Protein AF-0000000066039357 (afdb_homodimer)

InterPro domains:
  IPR003423 Outer membrane efflux protein [PF02321] (68-246)
  IPR003423 Outer membrane efflux protein [PF02321] (276-456)
  IPR010131 Multidrug resistance outer membrane protein MdtP/Nodulation protein T-like [PTHR30203] (10-462)
  IPR010131 Multidrug resistance outer membrane protein MdtP/Nodulation protein T-like [TIGR01845] (10-458)

Radius of gyration: 39.86 Å; Cα contacts (8 Å, |Δi|>4): 1570; chains: 2; bounding box: 63×134×86 Å

Secondary structure (DSSP, 8-state):
-GGGSTHHHHHHHHHSS---SPPP--------SS-TTS-SS-----TT--GGGGG--HHHHHHHHHHHHH-HHHHHHHHHHHHHHHHHHHHHHTTSPEEEEEEEEEEE---STT-S--S-EEEEEEEEEEEEEE-SSHHHHHHHHHHHHHHHHHHHHHHHHHHHHHHHHHHHHHHHHHHHHHHHHHHHHHHHHHHHHHHHHHHHTTSS-HHHHHHHHHHHHHHHHHHHHHHHHHHHHHHHHHHHTTS-GGGGHHHHHT--S-----PPP----HHHHHHH-HHHHHHHHHHHHHHHHHHHHHHTTS-EEEEEEEE--EEEE-TTS-EEEEEEEEEEEEEEEEEE-TTHHHHHHHHHHHHHHHHHHHHHHHHHHHHHHHHHHHHHHHHHHHHHHHHHHHHHHHHHHHHHHHHHHHTTSS-HHHHHHHHHHHHHHHHHHHHHHHHHHHHHHHHHHHTT-S--PPPP---/--TTSSSHHHHHHSSSS---SPPP--------SS-TTS-SS-----TT--GGGGG--HHHHHHHHHHHHH-HHHHHHHHHHHHHHHHHHHHHHTTS-EEEEEEEEEEEEEESTT-S--S-EEEEEEEEEEEEEE-SSHHHHHHHHHHHHHHHHHHHHHHHHHHHHHHHHHHHHHHHHHHHHHHHHHHHHHHHHHHHHHHHHHHHTTSS-HHHHHHHHHHHHHHHHHHHHHHHHHHHHHHHHHHHTTS-GGGGHHHHHT--S-----PPP----HHHHHHH-HHHHHHHHHHHHHHHHHHHHHHTTS-EEEEEEEE--EEEE-TTS-EEEE--EEEEEEEE-----TTHHHHHHHHHHHHHHHHHHHHHHHHHHHHHHHHHHHHHHHHHHHHHHHHHHHHHHHHHHHHHHHHHHHTTSS-HHHHHHHHHHHHHHHHHHHHHHHHHHHHHHHHHHHTT-S--PPPP---

Organism: Rhizobium leguminosarum bv. trifolii (NCBI:txid386)

pLDDT: mean 86.92, std 12.19, range [26.72, 98.12]

Solvent-accessible surface area (backbone atoms only — not comparable to full-atom values): 46374 Å² total; per-residue (Å²): 133,76,75,72,66,67,70,64,60,64,65,60,65,69,52,75,76,54,58,47,50,65,79,80,69,87,86,83,75,94,70,61,73,41,43,83,90,49,50,77,52,72,57,68,85,39,29,71,42,68,69,70,55,55,38,72,41,71,68,61,42,50,51,51,66,51,23,59,73,45,15,60,67,29,46,52,30,51,54,45,30,53,54,29,47,52,44,27,51,53,31,52,54,66,58,47,66,46,78,46,82,48,77,48,76,46,78,49,71,52,80,67,94,81,42,89,34,89,40,73,23,41,42,40,35,41,33,45,35,38,42,30,68,46,58,36,28,37,46,61,23,44,26,49,20,27,47,22,48,26,53,23,28,53,23,46,26,36,42,36,34,45,52,47,50,52,50,49,50,46,28,50,42,46,23,26,35,28,49,50,50,43,52,50,50,52,52,49,41,52,54,35,48,52,49,30,52,51,43,44,52,36,34,76,70,67,74,46,58,70,68,54,37,53,52,35,45,50,53,36,50,56,48,59,66,50,49,61,61,33,52,50,48,22,48,53,23,27,22,50,42,18,47,53,52,64,38,65,39,78,74,36,43,70,66,59,66,69,54,75,74,59,64,53,67,83,73,80,78,80,74,16,19,56,71,44,36,60,74,38,22,32,67,45,44,21,33,50,23,50,25,41,20,32,35,20,44,26,8,34,36,46,22,69,71,44,57,35,35,33,40,38,35,36,41,35,45,26,41,35,35,40,58,84,67,50,76,37,35,31,34,40,36,40,38,35,47,34,35,43,29,73,74,39,48,57,54,22,61,62,22,47,27,50,27,30,47,32,52,21,49,38,32,48,45,50,32,52,47,45,49,36,50,43,49,27,46,31,55,39,26,51,42,43,34,58,25,35,52,53,28,37,54,35,31,52,54,46,35,51,51,28,50,51,47,31,55,52,32,48,54,30,36,76,70,66,74,43,55,68,68,54,35,51,49,28,50,50,48,32,51,54,37,47,51,50,35,46,50,37,44,38,49,37,48,44,28,51,53,50,30,44,48,45,49,21,41,40,49,45,74,79,77,76,77,83,124,134,79,77,76,66,69,73,64,64,66,64,62,67,70,54,76,75,57,60,48,52,66,81,80,70,86,85,83,76,94,70,63,74,41,43,96,91,51,50,74,52,72,58,67,84,39,29,72,42,67,68,69,55,54,38,72,41,70,67,60,42,49,50,50,66,53,22,61,71,46,15,53,68,29,46,38,31,50,40,45,32,54,27,29,49,22,46,27,43,32,32,53,10,68,60,41,49,31,32,35,42,33,38,34,42,38,42,31,39,42,41,58,78,56,38,89,27,88,40,75,24,43,42,38,34,39,32,45,35,38,42,31,69,48,54,36,26,38,45,60,22,45,28,49,20,28,46,22,48,26,52,23,29,53,22,46,26,34,41,37,33,45,53,47,51,53,50,48,50,45,28,49,41,45,24,25,36,26,49,51,49,43,54,50,51,53,54,49,40,54,54,35,47,50,50,28,53,52,41,47,52,35,33,77,70,65,72,48,56,72,65,55,37,53,53,34,47,49,55,37,40,55,49,59,34,50,48,34,57,32,54,30,51,23,47,40,23,28,18,49,43,18,39,51,49,63,34,57,15,66,75,35,42,70,69,58,66,69,55,74,75,59,66,52,68,83,72,82,80,81,75,16,18,58,72,43,36,59,75,38,20,31,68,44,44,22,32,50,22,48,24,39,20,32,34,19,43,25,8,34,36,48,23,67,69,42,59,36,37,33,42,38,35,36,43,35,44,27,42,36,34,41,52,84,66,48,76,49,76,48,66,54,65,52,70,51,77,45,79,49,62,81,84,82,68,92,57,51,60,62,49,47,27,50,53,27,47,51,49,23,49,51,30,47,52,50,32,52,48,44,50,54,50,42,51,48,48,32,54,51,27,51,54,49,35,57,53,35,52,53,47,37,55,53,33,52,51,48,35,53,51,28,51,49,46,31,54,52,33,50,54,31,36,75,72,65,75,43,54,68,66,57,33,52,49,28,51,49,50,31,53,54,38,48,51,49,34,49,50,36,43,38,50,35,47,43,30,52,52,50,29,42,49,43,50,21,42,41,50,46,75,80,79,75,76,82,123

Structure (mmCIF, N/CA/C/O backbone):
data_AF-0000000066039357-model_v1
#
loop_
_entity.id
_entity.type
_entity.pdbx_description
1 polymer 'Nodulation protein T'
#
loop_
_atom_site.group_PDB
_atom_site.id
_atom_site.type_symbol
_atom_site.label_atom_id
_atom_site.label_alt_id
_atom_site.label_comp_id
_atom_site.label_asym_id
_atom_site.label_entity_id
_atom_site.label_seq_id
_atom_site.pdbx_PDB_ins_code
_atom_site.Cartn_x
_atom_site.Cartn_y
_atom_site.Cartn_z
_atom_site.occupancy
_atom_site.B_iso_or_equiv
_atom_site.auth_seq_id
_atom_site.auth_comp_id
_atom_site.auth_asym_id
_atom_site.auth_atom_id
_atom_site.pdbx_PDB_model_num
ATOM 1 N N . MET A 1 1 ? 23.219 61.375 29.438 1 26.72 1 MET A N 1
ATOM 2 C CA . MET A 1 1 ? 23.5 61.562 28.016 1 26.72 1 MET A CA 1
ATOM 3 C C . MET A 1 1 ? 23.766 60.219 27.312 1 26.72 1 MET A C 1
ATOM 5 O O . MET A 1 1 ? 23.188 59.938 26.266 1 26.72 1 MET A O 1
ATOM 9 N N . ARG A 1 2 ? 24.906 59.625 27.578 1 35.41 2 ARG A N 1
ATOM 10 C CA . ARG A 1 2 ? 25.766 58.656 26.891 1 35.41 2 ARG A CA 1
ATOM 11 C C . ARG A 1 2 ? 25.281 57.25 27.109 1 35.41 2 ARG A C 1
ATOM 13 O O . ARG A 1 2 ? 26.016 56.281 26.844 1 35.41 2 ARG A O 1
ATOM 20 N N . PHE A 1 3 ? 24.359 57.156 28.031 1 36.19 3 PHE A N 1
ATOM 21 C CA . PHE A 1 3 ? 24.031 55.781 28.312 1 36.19 3 PHE A CA 1
ATOM 22 C C . PHE A 1 3 ? 23.406 55.094 27.109 1 36.19 3 PHE A C 1
ATOM 24 O O . PHE A 1 3 ? 22.953 53.938 27.188 1 36.19 3 PHE A O 1
ATOM 31 N N . THR A 1 4 ? 23.016 55.906 26.125 1 38.94 4 THR A N 1
ATOM 32 C CA . THR A 1 4 ? 22.141 55.375 25.078 1 38.94 4 THR A CA 1
ATOM 33 C C . THR A 1 4 ? 22.891 54.375 24.203 1 38.94 4 THR A C 1
ATOM 35 O O . THR A 1 4 ? 22.344 53.844 23.25 1 38.94 4 THR A O 1
ATOM 38 N N . ARG A 1 5 ? 24.219 54.375 24.25 1 46.19 5 ARG A N 1
ATOM 39 C CA . ARG A 1 5 ? 24.969 53.781 23.156 1 46.19 5 ARG A CA 1
ATOM 40 C C . ARG A 1 5 ? 24.938 52.25 23.219 1 46.19 5 ARG A C 1
ATOM 42 O O . ARG A 1 5 ? 25.109 51.594 22.203 1 46.19 5 ARG A O 1
ATOM 49 N N . TYR A 1 6 ? 25.188 51.688 24.422 1 40.28 6 TYR A N 1
ATOM 50 C CA . TYR A 1 6 ? 25.75 50.344 24.438 1 40.28 6 TYR A CA 1
ATOM 51 C C . TYR A 1 6 ? 24.656 49.312 24.406 1 40.28 6 TYR A C 1
ATOM 53 O O . TYR A 1 6 ? 24.938 48.094 24.453 1 40.28 6 TYR A O 1
ATOM 61 N N . THR A 1 7 ? 23.422 49.719 24.672 1 41.75 7 THR A N 1
ATOM 62 C CA . THR A 1 7 ? 22.594 48.562 24.922 1 41.75 7 THR A CA 1
ATOM 63 C C . THR A 1 7 ? 22.266 47.844 23.625 1 41.75 7 THR A C 1
ATOM 65 O O . THR A 1 7 ? 21.547 46.844 23.625 1 41.75 7 THR A O 1
ATOM 68 N N . THR A 1 8 ? 22.75 48.406 22.516 1 43 8 THR A N 1
ATOM 69 C CA . THR A 1 8 ? 22.25 47.781 21.281 1 43 8 THR A CA 1
ATOM 70 C C . THR A 1 8 ? 22.875 46.406 21.078 1 43 8 THR A C 1
ATOM 72 O O . THR A 1 8 ? 22.297 45.562 20.422 1 43 8 THR A O 1
ATOM 75 N N . PRO A 1 9 ? 24.219 46.312 21.484 1 43.75 9 PRO A N 1
ATOM 76 C CA . PRO A 1 9 ? 24.844 45.125 20.906 1 43.75 9 PRO A CA 1
ATOM 77 C C . PRO A 1 9 ? 24.359 43.844 21.562 1 43.75 9 PRO A C 1
ATOM 79 O O . PRO A 1 9 ? 24.609 42.75 21.047 1 43.75 9 PRO A O 1
ATOM 82 N N . PHE A 1 10 ? 24 43.938 22.844 1 43.31 10 PHE A N 1
ATOM 83 C CA . PHE A 1 10 ? 23.859 42.656 23.531 1 43.31 10 PHE A CA 1
ATOM 84 C C . PHE A 1 10 ? 22.719 41.844 22.953 1 43.31 10 PHE A C 1
ATOM 86 O O . PHE A 1 10 ? 22.688 40.625 23.078 1 43.31 10 PHE A O 1
ATOM 93 N N . PHE A 1 11 ? 21.719 42.531 22.484 1 43.62 11 PHE A N 1
ATOM 94 C CA . PHE A 1 11 ? 20.578 41.719 22.078 1 43.62 11 PHE A CA 1
ATOM 95 C C . PHE A 1 11 ? 20.875 40.969 20.797 1 43.62 11 PHE A C 1
ATOM 97 O O . PHE A 1 11 ? 20.219 39.969 20.469 1 43.62 11 PHE A O 1
ATOM 104 N N . SER A 1 12 ? 21.797 41.5 20.016 1 43.66 12 SER A N 1
ATOM 105 C CA . SER A 1 12 ? 22.031 40.844 18.734 1 43.66 12 SER A CA 1
ATOM 106 C C . SER A 1 12 ? 22.688 39.469 18.938 1 43.66 12 SER A C 1
ATOM 108 O O . SER A 1 12 ? 22.672 38.625 18.047 1 43.66 12 SER A O 1
ATOM 110 N N . LEU A 1 13 ? 23.562 39.375 19.922 1 44.62 13 LEU A N 1
ATOM 111 C CA . LEU A 1 13 ? 24.391 38.188 20 1 44.62 13 LEU A CA 1
ATOM 112 C C . LEU A 1 13 ? 23.562 36.969 20.438 1 44.62 13 LEU A C 1
ATOM 114 O O . LEU A 1 13 ? 23.969 35.844 20.219 1 44.62 13 LEU A O 1
ATOM 118 N N . LEU A 1 14 ? 22.547 37.188 21.203 1 45.28 14 LEU A N 1
ATOM 119 C CA . LEU A 1 14 ? 21.859 36 21.734 1 45.28 14 LEU A CA 1
ATOM 120 C C . LEU A 1 14 ? 21.062 35.312 20.641 1 45.28 14 LEU A C 1
ATOM 122 O O . LEU A 1 14 ? 20.625 34.156 20.812 1 45.28 14 LEU A O 1
ATOM 126 N N . LEU A 1 15 ? 20.734 36 19.625 1 47.47 15 LEU A N 1
ATOM 127 C CA . LEU A 1 15 ? 19.781 35.406 18.672 1 47.47 15 LEU A CA 1
ATOM 128 C C . LEU A 1 15 ? 20.469 34.438 17.719 1 47.47 15 LEU A C 1
ATOM 130 O O . LEU A 1 15 ? 19.797 33.688 17.016 1 47.47 15 LEU A O 1
ATOM 134 N N . SER A 1 16 ? 21.656 34.719 17.312 1 49.59 16 SER A N 1
ATOM 135 C CA . SER A 1 16 ? 22.203 34.062 16.141 1 49.59 16 SER A CA 1
ATOM 136 C C . SER A 1 16 ? 22.25 32.531 16.344 1 49.59 16 SER A C 1
ATOM 138 O O . SER A 1 16 ? 22.234 31.781 15.383 1 49.59 16 SER A O 1
ATOM 140 N N . GLY A 1 17 ? 22.703 32.031 17.469 1 52.5 17 GLY A N 1
ATOM 141 C CA . GLY A 1 17 ? 23.234 30.688 17.5 1 52.5 17 GLY A CA 1
ATOM 142 C C . GLY A 1 17 ? 22.203 29.656 17.938 1 52.5 17 GLY A C 1
ATOM 143 O O . GLY A 1 17 ? 22.469 28.453 17.875 1 52.5 17 GLY A O 1
ATOM 144 N N . CYS A 1 18 ? 21 29.984 18.422 1 62.06 18 CYS A N 1
ATOM 145 C CA . CYS A 1 18 ? 20.281 28.906 19.094 1 62.06 18 CYS A CA 1
ATOM 146 C C . CYS A 1 18 ? 19.141 28.391 18.234 1 62.06 18 CYS A C 1
ATOM 148 O O . CYS A 1 18 ? 18.094 29.016 18.141 1 62.06 18 CYS A O 1
ATOM 150 N N . VAL A 1 19 ? 19.375 27.688 17.219 1 71.62 19 VAL A N 1
ATOM 151 C CA . VAL A 1 19 ? 18.359 26.984 16.438 1 71.62 19 VAL A CA 1
ATOM 152 C C . VAL A 1 19 ? 17.797 25.828 17.266 1 71.62 19 VAL A C 1
ATOM 154 O O . VAL A 1 19 ? 18.516 24.891 17.625 1 71.62 19 VAL A O 1
ATOM 157 N N . VAL A 1 20 ? 16.547 25.938 17.562 1 79.25 20 VAL A N 1
ATOM 158 C CA . VAL A 1 20 ? 15.906 24.922 18.375 1 79.25 20 VAL A CA 1
ATOM 159 C C . VAL A 1 20 ? 15.516 23.734 17.516 1 79.25 20 VAL A C 1
ATOM 161 O O . VAL A 1 20 ? 15.531 23.812 16.281 1 79.25 20 VAL A O 1
ATOM 164 N N . GLY A 1 21 ? 15.133 22.656 18.203 1 83.12 21 GLY A N 1
ATOM 165 C CA . GLY A 1 21 ? 14.742 21.422 17.531 1 83.12 21 GLY A CA 1
ATOM 166 C C . GLY A 1 21 ? 15.898 20.469 17.297 1 83.12 21 GLY A C 1
ATOM 167 O O . GLY A 1 21 ? 17.062 20.875 17.375 1 83.12 21 GLY A O 1
ATOM 168 N N . PRO A 1 22 ? 15.57 19.25 17.031 1 83.81 22 PRO A N 1
ATOM 169 C CA . PRO A 1 22 ? 16.625 18.25 16.844 1 83.81 22 PRO A CA 1
ATOM 170 C C . PRO A 1 22 ? 17.297 18.344 15.477 1 83.81 22 PRO A C 1
ATOM 172 O O . PRO A 1 22 ? 16.641 18.688 14.484 1 83.81 22 PRO A O 1
ATOM 175 N N . ASN A 1 23 ? 18.625 18.172 15.438 1 84.81 23 ASN A N 1
ATOM 176 C CA . ASN A 1 23 ? 19.328 17.969 14.172 1 84.81 23 ASN A CA 1
ATOM 177 C C . ASN A 1 23 ? 19.109 16.547 13.641 1 84.81 23 ASN A C 1
ATOM 179 O O . ASN A 1 23 ? 19.172 15.578 14.398 1 84.81 23 ASN A O 1
ATOM 183 N N . TYR A 1 24 ? 18.797 16.547 12.453 1 88.88 24 TYR A N 1
ATOM 184 C CA . TYR A 1 24 ? 18.516 15.242 11.844 1 88.88 24 TYR A CA 1
ATOM 185 C C . TYR A 1 24 ? 19.75 14.367 11.82 1 88.88 24 TYR A C 1
ATOM 187 O O . TYR A 1 24 ? 20.844 14.844 11.508 1 88.88 24 TYR A O 1
ATOM 195 N N . ALA A 1 25 ? 19.594 13.07 12.219 1 88.06 25 ALA A N 1
ATOM 196 C CA . ALA A 1 25 ? 20.578 12.008 12.055 1 88.06 25 ALA A CA 1
ATOM 197 C C . ALA A 1 25 ? 19.984 10.828 11.273 1 88.06 25 ALA A C 1
ATOM 199 O O . ALA A 1 25 ? 18.859 10.406 11.531 1 88.06 25 ALA A O 1
ATOM 200 N N . PRO A 1 26 ? 20.766 10.375 10.312 1 90.88 26 PRO A N 1
ATOM 201 C CA . PRO A 1 26 ? 20.266 9.219 9.57 1 90.88 26 PRO A CA 1
ATOM 202 C C . PRO A 1 26 ? 19.969 8.023 10.477 1 90.88 26 PRO A C 1
ATOM 204 O O . PRO A 1 26 ? 20.719 7.75 11.414 1 90.88 26 PRO A O 1
ATOM 207 N N . PRO A 1 27 ? 18.812 7.41 10.266 1 90.38 27 PRO A N 1
ATOM 208 C CA . PRO A 1 27 ? 18.453 6.266 11.109 1 90.38 27 PRO A CA 1
ATOM 209 C C . PRO A 1 27 ? 19.328 5.043 10.844 1 90.38 27 PRO A C 1
ATOM 211 O O . PRO A 1 27 ? 19.922 4.922 9.766 1 90.38 27 PRO A O 1
ATOM 214 N N . GLU A 1 28 ? 19.438 4.195 11.914 1 87.94 28 GLU A N 1
ATOM 215 C CA . GLU A 1 28 ? 20.188 2.945 11.812 1 87.94 28 GLU A CA 1
ATOM 216 C C . GLU A 1 28 ? 19.375 1.768 12.328 1 87.94 28 GLU A C 1
ATOM 218 O O . GLU A 1 28 ? 18.5 1.942 13.18 1 87.94 28 GLU A O 1
ATOM 223 N N . MET A 1 29 ? 19.531 0.692 11.75 1 87.69 29 MET A N 1
ATOM 224 C CA . MET A 1 29 ? 18.922 -0.534 12.258 1 87.69 29 MET A CA 1
ATOM 225 C C . MET A 1 29 ? 19.812 -1.737 11.992 1 87.69 29 MET A C 1
ATOM 227 O O . MET A 1 29 ? 20.594 -1.739 11.031 1 87.69 29 MET A O 1
ATOM 231 N N . PRO A 1 30 ? 19.75 -2.744 12.852 1 89.69 30 PRO A N 1
ATOM 232 C CA . PRO A 1 30 ? 20.531 -3.957 12.602 1 89.69 30 PRO A CA 1
ATOM 233 C C . PRO A 1 30 ? 20.062 -4.715 11.359 1 89.69 30 PRO A C 1
ATOM 235 O O . PRO A 1 30 ? 18.859 -4.801 11.102 1 89.69 30 PRO A O 1
ATOM 238 N N . LEU A 1 31 ? 21.016 -5.098 10.609 1 91.62 31 LEU A N 1
ATOM 239 C CA . LEU A 1 31 ? 20.75 -5.867 9.398 1 91.62 31 LEU A CA 1
ATOM 240 C C . LEU A 1 31 ? 21.562 -7.156 9.375 1 91.62 31 LEU A C 1
ATOM 242 O O . LEU A 1 31 ? 22.641 -7.219 9.969 1 91.62 31 LEU A O 1
ATOM 246 N N . PRO A 1 32 ? 21.016 -8.164 8.719 1 92.12 32 PRO A N 1
ATOM 247 C CA . PRO A 1 32 ? 21.828 -9.367 8.539 1 92.12 32 PRO A CA 1
ATOM 248 C C . PRO A 1 32 ? 23.062 -9.125 7.676 1 92.12 32 PRO A C 1
ATOM 250 O O . PRO A 1 32 ? 23.062 -8.211 6.848 1 92.12 32 PRO A O 1
ATOM 253 N N . ALA A 1 33 ? 24.062 -9.992 7.895 1 91.19 33 ALA A N 1
ATOM 254 C CA . ALA A 1 33 ? 25.328 -9.844 7.18 1 91.19 33 ALA A CA 1
ATOM 255 C C . ALA A 1 33 ? 25.172 -10.219 5.711 1 91.19 33 ALA A C 1
ATOM 257 O O . ALA A 1 33 ? 25.891 -9.688 4.852 1 91.19 33 ALA A O 1
ATOM 258 N N . LYS A 1 34 ? 24.328 -11.109 5.484 1 93.5 34 LYS A N 1
ATOM 259 C CA . LYS A 1 34 ? 24.094 -11.562 4.117 1 93.5 34 LYS A CA 1
ATOM 260 C C . LYS A 1 34 ? 22.656 -12.016 3.916 1 93.5 34 LYS A C 1
ATOM 262 O O . LYS A 1 34 ? 21.938 -12.266 4.887 1 93.5 34 LYS A O 1
ATOM 267 N N . PHE A 1 35 ? 22.281 -12.062 2.678 1 93.94 35 PHE A N 1
ATOM 268 C CA . PHE A 1 35 ? 21.016 -12.703 2.342 1 93.94 35 PHE A CA 1
ATOM 269 C C . PHE A 1 35 ? 21.109 -14.211 2.494 1 93.94 35 PHE A C 1
ATOM 271 O O . PHE A 1 35 ? 22.203 -14.789 2.344 1 93.94 35 PHE A O 1
ATOM 278 N N . SER A 1 36 ? 20.031 -14.883 2.768 1 92.06 36 SER A N 1
ATOM 279 C CA . SER A 1 36 ? 20.031 -16.312 3.094 1 92.06 36 SER A CA 1
ATOM 280 C C . SER A 1 36 ? 20.703 -17.125 2.006 1 92.06 36 SER A C 1
ATOM 282 O O . SER A 1 36 ? 21.453 -18.062 2.301 1 92.06 36 SER A O 1
ATOM 284 N N . GLU A 1 37 ? 20.469 -16.781 0.755 1 90.5 37 GLU A N 1
ATOM 285 C CA . GLU A 1 37 ? 21.047 -17.516 -0.357 1 90.5 37 GLU A CA 1
ATOM 286 C C . GLU A 1 37 ? 21.969 -16.625 -1.187 1 90.5 37 GLU A C 1
ATOM 288 O O . GLU A 1 37 ? 22.219 -16.906 -2.363 1 90.5 37 GLU A O 1
ATOM 293 N N . GLY A 1 38 ? 22.406 -15.547 -0.558 1 88.88 38 GLY A N 1
ATOM 294 C CA . GLY A 1 38 ? 23.328 -14.656 -1.236 1 88.88 38 GLY A CA 1
ATOM 295 C C . GLY A 1 38 ? 24.766 -14.766 -0.726 1 88.88 38 GLY A C 1
ATOM 296 O O . GLY A 1 38 ? 25.047 -15.594 0.141 1 88.88 38 GLY A O 1
ATOM 297 N N . GLY A 1 39 ? 25.609 -14.055 -1.321 1 88.12 39 GLY A N 1
ATOM 298 C CA . GLY A 1 39 ? 27 -14 -0.901 1 88.12 39 GLY A CA 1
ATOM 299 C C . GLY A 1 39 ? 27.266 -12.984 0.191 1 88.12 39 GLY A C 1
ATOM 300 O O . GLY A 1 39 ? 26.344 -12.312 0.65 1 88.12 39 GLY A O 1
ATOM 301 N N . VAL A 1 40 ? 28.469 -12.93 0.643 1 91.19 40 VAL A N 1
ATOM 302 C CA . VAL A 1 40 ? 28.844 -12.039 1.734 1 91.19 40 VAL A CA 1
ATOM 303 C C . VAL A 1 40 ? 29.5 -10.781 1.171 1 91.19 40 VAL A C 1
ATOM 305 O O . VAL A 1 40 ? 29.844 -9.859 1.919 1 91.19 40 VAL A O 1
ATOM 308 N N . THR A 1 41 ? 29.625 -10.766 -0.101 1 91.38 41 THR A N 1
ATOM 309 C CA . THR A 1 41 ? 30.328 -9.648 -0.715 1 91.38 41 THR A CA 1
ATOM 310 C C . THR A 1 41 ? 29.359 -8.547 -1.114 1 91.38 41 THR A C 1
ATOM 312 O O . THR A 1 41 ? 28.312 -8.828 -1.7 1 91.38 41 THR A O 1
ATOM 315 N N . SER A 1 42 ? 29.734 -7.359 -0.84 1 92.81 42 SER A N 1
ATOM 316 C CA . SER A 1 42 ? 28.953 -6.191 -1.228 1 92.81 42 SER A CA 1
ATOM 317 C C . SER A 1 42 ? 28.984 -5.984 -2.738 1 92.81 42 SER A C 1
ATOM 319 O O . SER A 1 42 ? 29.984 -6.258 -3.391 1 92.81 42 SER A O 1
ATOM 321 N N . ASN A 1 43 ? 27.922 -5.562 -3.316 1 89.75 43 ASN A N 1
ATOM 322 C CA . ASN A 1 43 ? 27.875 -5.266 -4.746 1 89.75 43 ASN A CA 1
ATOM 323 C C . ASN A 1 43 ? 28.062 -3.775 -5.016 1 89.75 43 ASN A C 1
ATOM 325 O O . ASN A 1 43 ? 28.062 -3.346 -6.168 1 89.75 43 ASN A O 1
ATOM 329 N N . GLY A 1 44 ? 28.234 -2.994 -3.986 1 90.06 44 GLY A N 1
ATOM 330 C CA . GLY A 1 44 ? 28.516 -1.573 -4.129 1 90.06 44 GLY A CA 1
ATOM 331 C C . GLY A 1 44 ? 27.359 -0.806 -4.766 1 90.06 44 GLY A C 1
ATOM 332 O O . GLY A 1 44 ? 26.203 -1.036 -4.438 1 90.06 44 GLY A O 1
ATOM 333 N N . ASP A 1 45 ? 27.75 0.116 -5.637 1 90 45 ASP A N 1
ATOM 334 C CA . ASP A 1 45 ? 26.75 0.937 -6.328 1 90 45 ASP A CA 1
ATOM 335 C C . ASP A 1 45 ? 26.312 0.281 -7.637 1 90 45 ASP A C 1
ATOM 337 O O . ASP A 1 45 ? 27.094 0.203 -8.586 1 90 45 ASP A O 1
ATOM 341 N N . VAL A 1 46 ? 25.109 -0.126 -7.648 1 92.88 46 VAL A N 1
ATOM 342 C CA . VAL A 1 46 ? 24.609 -0.837 -8.82 1 92.88 46 VAL A CA 1
ATOM 343 C C . VAL A 1 46 ? 23.609 0.04 -9.57 1 92.88 46 VAL A C 1
ATOM 345 O O . VAL A 1 46 ? 22.922 -0.424 -10.492 1 92.88 46 VAL A O 1
ATOM 348 N N . THR A 1 47 ? 23.438 1.262 -9.227 1 92.75 47 THR A N 1
ATOM 349 C CA . THR A 1 47 ? 22.375 2.119 -9.734 1 92.75 47 THR A CA 1
ATOM 350 C C . THR A 1 47 ? 22.578 2.418 -11.211 1 92.75 47 THR A C 1
ATOM 352 O O . THR A 1 47 ? 21.625 2.701 -11.93 1 92.75 47 THR A O 1
ATOM 355 N N . VAL A 1 48 ? 23.812 2.277 -11.742 1 91.62 48 VAL A N 1
ATOM 356 C CA . VAL A 1 48 ? 24.094 2.664 -13.125 1 91.62 48 VAL A CA 1
ATOM 357 C C . VAL A 1 48 ? 24.234 1.418 -13.992 1 91.62 48 VAL A C 1
ATOM 359 O O . VAL A 1 48 ? 24.484 1.518 -15.195 1 91.62 48 VAL A O 1
ATOM 362 N N . VAL A 1 49 ? 24.094 0.266 -13.43 1 91.75 49 VAL A N 1
ATOM 363 C CA . VAL A 1 49 ? 24.297 -0.98 -14.164 1 91.75 49 VAL A CA 1
ATOM 364 C C . VAL A 1 49 ? 23.109 -1.212 -15.102 1 91.75 49 VAL A C 1
ATOM 366 O O . VAL A 1 49 ? 21.953 -1.165 -14.68 1 91.75 49 VAL A O 1
ATOM 369 N N . ALA A 1 50 ? 23.359 -1.411 -16.312 1 93.19 50 ALA A N 1
ATOM 370 C CA . ALA A 1 50 ? 22.344 -1.748 -17.297 1 93.19 50 ALA A CA 1
ATOM 371 C C . ALA A 1 50 ? 22.172 -3.26 -17.422 1 93.19 50 ALA A C 1
ATOM 373 O O . ALA A 1 50 ? 22.391 -3.836 -18.484 1 93.19 50 ALA A O 1
ATOM 374 N N . TRP A 1 51 ? 21.703 -3.895 -16.406 1 94.19 51 TRP A N 1
ATOM 375 C CA . TRP A 1 51 ? 21.641 -5.348 -16.281 1 94.19 51 TRP A CA 1
ATOM 376 C C . TRP A 1 51 ? 20.734 -5.957 -17.328 1 94.19 51 TRP A C 1
ATOM 378 O O . TRP A 1 51 ? 20.828 -7.148 -17.625 1 94.19 51 TRP A O 1
ATOM 388 N N . TRP A 1 52 ? 19.75 -5.168 -17.953 1 94.75 52 TRP A N 1
ATOM 389 C CA . TRP A 1 52 ? 18.828 -5.688 -18.953 1 94.75 52 TRP A CA 1
ATOM 390 C C . TRP A 1 52 ? 19.578 -6.078 -20.219 1 94.75 52 TRP A C 1
ATOM 392 O O . TRP A 1 52 ? 19.031 -6.801 -21.062 1 94.75 52 TRP A O 1
ATOM 402 N N . THR A 1 53 ? 20.797 -5.629 -20.438 1 92.88 53 THR A N 1
ATOM 403 C CA . THR A 1 53 ? 21.594 -5.992 -21.609 1 92.88 53 THR A CA 1
ATOM 404 C C . THR A 1 53 ? 21.969 -7.469 -21.562 1 92.88 53 THR A C 1
ATOM 406 O O . THR A 1 53 ? 22.344 -8.047 -22.578 1 92.88 53 THR A O 1
ATOM 409 N N . ALA A 1 54 ? 21.891 -8.055 -20.406 1 92.75 54 ALA A N 1
ATOM 410 C CA . ALA A 1 54 ? 22.219 -9.469 -20.234 1 92.75 54 ALA A CA 1
ATOM 411 C C . ALA A 1 54 ? 21.25 -10.352 -21 1 92.75 54 ALA A C 1
ATOM 413 O O . ALA A 1 54 ? 21.547 -11.516 -21.297 1 92.75 54 ALA A O 1
ATOM 414 N N . PHE A 1 55 ? 20.047 -9.797 -21.328 1 93.19 55 PHE A N 1
ATOM 415 C CA . PHE A 1 55 ? 19.094 -10.547 -22.141 1 93.19 55 PHE A CA 1
ATOM 416 C C . PHE A 1 55 ? 19.578 -10.703 -23.562 1 93.19 55 PHE A C 1
ATOM 418 O O . PHE A 1 55 ? 19.047 -11.508 -24.328 1 93.19 55 PHE A O 1
ATOM 425 N N . ASN A 1 56 ? 20.562 -9.938 -23.953 1 90.12 56 ASN A N 1
ATOM 426 C CA . ASN A 1 56 ? 21.109 -9.961 -25.297 1 90.12 56 ASN A CA 1
ATOM 427 C C . ASN A 1 56 ? 20.031 -9.758 -26.359 1 90.12 56 ASN A C 1
ATOM 429 O O . ASN A 1 56 ? 19.953 -10.531 -27.312 1 90.12 56 ASN A O 1
ATOM 433 N N . ASP A 1 57 ? 19.203 -8.898 -26.094 1 93.56 57 ASP A N 1
ATOM 434 C CA . ASP A 1 57 ? 18.109 -8.508 -27 1 93.56 57 ASP A CA 1
ATOM 435 C C . ASP A 1 57 ? 18.172 -7.012 -27.297 1 93.56 57 ASP A C 1
ATOM 437 O O . ASP A 1 57 ? 17.703 -6.195 -26.5 1 93.56 57 ASP A O 1
ATOM 441 N N . PRO A 1 58 ? 18.641 -6.676 -28.484 1 92.75 58 PRO A N 1
ATOM 442 C CA . PRO A 1 58 ? 18.812 -5.258 -28.828 1 92.75 58 PRO A CA 1
ATOM 443 C C . PRO A 1 58 ? 17.5 -4.48 -28.828 1 92.75 58 PRO A C 1
ATOM 445 O O . PRO A 1 58 ? 17.484 -3.289 -28.5 1 92.75 58 PRO A O 1
ATOM 448 N N . MET A 1 59 ? 16.453 -5.105 -29.203 1 94.62 59 MET A N 1
ATOM 449 C CA . MET A 1 59 ? 15.156 -4.426 -29.203 1 94.62 59 MET A CA 1
ATOM 450 C C . MET A 1 59 ? 14.734 -4.07 -27.781 1 94.62 59 MET A C 1
ATOM 452 O O . MET A 1 59 ? 14.344 -2.934 -27.516 1 94.62 59 MET A O 1
ATOM 456 N N . LEU A 1 60 ? 14.844 -5.043 -26.906 1 95.12 60 LEU A N 1
ATOM 457 C CA . LEU A 1 60 ? 14.531 -4.789 -25.5 1 95.12 60 LEU A CA 1
ATOM 458 C C . LEU A 1 60 ? 15.406 -3.68 -24.938 1 95.12 60 LEU A C 1
ATOM 460 O O . LEU A 1 60 ? 14.914 -2.768 -24.266 1 95.12 60 LEU A O 1
ATOM 464 N N . THR A 1 61 ? 16.688 -3.76 -25.25 1 94.94 61 THR A N 1
ATOM 465 C CA . THR A 1 61 ? 17.625 -2.764 -24.75 1 94.94 61 THR A CA 1
ATOM 466 C C . THR A 1 61 ? 17.25 -1.37 -25.25 1 94.94 61 THR A C 1
ATOM 468 O O . THR A 1 61 ? 17.266 -0.406 -24.484 1 94.94 61 THR A O 1
ATOM 471 N N . SER A 1 62 ? 16.875 -1.288 -26.484 1 94.75 62 SER A N 1
ATOM 472 C CA . SER A 1 62 ? 16.484 -0.011 -27.062 1 94.75 62 SER A CA 1
ATOM 473 C C . SER A 1 62 ? 15.234 0.545 -26.406 1 94.75 62 SER A C 1
ATOM 475 O O . SER A 1 62 ? 15.148 1.743 -26.141 1 94.75 62 SER A O 1
ATOM 477 N N . TYR A 1 63 ? 14.234 -0.317 -26.125 1 96.25 63 TYR A N 1
ATOM 478 C CA . TYR A 1 63 ? 12.992 0.122 -25.516 1 96.25 63 TYR A CA 1
ATOM 479 C C . TYR A 1 63 ? 13.234 0.642 -24.109 1 96.25 63 TYR A C 1
ATOM 481 O O . TYR A 1 63 ? 12.656 1.654 -23.703 1 96.25 63 TYR A O 1
ATOM 489 N N . VAL A 1 64 ? 14.086 -0.023 -23.359 1 96.5 64 VAL A N 1
ATOM 490 C CA . VAL A 1 64 ? 14.383 0.407 -21.984 1 96.5 64 VAL A CA 1
ATOM 491 C C . VAL A 1 64 ? 15.102 1.755 -22.016 1 96.5 64 VAL A C 1
ATOM 493 O O . VAL A 1 64 ? 14.711 2.684 -21.297 1 96.5 64 VAL A O 1
ATOM 496 N N . GLU A 1 65 ? 16.078 1.913 -22.859 1 93.12 65 GLU A N 1
ATOM 497 C CA . GLU A 1 65 ? 16.906 3.119 -22.906 1 93.12 65 GLU A CA 1
ATOM 498 C C . GLU A 1 65 ? 16.094 4.312 -23.422 1 93.12 65 GLU A C 1
ATOM 500 O O . GLU A 1 65 ? 16.234 5.426 -22.922 1 93.12 65 GLU A O 1
ATOM 505 N N . GLN A 1 66 ? 15.242 4.051 -24.344 1 91.06 66 GLN A N 1
ATOM 506 C CA . GLN A 1 66 ? 14.375 5.105 -24.875 1 91.06 66 GLN A CA 1
ATOM 507 C C . GLN A 1 66 ? 13.305 5.488 -23.859 1 91.06 66 GLN A C 1
ATOM 509 O O . GLN A 1 66 ? 13.039 6.676 -23.641 1 91.06 66 GLN A O 1
ATOM 514 N N . GLY A 1 67 ? 12.734 4.559 -23.266 1 93.38 67 GLY A N 1
ATOM 515 C CA . GLY A 1 67 ? 11.562 4.77 -22.422 1 93.38 67 GLY A CA 1
ATOM 516 C C . GLY A 1 67 ? 11.891 5.402 -21.078 1 93.38 67 GLY A C 1
ATOM 517 O O . GLY A 1 67 ? 11.047 6.07 -20.484 1 93.38 67 GLY A O 1
ATOM 518 N N . ILE A 1 68 ? 13.102 5.246 -20.656 1 91.5 68 ILE A N 1
ATOM 519 C CA . ILE A 1 68 ? 13.469 5.754 -19.328 1 91.5 68 ILE A CA 1
ATOM 520 C C . ILE A 1 68 ? 13.328 7.273 -19.312 1 91.5 68 ILE A C 1
ATOM 522 O O . ILE A 1 68 ? 12.961 7.855 -18.281 1 91.5 68 ILE A O 1
ATOM 526 N N . SER A 1 69 ? 13.477 7.914 -20.469 1 85.75 69 SER A N 1
ATOM 527 C CA . SER A 1 69 ? 13.383 9.367 -20.547 1 85.75 69 SER A CA 1
ATOM 528 C C . SER A 1 69 ? 12.039 9.805 -21.109 1 85.75 69 SER A C 1
ATOM 530 O O . SER A 1 69 ? 11.594 10.93 -20.891 1 85.75 69 SER A O 1
ATOM 532 N N . GLN A 1 70 ? 11.352 8.867 -21.734 1 88.69 70 GLN A N 1
ATOM 533 C CA . GLN A 1 70 ? 10.164 9.266 -22.484 1 88.69 70 GLN A CA 1
ATOM 534 C C . GLN A 1 70 ? 8.891 8.891 -21.734 1 88.69 70 GLN A C 1
ATOM 536 O O . GLN A 1 70 ? 7.812 9.414 -22.031 1 88.69 70 GLN A O 1
ATOM 541 N N . ASN A 1 71 ? 8.938 7.98 -20.844 1 94.31 71 ASN A N 1
ATOM 542 C CA . ASN A 1 71 ? 7.746 7.559 -20.109 1 94.31 71 ASN A CA 1
ATOM 543 C C . ASN A 1 71 ? 7.094 8.727 -19.375 1 94.31 71 ASN A C 1
ATOM 545 O O . ASN A 1 71 ? 7.777 9.5 -18.703 1 94.31 71 ASN A O 1
ATOM 549 N N . LEU A 1 72 ? 5.812 8.766 -19.516 1 92.38 72 LEU A N 1
ATOM 550 C CA . LEU A 1 72 ? 5.094 9.938 -19.031 1 92.38 72 LEU A CA 1
ATOM 551 C C . LEU A 1 72 ? 5.074 9.969 -17.5 1 92.38 72 LEU A C 1
ATOM 553 O O . LEU A 1 72 ? 5.062 11.039 -16.891 1 92.38 72 LEU A O 1
ATOM 557 N N . ASP A 1 73 ? 5.062 8.867 -16.906 1 93.06 73 ASP A N 1
ATOM 558 C CA . ASP A 1 73 ? 5.133 8.836 -15.453 1 93.06 73 ASP A CA 1
ATOM 559 C C . ASP A 1 73 ? 6.48 9.352 -14.953 1 93.06 73 ASP A C 1
ATOM 561 O O . ASP A 1 73 ? 6.547 10.055 -13.945 1 93.06 73 ASP A O 1
ATOM 565 N N . VAL A 1 74 ? 7.551 8.984 -15.594 1 93.94 74 VAL A N 1
ATOM 566 C CA . VAL A 1 74 ? 8.883 9.461 -15.25 1 93.94 74 VAL A CA 1
ATOM 567 C C . VAL A 1 74 ? 8.961 10.969 -15.461 1 93.94 74 VAL A C 1
ATOM 569 O O . VAL A 1 74 ? 9.484 11.703 -14.617 1 93.94 74 VAL A O 1
ATOM 572 N N . GLN A 1 75 ? 8.398 11.453 -16.516 1 91.94 75 GLN A N 1
ATOM 573 C CA . GLN A 1 75 ? 8.398 12.883 -16.797 1 91.94 75 GLN A CA 1
ATOM 574 C C . GLN A 1 75 ? 7.637 13.664 -15.734 1 91.94 75 GLN A C 1
ATOM 576 O O . GLN A 1 75 ? 8.055 14.75 -15.328 1 91.94 75 GLN A O 1
ATOM 581 N N . GLN A 1 76 ? 6.52 13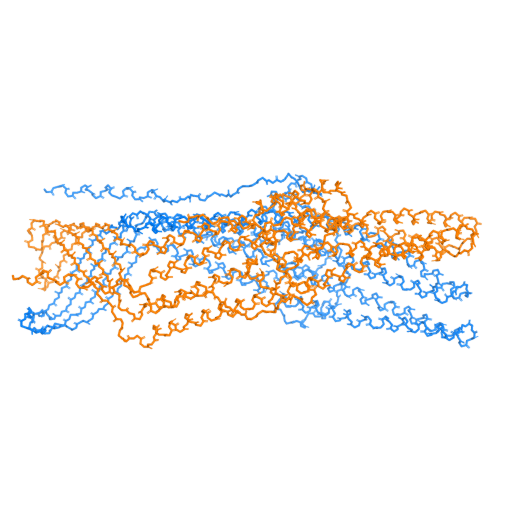.109 -15.336 1 91.69 76 GLN A N 1
ATOM 582 C CA . GLN A 1 76 ? 5.762 13.742 -14.258 1 91.69 76 GLN A CA 1
ATOM 583 C C . GLN A 1 76 ? 6.594 13.836 -12.977 1 91.69 76 GLN A C 1
ATOM 585 O O . GLN A 1 76 ? 6.582 14.867 -12.305 1 91.69 76 GLN A O 1
ATOM 590 N N . ALA A 1 77 ? 7.316 12.805 -12.664 1 92.25 77 ALA A N 1
ATOM 591 C CA . ALA A 1 77 ? 8.164 12.789 -11.469 1 92.25 77 ALA A CA 1
ATOM 592 C C . ALA A 1 77 ? 9.289 13.82 -11.586 1 92.25 77 ALA A C 1
ATOM 594 O O . ALA A 1 77 ? 9.641 14.477 -10.609 1 92.25 77 ALA A O 1
ATOM 595 N N . ILE A 1 78 ? 9.82 13.969 -12.734 1 91.31 78 ILE A N 1
ATOM 596 C CA . ILE A 1 78 ? 10.875 14.953 -12.977 1 91.31 78 ILE A CA 1
ATOM 597 C C . ILE A 1 78 ? 10.336 16.359 -12.75 1 91.31 78 ILE A C 1
ATOM 599 O O . ILE A 1 78 ? 10.992 17.188 -12.117 1 91.31 78 ILE A O 1
ATOM 603 N N . GLU A 1 79 ? 9.094 16.594 -13.242 1 89.5 79 GLU A N 1
ATOM 604 C CA . GLU A 1 79 ? 8.477 17.906 -13.062 1 89.5 79 GLU A CA 1
ATOM 605 C C . GLU A 1 79 ? 8.234 18.188 -11.578 1 89.5 79 GLU A C 1
ATOM 607 O O . GLU A 1 79 ? 8.305 19.344 -11.148 1 89.5 79 GLU A O 1
ATOM 612 N N . ARG A 1 80 ? 8.039 17.188 -10.844 1 89.75 80 ARG A N 1
ATOM 613 C CA . ARG A 1 80 ? 7.797 17.359 -9.414 1 89.75 80 ARG A CA 1
ATOM 614 C C . ARG A 1 80 ? 9.07 17.797 -8.688 1 89.75 80 ARG A C 1
ATOM 616 O O . ARG A 1 80 ? 9.008 18.391 -7.617 1 89.75 80 ARG A O 1
ATOM 623 N N . ILE A 1 81 ? 10.266 17.531 -9.227 1 88.88 81 ILE A N 1
ATOM 624 C CA . ILE A 1 81 ? 11.516 18.047 -8.688 1 88.88 81 ILE A CA 1
ATOM 625 C C . ILE A 1 81 ? 11.508 19.578 -8.758 1 88.88 81 ILE A C 1
ATOM 627 O O . ILE A 1 81 ? 11.844 20.25 -7.781 1 88.88 81 ILE A O 1
ATOM 631 N N . ASP A 1 82 ? 11.008 20.031 -9.883 1 86.62 82 ASP A N 1
ATOM 632 C CA . ASP A 1 82 ? 10.938 21.484 -10.055 1 86.62 82 ASP A CA 1
ATOM 633 C C . ASP A 1 82 ? 9.969 22.109 -9.055 1 86.62 82 ASP A C 1
ATOM 635 O O . ASP A 1 82 ? 10.258 23.156 -8.484 1 86.62 82 ASP A O 1
ATOM 639 N N . LEU A 1 83 ? 8.891 21.469 -8.875 1 88.88 83 LEU A N 1
ATOM 640 C CA . LEU A 1 83 ? 7.922 21.922 -7.883 1 88.88 83 LEU A CA 1
ATOM 641 C C . LEU A 1 83 ? 8.555 21.984 -6.496 1 88.88 83 LEU A C 1
ATOM 643 O O . LEU A 1 83 ? 8.422 22.984 -5.789 1 88.88 83 LEU A O 1
ATOM 647 N N . ALA A 1 84 ? 9.266 20.938 -6.145 1 89.38 84 ALA A N 1
ATOM 648 C CA . ALA A 1 84 ? 9.906 20.859 -4.832 1 89.38 84 ALA A CA 1
ATOM 649 C C . ALA A 1 84 ? 11.016 21.906 -4.711 1 89.38 84 ALA A C 1
ATOM 651 O O . ALA A 1 84 ? 11.203 22.5 -3.646 1 89.38 84 ALA A O 1
ATOM 652 N N . ALA A 1 85 ? 11.734 22.109 -5.777 1 87.44 85 ALA A N 1
ATOM 653 C CA . ALA A 1 85 ? 12.789 23.125 -5.789 1 87.44 85 ALA A CA 1
ATOM 654 C C . ALA A 1 85 ? 12.211 24.516 -5.57 1 87.44 85 ALA A C 1
ATOM 656 O O . ALA A 1 85 ? 12.781 25.328 -4.828 1 87.44 85 ALA A O 1
ATOM 657 N N . ALA A 1 86 ? 11.102 24.781 -6.258 1 87.5 86 ALA A N 1
ATOM 658 C CA . ALA A 1 86 ? 10.414 26.062 -6.047 1 87.5 86 ALA A CA 1
ATOM 659 C C . ALA A 1 86 ? 10.008 26.219 -4.586 1 87.5 86 ALA A C 1
ATOM 661 O O . ALA A 1 86 ? 10.094 27.328 -4.027 1 87.5 86 ALA A O 1
ATOM 662 N N . ASN A 1 87 ? 9.648 25.188 -3.932 1 86.44 87 ASN A N 1
ATOM 663 C CA . ASN A 1 87 ? 9.25 25.234 -2.529 1 86.44 87 ASN A CA 1
ATOM 664 C C . ASN A 1 87 ? 10.438 25.516 -1.616 1 86.44 87 ASN A C 1
ATOM 666 O O . ASN A 1 87 ? 10.289 26.156 -0.576 1 86.44 87 ASN A O 1
ATOM 670 N N . VAL A 1 88 ? 11.594 25.062 -1.959 1 87.44 88 VAL A N 1
ATOM 671 C CA . VAL A 1 88 ? 12.797 25.406 -1.215 1 87.44 88 VAL A CA 1
ATOM 672 C C . VAL A 1 88 ? 13.047 26.906 -1.307 1 87.44 88 VAL A C 1
ATOM 674 O O . VAL A 1 88 ? 13.32 27.562 -0.298 1 87.44 88 VAL A O 1
ATOM 677 N N . THR A 1 89 ? 12.859 27.438 -2.545 1 84.75 89 THR A N 1
ATOM 678 C CA . THR A 1 89 ? 13.023 28.875 -2.748 1 84.75 89 THR A CA 1
ATOM 679 C C . THR A 1 89 ? 12.008 29.641 -1.911 1 84.75 89 THR A C 1
ATOM 681 O O . THR A 1 89 ? 12.359 30.656 -1.294 1 84.75 89 THR A O 1
ATOM 684 N N . ILE A 1 90 ? 10.852 29.188 -1.83 1 82.44 90 ILE A N 1
ATOM 685 C CA . ILE A 1 90 ? 9.812 29.828 -1.031 1 82.44 90 ILE A CA 1
ATOM 686 C C . ILE A 1 90 ? 10.195 29.781 0.445 1 82.44 90 ILE A C 1
ATOM 688 O O . ILE A 1 90 ? 10.086 30.797 1.148 1 82.44 90 ILE A O 1
ATOM 692 N N . ALA A 1 91 ? 10.703 28.703 0.912 1 82.19 91 ALA A N 1
ATOM 693 C CA . ALA A 1 91 ? 11.125 28.562 2.305 1 82.19 91 ALA A CA 1
ATOM 694 C C . ALA A 1 91 ? 12.297 29.484 2.617 1 82.19 91 ALA A C 1
ATOM 696 O O . ALA A 1 91 ? 12.32 30.141 3.666 1 82.19 91 ALA A O 1
ATOM 697 N N . GLU A 1 92 ? 13.18 29.656 1.692 1 81.69 92 GLU A N 1
ATOM 698 C CA . GLU A 1 92 ? 14.336 30.516 1.868 1 81.69 92 GLU A CA 1
ATOM 699 C C . GLU A 1 92 ? 13.93 31.984 1.847 1 81.69 92 GLU A C 1
ATOM 701 O O . GLU A 1 92 ? 14.469 32.812 2.605 1 81.69 92 GLU A O 1
ATOM 706 N N . ALA A 1 93 ? 12.961 32.281 0.925 1 80.12 93 ALA A N 1
ATOM 707 C CA . ALA A 1 93 ? 12.508 33.656 0.791 1 80.12 93 ALA A CA 1
ATOM 708 C C . ALA A 1 93 ? 11.836 34.156 2.074 1 80.12 93 ALA A C 1
ATOM 710 O O . ALA A 1 93 ? 11.867 35.344 2.383 1 80.12 93 ALA A O 1
ATOM 711 N N . SER A 1 94 ? 11.336 33.25 2.857 1 79 94 SER A N 1
ATOM 712 C CA . SER A 1 94 ? 10.633 33.594 4.086 1 79 94 SER A CA 1
ATOM 713 C C . SER A 1 94 ? 11.602 34.094 5.152 1 79 94 SER A C 1
ATOM 715 O O . SER A 1 94 ? 11.195 34.75 6.117 1 79 94 SER A O 1
ATOM 717 N N . ALA A 1 95 ? 12.93 33.844 4.988 1 78.69 95 ALA A N 1
ATOM 718 C CA . ALA A 1 95 ? 13.953 34.281 5.938 1 78.69 95 ALA A CA 1
ATOM 719 C C . ALA A 1 95 ? 14.406 35.719 5.648 1 78.69 95 ALA A C 1
ATOM 721 O O . ALA A 1 95 ? 15.062 36.344 6.484 1 78.69 95 ALA A O 1
ATOM 722 N N . LEU A 1 96 ? 13.945 36.312 4.469 1 76 96 LEU A N 1
ATOM 723 C CA . LEU A 1 96 ? 14.375 37.625 4.043 1 76 96 LEU A CA 1
ATOM 724 C C . LEU A 1 96 ? 13.312 38.688 4.371 1 76 96 LEU A C 1
ATOM 726 O O . LEU A 1 96 ? 12.133 38.344 4.5 1 76 96 LEU A O 1
ATOM 730 N N . PRO A 1 97 ? 13.734 39.969 4.539 1 78.81 97 PRO A N 1
ATOM 731 C CA . PRO A 1 97 ? 12.75 41.031 4.781 1 78.81 97 PRO A CA 1
ATOM 732 C C . PRO A 1 97 ? 11.797 41.25 3.605 1 78.81 97 PRO A C 1
ATOM 734 O O . PRO A 1 97 ? 12.156 40.969 2.459 1 78.81 97 PRO A O 1
ATOM 737 N N . ASP A 1 98 ? 10.648 41.562 3.881 1 77.56 98 ASP A N 1
ATOM 738 C CA . ASP A 1 98 ? 9.664 41.938 2.873 1 77.56 98 ASP A CA 1
ATOM 739 C C . ASP A 1 98 ? 9.5 43.469 2.803 1 77.56 98 ASP A C 1
ATOM 741 O O . ASP A 1 98 ? 9.477 44.156 3.832 1 77.56 98 ASP A O 1
ATOM 745 N N . LEU A 1 99 ? 9.68 44.062 1.608 1 72.25 99 LEU A N 1
ATOM 746 C CA . LEU A 1 99 ? 9.438 45.469 1.333 1 72.25 99 LEU A CA 1
ATOM 747 C C . LEU A 1 99 ? 8.148 45.656 0.55 1 72.25 99 LEU A C 1
ATOM 749 O O . LEU A 1 99 ? 7.965 45.062 -0.514 1 72.25 99 LEU A O 1
ATOM 753 N N . THR A 1 100 ? 7.203 46.406 1.117 1 76.06 100 THR A N 1
ATOM 754 C CA . THR A 1 100 ? 5.91 46.625 0.474 1 76.06 100 THR A CA 1
ATOM 755 C C . THR A 1 100 ? 5.656 48.125 0.252 1 76.06 100 THR A C 1
ATOM 757 O O . THR A 1 100 ? 5.953 48.938 1.123 1 76.06 100 THR A O 1
ATOM 760 N N . LEU A 1 101 ? 5.234 48.469 -0.954 1 74.75 101 LEU A N 1
ATOM 761 C CA . LEU A 1 101 ? 4.723 49.812 -1.275 1 74.75 101 LEU A CA 1
ATOM 762 C C . LEU A 1 101 ? 3.197 49.812 -1.304 1 74.75 101 LEU A C 1
ATOM 764 O O . LEU A 1 101 ? 2.582 48.969 -1.944 1 74.75 101 LEU A O 1
ATOM 768 N N . SER A 1 102 ? 2.689 50.656 -0.443 1 78.69 102 SER A N 1
ATOM 769 C CA . SER A 1 102 ? 1.24 50.844 -0.445 1 78.69 102 SER A CA 1
ATOM 770 C C . SER A 1 102 ? 0.846 52.281 -0.661 1 78.69 102 SER A C 1
ATOM 772 O O . SER A 1 102 ? 1.652 53.188 -0.442 1 78.69 102 SER A O 1
ATOM 774 N N . GLY A 1 103 ? -0.378 52.562 -1.306 1 70.06 103 GLY A N 1
ATOM 775 C CA . GLY A 1 103 ? -1.013 53.875 -1.495 1 70.06 103 GLY A CA 1
ATOM 776 C C . GLY A 1 103 ? -2.48 53.875 -1.115 1 70.06 103 GLY A C 1
ATOM 777 O O . GLY A 1 103 ? -3.184 52.875 -1.316 1 70.06 103 GLY A O 1
ATOM 778 N N . SER A 1 104 ? -2.705 54.969 -0.401 1 73.62 104 SER A N 1
ATOM 779 C CA . SER A 1 104 ? -4.113 55.094 -0.047 1 73.62 104 SER A CA 1
ATOM 780 C C . SER A 1 104 ? -4.578 56.531 -0.18 1 73.62 104 SER A C 1
ATOM 782 O O . SER A 1 104 ? -3.764 57.469 -0.172 1 73.62 104 SER A O 1
ATOM 784 N N . HIS A 1 105 ? -5.875 56.781 -0.475 1 69.81 105 HIS A N 1
ATOM 785 C CA . HIS A 1 105 ? -6.613 58.031 -0.388 1 69.81 105 HIS A CA 1
ATOM 786 C C . HIS A 1 105 ? -7.855 57.906 0.487 1 69.81 105 HIS A C 1
ATOM 788 O O . HIS A 1 105 ? -8.672 57 0.261 1 69.81 105 HIS A O 1
ATOM 794 N N . THR A 1 106 ? -7.793 58.688 1.479 1 74.69 106 THR A N 1
ATOM 795 C CA . THR A 1 106 ? -8.906 58.594 2.418 1 74.69 106 THR A CA 1
ATOM 796 C C . THR A 1 106 ? -9.594 59.938 2.588 1 74.69 106 THR A C 1
ATOM 798 O O . THR A 1 106 ? -8.938 60.969 2.73 1 74.69 106 THR A O 1
ATOM 801 N N . VAL A 1 107 ? -10.953 60 2.586 1 73.5 107 VAL A N 1
ATOM 802 C CA . VAL A 1 107 ? -11.82 61.125 2.998 1 73.5 107 VAL A CA 1
ATOM 803 C C . VAL A 1 107 ? -12.508 60.75 4.312 1 73.5 107 VAL A C 1
ATOM 805 O O . VAL A 1 107 ? -13.086 59.688 4.449 1 73.5 107 VAL A O 1
ATOM 808 N N . SER A 1 108 ? -12.164 61.625 5.246 1 76 108 SER A N 1
ATOM 809 C CA . SER A 1 108 ? -12.75 61.312 6.547 1 76 108 SER A CA 1
ATOM 810 C C . SER A 1 108 ? -13.367 62.562 7.176 1 76 108 SER A C 1
ATOM 812 O O . SER A 1 108 ? -13.039 63.688 6.781 1 76 108 SER A O 1
ATOM 814 N N . GLY A 1 109 ? -14.438 62.469 8.062 1 69.25 109 GLY A N 1
ATOM 815 C CA . GLY A 1 109 ? -15.094 63.531 8.805 1 69.25 109 GLY A CA 1
ATOM 816 C C . GLY A 1 109 ? -15.797 63.031 10.055 1 69.25 109 GLY A C 1
ATOM 817 O O . GLY A 1 109 ? -15.82 61.844 10.328 1 69.25 109 GLY A O 1
ATOM 818 N N . GLN A 1 110 ? -15.914 63.906 11.008 1 67.12 110 GLN A N 1
ATOM 819 C CA . GLN A 1 110 ? -16.641 63.594 12.242 1 67.12 110 GLN A CA 1
ATOM 820 C C . GLN A 1 110 ? -17.938 64.375 12.32 1 67.12 110 GLN A C 1
ATOM 822 O O . GLN A 1 110 ? -18.016 65.5 11.852 1 67.12 110 GLN A O 1
ATOM 827 N N . LYS A 1 111 ? -18.938 63.594 12.734 1 76 111 LYS A N 1
ATOM 828 C CA . LYS A 1 111 ? -20.188 64.25 13.078 1 76 111 LYS A CA 1
ATOM 829 C C . LYS A 1 111 ? -20.516 64.062 14.562 1 76 111 LYS A C 1
ATOM 831 O O . LYS A 1 111 ? -20.016 63.156 15.211 1 76 111 LYS A O 1
ATOM 836 N N . GLY A 1 112 ? -21.203 65 15.133 1 70.06 112 GLY A N 1
ATOM 837 C CA . GLY A 1 112 ? -21.641 64.938 16.516 1 70.06 112 GLY A CA 1
ATOM 838 C C . GLY A 1 112 ? -21.125 66.125 17.344 1 70.06 112 GLY A C 1
ATOM 839 O O . GLY A 1 112 ? -20.281 66.875 16.859 1 70.06 112 GLY A O 1
ATOM 840 N N . LYS A 1 113 ? -21.656 66.312 18.625 1 70.38 113 LYS A N 1
ATOM 841 C CA . LYS A 1 113 ? -21.359 67.438 19.484 1 70.38 113 LYS A CA 1
ATOM 842 C C . LYS A 1 113 ? -19.922 67.375 20 1 70.38 113 LYS A C 1
ATOM 844 O O . LYS A 1 113 ? -19.312 68.375 20.312 1 70.38 113 LYS A O 1
ATOM 849 N N . LEU A 1 114 ? -19.469 66.188 20.016 1 69.31 114 LEU A N 1
ATOM 850 C CA . LEU A 1 114 ? -18.156 66 20.625 1 69.31 114 LEU A CA 1
ATOM 851 C C . LEU A 1 114 ? -17.078 65.875 19.547 1 69.31 114 LEU A C 1
ATOM 853 O O . LEU A 1 114 ? -15.953 65.438 19.828 1 69.31 114 LEU A O 1
ATOM 857 N N . ARG A 1 115 ? -17.5 66.375 18.359 1 62.31 115 ARG A N 1
ATOM 858 C CA . ARG A 1 115 ? -16.531 66.25 17.281 1 62.31 115 ARG A CA 1
ATOM 859 C C . ARG A 1 115 ? -15.336 67.188 17.531 1 62.31 115 ARG A C 1
ATOM 861 O O . ARG A 1 115 ? -15.492 68.25 18.062 1 62.31 115 ARG A O 1
ATOM 868 N N . LYS A 1 116 ? -14.164 66.625 17.422 1 66.94 116 LYS A N 1
ATOM 869 C CA . LYS A 1 116 ? -12.945 67.438 17.562 1 66.94 116 LYS A CA 1
ATOM 870 C C . LYS A 1 116 ? -12.555 68.062 16.234 1 66.94 116 LYS A C 1
ATOM 872 O O . LYS A 1 116 ? -11.766 69 16.219 1 66.94 116 LYS A O 1
ATOM 877 N N . GLN A 1 117 ? -13.102 67.438 15.211 1 67.06 117 GLN A N 1
ATOM 878 C CA . GLN A 1 117 ? -12.812 67.938 13.883 1 67.06 117 GLN A CA 1
ATOM 879 C C . GLN A 1 117 ? -14.094 68.375 13.164 1 67.06 117 GLN A C 1
ATOM 881 O O . GLN A 1 117 ? -15.055 67.625 13.094 1 67.06 117 GLN A O 1
ATOM 886 N N . THR A 1 118 ? -14.141 69.625 12.609 1 67.69 118 THR A N 1
ATOM 887 C CA . THR A 1 118 ? -15.352 70.188 11.992 1 67.69 118 THR A CA 1
ATOM 888 C C . THR A 1 118 ? -15.266 70.062 10.469 1 67.69 118 THR A C 1
ATOM 890 O O . THR A 1 118 ? -16.281 70.25 9.781 1 67.69 118 THR A O 1
ATOM 893 N N . TYR A 1 119 ? -13.984 69.812 9.953 1 71 119 TYR A N 1
ATOM 894 C CA . TYR A 1 119 ? -13.852 69.812 8.5 1 71 119 TYR A CA 1
ATOM 895 C C . TYR A 1 119 ? -13.586 68.375 8.016 1 71 119 TYR A C 1
ATOM 897 O O . TYR A 1 119 ? -13.117 67.5 8.773 1 71 119 TYR A O 1
ATOM 905 N N . THR A 1 120 ? -14.086 68.188 6.672 1 76.5 120 THR A N 1
ATOM 906 C CA . THR A 1 120 ? -13.758 66.938 5.977 1 76.5 120 THR A CA 1
ATOM 907 C C . THR A 1 120 ? -12.273 66.938 5.609 1 76.5 120 THR A C 1
ATOM 909 O O . THR A 1 120 ? -11.742 67.875 5.082 1 76.5 120 THR A O 1
ATOM 912 N N . SER A 1 121 ? -11.641 65.875 6.051 1 75.94 121 SER A N 1
ATOM 913 C CA . SER A 1 121 ? -10.219 65.688 5.762 1 75.94 121 SER A CA 1
ATOM 914 C C . SER A 1 121 ? -10 64.75 4.562 1 75.94 121 SER A C 1
ATOM 916 O O . SER A 1 121 ? -10.758 63.812 4.352 1 75.94 121 SER A O 1
ATOM 918 N N . ASN A 1 122 ? -9.125 65.25 3.529 1 76.88 122 ASN A N 1
ATOM 919 C CA . ASN A 1 122 ? -8.617 64.438 2.424 1 76.88 122 ASN A CA 1
ATOM 920 C C . ASN A 1 122 ? -7.121 64.188 2.58 1 76.88 122 ASN A C 1
ATOM 922 O O . ASN A 1 122 ? -6.316 65.062 2.646 1 76.88 122 ASN A O 1
ATOM 926 N N . THR A 1 123 ? -6.895 62.906 2.766 1 75.44 123 THR A N 1
ATOM 927 C CA . THR A 1 123 ? -5.496 62.562 2.984 1 75.44 123 THR A CA 1
ATOM 928 C C . THR A 1 123 ? -5.035 61.5 1.981 1 75.44 123 THR A C 1
ATOM 930 O O . THR A 1 123 ? -5.672 60.469 1.832 1 75.44 123 THR A O 1
ATOM 933 N N . SER A 1 124 ? -4.02 61.812 1.065 1 77.31 124 SER A N 1
ATOM 934 C CA . SER A 1 124 ? -3.312 60.844 0.238 1 77.31 124 SER A CA 1
ATOM 935 C C . SER A 1 124 ? -1.997 60.438 0.884 1 77.31 124 SER A C 1
ATOM 937 O O . SER A 1 124 ? -1.187 61.281 1.263 1 77.31 124 SER A O 1
ATOM 939 N N . THR A 1 125 ? -1.904 59.125 1.104 1 75.44 125 THR A N 1
ATOM 940 C CA . THR A 1 125 ? -0.729 58.625 1.795 1 75.44 125 THR A CA 1
ATOM 941 C C . THR A 1 125 ? -0.02 57.562 0.943 1 75.44 125 THR A C 1
ATOM 943 O O . THR A 1 125 ? -0.669 56.75 0.303 1 75.44 125 THR A O 1
ATOM 946 N N . GLY A 1 126 ? 1.3 57.719 0.672 1 77.38 126 GLY A N 1
ATOM 947 C CA . GLY A 1 126 ? 2.182 56.625 0.27 1 77.38 126 GLY A CA 1
ATOM 948 C C . GLY A 1 126 ? 2.938 56 1.432 1 77.38 126 GLY A C 1
ATOM 949 O O . GLY A 1 126 ? 3.344 56.719 2.357 1 77.38 126 GLY A O 1
ATOM 950 N N . GLU A 1 127 ? 3.039 54.688 1.43 1 78.12 127 GLU A N 1
ATOM 951 C CA . GLU A 1 127 ? 3.756 54.031 2.523 1 78.12 127 GLU A CA 1
ATOM 952 C C . GLU A 1 127 ? 4.727 52.969 1.997 1 78.12 127 GLU A C 1
ATOM 954 O O . GLU A 1 127 ? 4.352 52.125 1.175 1 78.12 127 GLU A O 1
ATOM 959 N N . LEU A 1 128 ? 5.992 53.156 2.367 1 78.12 128 LEU A N 1
ATOM 960 C CA . LEU A 1 128 ? 7.004 52.125 2.232 1 78.12 128 LEU A CA 1
ATOM 961 C C . LEU A 1 128 ? 7.238 51.406 3.562 1 78.12 128 LEU A C 1
ATOM 963 O O . LEU A 1 128 ? 7.605 52.062 4.551 1 78.12 128 LEU A O 1
ATOM 967 N N . SER A 1 129 ? 6.906 50.125 3.541 1 80.31 129 SER A N 1
ATOM 968 C CA . SER A 1 129 ? 7.02 49.406 4.793 1 80.31 129 SER A CA 1
ATOM 969 C C . SER A 1 129 ? 7.957 48.188 4.645 1 80.31 129 SER A C 1
ATOM 971 O O . SER A 1 129 ? 7.906 47.469 3.645 1 80.31 129 SER A O 1
ATOM 973 N N . LEU A 1 130 ? 8.953 48.031 5.535 1 76.94 130 LEU A N 1
ATOM 974 C CA . LEU A 1 130 ? 9.883 46.906 5.648 1 76.94 130 LEU A CA 1
ATOM 975 C C . LEU A 1 130 ? 9.547 46.031 6.855 1 76.94 130 LEU A C 1
ATOM 977 O O . LEU A 1 130 ? 9.227 46.562 7.93 1 76.94 130 LEU A O 1
ATOM 981 N N . SER A 1 131 ? 9.445 44.781 6.66 1 78.56 131 SER A N 1
ATOM 982 C CA . SER A 1 131 ? 9.227 43.844 7.758 1 78.56 131 SER A CA 1
ATOM 983 C C . SER A 1 131 ? 10.18 42.656 7.66 1 78.56 131 SER A C 1
ATOM 985 O O . SER A 1 131 ? 10.375 42.094 6.582 1 78.56 131 SER A O 1
ATOM 987 N N . TRP A 1 132 ? 10.852 42.312 8.75 1 75.31 132 TRP A N 1
ATOM 988 C CA . TRP A 1 132 ? 11.789 41.219 8.844 1 75.31 132 TRP A CA 1
ATOM 989 C C . TRP A 1 132 ? 11.578 40.438 10.141 1 75.31 132 TRP A C 1
ATOM 991 O O . TRP A 1 132 ? 11.664 41 11.234 1 75.31 132 TRP A O 1
ATOM 1001 N N . LEU A 1 133 ? 11.172 39.25 9.992 1 75 133 LEU A N 1
ATOM 1002 C CA . LEU A 1 133 ? 10.945 38.406 11.164 1 75 133 LEU A CA 1
ATOM 1003 C C . LEU A 1 133 ? 12.219 37.656 11.555 1 75 133 LEU A C 1
ATOM 1005 O O . LEU A 1 133 ? 12.844 37.031 10.711 1 75 133 LEU A O 1
ATOM 1009 N N . LEU A 1 134 ? 12.703 37.906 12.727 1 72.69 134 LEU A N 1
ATOM 1010 C CA . LEU A 1 134 ? 13.82 37.156 13.305 1 72.69 134 LEU A CA 1
ATOM 1011 C C . LEU A 1 134 ? 13.32 36.094 14.281 1 72.69 134 LEU A C 1
ATOM 1013 O O . LEU A 1 134 ? 12.477 36.375 15.133 1 72.69 134 LEU A O 1
ATOM 1017 N N . ASP A 1 135 ? 13.609 34.906 13.977 1 72.44 135 ASP A N 1
ATOM 1018 C CA . ASP A 1 135 ? 13.094 33.844 14.805 1 72.44 135 ASP A CA 1
ATOM 1019 C C . ASP A 1 135 ? 14.219 32.906 15.273 1 72.44 135 ASP A C 1
ATOM 1021 O O . ASP A 1 135 ? 15.398 33.219 15.102 1 72.44 135 ASP A O 1
ATOM 1025 N N . PHE A 1 136 ? 13.859 31.969 16.094 1 71.31 136 PHE A N 1
ATOM 1026 C CA . PHE A 1 136 ? 14.805 31.047 16.719 1 71.31 136 PHE A CA 1
ATOM 1027 C C . PHE A 1 136 ? 14.938 29.766 15.914 1 71.31 136 PHE A C 1
ATOM 1029 O O . PHE A 1 136 ? 14.969 28.672 16.469 1 71.31 136 PHE A O 1
ATOM 1036 N N . GLY A 1 137 ? 14.977 29.922 14.586 1 76.5 137 GLY A N 1
ATOM 1037 C CA . GLY A 1 137 ? 15.32 28.75 13.797 1 76.5 137 GLY A CA 1
ATOM 1038 C C . GLY A 1 137 ? 14.188 28.297 12.891 1 76.5 137 GLY A C 1
ATOM 1039 O O . GLY A 1 137 ? 14.328 27.297 12.172 1 76.5 137 GLY A O 1
ATOM 1040 N N . VAL A 1 138 ? 13.008 28.922 12.891 1 81.38 138 VAL A N 1
ATOM 1041 C CA . VAL A 1 138 ? 11.859 28.547 12.062 1 81.38 138 VAL A CA 1
ATOM 1042 C C . VAL A 1 138 ? 12.273 28.531 10.594 1 81.38 138 VAL A C 1
ATOM 1044 O O . VAL A 1 138 ? 12 27.562 9.875 1 81.38 138 VAL A O 1
ATOM 1047 N N . TYR A 1 139 ? 12.977 29.531 10.188 1 80 139 TYR A N 1
ATOM 1048 C CA . TYR A 1 139 ? 13.344 29.625 8.781 1 80 139 TYR A CA 1
ATOM 1049 C C . TYR A 1 139 ? 14.344 28.531 8.406 1 80 139 TYR A C 1
ATOM 1051 O O . TYR A 1 139 ? 14.219 27.891 7.363 1 80 139 TYR A O 1
ATOM 1059 N N . LYS A 1 140 ? 15.289 28.391 9.297 1 84.5 140 LYS A N 1
ATOM 1060 C CA . LYS A 1 140 ? 16.281 27.359 9.039 1 84.5 140 LYS A CA 1
ATOM 1061 C C . LYS A 1 140 ? 15.641 25.969 8.969 1 84.5 140 LYS A C 1
ATOM 1063 O O . LYS A 1 140 ? 15.891 25.203 8.039 1 84.5 140 LYS A O 1
ATOM 1068 N N . ARG A 1 141 ? 14.766 25.703 9.938 1 86.25 141 ARG A N 1
ATOM 1069 C CA . ARG A 1 141 ? 14.117 24.406 10 1 86.25 141 ARG A CA 1
ATOM 1070 C C . ARG A 1 141 ? 13.148 24.219 8.836 1 86.25 141 ARG A C 1
ATOM 1072 O O . ARG A 1 141 ? 13.039 23.125 8.281 1 86.25 141 ARG A O 1
ATOM 1079 N N . ASN A 1 142 ? 12.469 25.203 8.43 1 82.19 142 ASN A N 1
ATOM 1080 C CA . ASN A 1 142 ? 11.602 25.141 7.258 1 82.19 142 ASN A CA 1
ATOM 1081 C C . ASN A 1 142 ? 12.398 24.875 5.988 1 82.19 142 ASN A C 1
ATOM 1083 O O . ASN A 1 142 ? 11.961 24.109 5.125 1 82.19 142 ASN A O 1
ATOM 1087 N N . THR A 1 143 ? 13.477 25.547 5.852 1 84.19 143 THR A N 1
ATOM 1088 C CA . THR A 1 143 ? 14.336 25.297 4.695 1 84.19 143 THR A CA 1
ATOM 1089 C C . THR A 1 143 ? 14.852 23.875 4.691 1 84.19 143 THR A C 1
ATOM 1091 O O . THR A 1 143 ? 14.844 23.203 3.652 1 84.19 143 THR A O 1
ATOM 1094 N N . GLU A 1 144 ? 15.25 23.391 5.883 1 86.5 144 GLU A N 1
ATOM 1095 C CA . GLU A 1 144 ? 15.695 22.016 6 1 86.5 144 GLU A CA 1
ATOM 1096 C C . GLU A 1 144 ? 14.586 21.031 5.613 1 86.5 144 GLU A C 1
ATOM 1098 O O . GLU A 1 144 ? 14.844 20.031 4.938 1 86.5 144 GLU A O 1
ATOM 1103 N N . SER A 1 145 ? 13.367 21.281 6.039 1 89.31 145 SER A N 1
ATOM 1104 C CA . SER A 1 145 ? 12.211 20.484 5.66 1 89.31 145 SER A CA 1
ATOM 1105 C C . SER A 1 145 ? 12.008 20.469 4.148 1 89.31 145 SER A C 1
ATOM 1107 O O . SER A 1 145 ? 11.852 19.406 3.543 1 89.31 145 SER A O 1
ATOM 1109 N N . ALA A 1 146 ? 12.086 21.625 3.561 1 88.38 146 ALA A N 1
ATOM 1110 C CA . ALA A 1 146 ? 11.883 21.75 2.121 1 88.38 146 ALA A CA 1
ATOM 1111 C C . ALA A 1 146 ? 12.992 21.047 1.345 1 88.38 146 ALA A C 1
ATOM 1113 O O . ALA A 1 146 ? 12.734 20.422 0.31 1 88.38 146 ALA A O 1
ATOM 1114 N N . GLU A 1 147 ? 14.172 21.219 1.818 1 89.06 147 GLU A N 1
ATOM 1115 C CA . GLU A 1 147 ? 15.305 20.547 1.187 1 89.06 147 GLU A CA 1
ATOM 1116 C C . GLU A 1 147 ? 15.141 19.031 1.261 1 89.06 147 GLU A C 1
ATOM 1118 O O . GLU A 1 147 ? 15.445 18.312 0.301 1 89.06 147 GLU A O 1
ATOM 1123 N N . ALA A 1 148 ? 14.734 18.562 2.424 1 91.5 148 ALA A N 1
ATOM 1124 C CA . ALA A 1 148 ? 14.469 17.141 2.562 1 91.5 148 ALA A CA 1
ATOM 1125 C C . ALA A 1 148 ? 13.383 16.688 1.586 1 91.5 148 ALA A C 1
ATOM 1127 O O . ALA A 1 148 ? 13.5 15.617 0.973 1 91.5 148 ALA A O 1
ATOM 1128 N N . ALA A 1 149 ? 12.375 17.453 1.393 1 91.69 149 ALA A N 1
ATOM 1129 C CA . ALA A 1 149 ? 11.305 17.141 0.447 1 91.69 149 ALA A CA 1
ATOM 1130 C C . ALA A 1 149 ? 11.828 17.141 -0.988 1 91.69 149 ALA A C 1
ATOM 1132 O O . ALA A 1 149 ? 11.375 16.344 -1.815 1 91.69 149 ALA A O 1
ATOM 1133 N N . LEU A 1 150 ? 12.719 18.062 -1.285 1 90.5 150 LEU A N 1
ATOM 1134 C CA . LEU A 1 150 ? 13.352 18.078 -2.604 1 90.5 150 LEU A CA 1
ATOM 1135 C C . LEU A 1 150 ? 14.133 16.797 -2.852 1 90.5 150 LEU A C 1
ATOM 1137 O O . LEU A 1 150 ? 14.008 16.188 -3.914 1 90.5 150 LEU A O 1
ATOM 1141 N N . ASP A 1 151 ? 14.891 16.438 -1.858 1 92.62 151 ASP A N 1
ATOM 1142 C CA . ASP A 1 151 ? 15.641 15.188 -1.966 1 92.62 151 ASP A CA 1
ATOM 1143 C C . ASP A 1 151 ? 14.695 14 -2.156 1 92.62 151 ASP A C 1
ATOM 1145 O O . ASP A 1 151 ? 15 13.07 -2.908 1 92.62 151 ASP A O 1
ATOM 1149 N N . ALA A 1 152 ? 13.586 13.953 -1.448 1 92.56 152 ALA A N 1
ATOM 1150 C CA . ALA A 1 152 ? 12.57 12.914 -1.61 1 92.56 152 ALA A CA 1
ATOM 1151 C C . ALA A 1 152 ? 12.016 12.906 -3.031 1 92.56 152 ALA A C 1
ATOM 1153 O O . ALA A 1 152 ? 11.711 11.844 -3.58 1 92.56 152 ALA A O 1
ATOM 1154 N N . ALA A 1 153 ? 11.867 14.047 -3.613 1 90.94 153 ALA A N 1
ATOM 1155 C CA . ALA A 1 153 ? 11.383 14.141 -4.988 1 90.94 153 ALA A CA 1
ATOM 1156 C C . ALA A 1 153 ? 12.367 13.5 -5.961 1 90.94 153 ALA A C 1
ATOM 1158 O O . ALA A 1 153 ? 11.961 12.82 -6.902 1 90.94 153 ALA A O 1
ATOM 1159 N N . TYR A 1 154 ? 13.664 13.742 -5.738 1 93.25 154 TYR A N 1
ATOM 1160 C CA . TYR A 1 154 ? 14.672 13.078 -6.562 1 93.25 154 TYR A CA 1
ATOM 1161 C C . TYR A 1 154 ? 14.547 11.562 -6.453 1 93.25 154 TYR A C 1
ATOM 1163 O O . TYR A 1 154 ? 14.586 10.852 -7.461 1 93.25 154 TYR A O 1
ATOM 1171 N N . ALA A 1 155 ? 14.414 11.047 -5.246 1 93.94 155 ALA A N 1
ATOM 1172 C CA . ALA A 1 155 ? 14.25 9.617 -5.035 1 93.94 155 ALA A CA 1
ATOM 1173 C C . ALA A 1 155 ? 12.992 9.102 -5.727 1 93.94 155 ALA A C 1
ATOM 1175 O O . ALA A 1 155 ? 12.969 7.977 -6.23 1 93.94 155 ALA A O 1
ATOM 1176 N N . SER A 1 156 ? 11.969 9.875 -5.816 1 94.25 156 SER A N 1
ATOM 1177 C CA . SER A 1 156 ? 10.711 9.484 -6.449 1 94.25 156 SER A CA 1
ATOM 1178 C C . SER A 1 156 ? 10.883 9.305 -7.953 1 94.25 156 SER A C 1
ATOM 1180 O O . SER A 1 156 ? 10.234 8.453 -8.562 1 94.25 156 SER A O 1
ATOM 1182 N N . VAL A 1 157 ? 11.711 10.109 -8.562 1 94.06 157 VAL A N 1
ATOM 1183 C CA . VAL A 1 157 ? 12.023 9.922 -9.977 1 94.06 157 VAL A CA 1
ATOM 1184 C C . VAL A 1 157 ? 12.68 8.562 -10.195 1 94.06 157 VAL A C 1
ATOM 1186 O O . VAL A 1 157 ? 12.32 7.828 -11.117 1 94.06 157 VAL A O 1
ATOM 1189 N N . ASP A 1 158 ? 13.656 8.258 -9.375 1 95.44 158 ASP A N 1
ATOM 1190 C CA . ASP A 1 158 ? 14.344 6.973 -9.461 1 95.44 158 ASP A CA 1
ATOM 1191 C C . ASP A 1 158 ? 13.367 5.812 -9.297 1 95.44 158 ASP A C 1
ATOM 1193 O O . ASP A 1 158 ? 13.469 4.801 -9.992 1 95.44 158 ASP A O 1
ATOM 1197 N N . MET A 1 159 ? 12.398 5.926 -8.414 1 95.25 159 MET A N 1
ATOM 1198 C CA . MET A 1 159 ? 11.359 4.918 -8.227 1 95.25 159 MET A CA 1
ATOM 1199 C C . MET A 1 159 ? 10.523 4.762 -9.492 1 95.25 159 MET A C 1
ATOM 1201 O O . MET A 1 159 ? 10.188 3.641 -9.891 1 95.25 159 MET A O 1
ATOM 1205 N N . ALA A 1 160 ? 10.203 5.891 -10.078 1 94.25 160 ALA A N 1
ATOM 1206 C CA . ALA A 1 160 ? 9.414 5.863 -11.305 1 94.25 160 ALA A CA 1
ATOM 1207 C C . ALA A 1 160 ? 10.172 5.168 -12.43 1 94.25 160 ALA A C 1
ATOM 1209 O O . ALA A 1 160 ? 9.578 4.414 -13.211 1 94.25 160 ALA A O 1
ATOM 1210 N N . LYS A 1 161 ? 11.414 5.426 -12.516 1 96.12 161 LYS A N 1
ATOM 1211 C CA . LYS A 1 161 ? 12.242 4.773 -13.523 1 96.12 161 LYS A CA 1
ATOM 1212 C C . LYS A 1 161 ? 12.273 3.262 -13.32 1 96.12 161 LYS A C 1
ATOM 1214 O O . LYS A 1 161 ? 12.117 2.496 -14.273 1 96.12 161 LYS A O 1
ATOM 1219 N N . LEU A 1 162 ? 12.484 2.816 -12.086 1 96.19 162 LEU A N 1
ATOM 1220 C CA . LEU A 1 162 ? 12.5 1.387 -11.789 1 96.19 162 LEU A CA 1
ATOM 1221 C C . LEU A 1 162 ? 11.148 0.751 -12.133 1 96.19 162 LEU A C 1
ATOM 1223 O O . LEU A 1 162 ? 11.102 -0.359 -12.664 1 96.19 162 LEU A O 1
ATOM 1227 N N . ALA A 1 163 ? 10.047 1.465 -11.797 1 96.19 163 ALA A N 1
ATOM 1228 C CA . ALA A 1 163 ? 8.719 0.962 -12.117 1 96.19 163 ALA A CA 1
ATOM 1229 C C . ALA A 1 163 ? 8.539 0.81 -13.625 1 96.19 163 ALA A C 1
ATOM 1231 O O . ALA A 1 163 ? 7.996 -0.193 -14.102 1 96.19 163 ALA A O 1
ATOM 1232 N N . PHE A 1 164 ? 8.992 1.752 -14.391 1 96.88 164 PHE A N 1
ATOM 1233 C CA . PHE A 1 164 ? 8.93 1.684 -15.844 1 96.88 164 PHE A CA 1
ATOM 1234 C C . PHE A 1 164 ? 9.727 0.497 -16.359 1 96.88 164 PHE A C 1
ATOM 1236 O O . PHE A 1 164 ? 9.234 -0.275 -17.188 1 96.88 164 PHE A O 1
ATOM 1243 N N . ILE A 1 165 ? 10.977 0.379 -15.859 1 97.44 165 ILE A N 1
ATOM 1244 C CA . ILE A 1 165 ? 11.852 -0.701 -16.312 1 97.44 165 ILE A CA 1
ATOM 1245 C C . ILE A 1 165 ? 11.172 -2.047 -16.062 1 97.44 165 ILE A C 1
ATOM 1247 O O . ILE A 1 165 ? 11.172 -2.918 -16.938 1 97.44 165 ILE A O 1
ATOM 1251 N N . ASN A 1 166 ? 10.547 -2.189 -14.898 1 96.75 166 ASN A N 1
ATOM 1252 C CA . ASN A 1 166 ? 9.836 -3.424 -14.594 1 96.75 166 ASN A CA 1
ATOM 1253 C C . ASN A 1 166 ? 8.68 -3.664 -15.562 1 96.75 166 ASN A C 1
ATOM 1255 O O . ASN A 1 166 ? 8.516 -4.773 -16.078 1 96.75 166 ASN A O 1
ATOM 1259 N N . ASP A 1 167 ? 7.969 -2.635 -15.875 1 96.62 167 ASP A N 1
ATOM 1260 C CA . ASP A 1 167 ? 6.77 -2.764 -16.688 1 96.62 167 ASP A CA 1
ATOM 1261 C C . ASP A 1 167 ? 7.129 -3.076 -18.141 1 96.62 167 ASP A C 1
ATOM 1263 O O . ASP A 1 167 ? 6.52 -3.949 -18.766 1 96.62 167 ASP A O 1
ATOM 1267 N N . ILE A 1 168 ? 8.102 -2.369 -18.641 1 97.56 168 ILE A N 1
ATOM 1268 C CA . ILE A 1 168 ? 8.461 -2.537 -20.047 1 97.56 168 ILE A CA 1
ATOM 1269 C C . ILE A 1 168 ? 9.07 -3.92 -20.266 1 97.56 168 ILE A C 1
ATOM 1271 O O . ILE A 1 168 ? 8.758 -4.598 -21.25 1 97.56 168 ILE A O 1
ATOM 1275 N N . ILE A 1 169 ? 9.906 -4.395 -19.359 1 97.25 169 ILE A N 1
ATOM 1276 C CA . ILE A 1 169 ? 10.531 -5.707 -19.5 1 97.25 169 ILE A CA 1
ATOM 1277 C C . ILE A 1 169 ? 9.469 -6.801 -19.344 1 97.25 169 ILE A C 1
ATOM 1279 O O . ILE A 1 169 ? 9.438 -7.754 -20.125 1 97.25 169 ILE A O 1
ATOM 1283 N N . SER A 1 170 ? 8.586 -6.672 -18.344 1 97.69 170 SER A N 1
ATOM 1284 C CA . SER A 1 170 ? 7.527 -7.656 -18.141 1 97.69 170 SER A CA 1
ATOM 1285 C C . SER A 1 170 ? 6.629 -7.762 -19.375 1 97.69 170 SER A C 1
ATOM 1287 O O . SER A 1 170 ? 6.309 -8.867 -19.812 1 97.69 170 SER A O 1
ATOM 1289 N N . SER A 1 171 ? 6.289 -6.637 -19.906 1 97.56 171 SER A N 1
ATOM 1290 C CA . SER A 1 171 ? 5.43 -6.633 -21.078 1 97.56 171 SER A CA 1
ATOM 1291 C C . SER A 1 171 ? 6.148 -7.223 -22.297 1 97.56 171 SER A C 1
ATOM 1293 O O . SER A 1 171 ? 5.547 -7.953 -23.078 1 97.56 171 SER A O 1
ATOM 1295 N N . TYR A 1 172 ? 7.41 -6.883 -22.453 1 97.56 172 TYR A N 1
ATOM 1296 C CA . TYR A 1 172 ? 8.195 -7.418 -23.562 1 97.56 172 TYR A CA 1
ATOM 1297 C C . TYR A 1 172 ? 8.352 -8.93 -23.438 1 97.56 172 TYR A C 1
ATOM 1299 O O . TYR A 1 172 ? 8.188 -9.656 -24.422 1 97.56 172 TYR A O 1
ATOM 1307 N N . VAL A 1 173 ? 8.664 -9.375 -22.234 1 97.69 173 VAL A N 1
ATOM 1308 C CA . VAL A 1 173 ? 8.812 -10.805 -21.969 1 97.69 173 VAL A CA 1
ATOM 1309 C C . VAL A 1 173 ? 7.484 -11.516 -22.25 1 97.69 173 VAL A C 1
ATOM 1311 O O . VAL A 1 173 ? 7.465 -12.602 -22.828 1 97.69 173 VAL A O 1
ATOM 1314 N N . ASP A 1 174 ? 6.387 -10.883 -21.891 1 97.88 174 ASP A N 1
ATOM 1315 C CA . ASP A 1 174 ? 5.074 -11.445 -22.188 1 97.88 174 ASP A CA 1
ATOM 1316 C C . ASP A 1 174 ? 4.84 -11.539 -23.688 1 97.88 174 ASP A C 1
ATOM 1318 O O . ASP A 1 174 ? 4.352 -12.555 -24.188 1 97.88 174 ASP A O 1
ATOM 1322 N N . ALA A 1 175 ? 5.219 -10.5 -24.406 1 97.69 175 ALA A N 1
ATOM 1323 C CA . ALA A 1 175 ? 5.051 -10.516 -25.859 1 97.69 175 ALA A CA 1
ATOM 1324 C C . ALA A 1 175 ? 5.828 -11.672 -26.484 1 97.69 175 ALA A C 1
ATOM 1326 O O . ALA A 1 175 ? 5.293 -12.406 -27.312 1 97.69 175 ALA A O 1
ATOM 1327 N N . ARG A 1 176 ? 7.047 -11.82 -26.047 1 97.94 176 ARG A N 1
ATOM 1328 C CA . ARG A 1 176 ? 7.879 -12.891 -26.594 1 97.94 176 ARG A CA 1
ATOM 1329 C C . ARG A 1 176 ? 7.336 -14.258 -26.203 1 97.94 176 ARG A C 1
ATOM 1331 O O . ARG A 1 176 ? 7.395 -15.203 -27 1 97.94 176 ARG A O 1
ATOM 1338 N N . TYR A 1 177 ? 6.816 -14.375 -24.969 1 97.81 177 TYR A N 1
ATOM 1339 C CA . TYR A 1 177 ? 6.191 -15.617 -24.516 1 97.81 177 TYR A CA 1
ATOM 1340 C C . TYR A 1 177 ? 5.016 -15.992 -25.406 1 97.81 177 TYR A C 1
ATOM 1342 O O . TYR A 1 177 ? 4.938 -17.125 -25.891 1 97.81 177 TYR A O 1
ATOM 1350 N N . TYR A 1 178 ? 4.16 -15.047 -25.641 1 97.94 178 TYR A N 1
ATOM 1351 C CA . TYR A 1 178 ? 2.979 -15.352 -26.438 1 97.94 178 TYR A CA 1
ATOM 1352 C C . TYR A 1 178 ? 3.357 -15.617 -27.891 1 97.94 178 TYR A C 1
ATOM 1354 O O . TYR A 1 178 ? 2.73 -16.438 -28.562 1 97.94 178 TYR A O 1
ATOM 1362 N N . GLN A 1 179 ? 4.355 -14.977 -28.375 1 96.56 179 GLN A N 1
ATOM 1363 C CA . GLN A 1 179 ? 4.867 -15.258 -29.719 1 96.56 179 GLN A CA 1
ATOM 1364 C C . GLN A 1 179 ? 5.395 -16.688 -29.812 1 96.56 179 GLN A C 1
ATOM 1366 O O . GLN A 1 179 ? 5.133 -17.391 -30.781 1 96.56 179 GLN A O 1
ATOM 1371 N N . ARG A 1 180 ? 6.172 -17.031 -28.781 1 96.88 180 ARG A N 1
ATOM 1372 C CA . ARG A 1 180 ? 6.688 -18.406 -28.75 1 96.88 180 ARG A CA 1
ATOM 1373 C C . ARG A 1 180 ? 5.551 -19.422 -28.672 1 96.88 180 ARG A C 1
ATOM 1375 O O . ARG A 1 180 ? 5.562 -20.422 -29.375 1 96.88 180 ARG A O 1
ATOM 1382 N N . ARG A 1 181 ? 4.551 -19.156 -27.891 1 97.44 181 ARG A N 1
ATOM 1383 C CA . ARG A 1 181 ? 3.398 -20.047 -27.766 1 97.44 181 ARG A CA 1
ATOM 1384 C C . ARG A 1 181 ? 2.639 -20.156 -29.078 1 97.44 181 ARG A C 1
ATOM 1386 O O . ARG A 1 181 ? 2.156 -21.234 -29.438 1 97.44 181 ARG A O 1
ATOM 1393 N N . LEU A 1 182 ? 2.549 -19.047 -29.766 1 95.94 182 LEU A N 1
ATOM 1394 C CA . LEU A 1 182 ? 1.903 -19.047 -31.078 1 95.94 182 LEU A CA 1
ATOM 1395 C C . LEU A 1 182 ? 2.666 -19.922 -32.062 1 95.94 182 LEU A C 1
ATOM 1397 O O . LEU A 1 182 ? 2.064 -20.734 -32.781 1 95.94 182 LEU A O 1
ATOM 1401 N N . ALA A 1 183 ? 3.922 -19.797 -32.094 1 95.81 183 ALA A N 1
ATOM 1402 C CA . ALA A 1 183 ? 4.754 -20.594 -32.969 1 95.81 183 ALA A CA 1
ATOM 1403 C C . ALA A 1 183 ? 4.629 -22.078 -32.656 1 95.81 183 ALA A C 1
ATOM 1405 O O . ALA A 1 183 ? 4.504 -22.922 -33.562 1 95.81 183 ALA A O 1
ATOM 1406 N N . LEU A 1 184 ? 4.664 -22.359 -31.375 1 96.56 184 LEU A N 1
ATOM 1407 C CA . LEU A 1 184 ? 4.531 -23.75 -30.938 1 96.56 184 LEU A CA 1
ATOM 1408 C C . LEU A 1 184 ? 3.162 -24.297 -31.312 1 96.56 184 LEU A C 1
ATOM 1410 O O . LEU A 1 184 ? 3.057 -25.438 -31.781 1 96.56 184 LEU A O 1
ATOM 1414 N N . SER A 1 185 ? 2.127 -23.531 -31.094 1 96.5 185 SER A N 1
ATOM 1415 C CA . SER A 1 185 ? 0.773 -23.984 -31.406 1 96.5 185 SER A CA 1
ATOM 1416 C C . SER A 1 185 ? 0.592 -24.188 -32.906 1 96.5 185 SER A C 1
ATOM 1418 O O . SER A 1 185 ? -0.084 -25.125 -33.344 1 96.5 185 SER A O 1
ATOM 1420 N N . GLN A 1 186 ? 1.179 -23.375 -33.75 1 95.69 186 GLN A N 1
ATOM 1421 C CA . GLN A 1 186 ? 1.128 -23.547 -35.188 1 95.69 186 GLN A CA 1
ATOM 1422 C C . GLN A 1 186 ? 1.879 -24.797 -35.656 1 95.69 186 GLN A C 1
ATOM 1424 O O . GLN A 1 186 ? 1.421 -25.516 -36.531 1 95.69 186 GLN A O 1
ATOM 1429 N N . ALA A 1 187 ? 3.006 -24.984 -35.031 1 95.62 187 ALA A N 1
ATOM 1430 C CA . ALA A 1 187 ? 3.76 -26.203 -35.312 1 95.62 187 ALA A CA 1
ATOM 1431 C C . ALA A 1 187 ? 2.975 -27.453 -34.938 1 95.62 187 ALA A C 1
ATOM 1433 O O . ALA A 1 187 ? 2.945 -28.438 -35.656 1 95.62 187 ALA A O 1
ATOM 1434 N N . ASN A 1 188 ? 2.367 -27.422 -33.75 1 95.56 188 ASN A N 1
ATOM 1435 C CA . ASN A 1 188 ? 1.532 -28.531 -33.281 1 95.56 188 ASN A CA 1
ATOM 1436 C C . ASN A 1 188 ? 0.335 -28.75 -34.219 1 95.56 188 ASN A C 1
ATOM 1438 O O . ASN A 1 188 ? -0.037 -29.891 -34.5 1 95.56 188 ASN A O 1
ATOM 1442 N N . LEU A 1 189 ? -0.246 -27.641 -34.656 1 95.5 189 LEU A N 1
ATOM 1443 C CA . LEU A 1 189 ? -1.382 -27.719 -35.562 1 95.5 189 LEU A CA 1
ATOM 1444 C C . LEU A 1 189 ? -0.99 -28.422 -36.844 1 95.5 189 LEU A C 1
ATOM 1446 O O . LEU A 1 189 ? -1.735 -29.266 -37.375 1 95.5 189 LEU A O 1
ATOM 1450 N N . LYS A 1 190 ? 0.122 -28.109 -37.375 1 96.31 190 LYS A N 1
ATOM 1451 C CA . LYS A 1 190 ? 0.61 -28.734 -38.594 1 96.31 190 LYS A CA 1
ATOM 1452 C C . LYS A 1 190 ? 0.783 -30.25 -38.406 1 96.31 190 LYS A C 1
ATOM 1454 O O . LYS A 1 190 ? 0.335 -31.031 -39.219 1 96.31 190 LYS A O 1
ATOM 1459 N N . SER A 1 191 ? 1.411 -30.594 -37.281 1 94.88 191 SER A N 1
ATOM 1460 C CA . SER A 1 191 ? 1.626 -32 -36.969 1 94.88 191 SER A CA 1
ATOM 1461 C C . SER A 1 191 ? 0.302 -32.75 -36.812 1 94.88 191 SER A C 1
ATOM 1463 O O . SER A 1 191 ? 0.137 -33.844 -37.312 1 94.88 191 SER A O 1
ATOM 1465 N N . ARG A 1 192 ? -0.629 -32.156 -36.156 1 95.88 192 ARG A N 1
ATOM 1466 C CA . ARG A 1 192 ? -1.923 -32.781 -35.875 1 95.88 192 ARG A CA 1
ATOM 1467 C C . ARG A 1 192 ? -2.756 -32.906 -37.156 1 95.88 192 ARG A C 1
ATOM 1469 O O . ARG A 1 192 ? -3.502 -33.875 -37.344 1 95.88 192 ARG A O 1
ATOM 1476 N N . ARG A 1 193 ? -2.617 -31.984 -38.062 1 96.56 193 ARG A N 1
ATOM 1477 C CA . ARG A 1 193 ? -3.279 -32.062 -39.375 1 96.56 193 ARG A CA 1
ATOM 1478 C C . ARG A 1 193 ? -2.717 -33.219 -40.219 1 96.56 193 ARG A C 1
ATOM 1480 O O . ARG A 1 193 ? -3.463 -33.906 -40.906 1 96.56 193 ARG A O 1
ATOM 1487 N N . GLU A 1 194 ? -1.447 -33.375 -40.125 1 95.75 194 GLU A N 1
ATOM 1488 C CA . GLU A 1 194 ? -0.83 -34.5 -40.812 1 95.75 194 GLU A CA 1
ATOM 1489 C C . GLU A 1 194 ? -1.348 -35.812 -40.281 1 95.75 194 GLU A C 1
ATOM 1491 O O . GLU A 1 194 ? -1.621 -36.75 -41.031 1 95.75 194 GLU A O 1
ATOM 1496 N N . THR A 1 195 ? -1.458 -35.875 -39 1 95.31 195 THR A N 1
ATOM 1497 C CA . THR A 1 195 ? -1.979 -37.062 -38.375 1 95.31 195 THR A CA 1
ATOM 1498 C C . THR A 1 195 ? -3.436 -37.312 -38.75 1 95.31 195 THR A C 1
ATOM 1500 O O . THR A 1 195 ? -3.842 -38.438 -39 1 95.31 195 THR A O 1
ATOM 1503 N N . PHE A 1 196 ? -4.234 -36.281 -38.781 1 95.69 196 PHE A N 1
ATOM 1504 C CA . PHE A 1 196 ? -5.629 -36.344 -39.188 1 95.69 196 PHE A CA 1
ATOM 1505 C C . PHE A 1 196 ? -5.746 -36.875 -40.625 1 95.69 196 PHE A C 1
ATOM 1507 O O . PHE A 1 196 ? -6.523 -37.812 -40.875 1 95.69 196 PHE A O 1
ATOM 1514 N N . GLU A 1 197 ? -4.934 -36.438 -41.562 1 96.38 197 GLU A N 1
ATOM 1515 C CA . GLU A 1 197 ? -4.957 -36.844 -42.938 1 96.38 197 GLU A CA 1
ATOM 1516 C C . GLU A 1 197 ? -4.516 -38.312 -43.094 1 96.38 197 GLU A C 1
ATOM 1518 O O . GLU A 1 197 ? -5.094 -39.062 -43.875 1 96.38 197 GLU A O 1
ATOM 1523 N N . LEU A 1 198 ? -3.496 -38.625 -42.312 1 94 198 LEU A N 1
ATOM 1524 C CA . LEU A 1 198 ? -3.031 -40 -42.312 1 94 198 LEU A CA 1
ATOM 1525 C C . LEU A 1 198 ? -4.117 -40.938 -41.812 1 94 198 LEU A C 1
ATOM 1527 O O . LEU A 1 198 ? -4.344 -42 -42.406 1 94 198 LEU A O 1
ATOM 1531 N N . THR A 1 199 ? -4.77 -40.594 -40.75 1 94.38 199 THR A N 1
ATOM 1532 C CA . THR A 1 199 ? -5.82 -41.406 -40.188 1 94.38 199 THR A CA 1
ATOM 1533 C C . THR A 1 199 ? -7.004 -41.531 -41.125 1 94.38 199 THR A C 1
ATOM 1535 O O . THR A 1 199 ? -7.621 -42.594 -41.25 1 94.38 199 THR A O 1
ATOM 1538 N N . LYS A 1 200 ? -7.316 -40.5 -41.812 1 95.06 200 LYS A N 1
ATOM 1539 C CA . LYS A 1 200 ? -8.375 -40.5 -42.812 1 95.06 200 LYS A CA 1
ATOM 1540 C C . LYS A 1 200 ? -8.047 -41.469 -43.938 1 95.06 200 LYS A C 1
ATOM 1542 O O . LYS A 1 200 ? -8.922 -42.219 -44.406 1 95.06 200 LYS A O 1
ATOM 1547 N N . SER A 1 201 ? -6.824 -41.469 -44.344 1 94.81 201 SER A N 1
ATOM 1548 C CA . SER A 1 201 ? -6.383 -42.375 -45.406 1 94.81 201 SER A CA 1
ATOM 1549 C C . SER A 1 201 ? -6.469 -43.812 -44.938 1 94.81 201 SER A C 1
ATOM 1551 O O . SER A 1 201 ? -6.883 -44.688 -45.688 1 94.81 201 SER A O 1
ATOM 1553 N N . LYS A 1 202 ? -6.094 -44.094 -43.75 1 93.75 202 LYS A N 1
ATOM 1554 C CA . LYS A 1 202 ? -6.16 -45.438 -43.219 1 93.75 202 LYS A CA 1
ATOM 1555 C C . LYS A 1 202 ? -7.605 -45.906 -43.062 1 93.75 202 LYS A C 1
ATOM 1557 O O . LYS A 1 202 ? -7.914 -47.094 -43.25 1 93.75 202 LYS A O 1
ATOM 1562 N N . PHE A 1 203 ? -8.484 -44.969 -42.719 1 93.56 203 PHE A N 1
ATOM 1563 C CA . PHE A 1 203 ? -9.906 -45.312 -42.625 1 93.56 203 PHE A CA 1
ATOM 1564 C C . PHE A 1 203 ? -10.477 -45.656 -43.969 1 93.56 203 PHE A C 1
ATOM 1566 O O . PHE A 1 203 ? -11.219 -46.625 -44.125 1 93.56 203 PHE A O 1
ATOM 1573 N N . ALA A 1 204 ? -10.086 -44.906 -44.938 1 95.12 204 ALA A N 1
ATOM 1574 C CA . ALA A 1 204 ? -10.539 -45.188 -46.312 1 95.12 204 ALA A CA 1
ATOM 1575 C C . ALA A 1 204 ? -10.062 -46.531 -46.781 1 95.12 204 ALA A C 1
ATOM 1577 O O . ALA A 1 204 ? -10.75 -47.188 -47.562 1 95.12 204 ALA A O 1
ATOM 1578 N N . ALA A 1 205 ? -8.969 -47 -46.219 1 94.25 205 ALA A N 1
ATOM 1579 C CA . ALA A 1 205 ? -8.406 -48.312 -46.562 1 94.25 205 ALA A CA 1
ATOM 1580 C C . ALA A 1 205 ? -8.961 -49.406 -45.656 1 94.25 205 ALA A C 1
ATOM 1582 O O . ALA A 1 205 ? -8.602 -50.562 -45.812 1 94.25 205 ALA A O 1
ATOM 1583 N N . GLY A 1 206 ? -9.867 -49 -44.688 1 92.25 206 GLY A N 1
ATOM 1584 C CA . GLY A 1 206 ? -10.508 -49.938 -43.781 1 92.25 206 GLY A CA 1
ATOM 1585 C C . GLY A 1 206 ? -9.617 -50.406 -42.656 1 92.25 206 GLY A C 1
ATOM 1586 O O . GLY A 1 206 ? -9.922 -51.375 -41.969 1 92.25 206 GLY A O 1
ATOM 1587 N N . ALA A 1 207 ? -8.57 -49.688 -42.469 1 91.25 207 ALA A N 1
ATOM 1588 C CA . ALA A 1 207 ? -7.551 -50.125 -41.531 1 91.25 207 ALA A CA 1
ATOM 1589 C C . ALA A 1 207 ? -7.848 -49.594 -40.125 1 91.25 207 ALA A C 1
ATOM 1591 O O . ALA A 1 207 ? -7.344 -50.125 -39.125 1 91.25 207 ALA A O 1
ATOM 1592 N N . VAL A 1 208 ? -8.609 -48.469 -40.031 1 91.38 208 VAL A N 1
ATOM 1593 C CA . VAL A 1 208 ? -8.922 -47.906 -38.719 1 91.38 208 VAL A CA 1
ATOM 1594 C C . VAL A 1 208 ? -10.406 -47.562 -38.656 1 91.38 208 VAL A C 1
ATOM 1596 O O . VAL A 1 208 ? -11.094 -47.562 -39.656 1 91.38 208 VAL A O 1
ATOM 1599 N N . ALA A 1 209 ? -10.914 -47.375 -37.406 1 92.25 209 ALA A N 1
ATOM 1600 C CA . ALA A 1 209 ? -12.32 -47.062 -37.188 1 92.25 209 ALA A CA 1
ATOM 1601 C C . ALA A 1 209 ? -12.594 -45.562 -37.344 1 92.25 209 ALA A C 1
ATOM 1603 O O . ALA A 1 209 ? -11.672 -44.75 -37.281 1 92.25 209 ALA A O 1
ATOM 1604 N N . ARG A 1 210 ? -13.867 -45.281 -37.594 1 91.88 210 ARG A N 1
ATOM 1605 C CA . ARG A 1 210 ? -14.297 -43.875 -37.75 1 91.88 210 ARG A CA 1
ATOM 1606 C C . ARG A 1 210 ? -14 -43.094 -36.469 1 91.88 210 ARG A C 1
ATOM 1608 O O . ARG A 1 210 ? -13.711 -41.906 -36.531 1 91.88 210 ARG A O 1
ATOM 1615 N N . MET A 1 211 ? -14.062 -43.719 -35.312 1 91.31 211 MET A N 1
ATOM 1616 C CA . MET A 1 211 ? -13.758 -43.125 -34.031 1 91.31 211 MET A CA 1
ATOM 1617 C C . MET A 1 211 ? -12.367 -42.5 -34.031 1 91.31 211 MET A C 1
ATOM 1619 O O . MET A 1 211 ? -12.164 -41.438 -33.438 1 91.31 211 MET A O 1
ATOM 1623 N N . ASP A 1 212 ? -11.438 -43.094 -34.781 1 92.88 212 ASP A N 1
ATOM 1624 C CA . ASP A 1 212 ? -10.07 -42.594 -34.844 1 92.88 212 ASP A CA 1
ATOM 1625 C C . ASP A 1 212 ? -10.008 -41.281 -35.625 1 92.88 212 ASP A C 1
ATOM 1627 O O . ASP A 1 212 ? -9.289 -40.375 -35.25 1 92.88 212 ASP A O 1
ATOM 1631 N N . VAL A 1 213 ? -10.734 -41.25 -36.656 1 93.62 213 VAL A N 1
ATOM 1632 C CA . VAL A 1 213 ? -10.758 -40.062 -37.469 1 93.62 213 VAL A CA 1
ATOM 1633 C C . VAL A 1 213 ? -11.328 -38.875 -36.688 1 93.62 213 VAL A C 1
ATOM 1635 O O . VAL A 1 213 ? -10.766 -37.781 -36.688 1 93.62 213 VAL A O 1
ATOM 1638 N N . VAL A 1 214 ? -12.383 -39.125 -35.906 1 93.88 214 VAL A N 1
ATOM 1639 C CA . VAL A 1 214 ? -13.047 -38.094 -35.125 1 93.88 214 VAL A CA 1
ATOM 1640 C C . VAL A 1 214 ? -12.125 -37.625 -34 1 93.88 214 VAL A C 1
ATOM 1642 O O . VAL A 1 214 ? -12.062 -36.438 -33.688 1 93.88 214 VAL A O 1
ATOM 1645 N N . ARG A 1 215 ? -11.422 -38.5 -33.406 1 91.62 215 ARG A N 1
ATOM 1646 C CA . ARG A 1 215 ? -10.477 -38.188 -32.344 1 91.62 215 ARG A CA 1
ATOM 1647 C C . ARG A 1 215 ? -9.352 -37.281 -32.875 1 91.62 215 ARG A C 1
ATOM 1649 O O . ARG A 1 215 ? -8.984 -36.312 -32.219 1 91.62 215 ARG A O 1
ATOM 1656 N N . ALA A 1 216 ? -8.836 -37.656 -34 1 94.19 216 ALA A N 1
ATOM 1657 C CA . ALA A 1 216 ? -7.766 -36.844 -34.594 1 94.19 216 ALA A CA 1
ATOM 1658 C C . ALA A 1 216 ? -8.266 -35.469 -34.969 1 94.19 216 ALA A C 1
ATOM 1660 O O . ALA A 1 216 ? -7.562 -34.469 -34.75 1 94.19 216 ALA A O 1
ATOM 1661 N N . GLU A 1 217 ? -9.461 -35.406 -35.469 1 94.12 217 GLU A N 1
ATOM 1662 C CA . GLU A 1 217 ? -10.055 -34.125 -35.812 1 94.12 217 GLU A CA 1
ATOM 1663 C C . GLU A 1 217 ? -10.281 -33.25 -34.562 1 94.12 217 GLU A C 1
ATOM 1665 O O . GLU A 1 217 ? -10.094 -32.031 -34.625 1 94.12 217 GLU A O 1
ATOM 1670 N N . GLY A 1 218 ? -10.781 -33.875 -33.5 1 93.94 218 GLY A N 1
ATOM 1671 C CA . GLY A 1 218 ? -10.977 -33.188 -32.25 1 93.94 218 GLY A CA 1
ATOM 1672 C C . GLY A 1 218 ? -9.727 -32.469 -31.766 1 93.94 218 GLY A C 1
ATOM 1673 O O . GLY A 1 218 ? -9.789 -31.344 -31.312 1 93.94 218 GLY A O 1
ATOM 1674 N N . LEU A 1 219 ? -8.586 -33.125 -31.875 1 92.9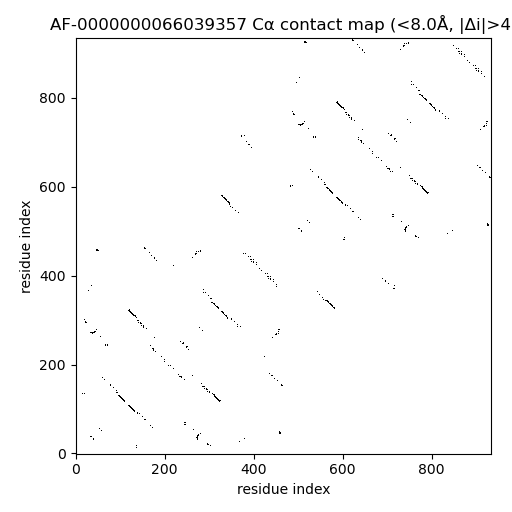4 219 LEU A N 1
ATOM 1675 C CA . LEU A 1 219 ? -7.332 -32.531 -31.422 1 92.94 219 LEU A CA 1
ATOM 1676 C C . LEU A 1 219 ? -6.93 -31.359 -32.281 1 92.94 219 LEU A C 1
ATOM 1678 O O . LEU A 1 219 ? -6.359 -30.375 -31.812 1 92.94 219 LEU A O 1
ATOM 1682 N N . VAL A 1 220 ? -7.156 -31.484 -33.625 1 94.88 220 VAL A N 1
ATOM 1683 C CA . VAL A 1 220 ? -6.918 -30.359 -34.531 1 94.88 220 VAL A CA 1
ATOM 1684 C C . VAL A 1 220 ? -7.75 -29.156 -34.094 1 94.88 220 VAL A C 1
ATOM 1686 O O . VAL A 1 220 ? -7.227 -28.047 -33.969 1 94.88 220 VAL A O 1
ATOM 1689 N N . GLN A 1 221 ? -9.055 -29.406 -33.781 1 94.38 221 GLN A N 1
ATOM 1690 C CA . GLN A 1 221 ? -9.961 -28.328 -33.406 1 94.38 221 GLN A CA 1
ATOM 1691 C C . GLN A 1 221 ? -9.578 -27.719 -32.062 1 94.38 221 GLN A C 1
ATOM 1693 O O . GLN A 1 221 ? -9.672 -26.5 -31.875 1 94.38 221 GLN A O 1
ATOM 1698 N N . SER A 1 222 ? -9.211 -28.531 -31.125 1 93.62 222 SER A N 1
ATOM 1699 C CA . SER A 1 222 ? -8.766 -28.062 -29.828 1 93.62 222 SER A CA 1
ATOM 1700 C C . SER A 1 222 ? -7.566 -27.125 -29.953 1 93.62 222 SER A C 1
ATOM 1702 O O . SER A 1 222 ? -7.484 -26.109 -29.266 1 93.62 222 SER A O 1
ATOM 1704 N N . THR A 1 223 ? -6.625 -27.453 -30.828 1 94.31 223 THR A N 1
ATOM 1705 C CA . THR A 1 223 ? -5.441 -26.625 -31.047 1 94.31 223 THR A CA 1
ATOM 1706 C C . THR A 1 223 ? -5.82 -25.312 -31.734 1 94.31 223 THR A C 1
ATOM 1708 O O . THR A 1 223 ? -5.297 -24.25 -31.375 1 94.31 223 THR A O 1
ATOM 1711 N N . LEU A 1 224 ? -6.746 -25.391 -32.719 1 95 224 LEU A N 1
ATOM 1712 C CA . LEU A 1 224 ? -7.215 -24.203 -33.406 1 95 224 LEU A CA 1
ATOM 1713 C C . LEU A 1 224 ? -7.871 -23.234 -32.438 1 95 224 LEU A C 1
ATOM 1715 O O . LEU A 1 224 ? -7.734 -22.016 -32.594 1 95 224 LEU A O 1
ATOM 1719 N N . ALA A 1 225 ? -8.508 -23.688 -31.422 1 94.38 225 ALA A N 1
ATOM 1720 C CA . ALA A 1 225 ? -9.258 -22.891 -30.453 1 94.38 225 ALA A CA 1
ATOM 1721 C C . ALA A 1 225 ? -8.312 -22.109 -29.547 1 94.38 225 ALA A C 1
ATOM 1723 O O . ALA A 1 225 ? -8.703 -21.109 -28.938 1 94.38 225 ALA A O 1
ATOM 1724 N N . GLU A 1 226 ? -7.082 -22.5 -29.391 1 94.69 226 GLU A N 1
ATOM 1725 C CA . GLU A 1 226 ? -6.137 -21.859 -28.484 1 94.69 226 GLU A CA 1
ATOM 1726 C C . GLU A 1 226 ? -5.441 -20.672 -29.141 1 94.69 226 GLU A C 1
ATOM 1728 O O . GLU A 1 226 ? -4.949 -19.781 -28.469 1 94.69 226 GLU A O 1
ATOM 1733 N N . ILE A 1 227 ? -5.355 -20.703 -30.469 1 95.88 227 ILE A N 1
ATOM 1734 C CA . ILE A 1 227 ? -4.504 -19.812 -31.234 1 95.88 227 ILE A CA 1
ATOM 1735 C C . ILE A 1 227 ? -5.008 -18.375 -31.109 1 95.88 227 ILE A C 1
ATOM 1737 O O . ILE A 1 227 ? -4.227 -17.453 -30.859 1 95.88 227 ILE A O 1
ATOM 1741 N N . PRO A 1 228 ? -6.367 -18.062 -31.109 1 95.81 228 PRO A N 1
ATOM 1742 C CA . PRO A 1 228 ? -6.832 -16.688 -31.047 1 95.81 228 PRO A CA 1
ATOM 1743 C C . PRO A 1 228 ? -6.465 -16 -29.719 1 95.81 228 PRO A C 1
ATOM 1745 O O . PRO A 1 228 ? -6.082 -14.836 -29.719 1 95.81 228 PRO A O 1
ATOM 1748 N N . SER A 1 229 ? -6.566 -16.688 -28.609 1 96.62 229 SER A N 1
ATOM 1749 C CA . SER A 1 229 ? -6.219 -16.094 -27.312 1 96.62 229 SER A CA 1
ATOM 1750 C C . SER A 1 229 ? -4.734 -15.766 -27.25 1 96.62 229 SER A C 1
ATOM 1752 O O . SER A 1 229 ? -4.348 -14.758 -26.641 1 96.62 229 SER A O 1
ATOM 1754 N N . LEU A 1 230 ? -3.887 -16.594 -27.797 1 96.88 230 LEU A N 1
ATOM 1755 C CA . LEU A 1 230 ? -2.449 -16.344 -27.812 1 96.88 230 LEU A CA 1
ATOM 1756 C C . LEU A 1 230 ? -2.125 -15.102 -28.656 1 96.88 230 LEU A C 1
ATOM 1758 O O . LEU A 1 230 ? -1.322 -14.266 -28.234 1 96.88 230 LEU A O 1
ATOM 1762 N N . ASP A 1 231 ? -2.785 -14.992 -29.75 1 95.81 231 ASP A N 1
ATOM 1763 C CA . ASP A 1 231 ? -2.6 -13.828 -30.609 1 95.81 231 ASP A CA 1
ATOM 1764 C C . ASP A 1 231 ? -3.066 -12.547 -29.922 1 95.81 231 ASP A C 1
ATOM 1766 O O . ASP A 1 231 ? -2.379 -11.531 -29.969 1 95.81 231 ASP A O 1
ATOM 1770 N N . ALA A 1 232 ? -4.215 -12.602 -29.344 1 96.88 232 ALA A N 1
ATOM 1771 C CA . ALA A 1 232 ? -4.746 -11.453 -28.609 1 96.88 232 ALA A CA 1
ATOM 1772 C C . ALA A 1 232 ? -3.773 -10.992 -27.531 1 96.88 232 ALA A C 1
ATOM 1774 O O . ALA A 1 232 ? -3.496 -9.797 -27.391 1 96.88 232 ALA A O 1
ATOM 1775 N N . ASN A 1 233 ? -3.258 -11.953 -26.797 1 97.56 233 ASN A N 1
ATOM 1776 C CA . ASN A 1 233 ? -2.387 -11.609 -25.688 1 97.56 233 ASN A CA 1
ATOM 1777 C C . ASN A 1 233 ? -1.05 -11.047 -26.172 1 97.56 233 ASN A C 1
ATOM 1779 O O . ASN A 1 233 ? -0.46 -10.188 -25.516 1 97.56 233 ASN A O 1
ATOM 1783 N N . PHE A 1 234 ? -0.562 -11.508 -27.328 1 97.06 234 PHE A N 1
ATOM 1784 C CA . PHE A 1 234 ? 0.607 -10.883 -27.938 1 97.06 234 PHE A CA 1
ATOM 1785 C C . PHE A 1 234 ? 0.345 -9.414 -28.234 1 97.06 234 PHE A C 1
ATOM 1787 O O . PHE A 1 234 ? 1.133 -8.547 -27.844 1 97.06 234 PHE A O 1
ATOM 1794 N N . ARG A 1 235 ? -0.733 -9.195 -28.766 1 97 235 ARG A N 1
ATOM 1795 C CA . ARG A 1 235 ? -1.074 -7.832 -29.156 1 97 235 ARG A CA 1
ATOM 1796 C C . ARG A 1 235 ? -1.302 -6.961 -27.922 1 97 235 ARG A C 1
ATOM 1798 O O . ARG A 1 235 ? -0.905 -5.793 -27.906 1 97 235 ARG A O 1
ATOM 1805 N N . ILE A 1 236 ? -1.979 -7.488 -26.922 1 97.12 236 ILE A N 1
ATOM 1806 C CA . ILE A 1 236 ? -2.193 -6.777 -25.656 1 97.12 236 ILE A CA 1
ATOM 1807 C C . ILE A 1 236 ? -0.848 -6.375 -25.062 1 97.12 236 ILE A C 1
ATOM 1809 O O . ILE A 1 236 ? -0.68 -5.242 -24.594 1 97.12 236 ILE A O 1
ATOM 1813 N N . SER A 1 237 ? 0.105 -7.27 -25.094 1 97.81 237 SER A N 1
ATOM 1814 C CA . SER A 1 237 ? 1.44 -6.973 -24.594 1 97.81 237 SER A CA 1
ATOM 1815 C C . SER A 1 237 ? 2.125 -5.898 -25.422 1 97.81 237 SER A C 1
ATOM 1817 O O . SER A 1 237 ? 2.773 -5 -24.891 1 97.81 237 SER A O 1
ATOM 1819 N N . ALA A 1 238 ? 1.945 -5.977 -26.703 1 97 238 ALA A N 1
ATOM 1820 C CA . ALA A 1 238 ? 2.523 -4.988 -27.609 1 97 238 ALA A CA 1
ATOM 1821 C C . ALA A 1 238 ? 1.902 -3.611 -27.391 1 97 238 ALA A C 1
ATOM 1823 O O . ALA A 1 238 ? 2.6 -2.596 -27.422 1 97 238 ALA A O 1
ATOM 1824 N N . HIS A 1 239 ? 0.562 -3.555 -27.219 1 97.19 239 HIS A N 1
ATOM 1825 C CA . HIS A 1 239 ? -0.121 -2.303 -26.906 1 97.19 239 HIS A CA 1
ATOM 1826 C C . HIS A 1 239 ? 0.457 -1.655 -25.656 1 97.19 239 HIS A C 1
ATOM 1828 O O . HIS A 1 239 ? 0.68 -0.442 -25.625 1 97.19 239 HIS A O 1
ATOM 1834 N N . ARG A 1 240 ? 0.673 -2.488 -24.656 1 97.56 240 ARG A N 1
ATOM 1835 C CA . ARG A 1 240 ? 1.21 -1.979 -23.406 1 97.56 240 ARG A CA 1
ATOM 1836 C C . ARG A 1 240 ? 2.6 -1.385 -23.594 1 97.56 240 ARG A C 1
ATOM 1838 O O . ARG A 1 240 ? 2.918 -0.335 -23.031 1 97.56 240 ARG A O 1
ATOM 1845 N N . ILE A 1 241 ? 3.424 -2.055 -24.375 1 97.25 241 ILE A N 1
ATOM 1846 C CA . ILE A 1 241 ? 4.77 -1.571 -24.656 1 97.25 241 ILE A CA 1
ATOM 1847 C C . ILE A 1 241 ? 4.695 -0.197 -25.312 1 97.25 241 ILE A C 1
ATOM 1849 O O . ILE A 1 241 ? 5.41 0.728 -24.922 1 97.25 241 ILE A O 1
ATOM 1853 N N . ALA A 1 242 ? 3.842 -0.058 -26.281 1 96.81 242 ALA A N 1
ATOM 1854 C CA . ALA A 1 242 ? 3.672 1.22 -26.969 1 96.81 242 ALA A CA 1
ATOM 1855 C C . ALA A 1 242 ? 3.275 2.322 -25.984 1 96.81 242 ALA A C 1
ATOM 1857 O O . ALA A 1 242 ? 3.883 3.395 -25.969 1 96.81 242 ALA A O 1
ATOM 1858 N N . THR A 1 243 ? 2.285 2.039 -25.156 1 96.25 243 THR A N 1
ATOM 1859 C CA . THR A 1 243 ? 1.8 3.02 -24.203 1 96.25 243 THR A CA 1
ATOM 1860 C C . THR A 1 243 ? 2.912 3.43 -23.234 1 96.25 243 THR A C 1
ATOM 1862 O O . THR A 1 243 ? 3.049 4.609 -22.906 1 96.25 243 THR A O 1
ATOM 1865 N N . LEU A 1 244 ? 3.719 2.461 -22.766 1 96.88 244 LEU A N 1
ATOM 1866 C CA . LEU A 1 244 ? 4.82 2.742 -21.859 1 96.88 244 LEU A CA 1
ATOM 1867 C C . LEU A 1 244 ? 5.852 3.654 -22.516 1 96.88 244 LEU A C 1
ATOM 1869 O O . LEU A 1 244 ? 6.543 4.41 -21.828 1 96.88 244 LEU A O 1
ATOM 1873 N N . LEU A 1 245 ? 5.961 3.598 -23.828 1 96.19 245 LEU A N 1
ATOM 1874 C CA . LEU A 1 245 ? 6.93 4.402 -24.562 1 96.19 245 LEU A CA 1
ATOM 1875 C C . LEU A 1 245 ? 6.309 5.723 -25.016 1 96.19 245 LEU A C 1
ATOM 1877 O O . LEU A 1 245 ? 6.918 6.465 -25.797 1 96.19 245 LEU A O 1
ATOM 1881 N N . GLY A 1 246 ? 5.07 6.027 -24.594 1 93.69 246 GLY A N 1
ATOM 1882 C CA . GLY A 1 246 ? 4.414 7.289 -24.906 1 93.69 246 GLY A CA 1
ATOM 1883 C C . GLY A 1 246 ? 3.85 7.336 -26.312 1 93.69 246 GLY A C 1
ATOM 1884 O O . GLY A 1 246 ? 3.721 8.414 -26.891 1 93.69 246 GLY A O 1
ATOM 1885 N N . LYS A 1 247 ? 3.625 6.133 -26.812 1 94.44 247 LYS A N 1
ATOM 1886 C CA . LYS A 1 247 ? 3.078 6.02 -28.172 1 94.44 247 LYS A CA 1
ATOM 1887 C C . LYS A 1 247 ? 1.674 5.422 -28.141 1 94.44 247 LYS A C 1
ATOM 1889 O O . LYS A 1 247 ? 1.305 4.727 -27.188 1 94.44 247 LYS A O 1
ATOM 1894 N N . PRO A 1 248 ? 0.882 5.66 -29.203 1 95.12 248 PRO A N 1
ATOM 1895 C CA . PRO A 1 248 ? -0.43 5.012 -29.266 1 95.12 248 PRO A CA 1
ATOM 1896 C C . PRO A 1 248 ? -0.334 3.49 -29.328 1 95.12 248 PRO A C 1
ATOM 1898 O O . PRO A 1 248 ? 0.566 2.951 -29.969 1 95.12 248 PRO A O 1
ATOM 1901 N N . ALA A 1 249 ? -1.165 2.717 -28.672 1 93.25 249 ALA A N 1
ATOM 1902 C CA . ALA A 1 249 ? -1.123 1.285 -28.391 1 93.25 249 ALA A CA 1
ATOM 1903 C C . ALA A 1 249 ? -0.93 0.474 -29.672 1 93.25 249 ALA A C 1
ATOM 1905 O O . ALA A 1 249 ? -0.196 -0.517 -29.672 1 93.25 249 ALA A O 1
ATOM 1906 N N . GLY A 1 250 ? -1.407 0.804 -30.828 1 93 250 GLY A N 1
ATOM 1907 C CA . GLY A 1 250 ? -1.355 -0.005 -32.031 1 93 250 GLY A CA 1
ATOM 1908 C C . GLY A 1 250 ? -0.126 0.264 -32.875 1 93 250 GLY A C 1
ATOM 1909 O O . GLY A 1 250 ? 0.151 -0.468 -33.844 1 93 250 GLY A O 1
ATOM 1910 N N . SER A 1 251 ? 0.75 1.064 -32.469 1 94.44 251 SER A N 1
ATOM 1911 C CA . SER A 1 251 ? 1.785 1.608 -33.344 1 94.44 251 SER A CA 1
ATOM 1912 C C . SER A 1 251 ? 2.992 0.679 -33.406 1 94.44 251 SER A C 1
ATOM 1914 O O . SER A 1 251 ? 3.801 0.772 -34.344 1 94.44 251 SER A O 1
ATOM 1916 N N . MET A 1 252 ? 3.107 -0.248 -32.406 1 94.69 252 MET A N 1
ATOM 1917 C CA . MET A 1 252 ? 4.375 -0.969 -32.344 1 94.69 252 MET A CA 1
ATOM 1918 C C . MET A 1 252 ? 4.172 -2.455 -32.625 1 94.69 252 MET A C 1
ATOM 1920 O O . MET A 1 252 ? 5.121 -3.238 -32.562 1 94.69 252 MET A O 1
ATOM 1924 N N . VAL A 1 253 ? 2.982 -2.949 -32.906 1 96.06 253 VAL A N 1
ATOM 1925 C CA . VAL A 1 253 ? 2.648 -4.363 -33.031 1 96.06 253 VAL A CA 1
ATOM 1926 C C . VAL A 1 253 ? 3.506 -4.996 -34.125 1 96.06 253 VAL A C 1
ATOM 1928 O O . VAL A 1 253 ? 4.109 -6.051 -33.938 1 96.06 253 VAL A O 1
ATOM 1931 N N . GLU A 1 254 ? 3.68 -4.352 -35.312 1 95.12 254 GLU A N 1
ATOM 1932 C CA . GLU A 1 254 ? 4.418 -4.895 -36.438 1 95.12 254 GLU A CA 1
ATOM 1933 C C . GLU A 1 254 ? 5.91 -4.98 -36.125 1 95.12 254 GLU A C 1
ATOM 1935 O O . GLU A 1 254 ? 6.562 -5.969 -36.469 1 95.12 254 GLU A O 1
ATOM 1940 N N . GLU A 1 255 ? 6.391 -3.984 -35.562 1 94.88 255 GLU A N 1
ATOM 1941 C CA . GLU A 1 255 ? 7.809 -3.961 -35.188 1 94.88 255 GLU A CA 1
ATOM 1942 C C . GLU A 1 255 ? 8.148 -5.074 -34.219 1 94.88 255 GLU A C 1
ATOM 1944 O O . GLU A 1 255 ? 9.141 -5.785 -34.375 1 94.88 255 GLU A O 1
ATOM 1949 N N . ILE A 1 256 ? 7.312 -5.238 -33.219 1 95.38 256 ILE A N 1
ATOM 1950 C CA . ILE A 1 256 ? 7.578 -6.215 -32.156 1 95.38 256 ILE A CA 1
ATOM 1951 C C . ILE A 1 256 ? 7.398 -7.629 -32.719 1 95.38 256 ILE A C 1
ATOM 1953 O O . ILE A 1 256 ? 8.102 -8.555 -32.312 1 95.38 256 ILE A O 1
ATOM 1957 N N . ALA A 1 257 ? 6.539 -7.754 -33.656 1 94.88 257 ALA A N 1
ATOM 1958 C CA . ALA A 1 257 ? 6.25 -9.062 -34.25 1 94.88 257 ALA A CA 1
ATOM 1959 C C . ALA A 1 257 ? 7.477 -9.617 -34.938 1 94.88 257 ALA A C 1
ATOM 1961 O O . ALA A 1 257 ? 7.578 -10.828 -35.156 1 94.88 257 ALA A O 1
ATOM 1962 N N . LYS A 1 258 ? 8.391 -8.727 -35.312 1 90.81 258 LYS A N 1
ATOM 1963 C CA . LYS A 1 258 ? 9.586 -9.148 -36.062 1 90.81 258 LYS A CA 1
ATOM 1964 C C . LYS A 1 258 ? 10.602 -9.789 -35.125 1 90.81 258 LYS A C 1
ATOM 1966 O O . LYS A 1 258 ? 11.617 -10.328 -35.562 1 90.81 258 LYS A O 1
ATOM 1971 N N . GLY A 1 259 ? 10.328 -9.734 -33.938 1 78.88 259 GLY A N 1
ATOM 1972 C CA . GLY A 1 259 ? 11.305 -10.203 -32.969 1 78.88 259 GLY A CA 1
ATOM 1973 C C . GLY A 1 259 ? 11.414 -11.711 -32.906 1 78.88 259 GLY A C 1
ATOM 1974 O O . GLY A 1 259 ? 10.773 -12.414 -33.688 1 78.88 259 GLY A O 1
ATOM 1975 N N . SER A 1 260 ? 12.391 -12.07 -32.062 1 76.62 260 SER A N 1
ATOM 1976 C CA . SER A 1 260 ? 12.969 -13.414 -32.062 1 76.62 260 SER A CA 1
ATOM 1977 C C . SER A 1 260 ? 12.461 -14.227 -30.875 1 76.62 260 SER A C 1
ATOM 1979 O O . SER A 1 260 ? 11.383 -13.953 -30.344 1 76.62 260 SER A O 1
ATOM 1981 N N . ASN A 1 261 ? 13.336 -15.023 -30.219 1 88.12 261 ASN A N 1
ATOM 1982 C CA . ASN A 1 261 ? 13.18 -16.031 -29.188 1 88.12 261 ASN A CA 1
ATOM 1983 C C . ASN A 1 261 ? 12.938 -15.406 -27.812 1 88.12 261 ASN A C 1
ATOM 1985 O O . ASN A 1 261 ? 13.172 -14.211 -27.625 1 88.12 261 ASN A O 1
ATOM 1989 N N . GLN A 1 262 ? 12.203 -16.094 -26.938 1 94.69 262 GLN A N 1
ATOM 1990 C CA . GLN A 1 262 ? 12.094 -15.656 -25.547 1 94.69 262 GLN A CA 1
ATOM 1991 C C . GLN A 1 262 ? 13.445 -15.227 -24.984 1 94.69 262 GLN A C 1
ATOM 1993 O O . GLN A 1 262 ? 14.469 -15.844 -25.297 1 94.69 262 GLN A O 1
ATOM 1998 N N . PRO A 1 263 ? 13.375 -14.148 -24.281 1 89.12 263 PRO A N 1
ATOM 1999 C CA . PRO A 1 263 ? 14.641 -13.688 -23.703 1 89.12 263 PRO A CA 1
ATOM 2000 C C . PRO A 1 263 ? 15.266 -14.711 -22.75 1 89.12 263 PRO A C 1
ATOM 2002 O O . PRO A 1 263 ? 14.547 -15.367 -22 1 89.12 263 PRO A O 1
ATOM 2005 N N . ALA A 1 264 ? 16.562 -14.969 -22.969 1 83.44 264 ALA A N 1
ATOM 2006 C CA . ALA A 1 264 ? 17.375 -15.797 -22.094 1 83.44 264 ALA A CA 1
ATOM 2007 C C . ALA A 1 264 ? 18.531 -14.992 -21.5 1 83.44 264 ALA A C 1
ATOM 2009 O O . ALA A 1 264 ? 18.969 -13.992 -22.078 1 83.44 264 ALA A O 1
ATOM 2010 N N . PHE A 1 265 ? 18.797 -15.32 -20.281 1 83.69 265 PHE A N 1
ATOM 2011 C CA . PHE A 1 265 ? 19.891 -14.625 -19.641 1 83.69 265 PHE A CA 1
ATOM 2012 C C . PHE A 1 265 ? 20.906 -15.625 -19.078 1 83.69 265 PHE A C 1
ATOM 2014 O O . PHE A 1 265 ? 20.547 -16.766 -18.781 1 83.69 265 PHE A O 1
ATOM 2021 N N . ARG A 1 266 ? 22.141 -15.344 -19.172 1 74.25 266 ARG A N 1
ATOM 2022 C CA . ARG A 1 266 ? 23.203 -16.234 -18.688 1 74.25 266 ARG A CA 1
ATOM 2023 C C . ARG A 1 266 ? 23.844 -15.695 -17.422 1 74.25 266 ARG A C 1
ATOM 2025 O O . ARG A 1 266 ? 24.625 -16.391 -16.766 1 74.25 266 ARG A O 1
ATOM 2032 N N . ALA A 1 267 ? 23.453 -14.648 -16.953 1 67.69 267 ALA A N 1
ATOM 2033 C CA . ALA A 1 267 ? 24.25 -13.984 -15.93 1 67.69 267 ALA A CA 1
ATOM 2034 C C . ALA A 1 267 ? 23.703 -14.273 -14.531 1 67.69 267 ALA A C 1
ATOM 2036 O O . ALA A 1 267 ? 22.5 -14.359 -14.336 1 67.69 267 ALA A O 1
ATOM 2037 N N . ASP A 1 268 ? 24.672 -14.609 -13.68 1 78.5 268 ASP A N 1
ATOM 2038 C CA . ASP A 1 268 ? 24.328 -14.641 -12.258 1 78.5 268 ASP A CA 1
ATOM 2039 C C . ASP A 1 268 ? 24.094 -13.227 -11.719 1 78.5 268 ASP A C 1
ATOM 2041 O O . ASP A 1 268 ? 24.688 -12.266 -12.219 1 78.5 268 ASP A O 1
ATOM 2045 N N . VAL A 1 269 ? 23.141 -13.172 -10.914 1 85 269 VAL A N 1
ATOM 2046 C CA . VAL A 1 269 ? 22.875 -11.875 -10.305 1 85 269 VAL A CA 1
ATOM 2047 C C . VAL A 1 269 ? 23.609 -11.758 -8.977 1 85 269 VAL A C 1
ATOM 2049 O O . VAL A 1 269 ? 23.422 -12.602 -8.086 1 85 269 VAL A O 1
ATOM 2052 N N . ASN A 1 270 ? 24.5 -10.797 -8.938 1 87.81 270 ASN A N 1
ATOM 2053 C CA . ASN A 1 270 ? 25.094 -10.469 -7.641 1 87.81 270 ASN A CA 1
ATOM 2054 C C . ASN A 1 270 ? 24.156 -9.602 -6.805 1 87.81 270 ASN A C 1
ATOM 2056 O O . ASN A 1 270 ? 24 -8.406 -7.086 1 87.81 270 ASN A O 1
ATOM 2060 N N . VAL A 1 271 ? 23.625 -10.18 -5.797 1 92.94 271 VAL A N 1
ATOM 2061 C CA . VAL A 1 271 ? 22.594 -9.484 -5.031 1 92.94 271 VAL A CA 1
ATOM 2062 C C . VAL A 1 271 ? 23.25 -8.633 -3.941 1 92.94 271 VAL A C 1
ATOM 2064 O O . VAL A 1 271 ? 22.594 -7.797 -3.318 1 92.94 271 VAL A O 1
ATOM 2067 N N . GLY A 1 272 ? 24.562 -8.773 -3.691 1 94 272 GLY A N 1
ATOM 2068 C CA . GLY A 1 272 ? 25.219 -8.039 -2.625 1 94 272 GLY A CA 1
ATOM 2069 C C . GLY A 1 272 ? 24.75 -8.438 -1.241 1 94 272 GLY A C 1
ATOM 2070 O O . GLY A 1 272 ? 24.453 -9.602 -0.992 1 94 272 GLY A O 1
ATOM 2071 N N . ILE A 1 273 ? 24.844 -7.438 -0.287 1 94.31 273 ILE A N 1
ATOM 2072 C CA . ILE A 1 273 ? 24.438 -7.66 1.098 1 94.31 273 ILE A CA 1
ATOM 2073 C C . ILE A 1 273 ? 23.312 -6.711 1.468 1 94.31 273 ILE A C 1
ATOM 2075 O O . ILE A 1 273 ? 23.109 -5.691 0.803 1 94.31 273 ILE A O 1
ATOM 2079 N N . PRO A 1 274 ? 22.578 -7.016 2.539 1 94.25 274 PRO A N 1
ATOM 2080 C CA . PRO A 1 274 ? 21.422 -6.191 2.92 1 94.25 274 PRO A CA 1
ATOM 2081 C C . PRO A 1 274 ? 21.797 -4.727 3.143 1 94.25 274 PRO A C 1
ATOM 2083 O O . PRO A 1 274 ? 21.016 -3.832 2.82 1 94.25 274 PRO A O 1
ATOM 2086 N N . ALA A 1 275 ? 22.938 -4.43 3.551 1 91.94 275 ALA A N 1
ATOM 2087 C CA . ALA A 1 275 ? 23.344 -3.055 3.807 1 91.94 275 ALA A CA 1
ATOM 2088 C C . ALA A 1 275 ? 23.391 -2.244 2.514 1 91.94 275 ALA A C 1
ATOM 2090 O O . ALA A 1 275 ? 23.156 -1.03 2.527 1 91.94 275 ALA A O 1
ATOM 2091 N N . ASP A 1 276 ? 23.594 -2.873 1.376 1 92.75 276 ASP A N 1
ATOM 2092 C CA . ASP A 1 276 ? 23.672 -2.203 0.081 1 92.75 276 ASP A CA 1
ATOM 2093 C C . ASP A 1 276 ? 22.328 -1.605 -0.313 1 92.75 276 ASP A C 1
ATOM 2095 O O . ASP A 1 276 ? 22.281 -0.594 -1.015 1 92.75 276 ASP A O 1
ATOM 2099 N N . ILE A 1 277 ? 21.266 -2.232 0.141 1 91.88 277 ILE A N 1
ATOM 2100 C CA . ILE A 1 277 ? 19.953 -1.831 -0.353 1 91.88 277 ILE A CA 1
ATOM 2101 C C . ILE A 1 277 ? 19.562 -0.486 0.254 1 91.88 277 ILE A C 1
ATOM 2103 O O . ILE A 1 277 ? 18.812 0.276 -0.346 1 91.88 277 ILE A O 1
ATOM 2107 N N . ILE A 1 278 ? 20.109 -0.201 1.413 1 89.38 278 ILE A N 1
ATOM 2108 C CA . ILE A 1 278 ? 19.812 1.074 2.059 1 89.38 278 ILE A CA 1
ATOM 2109 C C . ILE A 1 278 ? 20.297 2.223 1.179 1 89.38 278 ILE A C 1
ATOM 2111 O O . ILE A 1 278 ? 19.641 3.254 1.065 1 89.38 278 ILE A O 1
ATOM 2115 N N . ARG A 1 279 ? 21.344 1.978 0.475 1 86.06 279 ARG A N 1
ATOM 2116 C CA . ARG A 1 279 ? 21.938 3.01 -0.364 1 86.06 279 ARG A CA 1
ATOM 2117 C C . ARG A 1 279 ? 21.344 2.988 -1.769 1 86.06 279 ARG A C 1
ATOM 2119 O O . ARG A 1 279 ? 21.109 4.043 -2.363 1 86.06 279 ARG A O 1
ATOM 2126 N N . ASN A 1 280 ? 21.016 1.833 -2.236 1 92.88 280 ASN A N 1
ATOM 2127 C CA . ASN A 1 280 ? 20.703 1.675 -3.652 1 92.88 280 ASN A CA 1
ATOM 2128 C C . ASN A 1 280 ? 19.203 1.864 -3.914 1 92.88 280 ASN A C 1
ATOM 2130 O O . ASN A 1 280 ? 18.812 2.307 -4.996 1 92.88 280 ASN A O 1
ATOM 2134 N N . ARG A 1 281 ? 18.312 1.541 -2.965 1 95.56 281 ARG A N 1
ATOM 2135 C CA . ARG A 1 281 ? 16.875 1.569 -3.211 1 95.56 281 ARG A CA 1
AT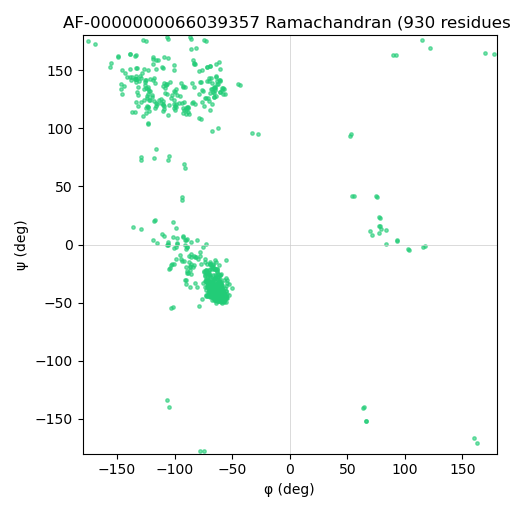OM 2136 C C . ARG A 1 281 ? 16.312 2.973 -3.014 1 95.56 281 ARG A C 1
ATOM 2138 O O . ARG A 1 281 ? 16.375 3.518 -1.908 1 95.56 281 ARG A O 1
ATOM 2145 N N . PRO A 1 282 ? 15.711 3.469 -4.062 1 96.06 282 PRO A N 1
ATOM 2146 C CA . PRO A 1 282 ? 15.203 4.84 -3.963 1 96.06 282 PRO A CA 1
ATOM 2147 C C . PRO A 1 282 ? 14.016 4.965 -3.018 1 96.06 282 PRO A C 1
ATOM 2149 O O . PRO A 1 282 ? 13.797 6.027 -2.43 1 96.06 282 PRO A O 1
ATOM 2152 N N . ASP A 1 283 ? 13.203 3.914 -2.83 1 95.94 283 ASP A N 1
ATOM 2153 C CA . ASP A 1 283 ? 12.062 3.992 -1.924 1 95.94 283 ASP A CA 1
ATOM 2154 C C . ASP A 1 283 ? 12.523 4.113 -0.472 1 95.94 283 ASP A C 1
ATOM 2156 O O . ASP A 1 283 ? 11.875 4.777 0.338 1 95.94 283 ASP A O 1
ATOM 2160 N N . ILE A 1 284 ? 13.641 3.479 -0.137 1 95.5 284 ILE A N 1
ATOM 2161 C CA . ILE A 1 284 ? 14.219 3.607 1.197 1 95.5 284 ILE A CA 1
ATOM 2162 C C . ILE A 1 284 ? 14.797 5.012 1.378 1 95.5 284 ILE A C 1
ATOM 2164 O O . ILE A 1 284 ? 14.602 5.637 2.422 1 95.5 284 ILE A O 1
ATOM 2168 N N . ARG A 1 285 ? 15.461 5.512 0.349 1 94.12 285 ARG A N 1
ATOM 2169 C CA . ARG A 1 285 ? 16 6.867 0.397 1 94.12 285 ARG A CA 1
ATOM 2170 C C . ARG A 1 285 ? 14.891 7.895 0.567 1 94.12 285 ARG A C 1
ATOM 2172 O O . ARG A 1 285 ? 15.023 8.836 1.354 1 94.12 285 ARG A O 1
ATOM 2179 N N . LYS A 1 286 ? 13.812 7.711 -0.182 1 95.25 286 LYS A N 1
ATOM 2180 C CA . LYS A 1 286 ? 12.68 8.617 -0.044 1 95.25 286 LYS A CA 1
ATOM 2181 C C . LYS A 1 286 ? 12.141 8.609 1.382 1 95.25 286 LYS A C 1
ATOM 2183 O O . LYS A 1 286 ? 11.875 9.664 1.959 1 95.25 286 LYS A O 1
ATOM 2188 N N . ALA A 1 287 ? 11.922 7.41 1.926 1 95.06 287 ALA A N 1
ATOM 2189 C CA . ALA A 1 287 ? 11.406 7.289 3.287 1 95.06 287 ALA A CA 1
ATOM 2190 C C . ALA A 1 287 ? 12.336 7.973 4.289 1 95.06 287 ALA A C 1
ATOM 2192 O O . ALA A 1 287 ? 11.875 8.586 5.254 1 95.06 287 ALA A O 1
ATOM 2193 N N . GLU A 1 288 ? 13.648 7.836 4.102 1 94.94 288 GLU A N 1
ATOM 2194 C CA . GLU A 1 288 ? 14.633 8.492 4.965 1 94.94 288 GLU A CA 1
ATOM 2195 C C . GLU A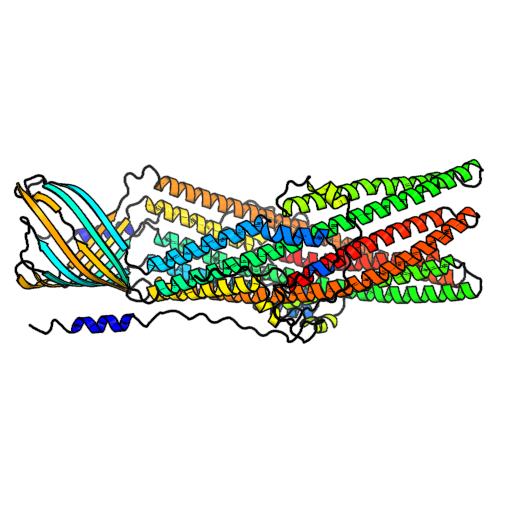 1 288 ? 14.508 10.008 4.883 1 94.94 288 GLU A C 1
ATOM 2197 O O . GLU A 1 288 ? 14.578 10.695 5.906 1 94.94 288 GLU A O 1
ATOM 2202 N N . ARG A 1 289 ? 14.305 10.523 3.684 1 94.12 289 ARG A N 1
ATOM 2203 C CA . ARG A 1 289 ? 14.172 11.969 3.518 1 94.12 289 ARG A CA 1
ATOM 2204 C C . ARG A 1 289 ? 12.852 12.469 4.09 1 94.12 289 ARG A C 1
ATOM 2206 O O . ARG A 1 289 ? 12.773 13.586 4.609 1 94.12 289 ARG A O 1
ATOM 2213 N N . ASP A 1 290 ? 11.844 11.664 3.957 1 92.44 290 ASP A N 1
ATOM 2214 C CA . ASP A 1 290 ? 10.578 11.992 4.602 1 92.44 290 ASP A CA 1
ATOM 2215 C C . ASP A 1 290 ? 10.742 12.086 6.117 1 92.44 290 ASP A C 1
ATOM 2217 O O . ASP A 1 290 ? 10.125 12.938 6.762 1 92.44 290 ASP A O 1
ATOM 2221 N N . LEU A 1 291 ? 11.578 11.148 6.73 1 92.62 291 LEU A N 1
ATOM 2222 C CA . LEU A 1 291 ? 11.898 11.211 8.156 1 92.62 291 LEU A CA 1
ATOM 2223 C C . LEU A 1 291 ? 12.664 12.484 8.484 1 92.62 291 LEU A C 1
ATOM 2225 O O . LEU A 1 291 ? 12.391 13.133 9.5 1 92.62 291 LEU A O 1
ATOM 2229 N N . ALA A 1 292 ? 13.562 12.906 7.621 1 91.75 292 ALA A N 1
ATOM 2230 C CA . ALA A 1 292 ? 14.297 14.156 7.809 1 91.75 292 ALA A CA 1
ATOM 2231 C C . ALA A 1 292 ? 13.352 15.352 7.789 1 91.75 292 ALA A C 1
ATOM 2233 O O . ALA A 1 292 ? 13.469 16.25 8.617 1 91.75 292 ALA A O 1
ATOM 2234 N N . ASP A 1 293 ? 12.438 15.352 6.828 1 91.44 293 ASP A N 1
ATOM 2235 C CA . ASP A 1 293 ? 11.43 16.406 6.727 1 91.44 293 ASP A CA 1
ATOM 2236 C C . ASP A 1 293 ? 10.617 16.516 8.016 1 91.44 293 ASP A C 1
ATOM 2238 O O . ASP A 1 293 ? 10.484 17.594 8.578 1 91.44 293 ASP A O 1
ATOM 2242 N N . SER A 1 294 ? 10.148 15.344 8.477 1 92.88 294 SER A N 1
ATOM 2243 C CA . SER A 1 294 ? 9.328 15.336 9.688 1 92.88 294 SER A CA 1
ATOM 2244 C C . SER A 1 294 ? 10.148 15.75 10.906 1 92.88 294 SER A C 1
ATOM 2246 O O . SER A 1 294 ? 9.625 16.375 11.828 1 92.88 294 SER A O 1
ATOM 2248 N N . THR A 1 295 ? 11.438 15.398 10.977 1 90.94 295 THR A N 1
ATOM 2249 C CA . THR A 1 295 ? 12.32 15.797 12.062 1 90.94 295 THR A CA 1
ATOM 2250 C C . THR A 1 295 ? 12.508 17.312 12.078 1 90.94 295 THR A C 1
ATOM 2252 O O . THR A 1 295 ? 12.469 17.938 13.141 1 90.94 295 THR A O 1
ATOM 2255 N N . ALA A 1 296 ? 12.695 17.875 10.883 1 89.31 296 ALA A N 1
ATOM 2256 C CA . ALA A 1 296 ? 12.82 19.312 10.781 1 89.31 296 ALA A CA 1
ATOM 2257 C C . ALA A 1 296 ? 11.555 20.016 11.266 1 89.31 296 ALA A C 1
ATOM 2259 O O . ALA A 1 296 ? 11.625 21.078 11.891 1 89.31 296 ALA A O 1
ATOM 2260 N N . GLN A 1 297 ? 10.453 19.438 11.102 1 89.88 297 GLN A N 1
ATOM 2261 C CA . GLN A 1 297 ? 9.172 20.016 11.484 1 89.88 297 GLN A CA 1
ATOM 2262 C C . GLN A 1 297 ? 9.016 20.078 13 1 89.88 297 GLN A C 1
ATOM 2264 O O . GLN A 1 297 ? 8.289 20.922 13.531 1 89.88 297 GLN A O 1
ATOM 2269 N N . ILE A 1 298 ? 9.703 19.172 13.75 1 89.25 298 ILE A N 1
ATOM 2270 C CA . ILE A 1 298 ? 9.742 19.281 15.203 1 89.25 298 ILE A CA 1
ATOM 2271 C C . ILE A 1 298 ? 10.375 20.609 15.609 1 89.25 298 ILE A C 1
ATOM 2273 O O . ILE A 1 298 ? 9.867 21.297 16.5 1 89.25 298 ILE A O 1
ATOM 2277 N N . GLY A 1 299 ? 11.453 20.969 14.906 1 87.56 299 GLY A N 1
ATOM 2278 C CA . GLY A 1 299 ? 12.109 22.234 15.188 1 87.56 299 GLY A CA 1
ATOM 2279 C C . GLY A 1 299 ? 11.234 23.438 14.883 1 87.56 299 GLY A C 1
ATOM 2280 O O . GLY A 1 299 ? 11.25 24.422 15.625 1 87.56 299 GLY A O 1
ATOM 2281 N N . VAL A 1 300 ? 10.508 23.359 13.836 1 85.81 300 VAL A N 1
ATOM 2282 C CA . VAL A 1 300 ? 9.578 24.438 13.492 1 85.81 300 VAL A CA 1
ATOM 2283 C C . VAL A 1 300 ? 8.547 24.609 14.602 1 85.81 300 VAL A C 1
ATOM 2285 O O . VAL A 1 300 ? 8.266 25.734 15.031 1 85.81 300 VAL A O 1
ATOM 2288 N N . ALA A 1 301 ? 8 23.516 15.117 1 87.06 301 ALA A N 1
ATOM 2289 C CA . ALA A 1 301 ? 7.02 23.562 16.188 1 87.06 301 ALA A CA 1
ATOM 2290 C C . ALA A 1 301 ? 7.648 24.062 17.484 1 87.06 301 ALA A C 1
ATOM 2292 O O . ALA A 1 301 ? 7.039 24.859 18.203 1 87.06 301 ALA A O 1
ATOM 2293 N N . GLU A 1 302 ? 8.836 23.672 17.828 1 87.69 302 GLU A N 1
ATOM 2294 C CA . GLU A 1 302 ? 9.523 24.094 19.047 1 87.69 302 GLU A CA 1
ATOM 2295 C C . GLU A 1 302 ? 9.852 25.594 19 1 87.69 302 GLU A C 1
ATOM 2297 O O . GLU A 1 302 ? 9.797 26.266 20.031 1 87.69 302 GLU A O 1
ATOM 2302 N N . ALA A 1 303 ? 10.188 26.047 17.812 1 83.88 303 ALA A N 1
ATOM 2303 C CA . ALA A 1 303 ? 10.539 27.453 17.656 1 83.88 303 ALA A CA 1
ATOM 2304 C C . ALA A 1 303 ? 9.367 28.359 18.047 1 83.88 303 ALA A C 1
ATOM 2306 O O . ALA A 1 303 ? 9.578 29.484 18.531 1 83.88 303 ALA A O 1
ATOM 2307 N N . LYS A 1 304 ? 8.211 27.875 17.938 1 83.25 304 LYS A N 1
ATOM 2308 C CA . LYS A 1 304 ? 7.023 28.656 18.25 1 83.25 304 LYS A CA 1
ATOM 2309 C C . LYS A 1 304 ? 6.871 28.844 19.766 1 83.25 304 LYS A C 1
ATOM 2311 O O . LYS A 1 304 ? 6.094 29.688 20.219 1 83.25 304 LYS A O 1
ATOM 2316 N N . LEU A 1 305 ? 7.648 28.078 20.609 1 82.38 305 LEU A N 1
ATOM 2317 C CA . LEU A 1 305 ? 7.625 28.203 22.062 1 82.38 305 LEU A CA 1
ATOM 2318 C C . LEU A 1 305 ? 8.492 29.375 22.516 1 82.38 305 LEU A C 1
ATOM 2320 O O . LEU A 1 305 ? 8.391 29.812 23.672 1 82.38 305 LE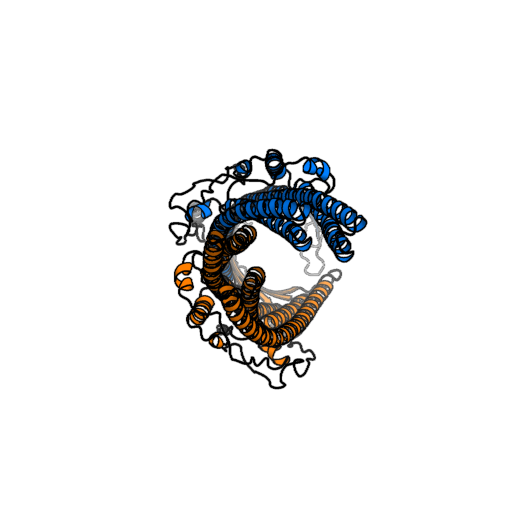U A O 1
ATOM 2324 N N . PHE A 1 306 ? 9.289 29.953 21.594 1 80.38 306 PHE A N 1
ATOM 2325 C CA . PHE A 1 306 ? 10.242 31 21.922 1 80.38 306 PHE A CA 1
ATOM 2326 C C . PHE A 1 306 ? 9.781 32.344 21.359 1 80.38 306 PHE A C 1
ATOM 2328 O O . PHE A 1 306 ? 8.906 32.375 20.484 1 80.38 306 PHE A O 1
ATOM 2335 N N . PRO A 1 307 ? 10.344 33.5 21.891 1 78.19 307 PRO A N 1
ATOM 2336 C CA . PRO A 1 307 ? 9.945 34.812 21.391 1 78.19 307 PRO A CA 1
ATOM 2337 C C . PRO A 1 307 ? 10.305 35.031 19.922 1 78.19 307 PRO A C 1
ATOM 2339 O O . PRO A 1 307 ? 11.305 34.469 19.453 1 78.19 307 PRO A O 1
ATOM 2342 N N . SER A 1 308 ? 9.484 35.688 19.297 1 78.38 308 SER A N 1
ATOM 2343 C CA . SER A 1 308 ? 9.781 36.156 17.938 1 78.38 308 SER A CA 1
ATOM 2344 C C . SER A 1 308 ? 10 37.656 17.891 1 78.38 308 SER A C 1
ATOM 2346 O O . SER A 1 308 ? 9.352 38.406 18.625 1 78.38 308 SER A O 1
ATOM 2348 N N . ILE A 1 309 ? 10.992 38.031 17.109 1 74.56 309 ILE A N 1
ATOM 2349 C CA . ILE A 1 309 ? 11.312 39.438 16.969 1 74.56 309 ILE A CA 1
ATOM 2350 C C . ILE A 1 309 ? 11.023 39.875 15.539 1 74.56 309 ILE A C 1
ATOM 2352 O O . ILE A 1 309 ? 11.43 39.219 14.578 1 74.56 309 ILE A O 1
ATOM 2356 N N . THR A 1 310 ? 10.234 40.844 15.445 1 76.19 310 THR A N 1
ATOM 2357 C CA . THR A 1 310 ? 9.961 41.438 14.141 1 76.19 310 THR A CA 1
ATOM 2358 C C . THR A 1 310 ? 10.578 42.844 14.047 1 76.19 310 THR A C 1
ATOM 2360 O O . THR A 1 310 ? 10.352 43.656 14.922 1 76.19 310 THR A O 1
ATOM 2363 N N . LEU A 1 311 ? 11.461 43.031 13.102 1 71.19 311 LEU A N 1
ATOM 2364 C CA . LEU A 1 311 ? 11.969 44.375 12.773 1 71.19 311 LEU A CA 1
ATOM 2365 C C . LEU A 1 311 ? 11.109 45.031 11.703 1 71.19 311 LEU A C 1
ATOM 2367 O O . LEU A 1 311 ? 10.922 44.469 10.617 1 71.19 311 LEU A O 1
ATOM 2371 N N . SER A 1 312 ? 10.484 46.125 12.117 1 78.88 312 SER A N 1
ATOM 2372 C CA . SER A 1 312 ? 9.602 46.781 11.172 1 78.88 312 SER A CA 1
ATOM 2373 C C . SER A 1 312 ? 10 48.25 11.008 1 78.88 312 SER A C 1
ATOM 2375 O O . SER A 1 312 ? 10.508 48.875 11.938 1 78.88 312 SER A O 1
ATOM 2377 N N . GLY A 1 313 ? 9.945 48.812 9.805 1 67.62 313 GLY A N 1
ATOM 2378 C CA . GLY A 1 313 ? 10.117 50.219 9.445 1 67.62 313 GLY A CA 1
ATOM 2379 C C . GLY A 1 313 ? 9.117 50.688 8.414 1 67.62 313 GLY A C 1
ATOM 2380 O O . GLY A 1 313 ? 8.625 49.906 7.602 1 67.62 313 GLY A O 1
ATOM 2381 N N . SER A 1 314 ? 8.656 51.938 8.602 1 75.81 314 SER A N 1
ATOM 2382 C CA . SER A 1 314 ? 7.738 52.469 7.605 1 75.81 314 SER A CA 1
ATOM 2383 C C . SER A 1 314 ? 7.988 53.969 7.391 1 75.81 314 SER A C 1
ATOM 2385 O O . SER A 1 314 ? 8.453 54.656 8.297 1 75.81 314 SER A O 1
ATOM 2387 N N . ILE A 1 315 ? 8.008 54.438 6.215 1 68.19 315 ILE A N 1
ATOM 2388 C CA . ILE A 1 315 ? 7.957 55.844 5.797 1 68.19 315 ILE A CA 1
ATOM 2389 C C . ILE A 1 315 ? 6.664 56.094 5.023 1 68.19 315 ILE A C 1
ATOM 2391 O O . ILE A 1 315 ? 6.359 55.406 4.062 1 68.19 315 ILE A O 1
ATOM 2395 N N . SER A 1 316 ? 5.84 57.031 5.516 1 77.75 316 SER A N 1
ATOM 2396 C CA . SER A 1 316 ? 4.512 57.219 4.938 1 77.75 316 SER A CA 1
ATOM 2397 C C . SER A 1 316 ? 4.27 58.688 4.609 1 77.75 316 SER A C 1
ATOM 2399 O O . SER A 1 316 ? 3.465 59.344 5.266 1 77.75 316 SER A O 1
ATOM 2401 N N . PRO A 1 317 ? 4.875 59.219 3.525 1 69.19 317 PRO A N 1
ATOM 2402 C CA . PRO A 1 317 ? 4.555 60.594 3.109 1 69.19 317 PRO A CA 1
ATOM 2403 C C . PRO A 1 317 ? 3.07 60.781 2.812 1 69.19 317 PRO A C 1
ATOM 2405 O O . PRO A 1 317 ? 2.426 59.875 2.26 1 69.19 317 PRO A O 1
ATOM 2408 N N . SER A 1 318 ? 2.551 61.719 3.359 1 74.06 318 SER A N 1
ATOM 2409 C CA . SER A 1 318 ? 1.153 62.062 3.109 1 74.06 318 SER A CA 1
ATOM 2410 C C . SER A 1 318 ? 0.986 63.562 2.85 1 74.06 318 SER A C 1
ATOM 2412 O O . SER A 1 318 ? 1.867 64.375 3.182 1 74.06 318 SER A O 1
ATOM 2414 N N . GLY A 1 319 ? 0.035 63.906 1.945 1 69.69 319 GLY A N 1
ATOM 2415 C CA . GLY A 1 319 ? -0.333 65.312 1.662 1 69.69 319 GLY A CA 1
ATOM 2416 C C . GLY A 1 319 ? -1.832 65.5 1.555 1 69.69 319 GLY A C 1
ATOM 2417 O O . GLY A 1 319 ? -2.576 64.562 1.272 1 69.69 319 GLY A O 1
ATOM 2418 N N . GLY A 1 320 ? -2.248 66.625 2.027 1 71.69 320 GLY A N 1
ATOM 2419 C CA . GLY A 1 320 ? -3.648 67 1.883 1 71.69 320 GLY A CA 1
ATOM 2420 C C . GLY A 1 320 ? -4.082 68.062 2.848 1 71.69 320 GLY A C 1
ATOM 2421 O O . GLY A 1 320 ? -3.279 68.938 3.238 1 71.69 320 GLY A O 1
ATOM 2422 N N . ILE A 1 321 ? -5.406 68.25 2.965 1 69.31 321 ILE A N 1
ATOM 2423 C CA . ILE A 1 321 ? -6 69.188 3.881 1 69.31 321 ILE A CA 1
ATOM 2424 C C . ILE A 1 321 ? -6.281 68.562 5.223 1 69.31 321 ILE A C 1
ATOM 2426 O O . ILE A 1 321 ? -6.957 67.5 5.281 1 69.31 321 ILE A O 1
ATOM 2430 N N . ASN A 1 322 ? -5.602 69.125 6.227 1 63.28 322 ASN A N 1
ATOM 2431 C CA . ASN A 1 322 ? -5.777 68.562 7.555 1 63.28 322 ASN A CA 1
ATOM 2432 C C . ASN A 1 322 ? -7.078 69 8.203 1 63.28 322 ASN A C 1
ATOM 2434 O O . ASN A 1 322 ? -7.895 69.688 7.555 1 63.28 322 ASN A O 1
ATOM 2438 N N . GLU A 1 323 ? -7.262 68.562 9.422 1 64.94 323 GLU A N 1
ATOM 2439 C CA . GLU A 1 323 ? -8.508 68.812 10.141 1 64.94 323 GLU A CA 1
ATOM 2440 C C . GLU A 1 323 ? -8.734 70.312 10.398 1 64.94 323 GLU A C 1
ATOM 2442 O O . GLU A 1 323 ? -9.859 70.75 10.695 1 64.94 323 GLU A O 1
ATOM 2447 N N . ARG A 1 324 ? -7.793 71.188 10.273 1 73.38 324 ARG A N 1
ATOM 2448 C CA . ARG A 1 324 ? -7.887 72.625 10.508 1 73.38 324 ARG A CA 1
ATOM 2449 C C . ARG A 1 324 ? -8.008 73.375 9.195 1 73.38 324 ARG A C 1
ATOM 2451 O O . ARG A 1 324 ? -7.949 74.625 9.18 1 73.38 324 ARG A O 1
ATOM 2458 N N . GLY A 1 325 ? -8.148 72.562 8.102 1 68.56 325 GLY A N 1
ATOM 2459 C CA . GLY A 1 325 ? -8.273 73.25 6.805 1 68.56 325 GLY A CA 1
ATOM 2460 C C . GLY A 1 325 ? -6.938 73.625 6.215 1 68.56 325 GLY A C 1
ATOM 2461 O O . GLY A 1 325 ? -6.891 74.375 5.234 1 68.56 325 GLY A O 1
ATOM 2462 N N . VAL A 1 326 ? -5.879 73.312 6.863 1 73.88 326 VAL A N 1
ATOM 2463 C CA . VAL A 1 326 ? -4.559 73.688 6.395 1 73.88 326 VAL A CA 1
ATOM 2464 C C . VAL A 1 326 ? -4.039 72.688 5.375 1 73.88 326 VAL A C 1
ATOM 2466 O O . VAL A 1 326 ? -4.055 71.5 5.633 1 73.88 326 VAL A O 1
ATOM 2469 N N . TYR A 1 327 ? -3.674 73.188 4.055 1 75.31 327 TYR A N 1
ATOM 2470 C CA . TYR A 1 327 ? -3.059 72.312 3.029 1 75.31 327 TYR A CA 1
ATOM 2471 C C . TYR A 1 327 ? -1.575 72.125 3.311 1 75.31 327 TYR A C 1
ATOM 2473 O O . TYR A 1 327 ? -0.877 73.062 3.707 1 75.31 327 TYR A O 1
ATOM 2481 N N . GLY A 1 328 ? -1.08 70.875 3.342 1 74.88 328 GLY A N 1
ATOM 2482 C CA . GLY A 1 328 ? 0.335 70.625 3.553 1 74.88 328 GLY A CA 1
ATOM 2483 C C . GLY A 1 328 ? 0.696 69.125 3.426 1 74.88 328 GLY A C 1
ATOM 2484 O O . GLY A 1 328 ? -0.122 68.312 2.982 1 74.88 328 GLY A O 1
ATOM 2485 N N . ASN A 1 329 ? 2.088 68.875 3.514 1 76.75 329 ASN A N 1
ATOM 2486 C CA . ASN A 1 329 ? 2.627 67.562 3.461 1 76.75 329 ASN A CA 1
ATOM 2487 C C . ASN A 1 329 ? 3.053 67.062 4.844 1 76.75 329 ASN A C 1
ATOM 2489 O O . ASN A 1 329 ? 3.346 67.875 5.727 1 76.75 329 ASN A O 1
ATOM 2493 N N . LEU A 1 330 ? 2.809 65.75 5.18 1 73.25 330 LEU A N 1
ATOM 2494 C CA . LEU A 1 330 ? 3.285 65.062 6.371 1 73.25 330 LEU A CA 1
ATOM 2495 C C . LEU A 1 330 ? 3.984 63.719 6 1 73.25 330 LEU A C 1
ATOM 2497 O O . LEU A 1 330 ? 3.467 62.938 5.199 1 73.25 330 LEU A O 1
ATOM 2501 N N . THR A 1 331 ? 5.367 63.562 6.441 1 76 331 THR A N 1
ATOM 2502 C CA . THR A 1 331 ? 6.086 62.312 6.238 1 76 331 THR A CA 1
ATOM 2503 C C . THR A 1 331 ? 6.461 61.656 7.574 1 76 331 THR A C 1
ATOM 2505 O O . THR A 1 331 ? 7.578 61.844 8.062 1 76 331 THR A O 1
ATOM 2508 N N . PRO A 1 332 ? 5.523 61 8.055 1 73.31 332 PRO A N 1
ATOM 2509 C CA . PRO A 1 332 ? 5.902 60.219 9.242 1 73.31 332 PRO A CA 1
ATOM 2510 C C . PRO A 1 332 ? 6.781 59.031 8.914 1 73.31 332 PRO A C 1
ATOM 2512 O O . PRO A 1 332 ? 6.668 58.438 7.824 1 73.31 332 PRO A O 1
ATOM 2515 N N . TRP A 1 333 ? 7.816 58.688 9.742 1 72.12 333 TRP A N 1
ATOM 2516 C CA . TRP A 1 333 ? 8.625 57.5 9.641 1 72.12 333 TRP A CA 1
ATOM 2517 C C . TRP A 1 333 ? 8.773 56.812 11 1 72.12 333 TRP A C 1
ATOM 2519 O O . TRP A 1 333 ? 8.648 57.469 12.039 1 72.12 333 TRP A O 1
ATOM 2529 N N . SER A 1 334 ? 8.781 55.625 11.07 1 78.06 334 SER A N 1
ATOM 2530 C CA . SER A 1 334 ? 9.031 54.875 12.289 1 78.06 334 SER A CA 1
ATOM 2531 C C . SER A 1 334 ? 9.891 53.625 12.008 1 78.06 334 SER A C 1
ATOM 2533 O O . SER A 1 334 ? 9.906 53.125 10.883 1 78.06 334 SER A O 1
ATOM 2535 N N . PHE A 1 335 ? 10.805 53.188 12.891 1 74 335 PHE A N 1
ATOM 2536 C CA . PHE A 1 335 ? 11.641 51.969 12.82 1 74 335 PHE A CA 1
ATOM 2537 C C . PHE A 1 335 ? 11.875 51.406 14.203 1 74 335 PHE A C 1
ATOM 2539 O O . PHE A 1 335 ? 12.062 52.125 15.172 1 74 335 PHE A O 1
ATOM 2546 N N . GLY A 1 336 ? 11.781 50.062 14.289 1 76.62 336 GLY A N 1
ATOM 2547 C CA . GLY A 1 336 ? 12.133 49.438 15.555 1 76.62 336 GLY A CA 1
ATOM 2548 C C . GLY A 1 336 ? 11.758 47.969 15.617 1 76.62 336 GLY A C 1
ATOM 2549 O O . GLY A 1 336 ? 11.062 47.469 14.734 1 76.62 336 GLY A O 1
ATOM 2550 N N . PRO A 1 337 ? 12.305 47.219 16.609 1 73.81 337 PRO A N 1
ATOM 2551 C CA . PRO A 1 337 ? 12 45.812 16.844 1 73.81 337 PRO A CA 1
ATOM 2552 C C . PRO A 1 337 ? 10.75 45.594 17.703 1 73.81 337 PRO A C 1
ATOM 2554 O O . PRO A 1 337 ? 10.414 46.469 18.516 1 73.81 337 PRO A O 1
ATOM 2557 N N . LYS A 1 338 ? 9.938 44.656 17.391 1 79.06 338 LYS A N 1
ATOM 2558 C CA . LYS A 1 338 ? 8.836 44.156 18.219 1 79.06 338 LYS A CA 1
ATOM 2559 C C . LYS A 1 338 ? 9.062 42.719 18.609 1 79.06 338 LYS A C 1
ATOM 2561 O O . LYS A 1 338 ? 9.422 41.875 17.781 1 79.06 338 LYS A O 1
ATOM 2566 N N . LEU A 1 339 ? 9.102 42.438 19.906 1 77.75 339 LEU A N 1
ATOM 2567 C CA . LEU A 1 339 ? 9.258 41.094 20.453 1 77.75 339 LEU A CA 1
ATOM 2568 C C . LEU A 1 339 ? 7.91 40.531 20.891 1 77.75 339 LEU A C 1
ATOM 2570 O O . LEU A 1 339 ? 7.105 41.25 21.5 1 77.75 339 LEU A O 1
ATOM 2574 N N . LYS A 1 340 ? 7.609 39.375 20.516 1 77.5 340 LYS A N 1
ATOM 2575 C CA . LYS A 1 340 ? 6.406 38.656 20.922 1 77.5 340 LYS A CA 1
ATOM 2576 C C . LYS A 1 340 ? 6.758 37.312 21.578 1 77.5 340 LYS A C 1
ATOM 2578 O O . LYS A 1 340 ? 7.488 36.531 21 1 77.5 340 LYS A O 1
ATOM 2583 N N . LEU A 1 341 ? 6.402 37.156 22.797 1 77.75 341 LEU A N 1
ATOM 2584 C CA . LEU A 1 341 ? 6.641 35.906 23.562 1 77.75 341 LEU A CA 1
ATOM 2585 C C . LEU A 1 341 ? 5.332 35.375 24.125 1 77.75 341 LEU A C 1
ATOM 2587 O O . LEU A 1 341 ? 4.715 36 24.984 1 77.75 341 LEU A O 1
ATOM 2591 N N . PRO A 1 342 ? 4.895 34.25 23.641 1 79.81 342 PRO A N 1
ATOM 2592 C CA . PRO A 1 342 ? 3.719 33.656 24.266 1 79.81 342 PRO A CA 1
ATOM 2593 C C . PRO A 1 342 ? 3.98 33.219 25.703 1 79.81 342 PRO A C 1
ATOM 2595 O O . PRO A 1 342 ? 4.945 32.469 25.969 1 79.81 342 PRO A O 1
ATOM 2598 N N . ILE A 1 343 ? 3.156 33.656 26.641 1 80.44 343 ILE A N 1
ATOM 2599 C CA . ILE A 1 343 ? 3.311 33.312 28.062 1 80.44 343 ILE A CA 1
ATOM 2600 C C . ILE A 1 343 ? 2.324 32.219 28.438 1 80.44 343 ILE A C 1
ATOM 2602 O O . ILE A 1 343 ? 2.705 31.219 29.062 1 80.44 343 ILE A O 1
ATOM 2606 N N . LEU A 1 344 ? 1.098 32.406 28.188 1 82.38 344 LEU A N 1
ATOM 2607 C CA . LEU A 1 344 ? 0.046 31.406 28.422 1 82.38 344 LEU A CA 1
ATOM 2608 C C . LEU A 1 344 ? -0.696 31.094 27.125 1 82.38 344 LEU A C 1
ATOM 2610 O O . LEU A 1 344 ? -1.1 32 26.391 1 82.38 344 LEU A O 1
ATOM 2614 N N . ASP A 1 345 ? -0.78 29.844 26.703 1 83.5 345 ASP A N 1
ATOM 2615 C CA . ASP A 1 345 ? -1.473 29.422 25.484 1 83.5 345 ASP A CA 1
ATOM 2616 C C . ASP A 1 345 ? -2.311 28.172 25.734 1 83.5 345 ASP A C 1
ATOM 2618 O O . ASP A 1 345 ? -2.617 27.438 24.797 1 83.5 345 ASP A O 1
ATOM 2622 N N . GLY A 1 346 ? -2.535 27.859 27.047 1 79.69 346 GLY A N 1
ATOM 2623 C CA . GLY A 1 346 ? -3.361 26.719 27.391 1 79.69 346 GLY A CA 1
ATOM 2624 C C . GLY A 1 346 ? -2.701 25.391 27.094 1 79.69 346 GLY A C 1
ATOM 2625 O O . GLY A 1 346 ? -3.359 24.344 27.094 1 79.69 346 GLY A O 1
ATOM 2626 N N . GLY A 1 347 ? -1.459 25.375 26.734 1 85.19 347 GLY A N 1
ATOM 2627 C CA . GLY A 1 347 ? -0.723 24.156 26.438 1 85.19 347 GLY A CA 1
ATOM 2628 C C . GLY A 1 347 ? -0.748 23.797 24.969 1 85.19 347 GLY A C 1
ATOM 2629 O O . GLY A 1 347 ? -0.271 22.734 24.594 1 85.19 347 GLY A O 1
ATOM 2630 N N . GLY A 1 348 ? -1.347 24.625 24.094 1 84.81 348 GLY A N 1
ATOM 2631 C CA . GLY A 1 348 ? -1.49 24.359 22.688 1 84.81 348 GLY A CA 1
ATOM 2632 C C . GLY A 1 348 ? -0.161 24.219 21.969 1 84.81 348 GLY A C 1
ATOM 2633 O O . GLY A 1 348 ? 0.032 23.281 21.188 1 84.81 348 GLY A O 1
ATOM 2634 N N . LEU A 1 349 ? 0.749 25.094 22.219 1 87 349 LEU A N 1
ATOM 2635 C CA . LEU A 1 349 ? 2.041 25.078 21.547 1 87 349 LEU A CA 1
ATOM 2636 C C . LEU A 1 349 ? 2.836 23.828 21.922 1 87 349 LEU A C 1
ATOM 2638 O O . LEU A 1 349 ? 3.492 23.234 21.062 1 87 349 LEU A O 1
ATOM 2642 N N . ARG A 1 350 ? 2.797 23.453 23.219 1 88.25 350 ARG A N 1
ATOM 2643 C CA . ARG A 1 350 ? 3.492 22.234 23.641 1 88.25 350 ARG A CA 1
ATOM 2644 C C . ARG A 1 350 ? 2.863 21 23 1 88.25 350 ARG A C 1
ATOM 2646 O O . ARG A 1 350 ? 3.57 20.062 22.625 1 88.25 350 ARG A O 1
ATOM 2653 N N . ALA A 1 351 ? 1.567 21 22.922 1 89.19 351 ALA A N 1
ATOM 2654 C CA . ALA A 1 351 ? 0.867 19.891 22.281 1 89.19 351 ALA A CA 1
ATOM 2655 C C . ALA A 1 351 ? 1.22 19.812 20.797 1 89.19 351 ALA A C 1
ATOM 2657 O O . ALA A 1 351 ? 1.288 18.719 20.219 1 89.19 351 ALA A O 1
ATOM 2658 N N . ASP A 1 352 ? 1.412 20.938 20.156 1 87.69 352 ASP A N 1
ATOM 2659 C CA . ASP A 1 352 ? 1.854 20.969 18.766 1 87.69 352 ASP A CA 1
ATOM 2660 C C . ASP A 1 352 ? 3.225 20.312 18.594 1 87.69 352 ASP A C 1
ATOM 2662 O O . ASP A 1 352 ? 3.469 19.609 17.625 1 87.69 352 ASP A O 1
ATOM 2666 N N . VAL A 1 353 ? 4.121 20.562 19.5 1 89.25 353 VAL A N 1
ATOM 2667 C CA . VAL A 1 353 ? 5.434 19.922 19.5 1 89.25 353 VAL A CA 1
ATOM 2668 C C . VAL A 1 353 ? 5.27 18.406 19.641 1 89.25 353 VAL A C 1
ATOM 2670 O O . VAL A 1 353 ? 5.91 17.641 18.922 1 89.25 353 VAL A O 1
ATOM 2673 N N . ASP A 1 354 ? 4.402 18.031 20.562 1 90.25 354 ASP A N 1
ATOM 2674 C CA . ASP A 1 354 ? 4.16 16.594 20.75 1 90.25 354 ASP A CA 1
ATOM 2675 C C . ASP A 1 354 ? 3.596 15.961 19.484 1 90.25 354 ASP A C 1
ATOM 2677 O O . ASP A 1 354 ? 3.969 14.836 19.141 1 90.25 354 ASP A O 1
ATOM 2681 N N . SER A 1 355 ? 2.684 16.609 18.797 1 91.81 355 SER A N 1
ATOM 2682 C CA . SER A 1 355 ? 2.156 16.141 17.531 1 91.81 355 SER A CA 1
ATOM 2683 C C . SER A 1 355 ? 3.271 15.961 16.5 1 91.81 355 SER A C 1
ATOM 2685 O O . SER A 1 355 ? 3.322 14.945 15.805 1 91.81 355 SER A O 1
ATOM 2687 N N . ALA A 1 356 ? 4.156 16.922 16.391 1 90.75 356 ALA A N 1
ATOM 2688 C CA . ALA A 1 356 ? 5.27 16.844 15.445 1 90.75 356 ALA A CA 1
ATOM 2689 C C . ALA A 1 356 ? 6.191 15.68 15.773 1 90.75 356 ALA A C 1
ATOM 2691 O O . ALA A 1 356 ? 6.664 14.984 14.875 1 90.75 356 ALA A O 1
ATOM 2692 N N . LYS A 1 357 ? 6.438 15.492 17.078 1 92.38 357 LYS A N 1
ATOM 2693 C CA . LYS A 1 357 ? 7.266 14.367 17.5 1 92.38 357 LYS A CA 1
ATOM 2694 C C . LYS A 1 357 ? 6.633 13.039 17.109 1 92.38 357 LYS A C 1
ATOM 2696 O O . LYS A 1 357 ? 7.32 12.125 16.641 1 92.38 357 LYS A O 1
ATOM 2701 N N . SER A 1 358 ? 5.387 12.914 17.328 1 92.69 358 SER A N 1
ATOM 2702 C CA . SER A 1 358 ? 4.68 11.695 16.969 1 92.69 358 SER A CA 1
ATOM 2703 C C . SER A 1 358 ? 4.738 11.453 15.461 1 92.69 358 SER A C 1
ATOM 2705 O O . SER A 1 358 ? 4.945 10.32 15.016 1 92.69 358 SER A O 1
ATOM 2707 N N . LYS A 1 359 ? 4.574 12.484 14.648 1 92.25 359 LYS A N 1
ATOM 2708 C CA . LYS A 1 359 ? 4.676 12.359 13.195 1 92.25 359 LYS A CA 1
ATOM 2709 C C . LYS A 1 359 ? 6.062 11.875 12.781 1 92.25 359 LYS A C 1
ATOM 2711 O O . LYS A 1 359 ? 6.191 11.047 11.867 1 92.25 359 LYS A O 1
ATOM 2716 N N . ALA A 1 360 ? 7.082 12.383 13.43 1 92.62 360 ALA A N 1
ATOM 2717 C CA . ALA A 1 360 ? 8.445 11.93 13.148 1 92.62 360 ALA A CA 1
ATOM 2718 C C . ALA A 1 360 ? 8.625 10.461 13.516 1 92.62 360 ALA A C 1
ATOM 2720 O O . ALA A 1 360 ? 9.273 9.711 12.789 1 92.62 360 ALA A O 1
ATOM 2721 N N . THR A 1 361 ? 8.031 10.07 14.648 1 94.12 361 THR A N 1
ATOM 2722 C CA . THR A 1 361 ? 8.109 8.672 15.07 1 94.12 361 THR A CA 1
ATOM 2723 C C . THR A 1 361 ? 7.41 7.766 14.062 1 94.12 361 THR A C 1
ATOM 2725 O O . THR A 1 361 ? 7.922 6.695 13.719 1 94.12 361 THR A O 1
ATOM 2728 N N . VAL A 1 362 ? 6.293 8.125 13.547 1 93.75 362 VAL A N 1
ATOM 2729 C CA . VAL A 1 362 ? 5.59 7.375 12.508 1 93.75 362 VAL A CA 1
ATOM 2730 C C . VAL A 1 362 ? 6.477 7.25 11.273 1 93.75 362 VAL A C 1
ATOM 2732 O O . VAL A 1 362 ? 6.578 6.168 10.688 1 93.75 362 VAL A O 1
ATOM 2735 N N . SER A 1 363 ? 7.129 8.383 10.898 1 94.06 363 SER A N 1
ATOM 2736 C CA . SER A 1 363 ? 8.023 8.359 9.742 1 94.06 363 SER A CA 1
ATOM 2737 C C . SER A 1 363 ? 9.18 7.395 9.953 1 94.06 363 SER A C 1
ATOM 2739 O O . SER A 1 363 ? 9.602 6.707 9.023 1 94.06 363 SER A O 1
ATOM 2741 N N . TYR A 1 364 ? 9.727 7.344 11.195 1 94.81 364 TYR A N 1
ATOM 2742 C CA . TYR A 1 364 ? 10.797 6.414 11.523 1 94.81 364 TYR A CA 1
ATOM 2743 C C . TYR A 1 364 ? 10.328 4.969 11.375 1 94.81 364 TYR A C 1
ATOM 2745 O O . TYR A 1 364 ? 11.023 4.148 10.773 1 94.81 364 TYR A O 1
ATOM 2753 N N . LEU A 1 365 ? 9.172 4.676 11.859 1 94.19 365 LEU A N 1
ATOM 2754 C CA . LEU A 1 365 ? 8.617 3.33 11.773 1 94.19 365 LEU A CA 1
ATOM 2755 C C . LEU A 1 365 ? 8.32 2.955 10.328 1 94.19 365 LEU A C 1
ATOM 2757 O O . LEU A 1 365 ? 8.5 1.802 9.93 1 94.19 365 LEU A O 1
ATOM 2761 N N . LYS A 1 366 ? 7.871 3.877 9.492 1 94 366 LYS A N 1
ATOM 2762 C CA . LYS A 1 366 ? 7.66 3.65 8.062 1 94 366 LYS A CA 1
ATOM 2763 C C . LYS A 1 366 ? 8.977 3.314 7.359 1 94 366 LYS A C 1
ATOM 2765 O O . LYS A 1 366 ? 9.016 2.449 6.48 1 94 366 LYS A O 1
ATOM 2770 N N . TRP A 1 367 ? 10.008 4.066 7.73 1 94.81 367 TRP A N 1
ATOM 2771 C CA . TRP A 1 367 ? 11.32 3.787 7.164 1 94.81 367 TRP A CA 1
ATOM 2772 C C . TRP A 1 367 ? 11.766 2.371 7.504 1 94.81 367 TRP A C 1
ATOM 2774 O O . TRP A 1 367 ? 12.211 1.625 6.629 1 94.81 367 TRP A O 1
ATOM 2784 N N . LYS A 1 368 ? 11.633 1.996 8.797 1 94.94 368 LYS A N 1
ATOM 2785 C CA . LYS A 1 368 ? 11.992 0.647 9.227 1 94.94 368 LYS A CA 1
ATOM 2786 C C . LYS A 1 368 ? 11.219 -0.405 8.438 1 94.94 368 LYS A C 1
ATOM 2788 O O . LYS A 1 368 ? 11.789 -1.394 7.977 1 94.94 368 LYS A O 1
ATOM 2793 N N . SER A 1 369 ? 9.945 -0.218 8.281 1 95.62 369 SER A N 1
ATOM 2794 C CA . SER A 1 369 ? 9.086 -1.124 7.527 1 95.62 369 SER A CA 1
ATOM 2795 C C . SER A 1 369 ? 9.547 -1.24 6.078 1 95.62 369 SER A C 1
ATOM 2797 O O . SER A 1 369 ? 9.57 -2.336 5.512 1 95.62 369 SER A O 1
ATOM 2799 N N . ARG A 1 370 ? 9.914 -0.122 5.496 1 95.5 370 ARG A N 1
ATOM 2800 C CA . ARG A 1 370 ? 10.375 -0.123 4.113 1 95.5 370 ARG A CA 1
ATOM 2801 C C . ARG A 1 370 ? 11.656 -0.944 3.961 1 95.5 370 ARG A C 1
ATOM 2803 O O . ARG A 1 370 ? 11.812 -1.686 2.988 1 95.5 370 ARG A O 1
ATOM 2810 N N . VAL A 1 371 ? 12.523 -0.795 4.906 1 95.62 371 VAL A N 1
ATOM 2811 C CA . VAL A 1 371 ? 13.773 -1.534 4.867 1 95.62 371 VAL A CA 1
ATOM 2812 C C . VAL A 1 371 ? 13.5 -3.033 4.961 1 95.62 371 VAL A C 1
ATOM 2814 O O . VAL A 1 371 ? 14 -3.814 4.148 1 95.62 371 VAL A O 1
ATOM 2817 N N . LEU A 1 372 ? 12.727 -3.479 5.902 1 95.44 372 LEU A N 1
ATOM 2818 C CA . LEU A 1 372 ? 12.438 -4.895 6.09 1 95.44 372 LEU A CA 1
ATOM 2819 C C . LEU A 1 372 ? 11.703 -5.465 4.883 1 95.44 372 LEU A C 1
ATOM 2821 O O . LEU A 1 372 ? 11.984 -6.59 4.457 1 95.44 372 LEU A O 1
ATOM 2825 N N . ASN A 1 373 ? 10.781 -4.715 4.32 1 95.94 373 ASN A N 1
ATOM 2826 C CA . ASN A 1 373 ? 10.078 -5.152 3.121 1 95.94 373 ASN A CA 1
ATOM 2827 C C . ASN A 1 373 ? 11.031 -5.289 1.934 1 95.94 373 ASN A C 1
ATOM 2829 O O . ASN A 1 373 ? 10.883 -6.199 1.115 1 95.94 373 ASN A O 1
ATOM 2833 N N . ALA A 1 374 ? 11.945 -4.348 1.84 1 96.44 374 ALA A N 1
ATOM 2834 C CA . ALA A 1 374 ? 12.93 -4.426 0.767 1 96.44 374 ALA A CA 1
ATOM 2835 C C . ALA A 1 374 ? 13.773 -5.691 0.884 1 96.44 374 ALA A C 1
ATOM 2837 O O . ALA A 1 374 ? 14.031 -6.367 -0.115 1 96.44 374 ALA A O 1
ATOM 2838 N N . ILE A 1 375 ? 14.18 -6.012 2.074 1 95.44 375 ILE A N 1
ATOM 2839 C CA . ILE A 1 375 ? 14.945 -7.23 2.307 1 95.44 375 ILE A CA 1
ATOM 2840 C C . ILE A 1 375 ? 14.109 -8.445 1.924 1 95.44 375 ILE A C 1
ATOM 2842 O O . ILE A 1 375 ? 14.602 -9.367 1.261 1 95.44 375 ILE A O 1
ATOM 2846 N N . GLU A 1 376 ? 12.898 -8.508 2.293 1 96.19 376 GLU A N 1
ATOM 2847 C CA . GLU A 1 376 ? 11.992 -9.602 1.942 1 96.19 376 GLU A CA 1
ATOM 2848 C C . GLU A 1 376 ? 11.875 -9.75 0.428 1 96.19 376 GLU A C 1
ATOM 2850 O O . GLU A 1 376 ? 11.898 -10.867 -0.092 1 96.19 376 GLU A O 1
ATOM 2855 N N . GLN A 1 377 ? 11.727 -8.625 -0.223 1 96.94 377 GLN A N 1
ATOM 2856 C CA . GLN A 1 377 ? 11.578 -8.656 -1.674 1 96.94 377 GLN A CA 1
ATOM 2857 C C . GLN A 1 377 ? 12.805 -9.273 -2.336 1 96.94 377 GLN A C 1
ATOM 2859 O O . GLN A 1 377 ? 12.68 -10.078 -3.264 1 96.94 377 GLN A O 1
ATOM 2864 N N . VAL A 1 378 ? 13.961 -8.93 -1.854 1 96.25 378 VAL A N 1
ATOM 2865 C CA . VAL A 1 378 ? 15.188 -9.492 -2.414 1 96.25 378 VAL A CA 1
ATOM 2866 C C . VAL A 1 378 ? 15.266 -10.984 -2.094 1 96.25 378 VAL A C 1
ATOM 2868 O O . VAL A 1 378 ? 15.547 -11.797 -2.977 1 96.25 378 VAL A O 1
ATOM 2871 N N . GLU A 1 379 ? 15.016 -11.344 -0.834 1 96.25 379 GLU A N 1
ATOM 2872 C CA . GLU A 1 379 ? 15.023 -12.75 -0.437 1 96.25 379 GLU A CA 1
ATOM 2873 C C . GLU A 1 379 ? 14.07 -13.57 -1.294 1 96.25 379 GLU A C 1
ATOM 2875 O O . GLU A 1 379 ? 14.43 -14.641 -1.787 1 96.25 379 GLU A O 1
ATOM 2880 N N . ASN A 1 380 ? 12.875 -13.047 -1.483 1 96.88 380 ASN A N 1
ATOM 2881 C CA . ASN A 1 380 ? 11.859 -13.734 -2.275 1 96.88 380 ASN A CA 1
ATOM 2882 C C . ASN A 1 380 ? 12.289 -13.883 -3.73 1 96.88 380 ASN A C 1
ATOM 2884 O O . ASN A 1 380 ? 12.18 -14.969 -4.309 1 96.88 380 ASN A O 1
ATOM 2888 N N . ALA A 1 381 ? 12.742 -12.789 -4.266 1 96.44 381 ALA A N 1
ATOM 2889 C CA . ALA A 1 381 ? 13.156 -12.812 -5.668 1 96.44 381 ALA A CA 1
ATOM 2890 C C . ALA A 1 381 ? 14.336 -13.758 -5.875 1 96.44 381 ALA A C 1
ATOM 2892 O O . ALA A 1 381 ? 14.398 -14.469 -6.883 1 96.44 381 ALA A O 1
ATOM 2893 N N . LEU A 1 382 ? 15.273 -13.781 -4.965 1 94.44 382 LEU A N 1
ATOM 2894 C CA . LEU A 1 382 ? 16.453 -14.641 -5.043 1 94.44 382 LEU A CA 1
ATOM 2895 C C . LEU A 1 382 ? 16.047 -16.109 -5.023 1 94.44 382 LEU A C 1
ATOM 2897 O O . LEU A 1 382 ? 16.469 -16.875 -5.891 1 94.44 382 LEU A O 1
ATOM 2901 N N . VAL A 1 383 ? 15.227 -16.469 -4.113 1 95.56 383 VAL A N 1
ATOM 2902 C CA . VAL A 1 383 ? 14.781 -17.859 -3.982 1 95.56 383 VAL A CA 1
ATOM 2903 C C . VAL A 1 383 ? 13.969 -18.25 -5.211 1 95.56 383 VAL A C 1
ATOM 2905 O O . VAL A 1 383 ? 14.18 -19.328 -5.789 1 95.56 383 VAL A O 1
ATOM 2908 N N . ALA A 1 384 ? 13.062 -17.375 -5.621 1 95.62 384 ALA A N 1
ATOM 2909 C CA . ALA A 1 384 ? 12.203 -17.656 -6.773 1 95.62 384 ALA A CA 1
ATOM 2910 C C . ALA A 1 384 ? 13.031 -17.812 -8.047 1 95.62 384 ALA A C 1
ATOM 2912 O O . ALA A 1 384 ? 12.805 -18.734 -8.836 1 95.62 384 ALA A O 1
ATOM 2913 N N . MET A 1 385 ? 14.016 -17 -8.203 1 93.94 385 MET A N 1
ATOM 2914 C CA . MET A 1 385 ? 14.859 -17.031 -9.391 1 93.94 385 MET A CA 1
ATOM 2915 C C . MET A 1 385 ? 15.664 -18.328 -9.445 1 93.94 385 MET A C 1
ATOM 2917 O O . MET A 1 385 ? 15.711 -19 -10.477 1 93.94 385 MET A O 1
ATOM 2921 N N . GLN A 1 386 ? 16.234 -18.719 -8.391 1 93.38 386 GLN A N 1
ATOM 2922 C CA . GLN A 1 386 ? 17.062 -19.922 -8.336 1 93.38 386 GLN A CA 1
ATOM 2923 C C . GLN A 1 386 ? 16.219 -21.172 -8.562 1 93.38 386 GLN A C 1
ATOM 2925 O O . GLN A 1 386 ? 16.609 -22.062 -9.32 1 93.38 386 GLN A O 1
ATOM 2930 N N . ARG A 1 387 ? 15.07 -21.188 -7.918 1 95.81 387 ARG A N 1
ATOM 2931 C CA . ARG A 1 387 ? 14.203 -22.344 -8.047 1 95.81 387 ARG A CA 1
ATOM 2932 C C . ARG A 1 387 ? 13.586 -22.422 -9.438 1 95.81 387 ARG A C 1
ATOM 2934 O O . ARG A 1 387 ? 13.438 -23.516 -10 1 95.81 387 ARG A O 1
ATOM 2941 N N . GLU A 1 388 ? 13.273 -21.281 -10.008 1 94.25 388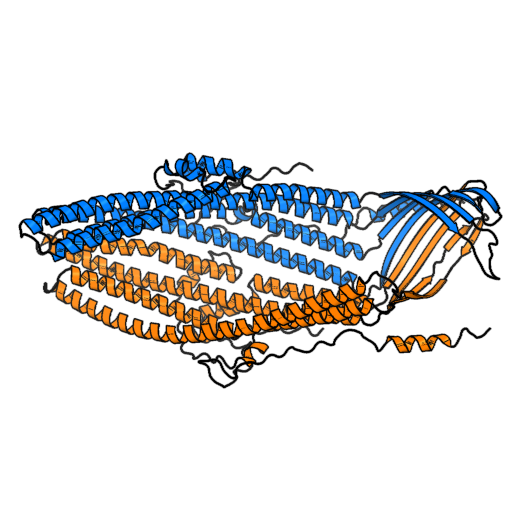 GLU A N 1
ATOM 2942 C CA . GLU A 1 388 ? 12.719 -21.297 -11.359 1 94.25 388 GLU A CA 1
ATOM 2943 C C . GLU A 1 388 ? 13.742 -21.766 -12.375 1 94.25 388 GLU A C 1
ATOM 2945 O O . GLU A 1 388 ? 13.391 -22.422 -13.359 1 94.25 388 GLU A O 1
ATOM 2950 N N . GLY A 1 389 ? 15.023 -21.484 -12.156 1 93.38 389 GLY A N 1
ATOM 2951 C CA . GLY A 1 389 ? 16.062 -22.047 -13 1 93.38 389 GLY A CA 1
ATOM 2952 C C . GLY A 1 389 ? 16.094 -23.562 -13.008 1 93.38 389 GLY A C 1
ATOM 2953 O O . GLY A 1 389 ? 16.266 -24.188 -14.055 1 93.38 389 GLY A O 1
ATOM 2954 N N . ARG A 1 390 ? 15.859 -24.125 -11.906 1 92.69 390 ARG A N 1
ATOM 2955 C CA . ARG A 1 390 ? 15.781 -25.578 -11.797 1 92.69 390 ARG A CA 1
ATOM 2956 C C . ARG A 1 390 ? 14.562 -26.125 -12.539 1 92.69 390 ARG A C 1
ATOM 2958 O O . ARG A 1 390 ? 14.641 -27.172 -13.188 1 92.69 390 ARG A O 1
ATOM 2965 N N . THR A 1 391 ? 13.508 -25.359 -12.445 1 93.69 391 THR A N 1
ATOM 2966 C CA . THR A 1 391 ? 12.297 -25.75 -13.156 1 93.69 391 THR A CA 1
ATOM 2967 C C . THR A 1 391 ? 12.523 -25.75 -14.664 1 93.69 391 THR A C 1
ATOM 2969 O O . THR A 1 391 ? 12.141 -26.688 -15.359 1 93.69 391 THR A O 1
ATOM 2972 N N . VAL A 1 392 ? 13.172 -24.766 -15.141 1 94.25 392 VAL A N 1
ATOM 2973 C CA . VAL A 1 392 ? 13.445 -24.641 -16.562 1 94.25 392 VAL A CA 1
ATOM 2974 C C . VAL A 1 392 ? 14.305 -25.812 -17.031 1 94.25 392 VAL A C 1
ATOM 2976 O O . VAL A 1 392 ? 14.031 -26.422 -18.062 1 94.25 392 VAL A O 1
ATOM 2979 N N . ARG A 1 393 ? 15.273 -26.219 -16.297 1 92.75 393 ARG A N 1
ATOM 2980 C CA . ARG A 1 393 ? 16.156 -27.312 -16.656 1 92.75 393 ARG A CA 1
ATOM 2981 C C . ARG A 1 393 ? 15.398 -28.641 -16.703 1 92.75 393 ARG A C 1
ATOM 2983 O O . ARG A 1 393 ? 15.562 -29.422 -17.625 1 92.75 393 ARG A O 1
ATOM 2990 N N . ALA A 1 394 ? 14.57 -28.797 -15.719 1 91.94 394 ALA A N 1
ATOM 2991 C CA . ALA A 1 394 ? 13.781 -30.031 -15.672 1 91.94 394 ALA A CA 1
ATOM 2992 C C . ALA A 1 394 ? 12.812 -30.109 -16.844 1 91.94 394 ALA A C 1
ATOM 2994 O O . ALA A 1 394 ? 12.656 -31.172 -17.453 1 91.94 394 ALA A O 1
ATOM 2995 N N . LEU A 1 395 ? 12.203 -28.984 -17.188 1 94.56 395 LEU A N 1
ATOM 2996 C CA . LEU A 1 395 ? 11.219 -28.953 -18.266 1 94.56 395 LEU A CA 1
ATOM 2997 C C . LEU A 1 395 ? 11.898 -29.109 -19.625 1 94.56 395 LEU A C 1
ATOM 2999 O O . LEU A 1 395 ? 11.328 -29.703 -20.547 1 94.56 395 LEU A O 1
ATOM 3003 N N . LYS A 1 396 ? 13.125 -28.609 -19.766 1 94.56 396 LYS A N 1
ATOM 3004 C CA . LYS A 1 396 ? 13.867 -28.812 -21 1 94.56 396 LYS A CA 1
ATOM 3005 C C . LYS A 1 396 ? 14.094 -30.297 -21.266 1 94.56 396 LYS A C 1
ATOM 3007 O O . LYS A 1 396 ? 13.898 -30.781 -22.375 1 94.56 396 LYS A O 1
ATOM 3012 N N . ARG A 1 397 ? 14.461 -30.984 -20.25 1 92.25 397 ARG A N 1
ATOM 3013 C CA . ARG A 1 397 ? 14.648 -32.438 -20.359 1 92.25 397 ARG A CA 1
ATOM 3014 C C . ARG A 1 397 ? 13.328 -33.125 -20.672 1 92.25 397 ARG A C 1
ATOM 3016 O O . ARG A 1 397 ? 13.289 -34.062 -21.469 1 92.25 397 ARG A O 1
ATOM 3023 N N . GLU A 1 398 ? 12.289 -32.656 -20.062 1 91.88 398 GLU A N 1
ATOM 3024 C CA . GLU A 1 398 ? 10.969 -33.219 -20.312 1 91.88 398 GLU A CA 1
ATOM 3025 C C . GLU A 1 398 ? 10.547 -33.062 -21.766 1 91.88 398 GLU A C 1
ATOM 3027 O O . GLU A 1 398 ? 9.93 -33.938 -22.359 1 91.88 398 GLU A O 1
ATOM 3032 N N . VAL A 1 399 ? 10.852 -31.891 -22.312 1 95.12 399 VAL A N 1
ATOM 3033 C CA . VAL A 1 399 ? 10.523 -31.641 -23.703 1 95.12 399 VAL A CA 1
ATOM 3034 C C . VAL A 1 399 ? 11.305 -32.594 -24.609 1 95.12 399 VAL A C 1
ATOM 3036 O O . VAL A 1 399 ? 10.758 -33.156 -25.562 1 95.12 399 VAL A O 1
ATOM 3039 N N . GLU A 1 400 ? 12.531 -32.875 -24.312 1 94.19 400 GLU A N 1
ATOM 3040 C CA . GLU A 1 400 ? 13.344 -33.812 -25.078 1 94.19 400 GLU A CA 1
ATOM 3041 C C . GLU A 1 400 ? 12.734 -35.219 -25.047 1 94.19 400 GLU A C 1
ATOM 3043 O O . GLU A 1 400 ? 12.648 -35.906 -26.078 1 94.19 400 GLU A O 1
ATOM 3048 N N . ILE A 1 401 ? 12.344 -35.594 -23.891 1 90.06 401 ILE A N 1
ATOM 3049 C CA . ILE A 1 401 ? 11.75 -36.906 -23.719 1 90.06 401 ILE A CA 1
ATOM 3050 C C . ILE A 1 401 ? 10.43 -36.969 -24.484 1 90.06 401 ILE A C 1
ATOM 3052 O O . ILE A 1 401 ? 10.141 -37.969 -25.156 1 90.06 401 ILE A O 1
ATOM 3056 N N . ALA A 1 402 ? 9.617 -35.906 -24.406 1 93.56 402 ALA A N 1
ATOM 3057 C CA . ALA A 1 402 ? 8.336 -35.875 -25.109 1 93.56 402 ALA A CA 1
ATOM 3058 C C . ALA A 1 402 ? 8.531 -35.906 -26.609 1 93.56 402 ALA A C 1
ATOM 3060 O O . ALA A 1 402 ? 7.75 -36.531 -27.344 1 93.56 402 ALA A O 1
ATOM 3061 N N . GLN A 1 403 ? 9.562 -35.281 -27.094 1 94.56 403 GLN A N 1
ATOM 3062 C CA . GLN A 1 403 ? 9.883 -35.312 -28.516 1 94.56 403 GLN A CA 1
ATOM 3063 C C . GLN A 1 403 ? 10.273 -36.688 -28.984 1 94.56 403 GLN A C 1
ATOM 3065 O O . GLN A 1 403 ? 9.844 -37.156 -30.047 1 94.56 403 GLN A O 1
ATOM 3070 N N . GLU A 1 404 ? 11.031 -37.344 -28.203 1 90.88 404 GLU A N 1
ATOM 3071 C CA . GLU A 1 404 ? 11.414 -38.719 -28.516 1 90.88 404 GLU A CA 1
ATOM 3072 C C . GLU A 1 404 ? 10.203 -39.656 -28.5 1 90.88 404 GLU A C 1
ATOM 3074 O O . GLU A 1 404 ? 10.055 -40.5 -29.375 1 90.88 404 GLU A O 1
ATOM 3079 N N . THR A 1 405 ? 9.391 -39.438 -27.531 1 89.56 405 THR A N 1
ATOM 3080 C CA . THR A 1 405 ? 8.172 -40.25 -27.422 1 89.56 405 THR A CA 1
ATOM 3081 C C . THR A 1 405 ? 7.293 -40.031 -28.656 1 89.56 405 THR A C 1
ATOM 3083 O O . THR A 1 405 ? 6.727 -41 -29.172 1 89.56 405 THR A O 1
ATOM 3086 N N . LEU A 1 406 ? 7.164 -38.812 -29.094 1 92.44 406 LEU A N 1
ATOM 3087 C CA . LEU A 1 406 ? 6.363 -38.531 -30.281 1 92.44 406 LEU A CA 1
ATOM 3088 C C . LEU A 1 406 ? 6.973 -39.188 -31.516 1 92.44 406 LEU A C 1
ATOM 3090 O O . LEU A 1 406 ? 6.254 -39.781 -32.344 1 92.44 406 LEU A O 1
ATOM 3094 N N . ARG A 1 407 ? 8.258 -39.156 -31.672 1 92.31 407 ARG A N 1
ATOM 3095 C CA . ARG A 1 407 ? 8.938 -39.75 -32.812 1 92.31 407 ARG A CA 1
ATOM 3096 C C . ARG A 1 407 ? 8.68 -41.281 -32.844 1 92.31 407 ARG A C 1
ATOM 3098 O O . ARG A 1 407 ? 8.32 -41.812 -33.875 1 92.31 407 ARG A O 1
ATOM 3105 N N . LEU A 1 408 ? 8.781 -41.906 -31.719 1 87.38 408 LEU A N 1
ATOM 3106 C CA . LEU A 1 408 ? 8.586 -43.344 -31.625 1 87.38 408 LEU A CA 1
ATOM 3107 C C . LEU A 1 408 ? 7.125 -43.719 -31.875 1 87.38 408 LEU A C 1
ATOM 3109 O O . LEU A 1 408 ? 6.84 -44.688 -32.562 1 87.38 408 LEU A O 1
ATOM 3113 N N . SER A 1 409 ? 6.223 -42.938 -31.297 1 90.75 409 SER A N 1
ATOM 3114 C CA . SER A 1 409 ? 4.797 -43.219 -31.453 1 90.75 409 SER A CA 1
ATOM 3115 C C . SER A 1 409 ? 4.359 -43 -32.906 1 90.75 409 SER A C 1
ATOM 3117 O O . SER A 1 409 ? 3.504 -43.75 -33.406 1 90.75 409 SER A O 1
ATOM 3119 N N . THR A 1 410 ? 4.883 -42.031 -33.562 1 91.38 410 THR A N 1
ATOM 3120 C CA . THR A 1 410 ? 4.566 -41.75 -34.969 1 91.38 410 THR A CA 1
ATOM 3121 C C . THR A 1 410 ? 5.016 -42.938 -35.844 1 91.38 410 THR A C 1
ATOM 3123 O O . THR A 1 410 ? 4.254 -43.406 -36.688 1 91.38 410 THR A O 1
ATOM 3126 N N . SER A 1 411 ? 6.191 -43.438 -35.625 1 90.5 411 SER A N 1
ATOM 3127 C CA . SER A 1 411 ? 6.715 -44.562 -36.406 1 90.5 411 SER A CA 1
ATOM 3128 C C . SER A 1 411 ? 5.898 -45.844 -36.156 1 90.5 411 SER A C 1
ATOM 3130 O O . SER A 1 411 ? 5.578 -46.562 -37.094 1 90.5 411 SER A O 1
ATOM 3132 N N . SER A 1 412 ? 5.57 -46.062 -34.969 1 89.19 412 SER A N 1
ATOM 3133 C CA . SER A 1 412 ? 4.809 -47.25 -34.594 1 89.19 412 SER A CA 1
ATOM 3134 C C . SER A 1 412 ? 3.406 -47.219 -35.188 1 89.19 412 SER A C 1
ATOM 3136 O O . SER A 1 412 ? 2.867 -48.25 -35.594 1 89.19 412 SER A O 1
ATOM 3138 N N . TYR A 1 413 ? 2.809 -46.062 -35.219 1 90 413 TYR A N 1
ATOM 3139 C CA . TYR A 1 413 ? 1.471 -45.938 -35.781 1 90 413 TYR A CA 1
ATOM 3140 C C . TYR A 1 413 ? 1.497 -46.125 -37.281 1 90 413 TYR A C 1
ATOM 3142 O O . TYR A 1 413 ? 0.618 -46.781 -37.844 1 90 413 TYR A O 1
ATOM 3150 N N . LYS A 1 414 ? 2.477 -45.594 -37.906 1 89.5 414 LYS A N 1
ATOM 3151 C CA . LYS A 1 414 ? 2.627 -45.75 -39.344 1 89.5 414 LYS A CA 1
ATOM 3152 C C . LYS A 1 414 ? 2.805 -47.219 -39.719 1 89.5 414 LYS A C 1
ATOM 3154 O O . LYS A 1 414 ? 2.26 -47.688 -40.719 1 89.5 414 LYS A O 1
ATOM 3159 N N . ASP A 1 415 ? 3.441 -47.969 -38.812 1 87.94 415 ASP A N 1
ATOM 3160 C CA . ASP A 1 415 ? 3.736 -49.375 -39.062 1 87.94 415 ASP A CA 1
ATOM 3161 C C . ASP A 1 415 ? 2.602 -50.281 -38.594 1 87.94 415 ASP A C 1
ATOM 3163 O O . ASP A 1 415 ? 2.641 -51.5 -38.781 1 87.94 415 ASP A O 1
ATOM 3167 N N . GLY A 1 416 ? 1.564 -49.656 -38 1 84.69 416 GLY A N 1
ATOM 3168 C CA . GLY A 1 416 ? 0.425 -50.406 -37.531 1 84.69 416 GLY A CA 1
ATOM 3169 C C . GLY A 1 416 ? 0.693 -51.094 -36.188 1 84.69 416 GLY A C 1
ATOM 3170 O O . GLY A 1 416 ? -0.097 -51.938 -35.75 1 84.69 416 GLY A O 1
ATOM 3171 N N . ALA A 1 417 ? 1.742 -50.719 -35.531 1 81.56 417 ALA A N 1
ATOM 3172 C CA . ALA A 1 417 ? 2.191 -51.375 -34.312 1 81.56 417 ALA A CA 1
ATOM 3173 C C . ALA A 1 417 ? 1.596 -50.719 -33.062 1 81.56 417 ALA A C 1
ATOM 3175 O O . ALA A 1 417 ? 1.676 -51.25 -31.969 1 81.56 417 ALA A O 1
ATOM 3176 N N . SER A 1 418 ? 1.03 -49.531 -33.25 1 82.38 418 SER A N 1
ATOM 3177 C CA . SER A 1 418 ? 0.437 -48.844 -32.094 1 82.38 418 SER A CA 1
ATOM 3178 C C . SER A 1 418 ? -0.898 -48.188 -32.469 1 82.38 418 SER A C 1
ATOM 3180 O O . SER A 1 418 ? -1.21 -48.031 -33.656 1 82.38 418 SER A O 1
ATOM 3182 N N . SER A 1 419 ? -1.663 -47.844 -31.375 1 85.94 419 SER A N 1
ATOM 3183 C CA . SER A 1 419 ? -2.977 -47.25 -31.594 1 85.94 419 SER A CA 1
ATOM 3184 C C . SER A 1 419 ? -2.863 -45.75 -31.844 1 85.94 419 SER A C 1
ATOM 3186 O O . SER A 1 419 ? -1.852 -45.125 -31.5 1 85.94 419 SER A O 1
ATOM 3188 N N . LEU A 1 420 ? -3.854 -45.219 -32.5 1 88.44 420 LEU A N 1
ATOM 3189 C CA . LEU A 1 420 ? -3.93 -43.781 -32.688 1 88.44 420 LEU A CA 1
ATOM 3190 C C . LEU A 1 420 ? -3.895 -43.062 -31.359 1 88.44 420 LEU A C 1
ATOM 3192 O O . LEU A 1 420 ? -3.334 -41.969 -31.25 1 88.44 420 LEU A O 1
ATOM 3196 N N . LEU A 1 421 ? -4.551 -43.688 -30.375 1 85.38 421 LEU A N 1
ATOM 3197 C CA . LEU A 1 421 ? -4.625 -43.062 -29.062 1 85.38 421 LEU A CA 1
ATOM 3198 C C . LEU A 1 421 ? -3.227 -42.844 -28.5 1 85.38 421 LEU A C 1
ATOM 3200 O O . LEU A 1 421 ? -2.988 -41.812 -27.844 1 85.38 421 LEU A O 1
ATOM 3204 N N . ASP A 1 422 ? -2.307 -43.688 -28.75 1 86 422 ASP A N 1
ATOM 3205 C CA . ASP A 1 422 ? -0.927 -43.531 -28.312 1 86 422 ASP A CA 1
ATOM 3206 C C . ASP A 1 422 ? -0.264 -42.344 -28.984 1 86 422 ASP A C 1
ATOM 3208 O O . ASP A 1 422 ? 0.461 -41.594 -28.344 1 86 422 ASP A O 1
ATOM 3212 N N . LEU A 1 423 ? -0.488 -42.219 -30.234 1 89.75 423 LEU A N 1
ATOM 3213 C CA . LEU A 1 423 ? 0.084 -41.094 -30.984 1 89.75 423 LEU A CA 1
ATOM 3214 C C . LEU A 1 423 ? -0.516 -39.781 -30.531 1 89.75 423 LEU A C 1
ATOM 3216 O O . LEU A 1 423 ? 0.212 -38.812 -30.312 1 89.75 423 LEU A O 1
ATOM 3220 N N . LEU A 1 424 ? -1.824 -39.75 -30.312 1 90.69 424 LEU A N 1
ATOM 3221 C CA . LEU A 1 424 ? -2.486 -38.531 -29.891 1 90.69 424 LEU A CA 1
ATOM 3222 C C . LEU A 1 424 ? -2.023 -38.125 -28.5 1 90.69 424 LEU A C 1
ATOM 3224 O O . LEU A 1 424 ? -1.852 -36.938 -28.234 1 90.69 424 LEU A O 1
ATOM 3228 N N . GLU A 1 425 ? -1.836 -39.031 -27.672 1 87.25 425 GLU A N 1
ATOM 3229 C CA . GLU A 1 425 ? -1.341 -38.75 -26.328 1 87.25 425 GLU A CA 1
ATOM 3230 C C . GLU A 1 425 ? 0.08 -38.188 -26.359 1 87.25 425 GLU A C 1
ATOM 3232 O O . GLU A 1 425 ? 0.422 -37.312 -25.594 1 87.25 425 GLU A O 1
ATOM 3237 N N . ALA A 1 426 ? 0.908 -38.781 -27.188 1 90.06 426 ALA A N 1
ATOM 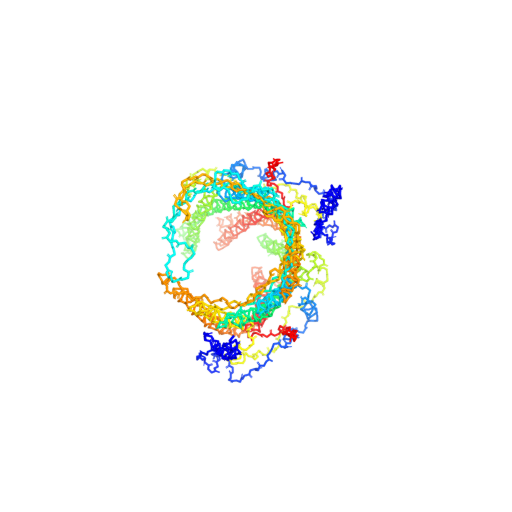3238 C CA . ALA A 1 426 ? 2.268 -38.281 -27.359 1 90.06 426 ALA A CA 1
ATOM 3239 C C . ALA A 1 426 ? 2.254 -36.844 -27.859 1 90.06 426 ALA A C 1
ATOM 3241 O O . ALA A 1 426 ? 3.037 -36 -27.406 1 90.06 426 ALA A O 1
ATOM 3242 N N . GLN A 1 427 ? 1.39 -36.562 -28.797 1 92.88 427 GLN A N 1
ATOM 3243 C CA . GLN A 1 427 ? 1.255 -35.219 -29.328 1 92.88 427 GLN A CA 1
ATOM 3244 C C . GLN A 1 427 ? 0.785 -34.25 -28.25 1 92.88 427 GLN A C 1
ATOM 3246 O O . GLN A 1 427 ? 1.309 -33.125 -28.141 1 92.88 427 GLN A O 1
ATOM 3251 N N . ARG A 1 428 ? -0.174 -34.656 -27.484 1 91.31 428 ARG A N 1
ATOM 3252 C CA . ARG A 1 428 ? -0.677 -33.812 -26.406 1 91.31 428 ARG A CA 1
ATOM 3253 C C . ARG A 1 428 ? 0.413 -33.562 -25.359 1 91.31 428 ARG A C 1
ATOM 3255 O O . ARG A 1 428 ? 0.594 -32.406 -24.922 1 91.31 428 ARG A O 1
ATOM 3262 N N . SER A 1 429 ? 1.059 -34.562 -25 1 90.56 429 SER A N 1
ATOM 3263 C CA . SER A 1 429 ? 2.113 -34.469 -24 1 90.56 429 SER A CA 1
ATOM 3264 C C . SER A 1 429 ? 3.199 -33.5 -24.438 1 90.56 429 SER A C 1
ATOM 3266 O O . SER A 1 429 ? 3.65 -32.656 -23.656 1 90.56 429 SER A O 1
ATOM 3268 N N . LEU A 1 430 ? 3.637 -33.562 -25.672 1 93.12 430 LEU A N 1
ATOM 3269 C CA . LEU A 1 430 ? 4.648 -32.656 -26.188 1 93.12 430 LEU A CA 1
ATOM 3270 C C . LEU A 1 430 ? 4.141 -31.203 -26.141 1 93.12 430 LEU A C 1
ATOM 3272 O O . LEU A 1 430 ? 4.848 -30.297 -25.703 1 93.12 430 LEU A O 1
ATOM 3276 N N . SER A 1 431 ? 2.92 -31.047 -26.562 1 95.12 431 SER A N 1
ATOM 3277 C CA . SER A 1 431 ? 2.33 -29.703 -26.578 1 95.12 431 SER A CA 1
ATOM 3278 C C . SER A 1 431 ? 2.283 -29.094 -25.188 1 95.12 431 SER A C 1
ATOM 3280 O O . SER A 1 431 ? 2.672 -27.938 -24.984 1 95.12 431 SER A O 1
ATOM 3282 N N . VAL A 1 432 ? 1.848 -29.859 -24.219 1 93.31 432 VAL A N 1
ATOM 3283 C CA . VAL A 1 432 ? 1.7 -29.391 -22.844 1 93.31 432 VAL A CA 1
ATOM 3284 C C . VAL A 1 432 ? 3.074 -29.078 -22.25 1 93.31 432 VAL A C 1
ATOM 3286 O O . VAL A 1 432 ? 3.258 -28.062 -21.594 1 93.31 432 VAL A O 1
ATOM 3289 N N . THR A 1 433 ? 3.998 -29.938 -22.516 1 94.25 433 THR A N 1
ATOM 3290 C CA . THR A 1 433 ? 5.332 -29.766 -21.953 1 94.25 433 THR A CA 1
ATOM 3291 C C . THR A 1 433 ? 6.035 -28.562 -22.578 1 94.25 433 THR A C 1
ATOM 3293 O O . THR A 1 433 ? 6.742 -27.812 -21.906 1 94.25 433 THR A O 1
ATOM 3296 N N . GLN A 1 434 ? 5.867 -28.406 -23.875 1 95.88 434 GLN A N 1
ATOM 3297 C CA . GLN A 1 434 ? 6.434 -27.25 -24.547 1 95.88 434 GLN A CA 1
ATOM 3298 C C . GLN A 1 434 ? 5.836 -25.953 -24.016 1 95.88 434 GLN A C 1
ATOM 3300 O O . GLN A 1 434 ? 6.555 -24.969 -23.812 1 95.88 434 GLN A O 1
ATOM 3305 N N . ALA A 1 435 ? 4.562 -25.922 -23.781 1 96.25 435 ALA A N 1
ATOM 3306 C CA . ALA A 1 435 ? 3.887 -24.766 -23.219 1 96.25 435 ALA A CA 1
ATOM 3307 C C . ALA A 1 435 ? 4.395 -24.469 -21.812 1 96.25 435 ALA A C 1
ATOM 3309 O O . ALA A 1 435 ? 4.605 -23.297 -21.453 1 96.25 435 ALA A O 1
ATOM 3310 N N . SER A 1 436 ? 4.609 -25.484 -21.078 1 96.12 436 SER A N 1
ATOM 3311 C CA . SER A 1 436 ? 5.109 -25.344 -19.719 1 96.12 436 SER A CA 1
ATOM 3312 C C . SER A 1 436 ? 6.523 -24.766 -19.703 1 96.12 436 SER A C 1
ATOM 3314 O O . SER A 1 436 ? 6.852 -23.922 -18.875 1 96.12 436 SER A O 1
ATOM 3316 N N . LEU A 1 437 ? 7.359 -25.25 -20.625 1 95.75 437 LEU A N 1
ATOM 3317 C CA . LEU A 1 437 ? 8.719 -24.719 -20.719 1 95.75 437 LEU A CA 1
ATOM 3318 C C . LEU A 1 437 ? 8.703 -23.25 -21.094 1 95.75 437 LEU A C 1
ATOM 3320 O O . LEU A 1 437 ? 9.406 -22.438 -20.484 1 95.75 437 LEU A O 1
ATOM 3324 N N . ALA A 1 438 ? 7.863 -22.906 -22.062 1 97.12 438 ALA A N 1
ATOM 3325 C CA . ALA A 1 438 ? 7.762 -21.516 -22.484 1 97.12 438 ALA A CA 1
ATOM 3326 C C . ALA A 1 438 ? 7.332 -20.625 -21.312 1 97.12 438 ALA A C 1
ATOM 3328 O O . ALA A 1 438 ? 7.859 -19.516 -21.141 1 97.12 438 ALA A O 1
ATOM 3329 N N . ARG A 1 439 ? 6.395 -21.078 -20.531 1 97 439 ARG A N 1
ATOM 3330 C CA . ARG A 1 439 ? 5.914 -20.344 -19.375 1 97 439 ARG A CA 1
ATOM 3331 C C . ARG A 1 439 ? 7.012 -20.203 -18.312 1 97 439 ARG A C 1
ATOM 3333 O O . ARG A 1 439 ? 7.18 -19.141 -17.719 1 97 439 ARG A O 1
ATOM 3340 N N . ALA A 1 440 ? 7.734 -21.25 -18.094 1 96.12 440 ALA A N 1
ATOM 3341 C CA . ALA A 1 440 ? 8.812 -21.219 -17.109 1 96.12 440 ALA A CA 1
ATOM 3342 C C . ALA A 1 440 ? 9.906 -20.25 -17.531 1 96.12 440 ALA A C 1
ATOM 3344 O O . ALA A 1 440 ? 10.461 -19.531 -16.703 1 96.12 440 ALA A O 1
ATOM 3345 N N . VAL A 1 441 ? 10.188 -20.25 -18.797 1 96.12 441 VAL A N 1
ATOM 3346 C CA . VAL A 1 441 ? 11.195 -19.344 -19.328 1 96.12 441 VAL A CA 1
ATOM 3347 C C . VAL A 1 441 ? 10.719 -17.906 -19.156 1 96.12 441 VAL A C 1
ATOM 3349 O O . VAL A 1 441 ? 11.5 -17.016 -18.781 1 96.12 441 VAL A O 1
ATOM 3352 N N . GLN A 1 442 ? 9.445 -17.609 -19.406 1 96.94 442 GLN A N 1
ATOM 3353 C CA . GLN A 1 442 ? 8.844 -16.312 -19.188 1 96.94 442 GLN A CA 1
ATOM 3354 C C . GLN A 1 442 ? 9 -15.867 -17.734 1 96.94 442 GLN A C 1
ATOM 3356 O O . GLN A 1 442 ? 9.461 -14.75 -17.453 1 96.94 442 GLN A O 1
ATOM 3361 N N . GLU A 1 443 ? 8.641 -16.797 -16.859 1 96.69 443 GLU A N 1
ATOM 3362 C CA . GLU A 1 443 ? 8.688 -16.484 -15.43 1 96.69 443 GLU A CA 1
ATOM 3363 C C . GLU A 1 443 ? 10.125 -16.234 -14.969 1 96.69 443 GLU A C 1
ATOM 3365 O O . GLU A 1 443 ? 10.375 -15.328 -14.172 1 96.69 443 GLU A O 1
ATOM 3370 N N . TRP A 1 444 ? 11.008 -17.047 -15.477 1 95.62 444 TRP A N 1
ATOM 3371 C CA . TRP A 1 444 ? 12.414 -16.906 -15.109 1 95.62 444 TRP A CA 1
ATOM 3372 C C . TRP A 1 444 ? 12.961 -15.555 -15.562 1 95.62 444 TRP A C 1
ATOM 3374 O O . TRP A 1 444 ? 13.656 -14.875 -14.797 1 95.62 444 TRP A O 1
ATOM 3384 N N . ALA A 1 445 ? 12.625 -15.125 -16.734 1 96.25 445 ALA A N 1
ATOM 3385 C CA . ALA A 1 445 ? 13.055 -13.828 -17.25 1 96.25 445 ALA A CA 1
ATOM 3386 C C . ALA A 1 445 ? 12.477 -12.688 -16.406 1 96.25 445 ALA A C 1
ATOM 3388 O O . ALA A 1 445 ? 13.18 -11.719 -16.094 1 96.25 445 ALA A O 1
ATOM 3389 N N . LYS A 1 446 ? 11.242 -12.797 -16.062 1 96.75 446 LYS A N 1
ATOM 3390 C CA . LYS A 1 446 ? 10.609 -11.766 -15.25 1 96.75 446 LYS A CA 1
ATOM 3391 C C . LYS A 1 446 ? 11.234 -11.703 -13.859 1 96.75 446 LYS A C 1
ATOM 3393 O O . LYS A 1 446 ? 11.406 -10.625 -13.297 1 96.75 446 LYS A O 1
ATOM 3398 N N . LEU A 1 447 ? 11.562 -12.898 -13.352 1 96.44 447 LEU A N 1
ATOM 3399 C CA . LEU A 1 447 ? 12.172 -12.961 -12.023 1 96.44 447 LEU A CA 1
ATOM 3400 C C . LEU A 1 447 ? 13.555 -12.328 -12.039 1 96.44 447 LEU A C 1
ATOM 3402 O O . LEU A 1 447 ? 13.977 -11.727 -11.047 1 96.44 447 LEU A O 1
ATOM 3406 N N . TYR A 1 448 ? 14.227 -12.5 -13.141 1 95.88 448 TYR A N 1
ATOM 3407 C CA . TYR A 1 448 ? 15.516 -11.828 -13.289 1 95.88 448 TYR A CA 1
ATOM 3408 C C . TYR A 1 448 ? 15.367 -10.32 -13.148 1 95.88 448 TYR A C 1
ATOM 3410 O O . TYR A 1 448 ? 16.141 -9.68 -12.43 1 95.88 448 TYR A O 1
ATOM 3418 N N . ALA A 1 449 ? 14.398 -9.75 -13.82 1 95.94 449 ALA A N 1
ATOM 3419 C CA . ALA A 1 449 ? 14.125 -8.32 -13.727 1 95.94 449 ALA A CA 1
ATOM 3420 C C . ALA A 1 449 ? 13.703 -7.934 -12.312 1 95.94 449 ALA A C 1
ATOM 3422 O O . ALA A 1 449 ? 14.211 -6.957 -11.758 1 95.94 449 ALA A O 1
ATOM 3423 N N . VAL A 1 450 ? 12.836 -8.711 -11.703 1 96.81 450 VAL A N 1
ATOM 3424 C CA . VAL A 1 450 ? 12.305 -8.438 -10.367 1 96.81 450 VAL A CA 1
ATOM 3425 C C . VAL A 1 450 ? 13.445 -8.406 -9.352 1 96.81 450 VAL A C 1
ATOM 3427 O O . VAL A 1 450 ? 13.477 -7.555 -8.469 1 96.81 450 VAL A O 1
ATOM 3430 N N . LEU A 1 451 ? 14.375 -9.344 -9.484 1 95.88 451 LEU A N 1
ATOM 3431 C CA . LEU A 1 451 ? 15.5 -9.406 -8.562 1 95.88 451 LEU A CA 1
ATOM 3432 C C . LEU A 1 451 ? 16.391 -8.172 -8.695 1 95.88 451 LEU A C 1
ATOM 3434 O O . LEU A 1 451 ? 16.766 -7.562 -7.688 1 95.88 451 LEU A O 1
ATOM 3438 N N . ASN A 1 452 ? 16.703 -7.812 -9.898 1 95.69 452 ASN A N 1
ATOM 3439 C CA . ASN A 1 452 ? 17.547 -6.645 -10.117 1 95.69 452 ASN A CA 1
ATOM 3440 C C . ASN A 1 452 ? 16.875 -5.367 -9.617 1 95.69 452 ASN A C 1
ATOM 3442 O O . ASN A 1 452 ? 17.531 -4.5 -9.047 1 95.69 452 ASN A O 1
ATOM 3446 N N . ILE A 1 453 ? 15.609 -5.27 -9.82 1 96 453 ILE A N 1
ATOM 3447 C CA . ILE A 1 453 ? 14.859 -4.113 -9.352 1 96 453 ILE A CA 1
ATOM 3448 C C . ILE A 1 453 ? 14.805 -4.125 -7.824 1 96 453 ILE A C 1
ATOM 3450 O O . ILE A 1 453 ? 14.914 -3.074 -7.188 1 96 453 ILE A O 1
ATOM 3454 N N . ALA A 1 454 ? 14.648 -5.293 -7.281 1 96.31 454 ALA A N 1
ATOM 3455 C CA . ALA A 1 454 ? 14.578 -5.438 -5.828 1 96.31 454 ALA A CA 1
ATOM 3456 C C . ALA A 1 454 ? 15.867 -4.961 -5.168 1 96.31 454 ALA A C 1
ATOM 3458 O O . ALA A 1 454 ? 15.844 -4.434 -4.055 1 96.31 454 ALA A O 1
ATOM 3459 N N . ILE A 1 455 ? 17 -5.102 -5.848 1 95.25 455 ILE A N 1
ATOM 3460 C CA . ILE A 1 455 ? 18.266 -4.684 -5.238 1 95.25 455 ILE A CA 1
ATOM 3461 C C . ILE A 1 455 ? 18.547 -3.225 -5.586 1 95.25 455 ILE A C 1
ATOM 3463 O O . ILE A 1 455 ? 19.594 -2.686 -5.219 1 95.25 455 ILE A O 1
ATOM 3467 N N . GLY A 1 456 ? 17.609 -2.578 -6.281 1 95.38 456 GLY A N 1
ATOM 3468 C CA . GLY A 1 456 ? 17.734 -1.163 -6.594 1 95.38 456 GLY A CA 1
ATOM 3469 C C . GLY A 1 456 ? 18.719 -0.881 -7.715 1 95.38 456 GLY A C 1
ATOM 3470 O O . GLY A 1 456 ? 19.453 0.104 -7.668 1 95.38 456 GLY A O 1
ATOM 3471 N N . SER A 1 457 ? 18.75 -1.662 -8.75 1 93.94 457 SER A N 1
ATOM 3472 C CA . SER A 1 457 ? 19.75 -1.541 -9.797 1 93.94 457 SER A CA 1
ATOM 3473 C C . SER A 1 457 ? 19.172 -0.941 -11.07 1 93.94 457 SER A C 1
ATOM 3475 O O . SER A 1 457 ? 18.016 -1.23 -11.43 1 93.94 457 SER A O 1
ATOM 3477 N N . GLY A 1 458 ? 20.016 -0.001 -11.688 1 92.25 458 GLY A N 1
ATOM 3478 C CA . GLY A 1 458 ? 19.828 0.262 -13.102 1 92.25 458 GLY A CA 1
ATOM 3479 C C . GLY A 1 458 ? 19.094 1.567 -13.375 1 92.25 458 GLY A C 1
ATOM 3480 O O . GLY A 1 458 ? 18.938 1.97 -14.531 1 92.25 458 GLY A O 1
ATOM 3481 N N . TYR A 1 459 ? 18.609 2.33 -12.414 1 89.62 459 TYR A N 1
ATOM 3482 C CA . TYR A 1 459 ? 17.781 3.5 -12.688 1 89.62 459 TYR A CA 1
ATOM 3483 C C . TYR A 1 459 ? 18.641 4.715 -13.008 1 89.62 459 TYR A C 1
ATOM 3485 O O . TYR A 1 459 ? 18.156 5.703 -13.555 1 89.62 459 TYR A O 1
ATOM 3493 N N . ASN A 1 460 ? 19.953 4.684 -12.648 1 88.94 460 ASN A N 1
ATOM 3494 C CA . ASN A 1 460 ? 20.828 5.82 -12.898 1 88.94 460 ASN A CA 1
ATOM 3495 C C . ASN A 1 460 ? 20.25 7.113 -12.344 1 88.94 460 ASN A C 1
ATOM 3497 O O . ASN A 1 460 ? 19.547 7.836 -13.055 1 88.94 460 ASN A O 1
ATOM 3501 N N . PRO A 1 461 ? 20.609 7.449 -11.172 1 89.25 461 PRO A N 1
ATOM 3502 C CA . PRO A 1 461 ? 19.984 8.594 -10.492 1 89.25 461 PRO A CA 1
ATOM 3503 C C . PRO A 1 461 ? 20.188 9.906 -11.266 1 89.25 461 PRO A C 1
ATOM 3505 O O . PRO A 1 461 ? 21.219 10.094 -11.914 1 89.25 461 PRO A O 1
ATOM 3508 N N . VAL A 1 462 ? 19.125 10.68 -11.227 1 83.44 462 VAL A N 1
ATOM 3509 C CA . VAL A 1 462 ? 19.234 12.016 -11.805 1 83.44 462 VAL A CA 1
ATOM 3510 C C . VAL A 1 462 ? 20.172 12.875 -10.969 1 83.44 462 VAL A C 1
ATOM 3512 O O . VAL A 1 462 ? 20.125 12.836 -9.734 1 83.44 462 VAL A O 1
ATOM 3515 N N . ALA A 1 463 ? 21.062 13.555 -11.648 1 79.88 463 ALA A N 1
ATOM 3516 C CA . ALA A 1 463 ? 22 14.43 -10.961 1 79.88 463 ALA A CA 1
ATOM 3517 C C . ALA A 1 463 ? 21.281 15.609 -10.297 1 79.88 463 ALA A C 1
ATOM 3519 O O . ALA A 1 463 ? 20.359 16.172 -10.875 1 79.88 463 ALA A O 1
ATOM 3520 N N . LYS A 1 464 ? 21.578 15.828 -9.062 1 81.81 464 LYS A N 1
ATOM 3521 C CA . LYS A 1 464 ? 21.031 16.984 -8.359 1 81.81 464 LYS A CA 1
ATOM 3522 C C . LYS A 1 464 ? 21.562 18.281 -8.938 1 81.81 464 LYS A C 1
ATOM 3524 O O . LYS A 1 464 ? 22.766 18.406 -9.203 1 81.81 464 LYS A O 1
ATOM 3529 N N . ALA A 1 465 ? 20.609 19.203 -9.312 1 64.06 465 ALA A N 1
ATOM 3530 C CA . ALA A 1 465 ? 21.062 20.516 -9.758 1 64.06 465 ALA A CA 1
ATOM 3531 C C . ALA A 1 465 ? 21.688 21.297 -8.602 1 64.06 465 ALA A C 1
ATOM 3533 O O . ALA A 1 465 ? 21.234 21.203 -7.461 1 64.06 465 ALA A O 1
ATOM 3534 N N . GLY A 1 466 ? 23.094 21.328 -8.414 1 49.44 466 GLY A N 1
ATOM 3535 C CA . GLY A 1 466 ? 23.672 22.172 -7.371 1 49.44 466 GLY A CA 1
ATOM 3536 C C . GLY A 1 466 ? 22.828 23.375 -7.035 1 49.44 466 GLY A C 1
ATOM 3537 O O . GLY A 1 466 ? 22.406 24.125 -7.93 1 49.44 466 GLY A O 1
ATOM 3538 N N . LEU A 1 467 ? 22.016 23.297 -6.043 1 44.28 467 LEU A N 1
ATOM 3539 C CA . LEU A 1 467 ? 21.375 24.547 -5.621 1 44.28 467 LEU A CA 1
ATOM 3540 C C . LEU A 1 467 ? 22.422 25.531 -5.137 1 44.28 467 LEU A C 1
ATOM 3542 O O . LEU A 1 467 ? 23.469 25.141 -4.594 1 44.28 467 LEU A O 1
ATOM 3546 N N . MET B 1 1 ? -19.656 59.781 37.875 1 32.66 1 MET B N 1
ATOM 3547 C CA . MET B 1 1 ? -21.047 59.312 37.875 1 32.66 1 MET B CA 1
ATOM 3548 C C . MET B 1 1 ? -21.109 57.812 37.625 1 32.66 1 MET B C 1
ATOM 3550 O O . MET B 1 1 ? -20.234 57.25 36.969 1 32.66 1 MET B O 1
ATOM 3554 N N . ARG B 1 2 ? -21.984 56.938 38.469 1 41.88 2 ARG B N 1
ATOM 3555 C CA . ARG B 1 2 ? -21.969 55.594 39.031 1 41.88 2 ARG B CA 1
ATOM 3556 C C . ARG B 1 2 ? -22.375 54.562 37.969 1 41.88 2 ARG B C 1
ATOM 3558 O O . ARG B 1 2 ? -22.828 53.469 38.312 1 41.88 2 ARG B O 1
ATOM 3565 N N . PHE B 1 3 ? -22.562 55.094 36.781 1 41.44 3 PHE B N 1
ATOM 3566 C CA . PHE B 1 3 ? -23.031 54.156 35.75 1 41.44 3 PHE B CA 1
ATOM 3567 C C . PHE B 1 3 ? -22.062 52.969 35.656 1 41.44 3 PHE B C 1
ATOM 3569 O O . PHE B 1 3 ? -22.203 52.125 34.781 1 41.44 3 PHE B O 1
ATOM 3576 N N . THR B 1 4 ? -20.906 53.094 36.25 1 43.09 4 THR B N 1
ATOM 3577 C CA . THR B 1 4 ? -19.891 52.094 35.969 1 43.09 4 THR B CA 1
ATOM 3578 C C . THR B 1 4 ? -20.297 50.719 36.469 1 43.09 4 THR B C 1
ATOM 3580 O O . THR B 1 4 ? -19.562 49.75 36.281 1 43.09 4 THR B O 1
ATOM 3583 N N . ARG B 1 5 ? -21.234 50.688 37.438 1 50.38 5 ARG B N 1
ATOM 3584 C CA . ARG B 1 5 ? -21.188 49.5 38.312 1 50.38 5 ARG B CA 1
ATOM 3585 C C . ARG B 1 5 ? -21.812 48.281 37.656 1 50.38 5 ARG B C 1
ATOM 3587 O O . ARG B 1 5 ? -21.438 47.156 37.938 1 50.38 5 ARG B O 1
ATOM 3594 N N . TYR B 1 6 ? -23.125 48.438 37.156 1 44.81 6 TYR B N 1
ATOM 3595 C CA . TYR B 1 6 ? -24.016 47.312 37.125 1 44.81 6 TYR B CA 1
ATOM 3596 C C . TYR B 1 6 ? -23.844 46.5 35.844 1 44.81 6 TYR B C 1
ATOM 3598 O O . TYR B 1 6 ? -24.516 45.5 35.625 1 44.81 6 TYR B O 1
ATOM 3606 N N . THR B 1 7 ? -23.312 47.125 34.812 1 45.09 7 THR B N 1
ATOM 3607 C CA . THR B 1 7 ? -23.578 46.438 33.562 1 45.09 7 THR B CA 1
ATOM 3608 C C . THR B 1 7 ? -22.75 45.156 33.438 1 45.09 7 THR B C 1
ATOM 3610 O O . THR B 1 7 ? -22.812 44.438 32.438 1 45.09 7 THR B O 1
ATOM 3613 N N . THR B 1 8 ? -21.969 44.906 34.469 1 46.38 8 THR B N 1
ATOM 3614 C CA . THR B 1 8 ? -21.016 43.812 34.188 1 46.38 8 THR B CA 1
ATOM 3615 C C . THR B 1 8 ? -21.719 42.469 34.188 1 46.38 8 THR B C 1
ATOM 3617 O O . THR B 1 8 ? -21.281 41.531 33.531 1 46.38 8 THR B O 1
ATOM 3620 N N . PRO B 1 9 ? -22.766 42.344 35.156 1 46.59 9 PRO B N 1
ATOM 3621 C CA . PRO B 1 9 ? -23.094 40.938 35.375 1 46.59 9 PRO B CA 1
ATOM 3622 C C . PRO B 1 9 ? -23.906 40.344 34.219 1 46.59 9 PRO B C 1
ATOM 3624 O O . PRO B 1 9 ? -24.016 39.125 34.094 1 46.59 9 PRO B O 1
ATOM 3627 N N . PHE B 1 10 ? -24.734 41.156 33.594 1 45.38 10 PHE B N 1
ATOM 3628 C CA . PHE B 1 10 ? -25.734 40.531 32.719 1 45.38 10 PHE B CA 1
ATOM 3629 C C . PHE B 1 10 ? -25.062 39.844 31.531 1 45.38 10 PHE B C 1
ATOM 3631 O O . PHE B 1 10 ? -25.656 38.938 30.953 1 45.38 10 PHE B O 1
ATOM 3638 N N . PHE B 1 11 ? -24 40.344 31.078 1 45.78 11 PHE B N 1
ATOM 3639 C CA . PHE B 1 11 ? -23.453 39.781 29.844 1 45.78 11 PHE B CA 1
ATOM 3640 C C . PHE B 1 11 ? -22.875 38.406 30.094 1 45.78 11 PHE B C 1
ATOM 3642 O O . PHE B 1 11 ? -22.719 37.625 29.156 1 45.78 11 PHE B O 1
ATOM 3649 N N . SER B 1 12 ? -22.5 38.156 31.297 1 45.41 12 SER B N 1
ATOM 3650 C CA . SER B 1 12 ? -21.844 36.875 31.531 1 45.41 12 SER B CA 1
ATOM 3651 C C . SER B 1 12 ? -22.828 35.719 31.406 1 45.41 12 SER B C 1
ATOM 3653 O O . SER B 1 12 ? -22.422 34.562 31.234 1 45.41 12 SER B O 1
ATOM 3655 N N . LEU B 1 13 ? -24.078 35.938 31.844 1 45.41 13 LEU B N 1
ATOM 3656 C CA . LEU B 1 13 ? -25 34.812 31.969 1 45.41 13 LEU B CA 1
ATOM 3657 C C . LEU B 1 13 ? -25.438 34.281 30.609 1 45.41 13 LEU B C 1
ATOM 3659 O O . LEU B 1 13 ? -25.859 33.125 30.484 1 45.41 13 LEU B O 1
ATOM 3663 N N . LEU B 1 14 ? -25.547 35.125 29.609 1 45.78 14 LEU B N 1
ATOM 3664 C CA . LEU B 1 14 ? -26.125 34.656 28.344 1 45.78 14 LEU B CA 1
ATOM 3665 C C . LEU B 1 14 ? -25.172 33.75 27.609 1 45.78 14 LEU B C 1
ATOM 3667 O O . LEU B 1 14 ? -25.562 33.031 26.672 1 45.78 14 LEU B O 1
ATOM 3671 N N . LEU B 1 15 ? -23.938 33.812 27.844 1 48.19 15 LEU B N 1
ATOM 3672 C CA . LEU B 1 15 ? -22.969 33.125 26.984 1 48.19 15 LEU B CA 1
ATOM 3673 C C . LEU B 1 15 ? -22.844 31.656 27.359 1 48.19 15 LEU B C 1
ATOM 3675 O O . LEU B 1 15 ? -22.25 30.875 26.625 1 48.19 15 LEU B O 1
ATOM 3679 N N . SER B 1 16 ? -22.984 31.359 28.609 1 50.25 16 SER B N 1
ATOM 3680 C CA . SER B 1 16 ? -22.547 30.047 29.062 1 50.25 16 SER B CA 1
ATOM 3681 C C . SER B 1 16 ? -23.328 28.922 28.391 1 50.25 16 SER B C 1
ATOM 3683 O O . SER B 1 16 ? -22.859 27.797 28.281 1 50.25 16 SER B O 1
ATOM 3685 N N . GLY B 1 17 ? -24.625 29.031 28.172 1 53.25 17 GLY B N 1
ATOM 3686 C CA . GLY B 1 17 ? -25.453 27.844 27.984 1 53.25 17 GLY B CA 1
ATOM 3687 C C . GLY B 1 17 ? -25.734 27.516 26.531 1 53.25 17 GLY B C 1
ATOM 3688 O O . GLY B 1 17 ? -26.234 26.438 26.219 1 53.25 17 GLY B O 1
ATOM 3689 N N . CYS B 1 18 ? -25.484 28.344 25.547 1 61.69 18 CYS B N 1
ATOM 3690 C CA . CYS B 1 18 ? -26.094 28.047 24.25 1 61.69 18 CYS B CA 1
ATOM 3691 C C . CYS B 1 18 ? -25.062 27.484 23.281 1 61.69 18 CYS B C 1
ATOM 3693 O O . CYS B 1 18 ? -24.266 28.25 22.719 1 61.69 18 CYS B O 1
ATOM 3695 N N . VAL B 1 19 ? -24.641 26.281 23.359 1 73 19 VAL B N 1
ATOM 3696 C CA . VAL B 1 19 ? -23.812 25.594 22.375 1 73 19 VAL B CA 1
ATOM 3697 C C . VAL B 1 19 ? -24.656 25.219 21.156 1 73 19 VAL B C 1
ATOM 3699 O O . VAL B 1 19 ? -25.609 24.453 21.266 1 73 19 VAL B O 1
ATOM 3702 N N . VAL B 1 20 ? -24.281 25.75 20.031 1 79.5 20 VAL B N 1
ATOM 3703 C CA . VAL B 1 20 ? -25.047 25.5 18.812 1 79.5 20 VAL B CA 1
ATOM 3704 C C . VAL B 1 20 ? -24.562 24.203 18.172 1 79.5 20 VAL B C 1
ATOM 3706 O O . VAL B 1 20 ? -23.531 23.672 18.531 1 79.5 20 VAL B O 1
ATOM 3709 N N . GLY B 1 21 ? -25.391 23.766 17.188 1 82.94 21 GLY B N 1
ATOM 3710 C CA . GLY B 1 21 ? -25.078 22.531 16.469 1 82.94 21 GLY B CA 1
ATOM 3711 C C . GLY B 1 21 ? -25.719 21.312 17.094 1 82.94 21 GLY B C 1
ATOM 3712 O O . GLY B 1 21 ? -26.141 21.328 18.25 1 82.94 21 GLY B O 1
ATOM 3713 N N . PRO B 1 22 ? -25.75 20.266 16.312 1 83.81 22 PRO B N 1
ATOM 3714 C CA . PRO B 1 22 ? -26.406 19.047 16.812 1 83.81 22 PRO B CA 1
ATOM 3715 C C . PRO B 1 22 ? -25.531 18.266 17.781 1 83.81 22 PRO B C 1
ATOM 3717 O O . PRO B 1 22 ? -24.312 18.234 17.625 1 83.81 22 PRO B O 1
ATOM 3720 N N . ASN B 1 23 ? -26.156 17.719 18.859 1 84.88 23 ASN B N 1
ATOM 3721 C CA . ASN B 1 23 ? -25.484 16.719 19.688 1 84.88 23 ASN B CA 1
ATOM 3722 C C . ASN B 1 23 ? -25.453 15.352 19 1 84.88 23 ASN B C 1
ATOM 3724 O O . ASN B 1 23 ? -26.438 14.922 18.406 1 84.88 23 ASN B O 1
ATOM 3728 N N . TYR B 1 24 ? -24.328 14.789 19.031 1 89 24 TYR B N 1
ATOM 3729 C CA . TYR B 1 24 ? -24.156 13.516 18.344 1 89 24 TYR B CA 1
ATOM 3730 C C . TYR B 1 24 ? -24.984 12.422 19 1 89 24 TYR B C 1
ATOM 3732 O O . TYR B 1 24 ? -25.047 12.336 20.234 1 89 24 TYR B O 1
ATOM 3740 N N . ALA B 1 25 ? -25.672 11.594 18.188 1 88.38 25 ALA B N 1
ATOM 3741 C CA . ALA B 1 25 ? -26.344 10.359 18.578 1 88.38 25 ALA B CA 1
ATOM 3742 C C . ALA B 1 25 ? -25.859 9.18 17.734 1 88.38 25 ALA B C 1
ATOM 3744 O O . ALA B 1 25 ? -25.719 9.305 16.516 1 88.38 25 ALA B O 1
ATOM 3745 N N . PRO B 1 26 ? -25.594 8.094 18.438 1 90.81 26 PRO B N 1
ATOM 3746 C CA . PRO B 1 26 ? -25.172 6.934 17.656 1 90.81 26 PRO B CA 1
ATOM 3747 C C . PRO B 1 26 ? -26.203 6.512 16.625 1 90.81 26 PRO B C 1
ATOM 3749 O O . PRO B 1 26 ? -27.406 6.543 16.891 1 90.81 26 PRO B O 1
ATOM 3752 N N . PRO B 1 27 ? -25.703 6.25 15.422 1 89.75 27 PRO B N 1
ATOM 3753 C CA . PRO B 1 27 ? -26.641 5.863 14.367 1 89.75 27 PRO B CA 1
ATOM 3754 C C . PRO B 1 27 ? -27.25 4.484 14.602 1 89.75 27 PRO B C 1
ATOM 3756 O O . PRO B 1 27 ? -26.688 3.668 15.336 1 89.75 27 PRO B O 1
ATOM 3759 N N . GLU B 1 28 ? -28.469 4.312 14.031 1 87.31 28 GLU B N 1
ATOM 3760 C CA . GLU B 1 28 ? -29.172 3.031 14.094 1 87.31 28 GLU B CA 1
ATOM 3761 C C . GLU B 1 28 ? -29.641 2.594 12.711 1 87.31 28 GLU B C 1
ATOM 3763 O O . GLU B 1 28 ? -29.859 3.43 11.828 1 87.31 28 GLU B O 1
ATOM 3768 N N . MET B 1 29 ? -29.578 1.36 12.477 1 87.69 29 MET B N 1
ATOM 3769 C CA . MET B 1 29 ? -30.141 0.803 11.25 1 87.69 29 MET B CA 1
ATOM 3770 C C . MET B 1 29 ? -30.766 -0.567 11.516 1 87.69 29 MET B C 1
ATOM 3772 O O . MET B 1 29 ? -30.312 -1.291 12.406 1 87.69 29 MET B O 1
ATOM 3776 N N . PRO B 1 30 ? -31.828 -0.92 10.789 1 90.19 30 PRO B N 1
ATOM 3777 C CA . PRO B 1 30 ? -32.406 -2.26 10.945 1 90.19 30 PRO B CA 1
ATOM 3778 C C . PRO B 1 30 ? -31.438 -3.363 10.5 1 90.19 30 PRO B C 1
ATOM 3780 O O . PRO B 1 30 ? -30.734 -3.207 9.5 1 90.19 30 PRO B O 1
ATOM 3783 N N . LEU B 1 31 ? -31.375 -4.363 11.32 1 92 31 LEU B N 1
ATOM 3784 C CA . LEU B 1 31 ? -30.516 -5.512 11.023 1 92 31 LEU B CA 1
ATOM 3785 C C . LEU B 1 31 ? -31.312 -6.812 11.125 1 92 31 LEU B C 1
ATOM 3787 O O . LEU B 1 31 ? -32.281 -6.898 11.898 1 92 31 LEU B O 1
ATOM 3791 N N . PRO B 1 32 ? -30.922 -7.812 10.281 1 91.06 32 PRO B N 1
ATOM 3792 C CA . PRO B 1 32 ? -31.562 -9.125 10.445 1 91.06 32 PRO B CA 1
ATOM 3793 C C . PRO B 1 32 ? -31.297 -9.734 11.82 1 91.06 32 PRO B C 1
ATOM 3795 O O . PRO B 1 32 ? -30.281 -9.422 12.453 1 91.06 32 PRO B O 1
ATOM 3798 N N . ALA B 1 33 ? -32.188 -10.648 12.242 1 91.25 33 ALA B N 1
ATOM 3799 C CA . ALA B 1 33 ? -32.094 -11.258 13.57 1 91.25 33 ALA B CA 1
ATOM 3800 C C . ALA B 1 33 ? -30.953 -12.25 13.633 1 91.25 33 ALA B C 1
ATOM 3802 O O . ALA B 1 33 ? -30.375 -12.469 14.703 1 91.25 33 ALA B O 1
ATOM 3803 N N . LYS B 1 34 ? -30.703 -12.844 12.555 1 93.06 34 LYS B N 1
ATOM 3804 C CA . LYS B 1 34 ? -29.625 -13.828 12.508 1 93.06 34 LYS B CA 1
ATOM 3805 C C . LYS B 1 34 ? -28.984 -13.867 11.125 1 93.06 34 LYS B C 1
ATOM 3807 O O . LYS B 1 34 ? -29.562 -13.375 10.156 1 93.06 34 LYS B O 1
ATOM 3812 N N . PHE B 1 35 ? -27.797 -14.422 11.031 1 93.75 35 PHE B N 1
ATOM 3813 C CA . PHE B 1 35 ? -27.188 -14.742 9.742 1 93.75 35 PHE B CA 1
ATOM 3814 C C . PHE B 1 35 ? -27.875 -15.93 9.086 1 93.75 35 PHE B C 1
ATOM 3816 O O . PHE B 1 35 ? -28.422 -16.797 9.781 1 93.75 35 PHE B O 1
ATOM 3823 N N . SER B 1 36 ? -27.828 -15.992 7.746 1 92.62 36 SER B N 1
ATOM 3824 C CA . SER B 1 36 ? -28.609 -16.984 7 1 92.62 36 SER B CA 1
ATOM 3825 C C . SER B 1 36 ? -28.297 -18.391 7.473 1 92.62 36 SER B C 1
ATOM 3827 O O . SER B 1 36 ? -29.188 -19.234 7.598 1 92.62 36 SER B O 1
ATOM 3829 N N . GLU B 1 37 ? -27.062 -18.703 7.75 1 91.38 37 GLU B N 1
ATOM 3830 C CA . GLU B 1 37 ? -26.656 -20.047 8.172 1 91.38 37 GLU B CA 1
ATOM 3831 C C . GLU B 1 37 ? -26.078 -20.016 9.586 1 91.38 37 GLU B C 1
ATOM 3833 O O . GLU B 1 37 ? -25.328 -20.922 9.969 1 91.38 37 GLU B O 1
ATOM 3838 N N . GLY B 1 38 ? -26.406 -18.969 10.359 1 89.38 38 GLY B N 1
ATOM 3839 C CA . GLY B 1 38 ? -25.938 -18.859 11.734 1 89.38 38 GLY B CA 1
ATOM 3840 C C . GLY B 1 38 ? -27.031 -19.125 12.75 1 89.38 38 GLY B C 1
ATOM 3841 O O . GLY B 1 38 ? -28.156 -19.469 12.391 1 89.38 38 GLY B O 1
ATOM 3842 N N . GLY B 1 39 ? -26.625 -19.062 13.984 1 87.5 39 GLY B N 1
ATOM 3843 C CA . GLY B 1 39 ? -27.578 -19.219 15.078 1 87.5 39 GLY B CA 1
ATOM 3844 C C . GLY B 1 39 ? -28.25 -17.922 15.469 1 87.5 39 GLY B C 1
ATOM 3845 O O . GLY B 1 39 ? -28 -16.875 14.867 1 87.5 39 GLY B O 1
ATOM 3846 N N . VAL B 1 40 ? -29.141 -18.047 16.438 1 90.5 40 VAL B N 1
ATOM 3847 C CA . VAL B 1 40 ? -29.906 -16.891 16.875 1 90.5 40 VAL B CA 1
ATOM 3848 C C . VAL B 1 40 ? -29.312 -16.328 18.172 1 90.5 40 VAL B C 1
ATOM 3850 O O . VAL B 1 40 ? -29.766 -15.305 18.672 1 90.5 40 VAL B O 1
ATOM 3853 N N . THR B 1 41 ? -28.344 -17 18.609 1 90.81 41 THR B N 1
ATOM 3854 C CA . THR B 1 41 ? -27.766 -16.594 19.891 1 90.81 41 THR B CA 1
ATOM 3855 C C . THR B 1 41 ? -26.625 -15.609 19.672 1 90.81 41 THR B C 1
ATOM 3857 O O . THR B 1 41 ? -25.766 -15.812 18.812 1 90.81 41 THR B O 1
ATOM 3860 N N . SER B 1 42 ? -26.625 -14.555 20.484 1 92.75 42 SER B N 1
ATOM 3861 C CA . SER B 1 42 ? -25.547 -13.57 20.469 1 92.75 42 SER B CA 1
ATOM 3862 C C . SER B 1 42 ? -24.25 -14.164 21 1 92.75 42 SER B C 1
ATOM 3864 O O . SER B 1 42 ? -24.266 -14.992 21.922 1 92.75 42 SER B O 1
ATOM 3866 N N . ASN B 1 43 ? -23.156 -13.789 20.453 1 89.5 43 ASN B N 1
ATOM 3867 C CA . ASN B 1 43 ? -21.859 -14.25 20.938 1 89.5 43 ASN B CA 1
ATOM 3868 C C . ASN B 1 43 ? -21.203 -13.227 21.859 1 89.5 43 ASN B C 1
ATOM 3870 O O . ASN B 1 43 ? -20.109 -13.461 22.391 1 89.5 43 ASN B O 1
ATOM 3874 N N . GLY B 1 44 ? -21.859 -12.148 22.109 1 90.12 44 GLY B N 1
ATOM 3875 C CA . GLY B 1 44 ? -21.375 -11.141 23.031 1 90.12 44 GLY B CA 1
ATOM 3876 C C . GLY B 1 44 ? -20.078 -10.5 22.578 1 90.12 44 GLY B C 1
ATOM 3877 O O . GLY B 1 44 ? -19.906 -10.18 21.406 1 90.12 44 GLY B O 1
ATOM 3878 N N . ASP B 1 45 ? -19.219 -10.266 23.578 1 90.25 45 ASP B N 1
ATOM 3879 C CA . ASP B 1 45 ? -17.922 -9.656 23.312 1 90.25 45 ASP B CA 1
ATOM 3880 C C . ASP B 1 45 ? -16.875 -10.711 22.969 1 90.25 45 ASP B C 1
ATOM 3882 O O . ASP B 1 45 ? -16.469 -11.484 23.844 1 90.25 45 ASP B O 1
ATOM 3886 N N . VAL B 1 46 ? -16.438 -10.695 21.766 1 92.94 46 VAL B N 1
ATOM 3887 C CA . VAL B 1 46 ? -15.5 -11.711 21.312 1 92.94 46 VAL B CA 1
ATOM 3888 C C . VAL B 1 46 ? -14.125 -11.078 21.062 1 92.94 46 VAL B C 1
ATOM 3890 O O . VAL B 1 46 ? -13.227 -11.719 20.516 1 92.94 46 VAL B O 1
ATOM 3893 N N . THR B 1 47 ? -13.914 -9.859 21.422 1 92.94 47 THR B N 1
ATOM 3894 C CA . THR B 1 47 ? -12.727 -9.094 21.047 1 92.94 47 THR B CA 1
ATOM 3895 C C . THR B 1 47 ? -11.492 -9.648 21.75 1 92.94 47 THR B C 1
ATOM 3897 O O . THR B 1 47 ? -10.367 -9.5 21.266 1 92.94 47 THR B O 1
ATOM 3900 N N . VAL B 1 48 ? -11.664 -10.383 22.875 1 91.69 48 VAL B N 1
ATOM 3901 C CA . VAL B 1 48 ? -10.516 -10.836 23.656 1 91.69 48 VAL B CA 1
ATOM 3902 C C . VAL B 1 48 ? -10.289 -12.328 23.438 1 91.69 48 VAL B C 1
ATOM 3904 O O . VAL B 1 48 ? -9.375 -12.922 24.016 1 91.69 48 VAL B O 1
ATOM 3907 N N . VAL B 1 49 ? -11.109 -12.969 22.625 1 92.06 49 VAL B N 1
ATOM 3908 C CA . VAL B 1 49 ? -11.008 -14.406 22.406 1 92.06 49 VAL B CA 1
ATOM 3909 C C . VAL B 1 49 ? -9.781 -14.719 21.547 1 92.06 49 VAL B C 1
ATOM 3911 O O . VAL B 1 49 ? -9.586 -14.117 20.484 1 92.06 49 VAL B O 1
ATOM 3914 N N . ALA B 1 50 ? -8.953 -15.578 22.016 1 93.19 50 ALA B N 1
ATOM 3915 C CA . ALA B 1 50 ? -7.793 -16.031 21.25 1 93.19 50 ALA B CA 1
ATOM 3916 C C . ALA B 1 50 ? -8.133 -17.281 20.438 1 93.19 50 ALA B C 1
ATOM 3918 O O . ALA B 1 50 ? -7.555 -18.344 20.641 1 93.19 50 ALA B O 1
ATOM 3919 N N . TRP B 1 51 ? -8.953 -17.141 19.438 1 94.19 51 TRP B N 1
ATOM 3920 C CA . TRP B 1 51 ? -9.531 -18.234 18.672 1 94.19 51 TRP B CA 1
ATOM 3921 C C . TRP B 1 51 ? -8.461 -19 17.891 1 94.19 51 TRP B C 1
ATOM 3923 O O . TRP B 1 51 ? -8.664 -20.141 17.5 1 94.19 51 TRP B O 1
ATOM 3933 N N . TRP B 1 52 ? -7.277 -18.375 17.625 1 94.69 52 TRP B N 1
ATOM 3934 C CA . TRP B 1 52 ? -6.207 -19.031 16.875 1 94.69 52 TRP B CA 1
ATOM 3935 C C . TRP B 1 52 ? -5.629 -20.203 17.656 1 94.69 52 TRP B C 1
ATOM 3937 O O . TRP B 1 52 ? -4.941 -21.062 17.094 1 94.69 52 TRP B O 1
ATOM 3947 N N . THR B 1 53 ? -5.867 -20.281 18.969 1 92.81 53 THR B N 1
ATOM 3948 C CA . THR B 1 53 ? -5.391 -21.391 19.781 1 92.81 53 THR B CA 1
ATOM 3949 C C . THR B 1 53 ? -6.102 -22.688 19.391 1 92.81 53 THR B C 1
ATOM 3951 O O . THR B 1 53 ? -5.617 -23.781 19.703 1 92.81 53 THR B O 1
ATOM 3954 N N . ALA B 1 54 ? -7.234 -22.594 18.719 1 92.88 54 ALA B N 1
ATOM 3955 C CA . ALA B 1 54 ? -8 -23.75 18.297 1 92.88 54 ALA B CA 1
ATOM 3956 C C . ALA B 1 54 ? -7.223 -24.562 17.25 1 92.88 54 ALA B C 1
ATOM 3958 O O . ALA B 1 54 ? -7.52 -25.75 17.031 1 92.88 54 ALA B O 1
ATOM 3959 N N . PHE B 1 55 ? -6.234 -23.938 16.594 1 93.12 55 PHE B N 1
ATOM 3960 C CA . PHE B 1 55 ? -5.395 -24.656 15.641 1 93.12 55 PHE B CA 1
ATOM 3961 C C . PHE B 1 55 ? -4.492 -25.656 16.359 1 93.12 55 PHE B C 1
ATOM 3963 O O . PHE B 1 55 ? -3.893 -26.531 15.734 1 93.12 55 PHE B O 1
ATOM 3970 N N . ASN B 1 56 ? -4.34 -25.5 17.656 1 90.38 56 ASN B N 1
ATOM 3971 C CA . ASN B 1 56 ? -3.494 -26.359 18.469 1 90.38 56 ASN B CA 1
ATOM 3972 C C . ASN B 1 56 ? -2.062 -26.406 17.953 1 90.38 56 ASN B C 1
ATOM 3974 O O . ASN B 1 56 ? -1.496 -27.484 17.766 1 90.38 56 ASN B O 1
ATOM 3978 N N . ASP B 1 57 ? -1.576 -25.344 17.578 1 93.62 57 ASP B N 1
ATOM 3979 C CA . ASP B 1 57 ? -0.21 -25.156 17.094 1 93.62 57 ASP B CA 1
ATOM 3980 C C . ASP B 1 57 ? 0.519 -24.094 17.922 1 93.62 57 ASP B C 1
ATOM 3982 O O . ASP B 1 57 ? 0.32 -22.906 17.703 1 93.62 57 ASP B O 1
ATOM 3986 N N . PRO B 1 58 ? 1.418 -24.531 18.797 1 92.94 58 PRO B N 1
ATOM 3987 C CA . PRO B 1 58 ? 2.082 -23.578 19.703 1 92.94 58 PRO B CA 1
ATOM 3988 C C . PRO B 1 58 ? 2.943 -22.562 18.969 1 92.94 58 PRO B C 1
ATOM 3990 O O . PRO B 1 58 ? 3.09 -21.422 19.422 1 92.94 58 PRO B O 1
ATOM 3993 N N . MET B 1 59 ? 3.539 -23 17.891 1 94.88 59 MET B N 1
ATOM 3994 C CA . MET B 1 59 ? 4.348 -22.062 17.109 1 94.88 59 MET B CA 1
ATOM 3995 C C . MET B 1 59 ? 3.486 -20.938 16.562 1 94.88 59 MET B C 1
ATOM 3997 O O . MET B 1 59 ? 3.832 -19.75 16.688 1 94.88 59 MET B O 1
ATOM 4001 N N . LEU B 1 60 ? 2.359 -21.297 15.961 1 95.19 60 LEU B N 1
ATOM 4002 C CA . LEU B 1 60 ? 1.431 -20.297 15.438 1 95.19 60 LEU B CA 1
ATOM 4003 C C . LEU B 1 60 ? 0.947 -19.375 16.547 1 95.19 60 LEU B C 1
ATOM 4005 O O . LEU B 1 60 ? 0.936 -18.156 16.375 1 95.19 60 LEU B O 1
ATOM 4009 N N . THR B 1 61 ? 0.606 -19.969 17.672 1 95.06 61 THR B N 1
ATOM 4010 C CA . THR B 1 61 ? 0.117 -19.188 18.797 1 95.06 61 THR B CA 1
ATOM 4011 C C . THR B 1 61 ? 1.175 -18.188 19.266 1 95.06 61 THR B C 1
ATOM 4013 O O . THR B 1 61 ? 0.869 -17.016 19.516 1 95.06 61 THR B O 1
ATOM 4016 N N . SER B 1 62 ? 2.373 -18.609 19.328 1 95.19 62 SER B N 1
ATOM 4017 C CA . SER B 1 62 ? 3.471 -17.75 19.75 1 95.19 62 SER B CA 1
ATOM 4018 C C . SER B 1 62 ? 3.688 -16.594 18.781 1 95.19 62 SER B C 1
ATOM 4020 O O . SER B 1 62 ? 3.91 -15.461 19.188 1 95.19 62 SER B O 1
ATOM 4022 N N . TYR B 1 63 ? 3.605 -16.875 17.453 1 96.5 63 TYR B N 1
ATOM 4023 C CA . TYR B 1 63 ? 3.812 -15.844 16.438 1 96.5 63 TYR B CA 1
ATOM 4024 C C . TYR B 1 63 ? 2.721 -14.789 16.5 1 96.5 63 TYR B C 1
ATOM 4026 O O . TYR B 1 63 ? 2.998 -13.594 16.391 1 96.5 63 TYR B O 1
ATOM 4034 N N . VAL B 1 64 ? 1.497 -15.211 16.734 1 96.56 64 VAL B N 1
ATOM 4035 C CA . VAL B 1 64 ? 0.392 -14.266 16.828 1 96.56 64 VAL B CA 1
ATOM 4036 C C . VAL B 1 64 ? 0.563 -13.391 18.062 1 96.56 64 VAL B C 1
ATOM 4038 O O . VAL B 1 64 ? 0.466 -12.164 17.984 1 96.56 64 VAL B O 1
ATOM 4041 N N . GLU B 1 65 ? 0.884 -13.961 19.172 1 93.81 65 GLU B N 1
ATOM 4042 C CA . GLU B 1 65 ? 0.976 -13.242 20.438 1 93.81 65 GLU B CA 1
ATOM 4043 C C . GLU B 1 65 ? 2.172 -12.289 20.453 1 93.81 65 GLU B C 1
ATOM 4045 O O . GLU B 1 65 ? 2.076 -11.172 20.969 1 93.81 65 GLU B O 1
ATOM 4050 N N . GLN B 1 66 ? 3.248 -12.703 19.859 1 91.88 66 GLN B N 1
ATOM 4051 C CA . GLN B 1 66 ? 4.43 -11.852 19.766 1 91.88 66 GLN B CA 1
ATOM 4052 C C . GLN B 1 66 ? 4.211 -10.719 18.781 1 91.88 66 GLN B C 1
ATOM 4054 O O . GLN B 1 66 ? 4.551 -9.562 19.062 1 91.88 66 GLN B O 1
ATOM 4059 N N . GLY B 1 67 ? 3.645 -11.039 17.703 1 94.19 67 GLY B N 1
ATOM 4060 C CA . GLY B 1 67 ? 3.562 -10.109 16.594 1 94.19 67 GLY B CA 1
ATOM 4061 C C . GLY B 1 67 ? 2.541 -9.008 16.812 1 94.19 67 GLY B C 1
ATOM 4062 O O . GLY B 1 67 ? 2.666 -7.914 16.25 1 94.19 67 GLY B O 1
ATOM 4063 N N . ILE B 1 68 ? 1.581 -9.234 17.656 1 91.94 68 ILE B N 1
ATOM 4064 C CA . ILE B 1 68 ? 0.511 -8.266 17.844 1 91.94 68 ILE B CA 1
ATOM 4065 C C . ILE B 1 68 ? 1.084 -6.977 18.438 1 91.94 68 ILE B C 1
ATOM 4067 O O . ILE B 1 68 ? 0.604 -5.883 18.125 1 91.94 68 ILE B O 1
ATOM 4071 N N . SER B 1 69 ? 2.172 -7.086 19.141 1 87.12 69 SER B N 1
ATOM 4072 C CA . SER B 1 69 ? 2.793 -5.914 19.75 1 87.12 69 SER B CA 1
ATOM 4073 C C . SER B 1 69 ? 4.016 -5.461 18.969 1 87.12 69 SER B C 1
ATOM 4075 O O . SER B 1 69 ? 4.422 -4.301 19.047 1 87.12 69 SER B O 1
ATOM 4077 N N . GLN B 1 70 ? 4.547 -6.309 18.141 1 89.94 70 GLN B N 1
ATOM 4078 C CA . GLN B 1 70 ? 5.836 -6.02 17.516 1 89.94 70 GLN B CA 1
ATOM 4079 C C . GLN B 1 70 ? 5.66 -5.582 16.062 1 89.94 70 GLN B C 1
ATOM 4081 O O . GLN B 1 70 ? 6.57 -5.004 15.469 1 89.94 70 GLN B O 1
ATOM 4086 N N . ASN B 1 71 ? 4.523 -5.91 15.477 1 94.88 71 ASN B N 1
ATOM 4087 C CA . ASN B 1 71 ? 4.293 -5.551 14.086 1 94.88 71 ASN B CA 1
ATOM 4088 C C . ASN B 1 71 ? 4.383 -4.043 13.875 1 94.88 71 ASN B C 1
ATOM 4090 O O . ASN B 1 71 ? 3.803 -3.268 14.633 1 94.88 71 ASN B O 1
ATOM 4094 N N . LEU B 1 72 ? 5.098 -3.672 12.875 1 94.38 72 LEU B N 1
ATOM 4095 C CA . LEU B 1 72 ? 5.43 -2.266 12.672 1 94.38 72 LEU B CA 1
ATOM 4096 C C . LEU B 1 72 ? 4.195 -1.472 12.258 1 94.38 72 LEU B C 1
ATOM 4098 O O . LEU B 1 72 ? 4.074 -0.287 12.578 1 94.38 72 LEU B O 1
ATOM 4102 N N . ASP B 1 73 ? 3.283 -2.076 11.5 1 94.56 73 ASP B N 1
ATOM 4103 C CA . ASP B 1 73 ? 2.037 -1.396 11.156 1 94.56 73 ASP B CA 1
ATOM 4104 C C . ASP B 1 73 ? 1.201 -1.115 12.406 1 94.56 73 ASP B C 1
ATOM 4106 O O . ASP B 1 73 ? 0.586 -0.053 12.523 1 94.56 73 ASP B O 1
ATOM 4110 N N . VAL B 1 74 ? 1.178 -2.084 13.328 1 94.88 74 VAL B N 1
ATOM 4111 C CA . VAL B 1 74 ? 0.464 -1.897 14.586 1 94.88 74 VAL B CA 1
ATOM 4112 C C . VAL B 1 74 ? 1.137 -0.797 15.406 1 94.88 74 VAL B C 1
ATOM 4114 O O . VAL B 1 74 ? 0.461 0.069 15.969 1 94.88 74 VAL B O 1
ATOM 4117 N N . GLN B 1 75 ? 2.428 -0.767 15.438 1 94.38 75 GLN B N 1
ATOM 4118 C CA . GLN B 1 75 ? 3.164 0.256 16.172 1 94.38 75 GLN B CA 1
ATOM 4119 C C . GLN B 1 75 ? 2.891 1.646 15.602 1 94.38 75 GLN B C 1
ATOM 4121 O O . GLN B 1 75 ? 2.754 2.613 16.359 1 94.38 75 GLN B O 1
ATOM 4126 N N . GLN B 1 76 ? 2.848 1.735 14.266 1 94.12 76 GLN B N 1
ATOM 4127 C CA . GLN B 1 76 ? 2.508 3.004 13.633 1 94.12 76 GLN B CA 1
ATOM 4128 C C . GLN B 1 76 ? 1.116 3.473 14.055 1 94.12 76 GLN B C 1
ATOM 4130 O O . GLN B 1 76 ? 0.917 4.652 14.359 1 94.12 76 GLN B O 1
ATOM 4135 N N . ALA B 1 77 ? 0.174 2.533 14.07 1 94.25 77 ALA B N 1
ATOM 4136 C CA . ALA B 1 77 ? -1.193 2.865 14.469 1 94.25 77 ALA B CA 1
ATOM 4137 C C . ALA B 1 77 ? -1.249 3.318 15.922 1 94.25 77 ALA B C 1
ATOM 4139 O O . ALA B 1 77 ? -1.989 4.246 16.266 1 94.25 77 ALA B O 1
ATOM 4140 N N . ILE B 1 78 ? -0.492 2.717 16.797 1 93.19 78 ILE B N 1
ATOM 4141 C CA . ILE B 1 78 ? -0.434 3.094 18.203 1 93.19 78 ILE B CA 1
ATOM 4142 C C . ILE B 1 78 ? 0.116 4.512 18.344 1 93.19 78 ILE B C 1
ATOM 4144 O O . ILE B 1 78 ? -0.415 5.32 19.109 1 93.19 78 ILE B O 1
ATOM 4148 N N . GLU B 1 79 ? 1.144 4.812 17.531 1 92.56 79 GLU B N 1
ATOM 4149 C CA . GLU B 1 79 ? 1.716 6.156 17.578 1 92.56 79 GLU B CA 1
ATOM 4150 C C . GLU B 1 79 ? 0.712 7.199 17.094 1 92.56 79 GLU B C 1
ATOM 4152 O O . GLU B 1 79 ? 0.707 8.336 17.578 1 92.56 79 GLU B O 1
ATOM 4157 N N . ARG B 1 80 ? -0.149 6.848 16.234 1 92.81 80 ARG B N 1
ATOM 4158 C CA . ARG B 1 80 ? -1.155 7.77 15.711 1 92.81 80 ARG B CA 1
ATOM 4159 C C . ARG B 1 80 ? -2.191 8.102 16.781 1 92.81 80 ARG B C 1
ATOM 4161 O O . ARG B 1 80 ? -2.859 9.133 16.703 1 92.81 80 ARG B O 1
ATOM 4168 N N . ILE B 1 81 ? -2.348 7.234 17.844 1 90.56 81 ILE B N 1
ATOM 4169 C CA . ILE B 1 81 ? -3.162 7.582 19 1 90.56 81 ILE B CA 1
ATOM 4170 C C . ILE B 1 81 ? -2.553 8.789 19.703 1 90.56 81 ILE B C 1
ATOM 4172 O O . ILE B 1 81 ? -3.262 9.734 20.062 1 90.56 81 ILE B O 1
ATOM 4176 N N . ASP B 1 82 ? -1.245 8.727 19.859 1 89.19 82 ASP B N 1
ATOM 4177 C CA . ASP B 1 82 ? -0.552 9.836 20.5 1 89.19 82 ASP B CA 1
ATOM 4178 C C . ASP B 1 82 ? -0.725 11.125 19.703 1 89.19 82 ASP B C 1
ATOM 4180 O O . ASP B 1 82 ? -0.943 12.195 20.266 1 89.19 82 ASP B O 1
ATOM 4184 N N . LEU B 1 83 ? -0.659 11.023 18.406 1 90.12 83 LEU B N 1
ATOM 4185 C CA . LEU B 1 83 ? -0.884 12.172 17.531 1 90.12 83 LEU B CA 1
ATOM 4186 C C . LEU B 1 83 ? -2.287 12.734 17.719 1 90.12 83 LEU B C 1
ATOM 4188 O O . LEU B 1 83 ? -2.457 13.945 17.906 1 90.12 83 LEU B O 1
ATOM 4192 N N . ALA B 1 84 ? -3.244 11.828 17.719 1 90.25 84 ALA B N 1
ATOM 4193 C CA . ALA B 1 84 ? -4.633 12.25 17.875 1 90.25 84 ALA B CA 1
ATOM 4194 C C . ALA B 1 84 ? -4.863 12.844 19.266 1 90.25 84 ALA B C 1
ATOM 4196 O O . ALA B 1 84 ? -5.621 13.812 19.422 1 90.25 84 ALA B O 1
ATOM 4197 N N . ALA B 1 85 ? -4.246 12.281 20.297 1 89.38 85 ALA B N 1
ATOM 4198 C CA . ALA B 1 85 ? -4.348 12.797 21.656 1 89.38 85 ALA B CA 1
ATOM 4199 C C . ALA B 1 85 ? -3.777 14.211 21.75 1 89.38 85 ALA B C 1
ATOM 4201 O O . ALA B 1 85 ? -4.355 15.078 22.406 1 89.38 85 ALA B O 1
ATOM 4202 N N . ALA B 1 86 ? -2.658 14.383 21.094 1 88.31 86 ALA B N 1
ATOM 4203 C CA . ALA B 1 86 ? -2.084 15.727 21.047 1 88.31 86 ALA B CA 1
ATOM 4204 C C . ALA B 1 86 ? -3.047 16.719 20.391 1 88.31 86 ALA B C 1
ATOM 4206 O O . ALA B 1 86 ? -3.17 17.859 20.828 1 88.31 86 ALA B O 1
ATOM 4207 N N . ASN B 1 87 ? -3.758 16.344 19.422 1 88.06 87 ASN B N 1
ATOM 4208 C CA . ASN B 1 87 ? -4.719 17.203 18.734 1 88.06 87 ASN B CA 1
ATOM 4209 C C . ASN B 1 87 ? -5.906 17.547 19.625 1 88.06 87 ASN B C 1
ATOM 4211 O O . ASN B 1 87 ? -6.473 18.641 19.531 1 88.06 87 ASN B O 1
ATOM 4215 N N . VAL B 1 88 ? -6.316 16.656 20.516 1 87.75 88 VAL B N 1
ATOM 4216 C CA . VAL B 1 88 ? -7.344 16.953 21.5 1 87.75 88 VAL B CA 1
ATOM 4217 C C . VAL B 1 88 ? -6.848 18.062 22.438 1 87.75 88 VAL B C 1
ATOM 4219 O O . VAL B 1 88 ? -7.574 19.031 22.703 1 87.75 88 VAL B O 1
ATOM 4222 N N . THR B 1 89 ? -5.602 17.953 22.828 1 85.5 89 THR B N 1
ATOM 4223 C CA . THR B 1 89 ? -5.012 18.969 23.703 1 85.5 89 THR B CA 1
ATOM 4224 C C . THR B 1 89 ? -4.973 20.312 22.984 1 85.5 89 THR B C 1
ATOM 4226 O O . THR B 1 89 ? -5.266 21.359 23.594 1 85.5 89 THR B O 1
ATOM 4229 N N . ILE B 1 90 ? -4.684 20.328 21.734 1 85.06 90 ILE B N 1
ATOM 4230 C CA . ILE B 1 90 ? -4.652 21.547 20.953 1 85.06 90 ILE B CA 1
ATOM 4231 C C . ILE B 1 90 ? -6.055 22.156 20.875 1 85.06 90 ILE B C 1
ATOM 4233 O O . ILE B 1 90 ? -6.223 23.359 21.062 1 85.06 90 ILE B O 1
ATOM 4237 N N . ALA B 1 91 ? -7.035 21.328 20.641 1 83.06 91 ALA B N 1
ATOM 4238 C CA . ALA B 1 91 ? -8.414 21.797 20.578 1 83.06 91 ALA B CA 1
ATOM 4239 C C . ALA B 1 91 ? -8.867 22.375 21.922 1 83.06 91 ALA B C 1
ATOM 4241 O O . ALA B 1 91 ? -9.5 23.422 21.984 1 83.06 91 ALA B O 1
ATOM 4242 N N . GLU B 1 92 ? -8.484 21.781 23.016 1 83.44 92 GLU B N 1
ATOM 4243 C CA . GLU B 1 92 ? -8.836 22.234 24.359 1 83.44 92 GLU B CA 1
ATOM 4244 C C . GLU B 1 92 ? -8.117 23.547 24.703 1 83.44 92 GLU B C 1
ATOM 4246 O O . GLU B 1 92 ? -8.695 24.422 25.344 1 83.44 92 GLU B O 1
ATOM 4251 N N . ALA B 1 93 ? -6.91 23.609 24.25 1 83.62 93 ALA B N 1
ATOM 4252 C CA . ALA B 1 93 ? -6.113 24.812 24.531 1 83.62 93 ALA B CA 1
ATOM 4253 C C . ALA B 1 93 ? -6.723 26.047 23.859 1 83.62 93 ALA B C 1
ATOM 4255 O O . ALA B 1 93 ? -6.594 27.156 24.375 1 83.62 93 ALA B O 1
ATOM 4256 N N . SER B 1 94 ? -7.379 25.875 22.812 1 80.44 94 SER B N 1
ATOM 4257 C CA . SER B 1 94 ? -7.949 26.984 22.062 1 80.44 94 SER B CA 1
ATOM 4258 C C . SER B 1 94 ? -9.094 27.641 22.828 1 80.44 94 SER B C 1
ATOM 4260 O O . SER B 1 94 ? -9.484 28.766 22.531 1 80.44 94 SER B O 1
ATOM 4262 N N . ALA B 1 95 ? -9.68 26.953 23.891 1 78.38 95 ALA B N 1
ATOM 4263 C CA . ALA B 1 95 ? -10.766 27.484 24.703 1 78.38 95 ALA B CA 1
ATOM 4264 C C . ALA B 1 95 ? -10.234 28.391 25.812 1 78.38 95 ALA B C 1
ATOM 4266 O O . ALA B 1 95 ? -11 29.125 26.453 1 78.38 95 ALA B O 1
ATOM 4267 N N . LEU B 1 96 ? -8.914 28.422 26.016 1 77.12 96 LEU B N 1
ATOM 4268 C CA . LEU B 1 96 ? -8.305 29.156 27.109 1 77.12 96 LEU B CA 1
ATOM 4269 C C . LEU B 1 96 ? -7.734 30.484 26.625 1 77.12 96 LEU B C 1
ATOM 4271 O O . LEU B 1 96 ? -7.414 30.641 25.438 1 77.12 96 LEU B O 1
ATOM 4275 N N . PRO B 1 97 ? -7.707 31.484 27.5 1 79.5 97 PRO B N 1
ATOM 4276 C CA . PRO B 1 97 ? -7.117 32.781 27.109 1 79.5 97 PRO B CA 1
ATOM 4277 C C . PRO B 1 97 ? -5.641 32.656 26.719 1 79.5 97 PRO B C 1
ATOM 4279 O O . PRO B 1 97 ? -4.945 31.75 27.219 1 79.5 97 PRO B O 1
ATOM 4282 N N . ASP B 1 98 ? -5.25 33.469 25.906 1 81.81 98 ASP B N 1
ATOM 4283 C CA . ASP B 1 98 ? -3.836 33.562 25.562 1 81.81 98 ASP B CA 1
ATOM 4284 C C . ASP B 1 98 ? -3.223 34.844 26.141 1 81.81 98 ASP B C 1
ATOM 4286 O O . ASP B 1 98 ? -3.869 35.875 26.172 1 81.81 98 ASP B O 1
ATOM 4290 N N . LEU B 1 99 ? -2.145 34.656 26.781 1 76.38 99 LEU B N 1
ATOM 4291 C CA . LEU B 1 99 ? -1.364 35.781 27.328 1 76.38 99 LEU B CA 1
ATOM 4292 C C . LEU B 1 99 ? -0.054 35.938 26.562 1 76.38 99 LEU B C 1
ATOM 4294 O O . LEU B 1 99 ? 0.719 35 26.438 1 76.38 99 LEU B O 1
ATOM 4298 N N . THR B 1 100 ? 0.101 37.094 26 1 77.75 100 THR B N 1
ATOM 4299 C CA . THR B 1 100 ? 1.309 37.375 25.234 1 77.75 100 THR B CA 1
ATOM 4300 C C . THR B 1 100 ? 2.041 38.594 25.781 1 77.75 100 THR B C 1
ATOM 4302 O O . THR B 1 100 ? 1.412 39.594 26.156 1 77.75 100 THR B O 1
ATOM 4305 N N . LEU B 1 101 ? 3.332 38.5 25.984 1 72.06 101 LEU B N 1
ATOM 4306 C CA . LEU B 1 101 ? 4.207 39.625 26.312 1 72.06 101 LEU B CA 1
ATOM 4307 C C . LEU B 1 101 ? 4.922 40.125 25.078 1 72.06 101 LEU B C 1
ATOM 4309 O O . LEU B 1 101 ? 5.48 39.375 24.297 1 72.06 101 LEU B O 1
ATOM 4313 N N . SER B 1 102 ? 4.68 41.344 24.812 1 80.75 102 SER B N 1
ATOM 4314 C CA . SER B 1 102 ? 5.379 41.969 23.672 1 80.75 102 SER B CA 1
ATOM 4315 C C . SER B 1 102 ? 6.195 43.188 24.125 1 80.75 102 SER B C 1
ATOM 4317 O O . SER B 1 102 ? 5.906 43.781 25.156 1 80.75 102 SER B O 1
ATOM 4319 N N . GLY B 1 103 ? 7.363 43.438 23.578 1 70.75 103 GLY B N 1
ATOM 4320 C CA . GLY B 1 103 ? 8.219 44.594 23.734 1 70.75 103 GLY B CA 1
ATOM 4321 C C . GLY B 1 103 ? 8.617 45.219 22.406 1 70.75 103 GLY B C 1
ATOM 4322 O O . GLY B 1 103 ? 8.797 44.531 21.406 1 70.75 103 GLY B O 1
ATOM 4323 N N . SER B 1 104 ? 8.484 46.5 22.422 1 77.12 104 SER B N 1
ATOM 4324 C CA . SER B 1 104 ? 8.922 47.188 21.203 1 77.12 104 SER B CA 1
ATOM 4325 C C . SER B 1 104 ? 9.68 48.469 21.516 1 77.12 104 SER B C 1
ATOM 4327 O O . SER B 1 104 ? 9.531 49.031 22.609 1 77.12 104 SER B O 1
ATOM 4329 N N . HIS B 1 105 ? 10.664 48.812 20.766 1 69.88 105 HIS B N 1
ATOM 4330 C CA . HIS B 1 105 ? 11.32 50.125 20.719 1 69.88 105 HIS B CA 1
ATOM 4331 C C . HIS B 1 105 ? 11.172 50.781 19.359 1 69.88 105 HIS B C 1
ATOM 4333 O O . HIS B 1 105 ? 11.477 50.156 18.328 1 69.88 105 HIS B O 1
ATOM 4339 N N . THR B 1 106 ? 10.484 51.938 19.359 1 75.75 106 THR B N 1
ATOM 4340 C CA . THR B 1 106 ? 10.234 52.625 18.094 1 75.75 106 THR B CA 1
ATOM 4341 C C . THR B 1 106 ? 10.852 54 18.109 1 75.75 106 THR B C 1
ATOM 4343 O O . THR B 1 106 ? 10.648 54.781 19.047 1 75.75 106 THR B O 1
ATOM 4346 N N . VAL B 1 107 ? 11.672 54.312 17.078 1 71.75 107 VAL B N 1
ATOM 4347 C CA . VAL B 1 107 ? 12.109 55.688 16.766 1 71.75 107 VAL B CA 1
ATOM 4348 C C . VAL B 1 107 ? 11.25 56.25 15.633 1 71.75 107 VAL B C 1
ATOM 4350 O O . VAL B 1 107 ? 11.07 55.625 14.602 1 71.75 107 VAL B O 1
ATOM 4353 N N . SER B 1 108 ? 10.617 57.25 16 1 78.25 108 SER B N 1
ATOM 4354 C CA . SER B 1 108 ? 9.734 57.844 14.984 1 78.25 108 SER B CA 1
ATOM 4355 C C . SER B 1 108 ? 9.883 59.344 14.906 1 78.25 108 SER B C 1
ATOM 4357 O O . SER B 1 108 ? 10.406 59.969 15.828 1 78.25 108 SER B O 1
ATOM 4359 N N . GLY B 1 109 ? 9.617 59.969 13.719 1 73.12 109 GLY B N 1
ATOM 4360 C CA . GLY B 1 109 ? 9.648 61.406 13.477 1 73.12 109 GLY B CA 1
ATOM 4361 C C . GLY B 1 109 ? 8.766 61.844 12.32 1 73.12 109 GLY B C 1
ATOM 4362 O O . GLY B 1 109 ? 8.109 61 11.688 1 73.12 109 GLY B O 1
ATOM 4363 N N . GLN B 1 110 ? 8.398 63.031 12.359 1 72.38 110 GLN B N 1
ATOM 4364 C CA . GLN B 1 110 ? 7.613 63.625 11.281 1 72.38 110 GLN B CA 1
ATOM 4365 C C . GLN B 1 110 ? 8.367 64.75 10.609 1 72.38 110 GLN B C 1
ATOM 4367 O O . GLN B 1 110 ? 9.109 65.5 11.273 1 72.38 110 GLN B O 1
ATOM 4372 N N . LYS B 1 111 ? 8.281 64.812 9.289 1 70.94 111 LYS B N 1
ATOM 4373 C CA . LYS B 1 111 ? 8.75 65.938 8.516 1 70.94 111 LYS B CA 1
ATOM 4374 C C . LYS B 1 111 ? 7.602 66.625 7.727 1 70.94 111 LYS B C 1
ATOM 4376 O O . LYS B 1 111 ? 6.574 65.938 7.488 1 70.94 111 LYS B O 1
ATOM 4381 N N . GLY B 1 112 ? 7.723 67.812 7.402 1 71.88 112 GLY B N 1
ATOM 4382 C CA . GLY B 1 112 ? 6.75 68.5 6.586 1 71.88 112 GLY B CA 1
ATOM 4383 C C . GLY B 1 112 ? 6.035 69.625 7.332 1 71.88 112 GLY B C 1
ATOM 4384 O O . GLY B 1 112 ? 6.207 69.75 8.547 1 71.88 112 GLY B O 1
ATOM 4385 N N . LYS B 1 113 ? 5.152 70.375 6.543 1 71.19 113 LYS B N 1
ATOM 4386 C CA . LYS B 1 113 ? 4.461 71.5 7.062 1 71.19 113 LYS B CA 1
ATOM 4387 C C . LYS B 1 113 ? 3.398 71.125 8.086 1 71.19 113 LYS B C 1
ATOM 4389 O O . LYS B 1 113 ? 3.096 71.875 9 1 71.19 113 LYS B O 1
ATOM 4394 N N . LEU B 1 114 ? 2.959 69.938 7.902 1 68.5 114 LEU B N 1
ATOM 4395 C CA . LEU B 1 114 ? 1.828 69.562 8.734 1 68.5 114 LEU B CA 1
ATOM 4396 C C . LEU B 1 114 ? 2.297 68.75 9.938 1 68.5 114 LEU B C 1
ATOM 4398 O O . LEU B 1 114 ? 1.487 68.125 10.617 1 68.5 114 LEU B O 1
ATOM 4402 N N . ARG B 1 115 ? 3.621 68.875 10.062 1 69.5 115 ARG B N 1
ATOM 4403 C CA . ARG B 1 115 ? 4.129 68.062 11.18 1 69.5 115 ARG B CA 1
ATOM 4404 C C . ARG B 1 115 ? 3.594 68.562 12.508 1 69.5 115 ARG B C 1
ATOM 4406 O O . ARG B 1 115 ? 3.424 69.75 12.688 1 69.5 115 ARG B O 1
ATOM 4413 N N . LYS B 1 116 ? 3.137 67.75 13.312 1 67 116 LYS B N 1
ATOM 4414 C CA . LYS B 1 116 ? 2.682 68.062 14.656 1 67 116 LYS B CA 1
ATOM 4415 C C . LYS B 1 116 ? 3.799 67.938 15.68 1 67 116 LYS B C 1
ATOM 4417 O O . LYS B 1 116 ? 3.709 68.438 16.797 1 67 116 LYS B O 1
ATOM 4422 N N . GLN B 1 117 ? 4.828 67.188 15.234 1 67 117 GLN B N 1
ATOM 4423 C CA . GLN B 1 117 ? 5.961 66.938 16.109 1 67 117 GLN B CA 1
ATOM 4424 C C . GLN B 1 117 ? 7.277 67.312 15.453 1 67 117 GLN B C 1
ATOM 4426 O O . GLN B 1 117 ? 7.527 67 14.289 1 67 117 GLN B O 1
ATOM 4431 N N . THR B 1 118 ? 8.078 68.188 16.094 1 66.38 118 THR B N 1
ATOM 4432 C CA . THR B 1 118 ? 9.32 68.688 15.508 1 66.38 118 THR B CA 1
ATOM 4433 C C . THR B 1 118 ? 10.508 67.812 15.969 1 66.38 118 THR B C 1
ATOM 4435 O O . THR B 1 118 ? 11.617 68 15.453 1 66.38 118 THR B O 1
ATOM 4438 N N . TYR B 1 119 ? 10.312 66.938 17.031 1 68.56 119 TYR B N 1
ATOM 4439 C CA . TYR B 1 119 ? 11.438 66.188 17.531 1 68.56 119 TYR B CA 1
ATOM 4440 C C . TYR B 1 119 ? 11.273 64.688 17.188 1 68.56 119 TYR B C 1
ATOM 4442 O O . TYR B 1 119 ? 10.172 64.25 16.875 1 68.56 119 TYR B O 1
ATOM 4450 N N . THR B 1 120 ? 12.516 64.062 17.078 1 75.06 120 THR B N 1
ATOM 4451 C CA . THR B 1 120 ? 12.523 62.594 16.969 1 75.06 120 THR B CA 1
ATOM 4452 C C . THR B 1 120 ? 12.102 61.969 18.297 1 75.06 120 THR B C 1
ATOM 4454 O O . THR B 1 120 ? 12.578 62.344 19.359 1 75.06 120 THR B O 1
ATOM 4457 N N . SER B 1 121 ? 11.055 61.156 18.188 1 75.44 121 SER B N 1
ATOM 4458 C CA . SER B 1 121 ? 10.539 60.469 19.359 1 75.44 121 SER B CA 1
ATOM 4459 C C . SER B 1 121 ? 11.117 59.062 19.5 1 75.44 121 SER B C 1
ATOM 4461 O O . SER B 1 121 ? 11.383 58.406 18.484 1 75.44 121 SER B O 1
ATOM 4463 N N . ASN B 1 122 ? 11.695 58.688 20.703 1 76.06 122 ASN B N 1
ATOM 4464 C CA . ASN B 1 122 ? 12.078 57.344 21.109 1 76.06 122 ASN B CA 1
ATOM 4465 C C . ASN B 1 122 ? 11.117 56.781 22.141 1 76.06 122 ASN B C 1
ATOM 4467 O O . ASN B 1 122 ? 10.992 57.344 23.25 1 76.06 122 ASN B O 1
ATOM 4471 N N . THR B 1 123 ? 10.391 55.812 21.734 1 71.5 123 THR B N 1
ATOM 4472 C CA . THR B 1 123 ? 9.406 55.25 22.641 1 71.5 123 THR B CA 1
ATOM 4473 C C . THR B 1 123 ? 9.672 53.75 22.844 1 71.5 123 THR B C 1
ATOM 4475 O O . THR B 1 123 ? 9.812 53 21.891 1 71.5 123 THR B O 1
ATOM 4478 N N . SER B 1 124 ? 10.039 53.312 24.062 1 75.31 124 SER B N 1
ATOM 4479 C CA . SER B 1 124 ? 10.078 51.906 24.453 1 75.31 124 SER B CA 1
ATOM 4480 C C . SER B 1 124 ? 8.773 51.5 25.125 1 75.31 124 SER B C 1
ATOM 4482 O O . SER B 1 124 ? 8.305 52.156 26.047 1 75.31 124 SER B O 1
ATOM 4484 N N . THR B 1 125 ? 8.117 50.5 24.547 1 72.31 125 THR B N 1
ATOM 4485 C CA . THR B 1 125 ? 6.832 50.031 25.062 1 72.31 125 THR B CA 1
ATOM 4486 C C . THR B 1 125 ? 6.891 48.562 25.438 1 72.31 125 THR B C 1
ATOM 4488 O O . THR B 1 125 ? 7.48 47.75 24.703 1 72.31 125 THR B O 1
ATOM 4491 N N . GLY B 1 126 ? 6.578 48.125 26.625 1 75.06 126 GLY B N 1
ATOM 4492 C CA . GLY B 1 126 ? 6.18 46.781 27 1 75.06 126 GLY B CA 1
ATOM 4493 C C . GLY B 1 126 ? 4.676 46.594 26.984 1 75.06 126 GLY B C 1
ATOM 4494 O O . GLY B 1 126 ? 3.918 47.5 27.344 1 75.06 126 GLY B O 1
ATOM 4495 N N . GLU B 1 127 ? 4.258 45.438 26.391 1 75.94 127 GLU B N 1
ATOM 4496 C CA . GLU B 1 127 ? 2.82 45.188 26.375 1 75.94 127 GLU B CA 1
ATOM 4497 C C . GLU B 1 127 ? 2.504 43.781 26.828 1 75.94 127 GLU B C 1
ATOM 4499 O O . GLU B 1 127 ? 3.123 42.812 26.375 1 75.94 127 GLU B O 1
ATOM 4504 N N . LEU B 1 128 ? 1.79 43.656 27.859 1 76.69 128 LEU B N 1
ATOM 4505 C CA . LEU B 1 128 ? 1.119 42.438 28.234 1 76.69 128 LEU B CA 1
ATOM 4506 C C . LEU B 1 128 ? -0.309 42.406 27.688 1 76.69 128 LEU B C 1
ATOM 4508 O O . LEU B 1 128 ? -1.115 43.281 28.016 1 76.69 128 LEU B O 1
ATOM 4512 N N . SER B 1 129 ? -0.532 41.5 26.766 1 79.69 129 SER B N 1
ATOM 4513 C CA . SER B 1 129 ? -1.842 41.438 26.125 1 79.69 129 SER B CA 1
ATOM 4514 C C . SER B 1 129 ? -2.529 40.094 26.391 1 79.69 129 SER B C 1
ATOM 4516 O O . SER B 1 129 ? -1.912 39.031 26.25 1 79.69 129 SER B O 1
ATOM 4518 N N . LEU B 1 130 ? -3.668 40.125 26.922 1 76.25 130 LEU B N 1
ATOM 4519 C CA . LEU B 1 130 ? -4.551 39 27.156 1 76.25 130 LEU B CA 1
ATOM 4520 C C . LEU B 1 130 ? -5.668 38.969 26.109 1 76.25 130 LEU B C 1
ATOM 4522 O O . LEU B 1 130 ? -6.242 40 25.781 1 76.25 130 LEU B O 1
ATOM 4526 N N . SER B 1 131 ? -5.863 37.844 25.469 1 79.44 131 SER B N 1
ATOM 4527 C CA . SER B 1 131 ? -6.973 37.656 24.547 1 79.44 131 SER B CA 1
ATOM 4528 C C . SER B 1 131 ? -7.723 36.344 24.828 1 79.44 131 SER B C 1
ATOM 4530 O O . SER B 1 131 ? -7.105 35.312 25.047 1 79.44 131 SER B O 1
ATOM 4532 N N . TRP B 1 132 ? -9 36.406 24.969 1 74.69 132 TRP B N 1
ATOM 4533 C CA . TRP B 1 132 ? -9.875 35.281 25.203 1 74.69 132 TRP B CA 1
ATOM 4534 C C . TRP B 1 132 ? -11.109 35.344 24.312 1 74.69 132 TRP B C 1
ATOM 4536 O O . TRP B 1 132 ? -11.875 36.312 24.375 1 74.69 132 TRP B O 1
ATOM 4546 N N . LEU B 1 133 ? -11.203 34.406 23.438 1 74.69 133 LEU B N 1
ATOM 4547 C CA . LEU B 1 133 ? -12.359 34.375 22.547 1 74.69 133 LEU B CA 1
ATOM 4548 C C . LEU B 1 133 ? -13.508 33.594 23.172 1 74.69 133 LEU B C 1
ATOM 4550 O O . LEU B 1 133 ? -13.328 32.469 23.625 1 74.69 133 LEU B O 1
ATOM 4554 N N . LEU B 1 134 ? -14.586 34.219 23.391 1 73.31 134 LEU B N 1
ATOM 4555 C CA . LEU B 1 134 ? -15.82 33.594 23.859 1 73.31 134 LEU B CA 1
ATOM 4556 C C . LEU B 1 134 ? -16.781 33.375 22.688 1 73.31 134 LEU B C 1
ATOM 4558 O O . LEU B 1 134 ? -17 34.25 21.859 1 73.31 134 LEU B O 1
ATOM 4562 N N . ASP B 1 135 ? -17.016 32.156 22.5 1 71.56 135 ASP B N 1
ATOM 4563 C CA . ASP B 1 135 ? -17.859 31.812 21.344 1 71.56 135 ASP B CA 1
ATOM 4564 C C . ASP B 1 135 ? -19.062 30.984 21.766 1 71.56 135 ASP B C 1
ATOM 4566 O O . ASP B 1 135 ? -19.344 30.844 22.969 1 71.56 135 ASP B O 1
ATOM 4570 N N . PHE B 1 136 ? -19.906 30.734 20.781 1 71.44 136 PHE B N 1
ATOM 4571 C CA . PHE B 1 136 ? -21.172 30.031 21.016 1 71.44 136 PHE B CA 1
ATOM 4572 C C . PHE B 1 136 ? -20.984 28.531 20.781 1 71.44 136 PHE B C 1
ATOM 4574 O O . PHE B 1 136 ? -21.859 27.875 20.203 1 71.44 136 PHE B O 1
ATOM 4581 N N . GLY B 1 137 ? -19.812 28 21.203 1 77.38 137 GLY B N 1
ATOM 4582 C CA . GLY B 1 137 ? -19.688 26.547 21.188 1 77.38 137 GLY B CA 1
ATOM 4583 C C . GLY B 1 137 ? -18.609 26.047 20.266 1 77.38 137 GLY B C 1
ATOM 4584 O O . GLY B 1 137 ? -18.406 24.828 20.125 1 77.38 137 GLY B O 1
ATOM 4585 N N . VAL B 1 138 ? -17.859 26.891 19.516 1 82 138 VAL B N 1
ATOM 4586 C CA . VAL B 1 138 ? -16.812 26.5 18.594 1 82 138 VAL B CA 1
ATOM 4587 C C . VAL B 1 138 ? -15.781 25.625 19.312 1 82 138 VAL B C 1
ATOM 4589 O O . VAL B 1 138 ? -15.422 24.562 18.828 1 82 138 VAL B O 1
ATOM 4592 N N . TYR B 1 139 ? -15.406 26 20.531 1 82.56 139 TYR B N 1
ATOM 4593 C CA . TYR B 1 139 ? -14.375 25.266 21.25 1 82.56 139 TYR B CA 1
ATOM 4594 C C . TYR B 1 139 ? -14.883 23.906 21.703 1 82.56 139 TYR B C 1
ATOM 4596 O O . TYR B 1 139 ? -14.18 22.891 21.578 1 82.56 139 TYR B O 1
ATOM 4604 N N . LYS B 1 140 ? -16.094 23.953 22.219 1 84.31 140 LYS B N 1
ATOM 4605 C CA . LYS B 1 140 ? -16.688 22.688 22.656 1 84.31 140 LYS B CA 1
ATOM 4606 C C . LYS B 1 140 ? -16.812 21.719 21.484 1 84.31 140 LYS B C 1
ATOM 4608 O O . LYS B 1 140 ? -16.422 20.547 21.594 1 84.31 140 LYS B O 1
ATOM 4613 N N . ARG B 1 141 ? -17.297 22.234 20.359 1 87.19 141 ARG B N 1
ATOM 4614 C CA . ARG B 1 141 ? -17.516 21.375 19.203 1 87.19 141 ARG B CA 1
ATOM 4615 C C . ARG B 1 141 ? -16.188 20.922 18.594 1 87.19 141 ARG B C 1
ATOM 4617 O O . ARG B 1 141 ? -16.062 19.781 18.141 1 87.19 141 ARG B O 1
ATOM 4624 N N . ASN B 1 142 ? -15.211 21.766 18.562 1 85.25 142 ASN B N 1
ATOM 4625 C CA . ASN B 1 142 ? -13.883 21.375 18.094 1 85.25 142 ASN B CA 1
ATOM 4626 C C . ASN B 1 142 ? -13.281 20.281 18.969 1 85.25 142 ASN B C 1
ATOM 4628 O O . ASN B 1 142 ? -12.641 19.344 18.469 1 85.25 142 ASN B O 1
ATOM 4632 N N . THR B 1 143 ? -13.438 20.375 20.281 1 86.19 143 THR B N 1
ATOM 4633 C CA . THR B 1 143 ? -12.945 19.359 21.203 1 86.19 143 THR B CA 1
ATOM 4634 C C . THR B 1 143 ? -13.68 18.047 20.984 1 86.19 143 THR B C 1
ATOM 4636 O O . THR B 1 143 ? -13.055 16.984 20.953 1 86.19 143 THR B O 1
ATOM 4639 N N . GLU B 1 144 ? -14.977 18.156 20.781 1 86.88 144 GLU B N 1
ATOM 4640 C CA . GLU B 1 144 ? -15.758 16.953 20.5 1 86.88 144 GLU B CA 1
ATOM 4641 C C . GLU B 1 144 ? -15.289 16.281 19.219 1 86.88 144 GLU B C 1
ATOM 4643 O O . GLU B 1 144 ? -15.188 15.062 19.141 1 86.88 144 GLU B O 1
ATOM 4648 N N . SER B 1 145 ? -15.039 17.062 18.188 1 89.75 145 SER B N 1
ATOM 4649 C CA . SER B 1 145 ? -14.492 16.562 16.922 1 89.75 145 SER B CA 1
ATOM 4650 C C . SER B 1 145 ? -13.156 15.852 17.141 1 89.75 145 SER B C 1
ATOM 4652 O O . SER B 1 145 ? -12.953 14.727 16.688 1 89.75 145 SER B O 1
ATOM 4654 N N . ALA B 1 146 ? -12.25 16.469 17.875 1 89.38 146 ALA B N 1
ATOM 4655 C CA . ALA B 1 146 ? -10.93 15.906 18.141 1 89.38 146 ALA B CA 1
ATOM 4656 C C . ALA B 1 146 ? -11.031 14.625 18.953 1 89.38 146 ALA B C 1
ATOM 4658 O O . ALA B 1 146 ? -10.281 13.672 18.734 1 89.38 146 ALA B O 1
ATOM 4659 N N . GLU B 1 147 ? -11.914 14.648 19.953 1 89.62 147 GLU B N 1
ATOM 4660 C CA . GLU B 1 147 ? -12.125 13.453 20.766 1 89.62 147 GLU B CA 1
ATOM 4661 C C . GLU B 1 147 ? -12.641 12.297 19.922 1 89.62 147 GLU B C 1
ATOM 4663 O O . GLU B 1 147 ? -12.227 11.148 20.094 1 89.62 147 GLU B O 1
ATOM 4668 N N . ALA B 1 148 ? -13.562 12.617 19.031 1 91.19 148 ALA B N 1
ATOM 4669 C CA . ALA B 1 148 ? -14.055 11.602 18.109 1 91.19 148 ALA B CA 1
ATOM 4670 C C . ALA B 1 148 ? -12.93 11.055 17.234 1 91.19 148 ALA B C 1
ATOM 4672 O O . ALA B 1 148 ? -12.852 9.844 17 1 91.19 148 ALA B O 1
ATOM 4673 N N . ALA B 1 149 ? -12.094 11.898 16.766 1 91.75 149 ALA B N 1
ATOM 4674 C CA . ALA B 1 149 ? -10.945 11.484 15.969 1 91.75 149 ALA B CA 1
ATOM 4675 C C . ALA B 1 149 ? -9.992 10.617 16.781 1 91.75 149 ALA B C 1
ATOM 4677 O O . ALA B 1 149 ? -9.383 9.688 16.25 1 91.75 149 ALA B O 1
ATOM 4678 N N . LEU B 1 150 ? -9.797 10.938 18.078 1 90.94 150 LEU B N 1
ATOM 4679 C CA . LEU B 1 150 ? -8.977 10.109 18.953 1 90.94 150 LEU B CA 1
ATOM 4680 C C . LEU B 1 150 ? -9.57 8.711 19.109 1 90.94 150 LEU B C 1
ATOM 4682 O O . LEU B 1 150 ? -8.852 7.715 19 1 90.94 150 LEU B O 1
ATOM 4686 N N . ASP B 1 151 ? -10.859 8.719 19.312 1 92.56 151 ASP B N 1
ATOM 4687 C CA . ASP B 1 151 ? -11.531 7.426 19.391 1 92.56 151 ASP B CA 1
ATOM 4688 C C . ASP B 1 151 ? -11.375 6.633 18.094 1 92.56 151 ASP B C 1
ATOM 4690 O O . ASP B 1 151 ? -11.195 5.414 18.125 1 92.56 151 ASP B O 1
ATOM 4694 N N . ALA B 1 152 ? -11.5 7.293 16.969 1 94 152 ALA B N 1
ATOM 4695 C CA . ALA B 1 152 ? -11.281 6.656 15.664 1 94 152 ALA B CA 1
ATOM 4696 C C . ALA B 1 152 ? -9.867 6.098 15.562 1 94 152 ALA B C 1
ATOM 4698 O O . ALA B 1 152 ? -9.648 5.043 14.961 1 94 152 ALA B O 1
ATOM 4699 N N . ALA B 1 153 ? -8.891 6.777 16.109 1 93.12 153 ALA B N 1
ATOM 4700 C CA . ALA B 1 153 ? -7.512 6.309 16.109 1 93.12 153 ALA B CA 1
ATOM 4701 C C . ALA B 1 153 ? -7.375 5.012 16.891 1 93.12 153 ALA B C 1
ATOM 4703 O O . ALA B 1 153 ? -6.656 4.098 16.484 1 93.12 153 ALA B O 1
ATOM 4704 N N . TYR B 1 154 ? -8.062 4.949 18.047 1 93.25 154 TYR B N 1
ATOM 4705 C CA . TYR B 1 154 ? -8.055 3.707 18.812 1 93.25 154 TYR B CA 1
ATOM 4706 C C . TYR B 1 154 ? -8.617 2.559 17.984 1 93.25 154 TYR B C 1
ATOM 4708 O O . TYR B 1 154 ? -8.047 1.465 17.953 1 93.25 154 TYR B O 1
ATOM 4716 N N . ALA B 1 155 ? -9.727 2.771 17.297 1 94.25 155 ALA B N 1
ATOM 4717 C CA . ALA B 1 155 ? -10.32 1.75 16.438 1 94.25 155 ALA B CA 1
ATOM 4718 C C . ALA B 1 155 ? -9.367 1.354 15.312 1 94.25 155 ALA B C 1
ATOM 4720 O O . ALA B 1 155 ? -9.32 0.19 14.906 1 94.25 155 ALA B O 1
ATOM 4721 N N . SER B 1 156 ? -8.617 2.268 14.828 1 95.25 156 SER B N 1
ATOM 4722 C CA . SER B 1 156 ? -7.66 2.004 13.758 1 95.25 156 SER B CA 1
ATOM 4723 C C . SER B 1 156 ? -6.562 1.056 14.227 1 95.25 156 SER B C 1
ATOM 4725 O O . SER B 1 156 ? -6.059 0.246 13.438 1 95.25 156 SER B O 1
ATOM 4727 N N . VAL B 1 157 ? -6.148 1.142 15.5 1 94.88 157 VAL B N 1
ATOM 4728 C CA . VAL B 1 157 ? -5.18 0.2 16.047 1 94.88 157 VAL B CA 1
ATOM 4729 C C . VAL B 1 157 ? -5.766 -1.21 16.047 1 94.88 157 VAL B C 1
ATOM 4731 O O . VAL B 1 157 ? -5.094 -2.168 15.656 1 94.88 157 VAL B O 1
ATOM 4734 N N . ASP B 1 158 ? -6.992 -1.324 16.469 1 95.5 158 ASP B N 1
ATOM 4735 C CA . ASP B 1 158 ? -7.664 -2.621 16.469 1 95.5 158 ASP B CA 1
ATOM 4736 C C . ASP B 1 158 ? -7.758 -3.201 15.062 1 95.5 158 ASP B C 1
ATOM 4738 O O . ASP B 1 158 ? -7.57 -4.402 14.867 1 95.5 158 ASP B O 1
ATOM 4742 N N . MET B 1 159 ? -8.016 -2.391 14.055 1 95.38 159 MET B N 1
ATOM 4743 C CA . MET B 1 159 ? -8.039 -2.816 12.664 1 95.38 159 MET B CA 1
ATOM 4744 C C . MET B 1 159 ? -6.672 -3.326 12.227 1 95.38 159 MET B C 1
ATOM 4746 O O . MET B 1 159 ? -6.574 -4.332 11.523 1 95.38 159 MET B O 1
ATOM 4750 N N . ALA B 1 160 ? -5.656 -2.586 12.633 1 95.69 160 ALA B N 1
ATOM 4751 C CA . ALA B 1 160 ? -4.297 -2.992 12.289 1 95.69 160 ALA B CA 1
ATOM 4752 C C . ALA B 1 160 ? -3.953 -4.344 12.906 1 95.69 160 ALA B C 1
ATOM 4754 O O . ALA B 1 160 ? -3.295 -5.172 12.273 1 95.69 160 ALA B O 1
ATOM 4755 N N . LYS B 1 161 ? -4.387 -4.543 14.109 1 96 161 LYS B N 1
ATOM 4756 C CA . LYS B 1 161 ? -4.156 -5.82 14.781 1 96 161 LYS B CA 1
ATOM 4757 C C . LYS B 1 161 ? -4.852 -6.961 14.047 1 96 161 LYS B C 1
ATOM 4759 O O . LYS B 1 161 ? -4.258 -8.016 13.82 1 96 161 LYS B O 1
ATOM 4764 N N . LEU B 1 162 ? -6.113 -6.777 13.656 1 96.31 162 LEU B N 1
ATOM 4765 C CA . LEU B 1 162 ? -6.848 -7.805 12.922 1 96.31 162 LEU B CA 1
ATOM 4766 C C . LEU B 1 162 ? -6.176 -8.102 11.586 1 96.31 162 LEU B C 1
ATOM 4768 O O . LEU B 1 162 ? -6.086 -9.258 11.172 1 96.31 162 LEU B O 1
ATOM 4772 N N . ALA B 1 163 ? -5.766 -7 10.906 1 96.25 163 ALA B N 1
ATOM 4773 C CA . ALA B 1 163 ? -5.066 -7.18 9.633 1 96.25 163 ALA B CA 1
ATOM 4774 C C . ALA B 1 163 ? -3.793 -8 9.82 1 96.25 163 ALA B C 1
ATOM 4776 O O . ALA B 1 163 ? -3.508 -8.906 9.031 1 96.25 163 ALA B O 1
ATOM 4777 N N . PHE B 1 164 ? -3.045 -7.75 10.93 1 97.44 164 PHE B N 1
ATOM 4778 C CA . PHE B 1 164 ? -1.839 -8.508 11.234 1 97.44 164 PHE B CA 1
ATOM 4779 C C . PHE B 1 164 ? -2.174 -9.977 11.492 1 97.44 164 PHE B C 1
ATOM 4781 O O . PHE B 1 164 ? -1.526 -10.867 10.945 1 97.44 164 PHE B O 1
ATOM 4788 N N . ILE B 1 165 ? -3.176 -10.203 12.281 1 97.06 165 ILE B N 1
ATOM 4789 C CA . ILE B 1 165 ? -3.562 -11.562 12.633 1 97.06 165 ILE B CA 1
ATOM 4790 C C . ILE B 1 165 ? -3.916 -12.344 11.359 1 97.06 165 ILE B C 1
ATOM 4792 O O . ILE B 1 165 ? -3.484 -13.484 11.188 1 97.06 165 ILE B O 1
ATOM 4796 N N . ASN B 1 166 ? -4.648 -11.703 10.484 1 96.69 166 ASN B N 1
ATOM 4797 C CA . ASN B 1 166 ? -4.992 -12.344 9.219 1 96.69 166 ASN B CA 1
ATOM 4798 C C . ASN B 1 166 ? -3.75 -12.68 8.398 1 96.69 166 ASN B C 1
ATOM 4800 O O . ASN B 1 166 ? -3.629 -13.789 7.875 1 96.69 166 ASN B O 1
ATOM 4804 N N . ASP B 1 167 ? -2.844 -11.75 8.336 1 97 167 ASP B N 1
ATOM 4805 C CA . ASP B 1 167 ? -1.664 -11.906 7.488 1 97 167 ASP B CA 1
ATOM 4806 C C . ASP B 1 167 ? -0.736 -12.984 8.039 1 97 167 ASP B C 1
ATOM 4808 O O . ASP B 1 167 ? -0.236 -13.828 7.289 1 97 167 ASP B O 1
ATOM 4812 N N . ILE B 1 168 ? -0.528 -12.969 9.367 1 97.56 168 ILE B N 1
ATOM 4813 C CA . ILE B 1 168 ? 0.409 -13.914 9.969 1 97.56 168 ILE B CA 1
ATOM 4814 C C . ILE B 1 168 ? -0.159 -15.328 9.891 1 97.56 168 ILE B C 1
ATOM 4816 O O . ILE B 1 168 ? 0.561 -16.266 9.57 1 97.56 168 ILE B O 1
ATOM 4820 N N . ILE B 1 169 ? -1.451 -15.531 10.102 1 97.12 169 ILE B N 1
ATOM 4821 C CA . ILE B 1 169 ? -2.059 -16.859 10.039 1 97.12 169 ILE B CA 1
ATOM 4822 C C . ILE B 1 169 ? -2.074 -17.359 8.594 1 97.12 169 ILE B C 1
ATOM 4824 O O . ILE B 1 169 ? -1.732 -18.516 8.328 1 97.12 169 ILE B O 1
ATOM 4828 N N . SER B 1 170 ? -2.449 -16.484 7.66 1 97.62 170 SER B N 1
ATOM 4829 C CA . SER B 1 170 ? -2.465 -16.875 6.25 1 97.62 170 SER B CA 1
ATOM 4830 C C . SER B 1 170 ? -1.08 -17.297 5.781 1 97.62 170 SER B C 1
ATOM 4832 O O . SER B 1 170 ? -0.938 -18.328 5.109 1 97.62 170 SER B O 1
ATOM 4834 N N . SER B 1 171 ? -0.103 -16.531 6.16 1 97.88 171 SER B N 1
ATOM 4835 C CA . SER B 1 171 ? 1.262 -16.859 5.762 1 97.88 171 SER B CA 1
ATOM 4836 C C . SER B 1 171 ? 1.728 -18.156 6.406 1 97.88 171 SER B C 1
ATOM 4838 O O . SER B 1 171 ? 2.408 -18.969 5.77 1 97.88 171 SER B O 1
ATOM 4840 N N . TYR B 1 172 ? 1.384 -18.328 7.656 1 97.44 172 TYR B N 1
ATOM 4841 C CA . TYR B 1 172 ? 1.757 -19.547 8.359 1 97.44 172 TYR B CA 1
ATOM 4842 C C . TYR B 1 172 ? 1.076 -20.766 7.746 1 97.44 172 TYR B C 1
ATOM 4844 O O . TYR B 1 172 ? 1.717 -21.797 7.516 1 97.44 172 TYR B O 1
ATOM 4852 N N . VAL B 1 173 ? -0.21 -20.641 7.461 1 97.56 173 VAL B N 1
ATOM 4853 C CA . VAL B 1 173 ? -0.966 -21.719 6.832 1 97.56 173 VAL B CA 1
ATOM 4854 C C . VAL B 1 173 ? -0.376 -22.031 5.457 1 97.56 173 VAL B C 1
ATOM 4856 O O . VAL B 1 173 ? -0.26 -23.188 5.07 1 97.56 173 VAL B O 1
ATOM 4859 N N . ASP B 1 174 ? 0.014 -21.016 4.742 1 97.94 174 ASP B N 1
ATOM 4860 C CA . ASP B 1 174 ? 0.662 -21.219 3.451 1 97.94 174 ASP B CA 1
ATOM 4861 C C . ASP B 1 174 ? 1.979 -21.984 3.609 1 97.94 174 ASP B C 1
ATOM 4863 O O . ASP B 1 174 ? 2.27 -22.906 2.838 1 97.94 174 ASP B O 1
ATOM 4867 N N . ALA B 1 175 ? 2.783 -21.594 4.633 1 97.81 175 ALA B N 1
ATOM 4868 C CA . ALA B 1 175 ? 4.051 -22.281 4.867 1 97.81 175 ALA B CA 1
ATOM 4869 C C . ALA B 1 175 ? 3.826 -23.781 5.129 1 97.81 175 ALA B C 1
ATOM 4871 O O . ALA B 1 175 ? 4.508 -24.625 4.547 1 97.81 175 ALA B O 1
ATOM 4872 N N . ARG B 1 176 ? 2.832 -24.062 5.922 1 97.88 176 ARG B N 1
ATOM 4873 C CA . ARG B 1 176 ? 2.537 -25.453 6.25 1 97.88 176 ARG B CA 1
ATOM 4874 C C . ARG B 1 176 ? 1.994 -26.188 5.035 1 97.88 176 ARG B C 1
ATOM 4876 O O . ARG B 1 176 ? 2.314 -27.359 4.82 1 97.88 176 ARG B O 1
ATOM 4883 N N . TYR B 1 177 ? 1.147 -25.516 4.219 1 97.56 177 TYR B N 1
ATOM 4884 C CA . TYR B 1 177 ? 0.624 -26.094 2.988 1 97.56 177 TYR B CA 1
ATOM 4885 C C . TYR B 1 177 ? 1.756 -26.484 2.049 1 97.56 177 TYR B C 1
ATOM 4887 O O . TYR B 1 177 ? 1.799 -27.625 1.564 1 97.56 177 TYR B O 1
ATOM 4895 N N . TYR B 1 178 ? 2.707 -25.609 1.846 1 98.12 178 TYR B N 1
ATOM 4896 C CA . TYR B 1 178 ? 3.793 -25.891 0.917 1 98.12 178 TYR B CA 1
ATOM 4897 C C . TYR B 1 178 ? 4.73 -26.953 1.488 1 98.12 178 TYR B C 1
ATOM 4899 O O . TYR B 1 178 ? 5.289 -27.766 0.744 1 98.12 178 TYR B O 1
ATOM 4907 N N . GLN B 1 179 ? 4.91 -26.953 2.764 1 96.5 179 GLN B N 1
ATOM 4908 C CA . GLN B 1 179 ? 5.684 -28.016 3.398 1 96.5 179 GLN B CA 1
ATOM 4909 C C . GLN B 1 179 ? 5.035 -29.375 3.172 1 96.5 179 GLN B C 1
ATOM 4911 O O . GLN B 1 179 ? 5.715 -30.344 2.848 1 96.5 179 GLN B O 1
ATOM 4916 N N . ARG B 1 180 ? 3.699 -29.406 3.348 1 96.75 180 ARG B N 1
ATOM 4917 C CA . ARG B 1 180 ? 2.969 -30.656 3.111 1 96.75 180 ARG B CA 1
ATOM 4918 C C . ARG B 1 180 ? 3.064 -31.078 1.648 1 96.75 180 ARG B C 1
ATOM 4920 O O . ARG B 1 180 ? 3.295 -32.25 1.349 1 96.75 180 ARG B O 1
ATOM 4927 N N . ARG B 1 181 ? 2.947 -30.172 0.753 1 97.44 181 ARG B N 1
ATOM 4928 C CA . ARG B 1 181 ? 3.053 -30.469 -0.673 1 97.44 181 ARG B CA 1
ATOM 4929 C C . ARG B 1 181 ? 4.445 -30.984 -1.026 1 97.44 181 ARG B C 1
ATOM 4931 O O . ARG B 1 181 ? 4.586 -31.891 -1.852 1 97.44 181 ARG B O 1
ATOM 4938 N N . LEU B 1 182 ? 5.461 -30.375 -0.375 1 96.12 182 LEU B N 1
ATOM 4939 C CA . LEU B 1 182 ? 6.828 -30.844 -0.587 1 96.12 182 LEU B CA 1
ATOM 4940 C C . LEU B 1 182 ? 6.992 -32.281 -0.124 1 96.12 182 LEU B C 1
ATOM 4942 O O . LEU B 1 182 ? 7.551 -33.125 -0.847 1 96.12 182 LEU B O 1
ATOM 4946 N N . ALA B 1 183 ? 6.496 -32.594 1 1 95.81 183 ALA B N 1
ATOM 4947 C CA . ALA B 1 183 ? 6.578 -33.969 1.536 1 95.81 183 ALA B CA 1
ATOM 4948 C C . ALA B 1 183 ? 5.859 -34.969 0.628 1 95.81 183 ALA B C 1
ATOM 4950 O O . ALA B 1 183 ? 6.383 -36.031 0.341 1 95.81 183 ALA B O 1
ATOM 4951 N N . LEU B 1 184 ? 4.676 -34.531 0.141 1 96.5 184 LEU B N 1
ATOM 4952 C CA . LEU B 1 184 ? 3.9 -35.375 -0.753 1 96.5 184 LEU B CA 1
ATOM 4953 C C . LEU B 1 184 ? 4.633 -35.594 -2.076 1 96.5 184 LEU B C 1
ATOM 4955 O O . LEU B 1 184 ? 4.688 -36.719 -2.592 1 96.5 184 LEU B O 1
ATOM 4959 N N . SER B 1 185 ? 5.156 -34.562 -2.627 1 96.56 185 SER B N 1
ATOM 4960 C CA . SER B 1 185 ? 5.867 -34.656 -3.898 1 96.56 185 SER B CA 1
ATOM 4961 C C . SER B 1 185 ? 7.117 -35.531 -3.771 1 96.56 185 SER B C 1
ATOM 4963 O O . SER B 1 185 ? 7.445 -36.281 -4.688 1 96.56 185 SER B O 1
ATOM 4965 N N . GLN B 1 186 ? 7.836 -35.438 -2.672 1 95.75 186 GLN B N 1
ATOM 4966 C CA . GLN B 1 186 ? 9.008 -36.281 -2.432 1 95.75 186 GLN B CA 1
ATOM 4967 C C . GLN B 1 186 ? 8.617 -37.75 -2.299 1 95.75 186 GLN B C 1
ATOM 4969 O O . GLN B 1 186 ? 9.305 -38.625 -2.828 1 95.75 186 GLN B O 1
ATOM 4974 N N . ALA B 1 187 ? 7.539 -38 -1.607 1 95.56 187 ALA B N 1
ATOM 4975 C CA . ALA B 1 187 ? 7.039 -39.375 -1.497 1 95.56 187 ALA B CA 1
ATOM 4976 C C . ALA B 1 187 ? 6.637 -39.938 -2.863 1 95.56 187 ALA B C 1
ATOM 4978 O O . ALA B 1 187 ? 6.945 -41.062 -3.195 1 95.56 187 ALA B O 1
ATOM 4979 N N . ASN B 1 188 ? 5.938 -39.094 -3.656 1 95.19 188 ASN B N 1
ATOM 4980 C CA . ASN B 1 188 ? 5.551 -39.5 -5.008 1 95.19 188 ASN B CA 1
ATOM 4981 C C . ASN B 1 188 ? 6.773 -39.75 -5.887 1 95.19 188 ASN B C 1
ATOM 4983 O O . ASN B 1 188 ? 6.785 -40.688 -6.676 1 95.19 188 ASN B O 1
ATOM 4987 N N . LEU B 1 189 ? 7.75 -38.906 -5.727 1 95.19 189 LEU B N 1
ATOM 4988 C CA . LEU B 1 189 ? 8.984 -39.062 -6.496 1 95.19 189 LEU B CA 1
ATOM 4989 C C . LEU B 1 189 ? 9.641 -40.406 -6.184 1 95.19 189 LEU B C 1
ATOM 4991 O O . LEU B 1 189 ? 10.086 -41.094 -7.098 1 95.19 189 LEU B O 1
ATOM 4995 N N . LYS B 1 190 ? 9.688 -40.75 -4.961 1 95.94 190 LYS B N 1
ATOM 4996 C CA . LYS B 1 190 ? 10.266 -42.031 -4.562 1 95.94 190 LYS B CA 1
ATOM 4997 C C . LYS B 1 190 ? 9.508 -43.219 -5.203 1 95.94 190 LYS B C 1
ATOM 4999 O O . LYS B 1 190 ? 10.125 -44.125 -5.766 1 95.94 190 LYS B O 1
ATOM 5004 N N . SER B 1 191 ? 8.164 -43.156 -5.152 1 94.62 191 SER B N 1
ATOM 5005 C CA . SER B 1 191 ? 7.316 -44.188 -5.738 1 94.62 191 SER B CA 1
ATOM 5006 C C . SER B 1 191 ? 7.516 -44.281 -7.25 1 94.62 191 SER B C 1
ATOM 5008 O O . SER B 1 191 ? 7.629 -45.375 -7.801 1 94.62 191 SER B O 1
ATOM 5010 N N . ARG B 1 192 ? 7.621 -43.188 -7.887 1 95.31 192 ARG B N 1
ATOM 5011 C CA . ARG B 1 192 ? 7.754 -43.156 -9.336 1 95.31 192 ARG B CA 1
ATOM 5012 C C . ARG B 1 192 ? 9.141 -43.594 -9.781 1 95.31 192 ARG B C 1
ATOM 5014 O O . ARG B 1 192 ? 9.281 -44.25 -10.828 1 95.31 192 ARG B O 1
ATOM 5021 N N . ARG B 1 193 ? 10.125 -43.344 -8.992 1 96.06 193 ARG B N 1
ATOM 5022 C CA . ARG B 1 193 ? 11.461 -43.844 -9.273 1 96.06 193 ARG B CA 1
ATOM 5023 C C . ARG B 1 193 ? 11.516 -45.375 -9.156 1 96.06 193 ARG B C 1
ATOM 5025 O O . ARG B 1 193 ? 12.172 -46.031 -9.953 1 96.06 193 ARG B O 1
ATOM 5032 N N . GLU B 1 194 ? 10.828 -45.906 -8.195 1 95.31 194 GLU B N 1
ATOM 5033 C CA . GLU B 1 194 ? 10.727 -47.344 -8.062 1 95.31 194 GLU B CA 1
ATOM 5034 C C . GLU B 1 194 ? 10.047 -47.969 -9.273 1 95.31 194 GLU B C 1
ATOM 5036 O O . GLU B 1 194 ? 10.484 -49.031 -9.773 1 95.31 194 GLU B O 1
ATOM 5041 N N . THR B 1 195 ? 8.984 -47.344 -9.688 1 94.5 195 THR B N 1
ATOM 5042 C CA . THR B 1 195 ? 8.273 -47.812 -10.867 1 94.5 195 THR B CA 1
ATOM 5043 C C . THR B 1 195 ? 9.164 -47.75 -12.109 1 94.5 195 THR B C 1
ATOM 5045 O O . THR B 1 195 ? 9.172 -48.656 -12.93 1 94.5 195 THR B O 1
ATOM 5048 N N . PHE B 1 196 ? 9.914 -46.688 -12.266 1 94.94 196 PHE B N 1
ATOM 5049 C CA . PHE B 1 196 ? 10.836 -46.531 -13.383 1 94.94 196 PHE B CA 1
ATOM 5050 C C . PHE B 1 196 ? 11.883 -47.625 -13.383 1 94.94 196 PHE B C 1
ATOM 5052 O O . PHE B 1 196 ? 12.133 -48.25 -14.422 1 94.94 196 PHE B O 1
ATOM 5059 N N . GLU B 1 197 ? 12.469 -48 -12.242 1 96.06 197 GLU B N 1
ATOM 5060 C CA . GLU B 1 197 ? 13.484 -49.031 -12.125 1 96.06 197 GLU B CA 1
ATOM 5061 C C . GLU B 1 197 ? 12.906 -50.406 -12.43 1 96.06 197 GLU B C 1
ATOM 5063 O O . GLU B 1 197 ? 13.539 -51.219 -13.102 1 96.06 197 GLU B O 1
ATOM 5068 N N . LEU B 1 198 ? 11.68 -50.594 -11.938 1 93.38 198 LEU B N 1
ATOM 5069 C CA . LEU B 1 198 ? 11 -51.875 -12.211 1 93.38 198 LEU B CA 1
ATOM 5070 C C . LEU B 1 198 ? 10.734 -52.031 -13.711 1 93.38 198 LEU B C 1
ATOM 5072 O O . LEU B 1 198 ? 10.953 -53.094 -14.273 1 93.38 198 LEU B O 1
ATOM 5076 N N . THR B 1 199 ? 10.258 -50.969 -14.32 1 93.44 199 THR B N 1
ATOM 5077 C CA . THR B 1 199 ? 9.945 -51 -15.742 1 93.44 199 THR B CA 1
ATOM 5078 C C . THR B 1 199 ? 11.219 -51.219 -16.562 1 93.44 199 THR B C 1
ATOM 5080 O O . THR B 1 199 ? 11.203 -51.906 -17.578 1 93.44 199 THR B O 1
ATOM 5083 N N . LYS B 1 200 ? 12.297 -50.625 -16.156 1 94.62 200 LYS B N 1
ATOM 5084 C CA . LYS B 1 200 ? 13.594 -50.781 -16.797 1 94.62 200 LYS B CA 1
ATOM 5085 C C . LYS B 1 200 ? 14.047 -52.25 -16.734 1 94.62 200 LYS B C 1
ATOM 5087 O O . LYS B 1 200 ? 14.547 -52.781 -17.719 1 94.62 200 LYS B O 1
ATOM 5092 N N . SER B 1 201 ? 13.852 -52.875 -15.594 1 94.38 201 SER B N 1
ATOM 5093 C CA . SER B 1 201 ? 14.211 -54.25 -15.414 1 94.38 201 SER B CA 1
ATOM 5094 C C . SER B 1 201 ? 13.359 -55.156 -16.297 1 94.38 201 SER B C 1
ATOM 5096 O O . SER B 1 201 ? 13.867 -56.125 -16.906 1 94.38 201 SER B O 1
ATOM 5098 N N . LYS B 1 202 ? 12.086 -54.906 -16.406 1 92.88 202 LYS B N 1
ATOM 5099 C CA . LYS B 1 202 ? 11.188 -55.719 -17.25 1 92.88 202 LYS B CA 1
ATOM 5100 C C . LYS B 1 202 ? 11.539 -55.531 -18.719 1 92.88 202 LYS B C 1
ATOM 5102 O O . LYS B 1 202 ? 11.414 -56.5 -19.5 1 92.88 202 LYS B O 1
ATOM 5107 N N . PHE B 1 203 ? 11.953 -54.375 -19.078 1 92.56 203 PHE B N 1
ATOM 5108 C CA . PHE B 1 203 ? 12.383 -54.125 -20.453 1 92.56 203 PHE B CA 1
ATOM 5109 C C . PHE B 1 203 ? 13.633 -54.938 -20.781 1 92.56 203 PHE B C 1
ATOM 5111 O O . PHE B 1 203 ? 13.734 -55.562 -21.844 1 92.56 203 PHE B O 1
ATOM 5118 N N . ALA B 1 204 ? 14.562 -54.938 -19.875 1 94.81 204 ALA B N 1
ATOM 5119 C CA . ALA B 1 204 ? 15.797 -55.719 -20.062 1 94.81 204 ALA B CA 1
ATOM 5120 C C . ALA B 1 204 ? 15.508 -57.188 -20.203 1 94.81 204 ALA B C 1
ATOM 5122 O O . ALA B 1 204 ? 16.219 -57.906 -20.922 1 94.81 204 ALA B O 1
ATOM 5123 N N . ALA B 1 205 ? 14.391 -57.625 -19.625 1 93.56 205 ALA B N 1
ATOM 5124 C CA . ALA B 1 205 ? 13.977 -59.031 -19.688 1 93.56 205 ALA B CA 1
ATOM 5125 C C . ALA B 1 205 ? 13.086 -59.281 -20.906 1 93.56 205 ALA B C 1
ATOM 5127 O O . ALA B 1 205 ? 12.625 -60.406 -21.125 1 93.56 205 ALA B O 1
ATOM 5128 N N . GLY B 1 206 ? 12.766 -58.219 -21.656 1 91.19 206 GLY B N 1
ATOM 5129 C CA . GLY B 1 206 ? 11.977 -58.344 -22.859 1 91.19 206 GLY B CA 1
ATOM 5130 C C . GLY B 1 206 ? 10.484 -58.375 -22.594 1 91.19 206 GLY B C 1
ATOM 5131 O O . GLY B 1 206 ? 9.703 -58.719 -23.484 1 91.19 206 GLY B O 1
ATOM 5132 N N . ALA B 1 207 ? 10.133 -58.031 -21.406 1 89.44 207 ALA B N 1
ATOM 5133 C CA . ALA B 1 207 ? 8.742 -58.219 -20.984 1 89.44 207 ALA B CA 1
ATOM 5134 C C . ALA B 1 207 ? 7.902 -57 -21.328 1 89.44 207 ALA B C 1
ATOM 5136 O O . ALA B 1 207 ? 6.672 -57.062 -21.406 1 89.44 207 ALA B O 1
ATOM 5137 N N . VAL B 1 208 ? 8.492 -55.781 -21.469 1 87.44 208 VAL B N 1
ATOM 5138 C CA . VAL B 1 208 ? 7.75 -54.562 -21.781 1 87.44 208 VAL B CA 1
ATOM 5139 C C . VAL B 1 208 ? 8.469 -53.781 -22.891 1 87.44 208 VAL B C 1
ATOM 5141 O O . VAL B 1 208 ? 9.625 -54.094 -23.219 1 87.44 208 VAL B O 1
ATOM 5144 N N . ALA B 1 209 ? 7.758 -52.875 -23.531 1 84.88 209 ALA B N 1
ATOM 5145 C CA . ALA B 1 209 ? 8.289 -52.094 -24.625 1 84.88 209 ALA B CA 1
ATOM 5146 C C . ALA B 1 209 ? 9.094 -50.906 -24.109 1 84.88 209 ALA B C 1
ATOM 5148 O O . ALA B 1 209 ? 8.922 -50.5 -22.953 1 84.88 209 ALA B O 1
ATOM 5149 N N . ARG B 1 210 ? 10.031 -50.438 -24.984 1 85.88 210 ARG B N 1
ATOM 5150 C CA . ARG B 1 210 ? 10.836 -49.25 -24.656 1 85.88 210 ARG B CA 1
ATOM 5151 C C . ARG B 1 210 ? 9.953 -48.062 -24.328 1 85.88 210 ARG B C 1
ATOM 5153 O O . ARG B 1 210 ? 10.305 -47.219 -23.484 1 85.88 210 ARG B O 1
ATOM 5160 N N . MET B 1 211 ? 8.758 -48 -24.891 1 83.12 211 MET B N 1
ATOM 5161 C CA . MET B 1 211 ? 7.789 -46.938 -24.656 1 83.12 211 MET B CA 1
ATOM 5162 C C . MET B 1 211 ? 7.395 -46.844 -23.188 1 83.12 211 MET B C 1
ATOM 5164 O O . MET B 1 211 ? 7.188 -45.75 -22.656 1 83.12 211 MET B O 1
ATOM 5168 N N . ASP B 1 212 ? 7.344 -48 -22.562 1 87.25 212 ASP B N 1
ATOM 5169 C CA . ASP B 1 212 ? 6.965 -48.031 -21.141 1 87.25 212 ASP B CA 1
ATOM 5170 C C . ASP B 1 212 ? 8.047 -47.406 -20.281 1 87.25 212 ASP B C 1
ATOM 5172 O O . ASP B 1 212 ? 7.746 -46.688 -19.312 1 87.25 212 ASP B O 1
ATOM 5176 N N . VAL B 1 213 ? 9.289 -47.625 -20.625 1 90.81 213 VAL B N 1
ATOM 5177 C CA . VAL B 1 213 ? 10.414 -47.062 -19.875 1 90.81 213 VAL B CA 1
ATOM 5178 C C . VAL B 1 213 ? 10.406 -45.531 -20 1 90.81 213 VAL B C 1
ATOM 5180 O O . VAL B 1 213 ? 10.539 -44.812 -19.016 1 90.81 213 VAL B O 1
ATOM 5183 N N . VAL B 1 214 ? 10.172 -45.062 -21.172 1 87.62 214 VAL B N 1
ATOM 5184 C CA . VAL B 1 214 ? 10.18 -43.625 -21.438 1 87.62 214 VAL B CA 1
ATOM 5185 C C . VAL B 1 214 ? 9.008 -42.969 -20.703 1 87.62 214 VAL B C 1
ATOM 5187 O O . VAL B 1 214 ? 9.148 -41.875 -20.156 1 87.62 214 VAL B O 1
ATOM 5190 N N . ARG B 1 215 ? 7.895 -43.531 -20.672 1 85.88 215 ARG B N 1
ATOM 5191 C CA . ARG B 1 215 ? 6.719 -43.031 -19.984 1 85.88 215 ARG B CA 1
ATOM 5192 C C . ARG B 1 215 ? 6.969 -42.906 -18.484 1 85.88 215 ARG B C 1
ATOM 5194 O O . ARG B 1 215 ? 6.629 -41.906 -17.859 1 85.88 215 ARG B O 1
ATOM 5201 N N . ALA B 1 216 ? 7.527 -43.938 -17.953 1 91.5 216 ALA B N 1
ATOM 5202 C CA . ALA B 1 216 ? 7.84 -43.938 -16.516 1 91.5 216 ALA B CA 1
ATOM 5203 C C . ALA B 1 216 ? 8.859 -42.844 -16.188 1 91.5 216 ALA B C 1
ATOM 5205 O O . ALA B 1 216 ? 8.727 -42.156 -15.172 1 91.5 216 ALA B O 1
ATOM 5206 N N . GLU B 1 217 ? 9.844 -42.656 -17.031 1 91.06 217 GLU B N 1
ATOM 5207 C CA . GLU B 1 217 ? 10.844 -41.625 -16.828 1 91.06 217 GLU B CA 1
ATOM 5208 C C . GLU B 1 217 ? 10.211 -40.219 -16.906 1 91.06 217 GLU B C 1
ATOM 5210 O O . GLU B 1 217 ? 10.586 -39.344 -16.156 1 91.06 217 GLU B O 1
ATOM 5215 N N . GLY B 1 218 ? 9.305 -40.094 -17.844 1 87.62 218 GLY B N 1
ATOM 5216 C CA . GLY B 1 218 ? 8.594 -38.844 -17.984 1 87.62 218 GLY B CA 1
ATOM 5217 C C . GLY B 1 218 ? 7.887 -38.406 -16.703 1 87.62 218 GLY B C 1
ATOM 5218 O O . GLY B 1 218 ? 7.934 -37.219 -16.328 1 87.62 218 GLY B O 1
ATOM 5219 N N . LEU B 1 219 ? 7.266 -39.312 -16.078 1 88.88 219 LEU B N 1
ATOM 5220 C CA . LEU B 1 219 ? 6.539 -39 -14.844 1 88.88 219 LEU B CA 1
ATOM 5221 C C . LEU B 1 219 ? 7.5 -38.594 -13.727 1 88.88 219 LEU B C 1
ATOM 5223 O O . LEU B 1 219 ? 7.188 -37.75 -12.906 1 88.88 219 LEU B O 1
ATOM 5227 N N . VAL B 1 220 ? 8.695 -39.25 -13.664 1 92.62 220 VAL B N 1
ATOM 5228 C CA . VAL B 1 220 ? 9.734 -38.875 -12.703 1 92.62 220 VAL B CA 1
ATOM 5229 C C . VAL B 1 220 ? 10.156 -37.438 -12.938 1 92.62 220 VAL B C 1
ATOM 5231 O O . VAL B 1 220 ? 10.188 -36.625 -12 1 92.62 220 VAL B O 1
ATOM 5234 N N . GLN B 1 221 ? 10.383 -37.094 -14.18 1 89.56 221 GLN B N 1
ATOM 5235 C CA . GLN B 1 221 ? 10.859 -35.75 -14.5 1 89.56 221 GLN B CA 1
ATOM 5236 C C . GLN B 1 221 ? 9.789 -34.688 -14.227 1 89.56 221 GLN B C 1
ATOM 5238 O O . GLN B 1 221 ? 10.094 -33.594 -13.758 1 89.56 221 GLN B O 1
ATOM 5243 N N . SER B 1 222 ? 8.539 -35.031 -14.508 1 89.56 222 SER B N 1
ATOM 5244 C CA . SER B 1 222 ? 7.43 -34.125 -14.227 1 89.56 222 SER B CA 1
ATOM 5245 C C . SER B 1 222 ? 7.332 -33.812 -12.734 1 89.56 222 SER B C 1
ATOM 5247 O O . SER B 1 222 ? 7.09 -32.656 -12.352 1 89.56 222 SER B O 1
ATOM 5249 N N . THR B 1 223 ? 7.516 -34.812 -11.938 1 92.19 223 THR B N 1
ATOM 5250 C CA . THR B 1 223 ? 7.469 -34.625 -10.492 1 92.19 223 THR B CA 1
ATOM 5251 C C . THR B 1 223 ? 8.664 -33.781 -10.016 1 92.19 223 THR B C 1
ATOM 5253 O O . THR B 1 223 ? 8.523 -32.938 -9.156 1 92.19 223 THR B O 1
ATOM 5256 N N . LEU B 1 224 ? 9.836 -34.031 -10.586 1 91.44 224 LEU B N 1
ATOM 5257 C CA . LEU B 1 224 ? 11.039 -33.281 -10.25 1 91.44 224 LEU B CA 1
ATOM 5258 C C . LEU B 1 224 ? 10.867 -31.812 -10.57 1 91.44 224 LEU B C 1
ATOM 5260 O O . LEU B 1 224 ? 11.359 -30.953 -9.844 1 91.44 224 LEU B O 1
ATOM 5264 N N . ALA B 1 225 ? 10.086 -31.484 -11.539 1 90.31 225 ALA B N 1
ATOM 5265 C CA . ALA B 1 225 ? 9.898 -30.109 -12.008 1 90.31 225 ALA B CA 1
ATOM 5266 C C . ALA B 1 225 ? 8.984 -29.328 -11.07 1 90.31 225 ALA B C 1
ATOM 5268 O O . ALA B 1 225 ? 8.961 -28.094 -11.102 1 90.31 225 ALA B O 1
ATOM 5269 N N . GLU B 1 226 ? 8.242 -30 -10.234 1 92.69 226 GLU B N 1
ATOM 5270 C CA . GLU B 1 226 ? 7.289 -29.328 -9.352 1 92.69 226 GLU B CA 1
ATOM 5271 C C . GLU B 1 226 ? 7.941 -28.938 -8.031 1 92.69 226 GLU B C 1
ATOM 5273 O O . GLU B 1 226 ? 7.473 -28.016 -7.352 1 92.69 226 GLU B O 1
ATOM 5278 N N . ILE B 1 227 ? 9 -29.594 -7.652 1 94.62 227 ILE B N 1
ATOM 5279 C CA . ILE B 1 227 ? 9.562 -29.531 -6.309 1 94.62 227 ILE B CA 1
ATOM 5280 C C . ILE B 1 227 ? 10.172 -28.156 -6.066 1 94.62 227 ILE B C 1
ATOM 5282 O O . ILE B 1 227 ? 9.945 -27.531 -5.02 1 94.62 227 ILE B O 1
ATOM 5286 N N . PRO B 1 228 ? 10.852 -27.531 -7.031 1 94.44 228 PRO B N 1
ATOM 5287 C CA . PRO B 1 228 ? 11.492 -26.25 -6.754 1 94.44 228 PRO B CA 1
ATOM 5288 C C . PRO B 1 228 ? 10.484 -25.141 -6.43 1 94.44 228 PRO B C 1
ATOM 5290 O O . PRO B 1 228 ? 10.719 -24.344 -5.527 1 94.44 228 PRO B O 1
ATOM 5293 N N . SER B 1 229 ? 9.391 -25.094 -7.133 1 95.56 229 SER B N 1
ATOM 5294 C CA . SER B 1 229 ? 8.383 -24.062 -6.883 1 95.56 229 SER B CA 1
ATOM 5295 C C . SER B 1 229 ? 7.766 -24.219 -5.496 1 95.56 229 SER B C 1
ATOM 5297 O O . SER B 1 229 ? 7.469 -23.234 -4.824 1 95.56 229 SER B O 1
ATOM 5299 N N . LEU B 1 230 ? 7.574 -25.406 -5.066 1 96.69 230 LEU B N 1
ATOM 5300 C CA . LEU B 1 230 ? 7.035 -25.656 -3.734 1 96.69 230 LEU B CA 1
ATOM 5301 C C . LEU B 1 230 ? 8.008 -25.188 -2.658 1 96.69 230 LEU B C 1
ATOM 5303 O O . LEU B 1 230 ? 7.602 -24.562 -1.678 1 96.69 230 LEU B O 1
ATOM 5307 N N . ASP B 1 231 ? 9.25 -25.5 -2.883 1 95.62 231 ASP B N 1
ATOM 5308 C CA . ASP B 1 231 ? 10.281 -25.062 -1.95 1 95.62 231 ASP B CA 1
ATOM 5309 C C . ASP B 1 231 ? 10.359 -23.531 -1.895 1 95.62 231 ASP B C 1
ATOM 5311 O O . ASP B 1 231 ? 10.438 -22.953 -0.812 1 95.62 231 ASP B O 1
ATOM 5315 N N . ALA B 1 232 ? 10.344 -22.906 -3.01 1 96.31 232 ALA B N 1
ATOM 5316 C CA . ALA B 1 232 ? 10.383 -21.453 -3.08 1 96.31 232 ALA B CA 1
ATOM 5317 C C . ALA B 1 232 ? 9.211 -20.844 -2.322 1 96.31 232 ALA B C 1
ATOM 5319 O O . ALA B 1 232 ? 9.391 -19.906 -1.538 1 96.31 232 ALA B O 1
ATOM 5320 N N . ASN B 1 233 ? 8.062 -21.375 -2.568 1 97.25 233 ASN B N 1
ATOM 5321 C CA . ASN B 1 233 ? 6.863 -20.812 -1.956 1 97.25 233 ASN B CA 1
ATOM 5322 C C . ASN B 1 233 ? 6.852 -21.016 -0.445 1 97.25 233 ASN B C 1
ATOM 5324 O O . ASN B 1 233 ? 6.344 -20.188 0.301 1 97.25 233 ASN B O 1
ATOM 5328 N N . PHE B 1 234 ? 7.422 -22.141 0.043 1 97.12 234 PHE B N 1
ATOM 5329 C CA . PHE B 1 234 ? 7.613 -22.312 1.479 1 97.12 234 PHE B CA 1
ATOM 5330 C C . PHE B 1 234 ? 8.484 -21.203 2.045 1 97.12 234 PHE B C 1
ATOM 5332 O O . PHE B 1 234 ? 8.117 -20.562 3.033 1 97.12 234 PHE B O 1
ATOM 5339 N N . ARG B 1 235 ? 9.562 -20.938 1.427 1 96.94 235 ARG B N 1
ATOM 5340 C CA . ARG B 1 235 ? 10.508 -19.938 1.903 1 96.94 235 ARG B CA 1
ATOM 5341 C C . ARG B 1 235 ? 9.906 -18.531 1.818 1 96.94 235 ARG B C 1
ATOM 5343 O O . ARG B 1 235 ? 10.094 -17.719 2.721 1 96.94 235 ARG B O 1
ATOM 5350 N N . ILE B 1 236 ? 9.195 -18.25 0.75 1 97.38 236 ILE B N 1
ATOM 5351 C CA . ILE B 1 236 ? 8.523 -16.969 0.581 1 97.38 236 ILE B CA 1
ATOM 5352 C C . ILE B 1 236 ? 7.535 -16.75 1.726 1 97.38 236 ILE B C 1
ATOM 5354 O O . ILE B 1 236 ? 7.457 -15.656 2.285 1 97.38 236 ILE B O 1
ATOM 5358 N N . SER B 1 237 ? 6.809 -17.797 2.074 1 97.81 237 SER B N 1
ATOM 5359 C CA . SER B 1 237 ? 5.883 -17.719 3.197 1 97.81 237 SER B CA 1
ATOM 5360 C C . SER B 1 237 ? 6.625 -17.469 4.508 1 97.81 237 SER B C 1
ATOM 5362 O O . SER B 1 237 ? 6.191 -16.672 5.332 1 97.81 237 SER B O 1
ATOM 5364 N N . ALA B 1 238 ? 7.719 -18.141 4.664 1 97.19 238 ALA B N 1
ATOM 5365 C CA . ALA B 1 238 ? 8.531 -17.969 5.867 1 97.19 238 ALA B CA 1
ATOM 5366 C C . ALA B 1 238 ? 9.102 -16.547 5.945 1 97.19 238 ALA B C 1
ATOM 5368 O O . ALA B 1 238 ? 9.148 -15.953 7.023 1 97.19 238 ALA B O 1
ATOM 5369 N N . HIS B 1 239 ? 9.594 -16.047 4.836 1 97.31 239 HIS B N 1
ATOM 5370 C CA . HIS B 1 239 ? 10.078 -14.672 4.773 1 97.31 239 HIS B CA 1
ATOM 5371 C C . HIS B 1 239 ? 9.008 -13.688 5.234 1 97.31 239 HIS B C 1
ATOM 5373 O O . HIS B 1 239 ? 9.289 -12.773 6.012 1 97.31 239 HIS B O 1
ATOM 5379 N N . ARG B 1 240 ? 7.785 -13.883 4.742 1 97.56 240 ARG B N 1
ATOM 5380 C CA . ARG B 1 240 ? 6.676 -13 5.094 1 97.56 240 ARG B CA 1
ATOM 5381 C C . ARG B 1 240 ? 6.414 -13.023 6.594 1 97.56 240 ARG B C 1
ATOM 5383 O O . ARG B 1 240 ? 6.168 -11.984 7.207 1 97.56 240 ARG B O 1
ATOM 5390 N N . ILE B 1 241 ? 6.469 -14.211 7.152 1 97.44 241 ILE B N 1
ATOM 5391 C CA . ILE B 1 241 ? 6.266 -14.352 8.594 1 97.44 241 ILE B CA 1
ATOM 5392 C C . ILE B 1 241 ? 7.316 -13.531 9.344 1 97.44 241 ILE B C 1
ATOM 5394 O O . ILE B 1 241 ? 6.988 -12.797 10.273 1 97.44 241 ILE B O 1
ATOM 5398 N N . ALA B 1 242 ? 8.547 -13.656 8.977 1 96.94 242 ALA B N 1
ATOM 5399 C CA . ALA B 1 242 ? 9.625 -12.906 9.617 1 96.94 242 ALA B CA 1
ATOM 5400 C C . ALA B 1 242 ? 9.367 -11.406 9.531 1 96.94 242 ALA B C 1
ATOM 5402 O O . ALA B 1 242 ? 9.461 -10.695 10.539 1 96.94 242 ALA B O 1
ATOM 5403 N N . THR B 1 243 ? 9.031 -10.938 8.359 1 96.38 243 THR B N 1
ATOM 5404 C CA . THR B 1 243 ? 8.797 -9.516 8.141 1 96.38 243 THR B CA 1
ATOM 5405 C C . THR B 1 243 ? 7.641 -9.023 9.008 1 96.38 243 THR B C 1
ATOM 5407 O O . THR B 1 243 ? 7.715 -7.941 9.586 1 96.38 243 THR B O 1
ATOM 5410 N N . LEU B 1 244 ? 6.578 -9.852 9.078 1 97.06 244 LEU B N 1
ATOM 5411 C CA . LEU B 1 244 ? 5.426 -9.484 9.898 1 97.06 244 LEU B CA 1
ATOM 5412 C C . LEU B 1 244 ? 5.812 -9.375 11.367 1 97.06 244 LEU B C 1
ATOM 5414 O O . LEU B 1 244 ? 5.203 -8.602 12.117 1 97.06 244 LEU B O 1
ATOM 5418 N N . LEU B 1 245 ? 6.812 -10.086 11.805 1 96.12 245 LEU B N 1
ATOM 5419 C CA . LEU B 1 245 ? 7.262 -10.078 13.195 1 96.12 245 LEU B CA 1
ATOM 5420 C C . LEU B 1 245 ? 8.367 -9.047 13.406 1 96.12 245 LEU B C 1
ATOM 5422 O O . LEU B 1 245 ? 8.992 -9.016 14.469 1 96.12 245 LEU B O 1
ATOM 5426 N N . GLY B 1 246 ? 8.625 -8.234 12.359 1 93.88 246 GLY B N 1
ATOM 5427 C CA . GLY B 1 246 ? 9.609 -7.172 12.484 1 93.88 246 GLY B CA 1
ATOM 5428 C C . GLY B 1 246 ? 11.039 -7.676 12.406 1 93.88 246 GLY B C 1
ATOM 5429 O O . GLY B 1 246 ? 11.953 -7.051 12.961 1 93.88 246 GLY B O 1
ATOM 5430 N N . LYS B 1 247 ? 11.219 -8.836 11.773 1 94 247 LYS B N 1
ATOM 5431 C CA . LYS B 1 247 ? 12.539 -9.445 11.625 1 94 247 LYS B CA 1
ATOM 5432 C C . LYS B 1 247 ? 12.938 -9.531 10.156 1 94 247 LYS B C 1
ATOM 5434 O O . LYS B 1 247 ? 12.078 -9.508 9.266 1 94 247 LYS B O 1
ATOM 5439 N N . PRO B 1 248 ? 14.258 -9.648 9.922 1 93.56 248 PRO B N 1
ATOM 5440 C CA . PRO B 1 248 ? 14.68 -9.844 8.531 1 93.56 248 PRO B CA 1
ATOM 5441 C C . PRO B 1 248 ? 14.148 -11.141 7.934 1 93.56 248 PRO B C 1
ATOM 5443 O O . PRO B 1 248 ? 14.086 -12.164 8.625 1 93.56 248 PRO B O 1
ATOM 5446 N N . ALA B 1 249 ? 13.703 -11.094 6.707 1 93.31 249 ALA B N 1
ATOM 5447 C CA . ALA B 1 249 ? 12.969 -12.141 5.996 1 93.31 249 ALA B CA 1
ATOM 5448 C C . ALA B 1 249 ? 13.68 -13.484 6.102 1 93.31 249 ALA B C 1
ATOM 5450 O O . ALA B 1 249 ? 13.039 -14.523 6.262 1 93.31 249 ALA B O 1
ATOM 5451 N N . GLY B 1 250 ? 14.938 -13.641 6.082 1 92.19 250 GLY B N 1
ATOM 5452 C CA . GLY B 1 250 ? 15.641 -14.914 6.062 1 92.19 250 GLY B CA 1
ATOM 5453 C C . GLY B 1 250 ? 15.867 -15.492 7.445 1 92.19 250 GLY B C 1
ATOM 5454 O O . GLY B 1 250 ? 16.266 -16.641 7.582 1 92.19 250 GLY B O 1
ATOM 5455 N N . SER B 1 251 ? 15.398 -14.867 8.445 1 92.75 251 SER B N 1
ATOM 5456 C CA . SER B 1 251 ? 15.836 -15.172 9.797 1 92.75 251 SER B CA 1
ATOM 5457 C C . SER B 1 251 ? 15.031 -16.328 10.391 1 92.75 251 SER B C 1
ATOM 5459 O O . SER B 1 251 ? 15.461 -16.969 11.352 1 92.75 251 SER B O 1
ATOM 5461 N N . MET B 1 252 ? 13.867 -16.672 9.797 1 93.69 252 MET B N 1
ATOM 5462 C CA . MET B 1 252 ? 12.984 -17.594 10.5 1 93.69 252 MET B CA 1
ATOM 5463 C C . MET B 1 252 ? 12.789 -18.875 9.68 1 93.69 252 MET B C 1
ATOM 5465 O O . MET B 1 252 ? 12.016 -19.75 10.078 1 93.69 252 MET B O 1
ATOM 5469 N N . VAL B 1 253 ? 13.414 -19.062 8.57 1 95.44 253 VAL B N 1
ATOM 5470 C CA . VAL B 1 253 ? 13.195 -20.172 7.656 1 95.44 253 VAL B CA 1
ATOM 5471 C C . VAL B 1 253 ? 13.492 -21.484 8.367 1 95.44 253 VAL B C 1
ATOM 5473 O O . VAL B 1 253 ? 12.695 -22.422 8.305 1 95.44 253 VAL B O 1
ATOM 5476 N N . GLU B 1 254 ? 14.602 -21.562 9.094 1 94.25 254 GLU B N 1
ATOM 5477 C CA . GLU B 1 254 ? 15.023 -22.797 9.75 1 94.25 254 GLU B CA 1
ATOM 5478 C C . GLU B 1 254 ? 14.062 -23.172 10.883 1 94.25 254 GLU B C 1
ATOM 5480 O O . GLU B 1 254 ? 13.711 -24.344 11.039 1 94.25 254 GLU B O 1
ATOM 5485 N N . GLU B 1 255 ? 13.711 -22.219 11.633 1 94.69 255 GLU B N 1
ATOM 5486 C CA . GLU B 1 255 ? 12.789 -22.453 12.734 1 94.69 255 GLU B CA 1
ATOM 5487 C C . GLU B 1 255 ? 11.445 -22.984 12.227 1 94.69 255 GLU B C 1
ATOM 5489 O O . GLU B 1 255 ? 10.906 -23.953 12.766 1 94.69 255 GLU B O 1
ATOM 5494 N N . ILE B 1 256 ? 10.93 -22.406 11.188 1 95.19 256 ILE B N 1
ATOM 5495 C CA . ILE B 1 256 ? 9.609 -22.75 10.672 1 95.19 256 ILE B CA 1
ATOM 5496 C C . ILE B 1 256 ? 9.656 -24.125 9.992 1 95.19 256 ILE B C 1
ATOM 5498 O O . ILE B 1 256 ? 8.688 -24.875 10.039 1 95.19 256 ILE B O 1
ATOM 5502 N N . ALA B 1 257 ? 10.797 -24.406 9.438 1 94.81 257 ALA B N 1
ATOM 5503 C CA . ALA B 1 257 ? 10.969 -25.688 8.727 1 94.81 257 ALA B CA 1
ATOM 5504 C C . ALA B 1 257 ? 10.812 -26.859 9.68 1 94.81 257 ALA B C 1
ATOM 5506 O O . ALA B 1 257 ? 10.539 -27.984 9.25 1 94.81 257 ALA B O 1
ATOM 5507 N N . LYS B 1 258 ? 10.992 -26.578 10.961 1 90.38 258 LYS B N 1
ATOM 5508 C CA . LYS B 1 258 ? 10.914 -27.656 11.953 1 90.38 258 LYS B CA 1
ATOM 5509 C C . LYS B 1 258 ? 9.461 -28.016 12.25 1 90.38 258 LYS B C 1
ATOM 5511 O O . LYS B 1 258 ? 9.195 -29 12.938 1 90.38 258 LYS B O 1
ATOM 5516 N N . GLY B 1 259 ? 8.617 -27.25 11.773 1 78.75 259 GLY B N 1
ATOM 5517 C CA . GLY B 1 259 ? 7.219 -27.469 12.094 1 78.75 259 GLY B CA 1
ATOM 5518 C C . GLY B 1 259 ? 6.625 -28.672 11.406 1 78.75 259 GLY B C 1
ATOM 5519 O O . GLY B 1 259 ? 7.32 -29.391 10.672 1 78.75 259 GLY B O 1
ATOM 5520 N N . SER B 1 260 ? 5.383 -28.891 11.82 1 76 260 SER B N 1
ATOM 5521 C CA . SER B 1 260 ? 4.723 -30.172 11.609 1 76 260 SER B CA 1
ATOM 5522 C C . SER B 1 260 ? 3.662 -30.078 10.516 1 76 260 SER B C 1
ATOM 5524 O O . SER B 1 260 ? 3.736 -29.203 9.648 1 76 260 SER B O 1
ATOM 5526 N N . ASN B 1 261 ? 2.426 -30.625 10.742 1 87.75 261 ASN B N 1
ATOM 5527 C CA . ASN B 1 261 ? 1.282 -30.891 9.875 1 87.75 261 ASN B CA 1
ATOM 5528 C C . ASN B 1 261 ? 0.476 -29.609 9.609 1 87.75 261 ASN B C 1
ATOM 5530 O O . ASN B 1 261 ? 0.616 -28.625 10.336 1 87.75 261 ASN B O 1
ATOM 5534 N N . GLN B 1 262 ? -0.153 -29.516 8.453 1 94.69 262 GLN B N 1
ATOM 5535 C CA . GLN B 1 262 ? -1.097 -28.422 8.203 1 94.69 262 GLN B CA 1
ATOM 5536 C C . GLN B 1 262 ? -2.023 -28.219 9.391 1 94.69 262 GLN B C 1
ATOM 5538 O O . GLN B 1 262 ? -2.439 -29.172 10.047 1 94.69 262 GLN B O 1
ATOM 5543 N N . PRO B 1 263 ? -2.25 -26.938 9.703 1 89.12 263 PRO B N 1
ATOM 5544 C CA . PRO B 1 263 ? -3.135 -26.656 10.836 1 89.12 263 PRO B CA 1
ATOM 5545 C C . PRO B 1 263 ? -4.547 -27.203 10.633 1 89.12 263 PRO B C 1
ATOM 5547 O O . PRO B 1 263 ? -5.078 -27.156 9.516 1 89.12 263 PRO B O 1
ATOM 5550 N N . ALA B 1 264 ? -5.051 -27.906 11.664 1 83.19 264 ALA B N 1
ATOM 5551 C CA . ALA B 1 264 ? -6.426 -28.391 11.727 1 83.19 264 ALA B CA 1
ATOM 5552 C C . ALA B 1 264 ? -7.164 -27.797 12.922 1 83.19 264 ALA B C 1
ATOM 5554 O O . ALA B 1 264 ? -6.543 -27.391 13.906 1 83.19 264 ALA B O 1
ATOM 5555 N N . PHE B 1 265 ? -8.391 -27.516 12.633 1 83.56 265 PHE B N 1
ATOM 5556 C CA . PHE B 1 265 ? -9.195 -26.969 13.727 1 83.56 265 PHE B CA 1
ATOM 5557 C C . PHE B 1 265 ? -10.461 -27.781 13.93 1 83.56 265 PHE B C 1
ATOM 5559 O O . PHE B 1 265 ? -10.938 -28.438 13.008 1 83.56 265 PHE B O 1
ATOM 5566 N N . ARG B 1 266 ? -10.867 -28.016 15.141 1 74 266 ARG B N 1
ATOM 5567 C CA . ARG B 1 266 ? -12.039 -28.812 15.469 1 74 266 ARG B CA 1
ATOM 5568 C C . ARG B 1 266 ? -13.195 -27.922 15.938 1 74 266 ARG B C 1
ATOM 5570 O O . ARG B 1 266 ? -14.32 -28.406 16.109 1 74 266 ARG B O 1
ATOM 5577 N N . ALA B 1 267 ? -13.039 -26.688 15.953 1 67.06 267 ALA B N 1
ATOM 5578 C CA . ALA B 1 267 ? -14.016 -25.875 16.688 1 67.06 267 ALA B CA 1
ATOM 5579 C C . ALA B 1 267 ? -15.023 -25.25 15.727 1 67.06 267 ALA B C 1
ATOM 5581 O O . ALA B 1 267 ? -14.672 -24.844 14.617 1 67.06 267 ALA B O 1
ATOM 5582 N N . ASP B 1 268 ? -16.25 -25.406 16.125 1 77.38 268 ASP B N 1
ATOM 5583 C CA . ASP B 1 268 ? -17.281 -24.609 15.469 1 77.38 268 ASP B CA 1
ATOM 5584 C C . ASP B 1 268 ? -17.125 -23.125 15.805 1 77.38 268 ASP B C 1
ATOM 5586 O O . ASP B 1 268 ? -16.641 -22.781 16.891 1 77.38 268 ASP B O 1
ATOM 5590 N N . VAL B 1 269 ? -17.312 -22.375 14.805 1 83.94 269 VAL B N 1
ATOM 5591 C CA . VAL B 1 269 ? -17.234 -20.938 15.039 1 83.94 269 VAL B CA 1
ATOM 5592 C C . VAL B 1 269 ? -18.625 -20.391 15.352 1 83.94 269 VAL B C 1
ATOM 5594 O O . VAL B 1 269 ? -19.562 -20.578 14.57 1 83.94 269 VAL B O 1
ATOM 5597 N N . ASN B 1 270 ? -18.75 -19.891 16.562 1 87.12 270 ASN B N 1
ATOM 5598 C CA . ASN B 1 270 ? -19.969 -19.141 16.875 1 87.12 270 ASN B CA 1
ATOM 5599 C C . ASN B 1 270 ? -19.938 -17.734 16.281 1 87.12 270 ASN B C 1
ATOM 5601 O O . ASN B 1 270 ? -19.219 -16.859 16.781 1 87.12 270 ASN B O 1
ATOM 5605 N N . VAL B 1 271 ? -20.734 -17.531 15.25 1 92.5 271 VAL B N 1
ATOM 5606 C CA . VAL B 1 271 ? -20.672 -16.266 14.516 1 92.5 271 VAL B CA 1
ATOM 5607 C C . VAL B 1 271 ? -21.562 -15.234 15.188 1 92.5 271 VAL B C 1
ATOM 5609 O O . VAL B 1 271 ? -21.484 -14.039 14.875 1 92.5 271 VAL B O 1
ATOM 5612 N N . GLY B 1 272 ? -22.422 -15.617 16.172 1 93.69 272 GLY B N 1
ATOM 5613 C CA . GLY B 1 272 ? -23.344 -14.688 16.797 1 93.69 272 GLY B CA 1
ATOM 5614 C C . GLY B 1 272 ? -24.406 -14.172 15.852 1 93.69 272 GLY B C 1
ATOM 5615 O O . GLY B 1 272 ? -24.891 -14.914 14.992 1 93.69 272 GLY B O 1
ATOM 5616 N N . ILE B 1 273 ? -24.891 -12.906 16.156 1 94.06 273 ILE B N 1
ATOM 5617 C CA . ILE B 1 273 ? -25.938 -12.273 15.352 1 94.06 273 ILE B CA 1
ATOM 5618 C C . ILE B 1 273 ? -25.406 -10.977 14.742 1 94.06 273 ILE B C 1
ATOM 5620 O O . ILE B 1 273 ? -24.406 -10.43 15.219 1 94.06 273 ILE B O 1
ATOM 5624 N N . PRO B 1 274 ? -26.031 -10.477 13.68 1 93.94 274 PRO B N 1
ATOM 5625 C CA . PRO B 1 274 ? -25.547 -9.273 13 1 93.94 274 PRO B CA 1
ATOM 5626 C C . PRO B 1 274 ? -25.391 -8.086 13.945 1 93.94 274 PRO B C 1
ATOM 5628 O O . PRO B 1 274 ? -24.469 -7.285 13.789 1 93.94 274 PRO B O 1
ATOM 5631 N N . ALA B 1 275 ? -26.141 -7.98 14.945 1 91.81 275 ALA B N 1
ATOM 5632 C CA . ALA B 1 275 ? -26.078 -6.859 15.875 1 91.81 275 ALA B CA 1
ATOM 5633 C C . ALA B 1 275 ? -24.75 -6.859 16.625 1 91.81 275 ALA B C 1
ATOM 5635 O O . ALA B 1 275 ? -24.25 -5.801 17.016 1 91.81 275 ALA B O 1
ATOM 5636 N N . ASP B 1 276 ? -24.141 -8 16.844 1 92.38 276 ASP B N 1
ATOM 5637 C CA . ASP B 1 276 ? -22.875 -8.133 17.562 1 92.38 276 ASP B CA 1
ATOM 5638 C C . ASP B 1 276 ? -21.75 -7.449 16.797 1 92.38 276 ASP B C 1
ATOM 5640 O O . ASP B 1 276 ? -20.797 -6.961 17.422 1 92.38 276 ASP B O 1
ATOM 5644 N N . ILE B 1 277 ? -21.859 -7.383 15.461 1 91.75 277 ILE B N 1
ATOM 5645 C CA . ILE B 1 277 ? -20.734 -6.914 14.656 1 91.75 277 ILE B CA 1
ATOM 5646 C C . ILE B 1 277 ? -20.578 -5.402 14.812 1 91.75 277 ILE B C 1
ATOM 5648 O O . ILE B 1 277 ? -19.469 -4.867 14.688 1 91.75 277 ILE B O 1
ATOM 5652 N N . ILE B 1 278 ? -21.656 -4.742 15.109 1 89.31 278 ILE B N 1
ATOM 5653 C CA . ILE B 1 278 ? -21.609 -3.295 15.297 1 89.31 278 ILE B CA 1
ATOM 5654 C C . ILE B 1 278 ? -20.703 -2.955 16.484 1 89.31 278 ILE B C 1
ATOM 5656 O O . ILE B 1 278 ? -19.953 -1.98 16.438 1 89.31 278 ILE B O 1
ATOM 5660 N N . ARG B 1 279 ? -20.75 -3.787 17.422 1 86 279 ARG B N 1
ATOM 5661 C CA . ARG B 1 279 ? -19.969 -3.553 18.641 1 86 279 ARG B CA 1
ATOM 5662 C C . ARG B 1 279 ? -18.547 -4.102 18.484 1 86 279 ARG B C 1
ATOM 5664 O O . ARG B 1 279 ? -17.594 -3.477 18.938 1 86 279 ARG B O 1
ATOM 5671 N N . ASN B 1 280 ? -18.406 -5.207 17.812 1 93 280 ASN B N 1
ATOM 5672 C CA . ASN B 1 280 ? -17.141 -5.945 17.844 1 93 280 ASN B CA 1
ATOM 5673 C C . ASN B 1 280 ? -16.203 -5.48 16.734 1 93 280 ASN B C 1
ATOM 5675 O O . ASN B 1 280 ? -14.977 -5.547 16.891 1 93 280 ASN B O 1
ATOM 5679 N N . ARG B 1 281 ? -16.688 -5.016 15.547 1 95.56 281 ARG B N 1
ATOM 5680 C CA . ARG B 1 281 ? -15.836 -4.688 14.406 1 95.56 281 ARG B CA 1
ATOM 5681 C C . ARG B 1 281 ? -15.25 -3.285 14.547 1 95.56 281 ARG B C 1
ATOM 5683 O O . ARG B 1 281 ? -15.984 -2.297 14.562 1 95.56 281 ARG B O 1
ATOM 5690 N N . PRO B 1 282 ? -13.961 -3.258 14.562 1 96.25 282 PRO B N 1
ATOM 5691 C CA . PRO B 1 282 ? -13.344 -1.945 14.766 1 96.25 282 PRO B CA 1
ATOM 5692 C C . PRO B 1 282 ? -13.539 -1.015 13.57 1 96.25 282 PRO B C 1
ATOM 5694 O O . PRO B 1 282 ? -13.555 0.208 13.727 1 96.25 282 PRO B O 1
ATOM 5697 N N . ASP B 1 283 ? -13.688 -1.537 12.344 1 96.06 283 ASP B N 1
ATOM 5698 C CA . ASP B 1 283 ? -13.898 -0.673 11.18 1 96.06 283 ASP B CA 1
ATOM 5699 C C . ASP B 1 283 ? -15.258 0.017 11.242 1 96.06 283 ASP B C 1
ATOM 5701 O O . ASP B 1 283 ? -15.398 1.157 10.797 1 96.06 283 ASP B O 1
ATOM 5705 N N . ILE B 1 284 ? -16.219 -0.634 11.82 1 95.56 284 ILE B N 1
ATOM 5706 C CA . ILE B 1 284 ? -17.531 -0.026 12.023 1 95.56 284 ILE B CA 1
ATOM 5707 C C . ILE B 1 284 ? -17.453 1.031 13.125 1 95.56 284 ILE B C 1
ATOM 5709 O O . ILE B 1 284 ? -18 2.125 12.984 1 95.56 284 ILE B O 1
ATOM 5713 N N . ARG B 1 285 ? -16.766 0.7 14.18 1 94.56 285 ARG B N 1
ATOM 5714 C CA . ARG B 1 285 ? -16.578 1.662 15.258 1 94.56 285 ARG B CA 1
ATOM 5715 C C . ARG B 1 285 ? -15.859 2.912 14.758 1 94.56 285 ARG B C 1
ATOM 5717 O O . ARG B 1 285 ? -16.219 4.031 15.117 1 94.56 285 ARG B O 1
ATOM 5724 N N . LYS B 1 286 ? -14.828 2.727 13.953 1 95.62 286 LYS B N 1
ATOM 5725 C CA . LYS B 1 286 ? -14.117 3.871 13.391 1 95.62 286 LYS B CA 1
ATOM 5726 C C . LYS B 1 286 ? -15.055 4.738 12.555 1 95.62 286 LYS B C 1
ATOM 5728 O O . LYS B 1 286 ? -15.047 5.965 12.68 1 95.62 286 LYS B O 1
ATOM 5733 N N . ALA B 1 287 ? -15.781 4.094 11.695 1 94.62 287 ALA B N 1
ATOM 5734 C CA . ALA B 1 287 ? -16.719 4.836 10.852 1 94.62 287 ALA B CA 1
ATOM 5735 C C . ALA B 1 287 ? -17.719 5.617 11.688 1 94.62 287 ALA B C 1
ATOM 5737 O O . ALA B 1 287 ? -18.094 6.738 11.336 1 94.62 287 ALA B O 1
ATOM 5738 N N . GLU B 1 288 ? -18.219 5.035 12.789 1 95.12 288 GLU B N 1
ATOM 5739 C CA . GLU B 1 288 ? -19.141 5.715 13.695 1 95.12 288 GLU B CA 1
ATOM 5740 C C . GLU B 1 288 ? -18.484 6.941 14.32 1 95.12 288 GLU B C 1
ATOM 5742 O O . GLU B 1 288 ? -19.109 7.996 14.438 1 95.12 288 GLU B O 1
ATOM 5747 N N . ARG B 1 289 ? -17.266 6.812 14.688 1 94.62 289 ARG B N 1
ATOM 5748 C CA . ARG B 1 289 ? -16.562 7.941 15.289 1 94.62 289 ARG B CA 1
ATOM 5749 C C . ARG B 1 289 ? -16.266 9.023 14.25 1 94.62 289 ARG B C 1
ATOM 5751 O O . ARG B 1 289 ? -16.266 10.211 14.57 1 94.62 289 ARG B O 1
ATOM 5758 N N . ASP B 1 290 ? -16 8.602 13.039 1 92.81 290 ASP B N 1
ATOM 5759 C CA . ASP B 1 290 ? -15.859 9.57 11.961 1 92.81 290 ASP B CA 1
ATOM 5760 C C . ASP B 1 290 ? -17.156 10.359 11.75 1 92.81 290 ASP B C 1
ATOM 5762 O O . ASP B 1 290 ? -17.125 11.555 11.469 1 92.81 290 ASP B O 1
ATOM 5766 N N . LEU B 1 291 ? -18.297 9.672 11.875 1 92.56 291 LEU B N 1
ATOM 5767 C CA . LEU B 1 291 ? -19.594 10.336 11.812 1 92.56 291 LEU B CA 1
ATOM 5768 C C . LEU B 1 291 ? -19.766 11.32 12.961 1 92.56 291 LEU B C 1
ATOM 5770 O O . LEU B 1 291 ? -20.25 12.438 12.766 1 92.56 291 LEU B O 1
ATOM 5774 N N . ALA B 1 292 ? -19.328 10.953 14.133 1 92.62 292 ALA B N 1
ATOM 5775 C CA . ALA B 1 292 ? -19.359 11.852 15.289 1 92.62 292 ALA B CA 1
ATOM 5776 C C . ALA B 1 292 ? -18.5 13.086 15.039 1 92.62 292 ALA B C 1
ATOM 5778 O O . ALA B 1 292 ? -18.922 14.211 15.359 1 92.62 292 ALA B O 1
ATOM 5779 N N . ASP B 1 293 ? -17.359 12.906 14.508 1 91.81 293 ASP B N 1
ATOM 5780 C CA . ASP B 1 293 ? -16.453 14.008 14.164 1 91.81 293 ASP B CA 1
ATOM 5781 C C . ASP B 1 293 ? -17.125 14.977 13.188 1 91.81 293 ASP B C 1
ATOM 5783 O O . ASP B 1 293 ? -17.156 16.188 13.438 1 91.81 293 ASP B O 1
ATOM 5787 N N . SER B 1 294 ? -17.656 14.383 12.156 1 91.5 294 SER B N 1
ATOM 5788 C CA . SER B 1 294 ? -18.281 15.219 11.141 1 91.5 294 SER B CA 1
ATOM 5789 C C . SER B 1 294 ? -19.516 15.93 11.703 1 91.5 294 SER B C 1
ATOM 5791 O O . SER B 1 294 ? -19.812 17.062 11.305 1 91.5 294 SER B O 1
ATOM 5793 N N . THR B 1 295 ? -20.25 15.312 12.602 1 91.25 295 THR B N 1
ATOM 5794 C CA . THR B 1 295 ? -21.406 15.93 13.258 1 91.25 295 THR B CA 1
ATOM 5795 C C . THR B 1 295 ? -20.969 17.125 14.109 1 91.25 295 THR B C 1
ATOM 5797 O O . THR B 1 295 ? -21.609 18.172 14.086 1 91.25 295 THR B O 1
ATOM 5800 N N . ALA B 1 296 ? -19.906 16.922 14.828 1 90.31 296 ALA B N 1
ATOM 5801 C CA . ALA B 1 296 ? -19.375 18.016 15.633 1 90.31 296 ALA B CA 1
ATOM 5802 C C . ALA B 1 296 ? -18.969 19.188 14.75 1 90.31 296 ALA B C 1
ATOM 5804 O O . ALA B 1 296 ? -19.141 20.344 15.141 1 90.31 296 ALA B O 1
ATOM 5805 N N . GLN B 1 297 ? -18.562 18.953 13.562 1 89.75 297 GLN B N 1
ATOM 5806 C CA . GLN B 1 297 ? -18.109 20 12.648 1 89.75 297 GLN B CA 1
ATOM 5807 C C . GLN B 1 297 ? -19.281 20.844 12.148 1 89.75 297 GLN B C 1
ATOM 5809 O O . GLN B 1 297 ? -19.094 22 11.781 1 89.75 297 GLN B O 1
ATOM 5814 N N . ILE B 1 298 ? -20.484 20.312 12.109 1 88.88 298 ILE B N 1
ATOM 5815 C CA . ILE B 1 298 ? -21.672 21.109 11.82 1 88.88 298 ILE B CA 1
ATOM 5816 C C . ILE B 1 298 ? -21.812 22.219 12.859 1 88.88 298 ILE B C 1
ATOM 5818 O O . ILE B 1 298 ? -22.062 23.375 12.516 1 88.88 298 ILE B O 1
ATOM 5822 N N . GLY B 1 299 ? -21.609 21.812 14.094 1 89.44 299 GLY B N 1
ATOM 5823 C CA . GLY B 1 299 ? -21.672 22.797 15.164 1 89.44 299 GLY B CA 1
ATOM 5824 C C . GLY B 1 299 ? -20.609 23.875 15.047 1 89.44 299 GLY B C 1
ATOM 5825 O O . GLY B 1 299 ? -20.875 25.047 15.336 1 89.44 299 GLY B O 1
ATOM 5826 N N . VAL B 1 300 ? -19.469 23.547 14.641 1 87 300 VAL B N 1
ATOM 5827 C CA . VAL B 1 300 ? -18.391 24.516 14.43 1 87 300 VAL B CA 1
ATOM 5828 C C . VAL B 1 300 ? -18.797 25.5 13.344 1 87 300 VAL B C 1
ATOM 5830 O O . VAL B 1 300 ? -18.625 26.703 13.5 1 87 300 VAL B O 1
ATOM 5833 N N . ALA B 1 301 ? -19.344 25.016 12.266 1 85 301 ALA B N 1
ATOM 5834 C CA . ALA B 1 301 ? -19.781 25.875 11.164 1 85 301 ALA B CA 1
ATOM 5835 C C . ALA B 1 301 ? -20.953 26.75 11.594 1 85 301 ALA B C 1
ATOM 5837 O O . ALA B 1 301 ? -21 27.938 11.25 1 85 301 ALA B O 1
ATOM 5838 N N . GLU B 1 302 ? -21.906 26.25 12.32 1 88.62 302 GLU B N 1
ATOM 5839 C CA . GLU B 1 302 ? -23.062 27.016 12.781 1 88.62 302 GLU B CA 1
ATOM 5840 C C . GLU B 1 302 ? -22.641 28.125 13.75 1 88.62 302 GLU B C 1
ATOM 5842 O O . GLU B 1 302 ? -23.219 29.203 13.75 1 88.62 302 GLU B O 1
ATOM 5847 N N . ALA B 1 303 ? -21.672 27.766 14.531 1 85.06 303 ALA B N 1
ATOM 5848 C CA . ALA B 1 303 ? -21.203 28.75 15.516 1 85.06 303 ALA B CA 1
ATOM 5849 C C . ALA B 1 303 ? -20.688 30.016 14.836 1 85.06 303 ALA B C 1
ATOM 5851 O O . ALA B 1 303 ? -20.75 31.109 15.398 1 85.06 303 ALA B O 1
ATOM 5852 N N . LYS B 1 304 ? -20.25 29.938 13.633 1 82.88 304 LYS B N 1
ATOM 5853 C CA . LYS B 1 304 ? -19.703 31.078 12.906 1 82.88 304 LYS B CA 1
ATOM 5854 C C . LYS B 1 304 ? -20.797 32.031 12.469 1 82.88 304 LYS B C 1
ATOM 5856 O O . LYS B 1 304 ? -20.531 33.156 12.078 1 82.88 304 LYS B O 1
ATOM 5861 N N . LEU B 1 305 ? -22.094 31.578 12.516 1 83.88 305 LEU B N 1
ATOM 5862 C CA . LEU B 1 305 ? -23.219 32.438 12.156 1 83.88 305 LEU B CA 1
ATOM 5863 C C . LEU B 1 305 ? -23.578 33.375 13.305 1 83.88 305 LEU B C 1
ATOM 5865 O O . LEU B 1 305 ? -24.312 34.344 13.109 1 83.88 305 LEU B O 1
ATOM 5869 N N . PHE B 1 306 ? -23.047 33.125 14.469 1 81.75 306 PHE B N 1
ATOM 5870 C CA . PHE B 1 306 ? -23.391 33.906 15.656 1 81.75 306 PHE B CA 1
ATOM 5871 C C . PHE B 1 306 ? -22.266 34.844 16.031 1 81.75 306 PHE B C 1
ATOM 5873 O O . PHE B 1 306 ? -21.125 34.688 15.57 1 81.75 306 PHE B O 1
ATOM 5880 N N . PRO B 1 307 ? -22.562 35.906 16.828 1 79.06 307 PRO B N 1
ATOM 5881 C CA . PRO B 1 307 ? -21.5 36.844 17.219 1 79.06 307 PRO B CA 1
ATOM 5882 C C . PRO B 1 307 ? -20.391 36.188 18.031 1 79.06 307 PRO B C 1
ATOM 5884 O O . PRO B 1 307 ? -20.641 35.25 18.766 1 79.06 307 PRO B O 1
ATOM 5887 N N . SER B 1 308 ? -19.266 36.562 17.812 1 78 308 SER B N 1
ATOM 5888 C CA . SER B 1 308 ? -18.125 36.188 18.656 1 78 308 SER B CA 1
ATOM 5889 C C . SER B 1 308 ? -17.656 37.375 19.5 1 78 308 SER B C 1
ATOM 5891 O O . SER B 1 308 ? -17.703 38.531 19.062 1 78 308 SER B O 1
ATOM 5893 N N . ILE B 1 309 ? -17.375 37.062 20.75 1 75.06 309 ILE B N 1
ATOM 5894 C CA . ILE B 1 309 ? -16.906 38.094 21.688 1 75.06 309 ILE B CA 1
ATOM 5895 C C . ILE B 1 309 ? -15.453 37.812 22.047 1 75.06 309 ILE B C 1
ATOM 5897 O O . ILE B 1 309 ? -15.078 36.719 22.406 1 75.06 309 ILE B O 1
ATOM 5901 N N . THR B 1 310 ? -14.688 38.75 21.844 1 78.44 310 THR B N 1
ATOM 5902 C CA . THR B 1 310 ? -13.289 38.688 22.266 1 78.44 310 THR B CA 1
ATOM 5903 C C . THR B 1 310 ? -13.016 39.625 23.438 1 78.44 310 THR B C 1
ATOM 5905 O O . THR B 1 310 ? -13.336 40.812 23.359 1 78.44 310 THR B O 1
ATOM 5908 N N . LEU B 1 311 ? -12.633 39.031 24.562 1 72.06 311 LEU B N 1
ATOM 5909 C CA . LEU B 1 311 ? -12.156 39.844 25.688 1 72.06 311 LEU B CA 1
ATOM 5910 C C . LEU B 1 311 ? -10.656 40.094 25.578 1 72.06 311 LEU B C 1
ATOM 5912 O O . LEU B 1 311 ? -9.859 39.156 25.484 1 72.06 311 LEU B O 1
ATOM 5916 N N . SER B 1 312 ? -10.367 41.406 25.453 1 83.25 312 SER B N 1
ATOM 5917 C CA . SER B 1 312 ? -8.961 41.75 25.297 1 83.25 312 SER B CA 1
ATOM 5918 C C . SER B 1 312 ? -8.531 42.781 26.344 1 83.25 312 SER B C 1
ATOM 5920 O O . SER B 1 312 ? -9.344 43.594 26.781 1 83.25 312 SER B O 1
ATOM 5922 N N . GLY B 1 313 ? -7.422 42.625 26.906 1 69.44 313 GLY B N 1
ATOM 5923 C CA . GLY B 1 313 ? -6.781 43.562 27.812 1 69.44 313 GLY B CA 1
ATOM 5924 C C . GLY B 1 313 ? -5.309 43.781 27.5 1 69.44 313 GLY B C 1
ATOM 5925 O O . GLY B 1 313 ? -4.648 42.875 26.969 1 69.44 313 GLY B O 1
ATOM 5926 N N . SER B 1 314 ? -4.875 45.031 27.672 1 79.62 314 SER B N 1
ATOM 5927 C CA . SER B 1 314 ? -3.451 45.281 27.469 1 79.62 314 SER B CA 1
ATOM 5928 C C . SER B 1 314 ? -2.938 46.375 28.422 1 79.62 314 SER B C 1
ATOM 5930 O O . SER B 1 314 ? -3.701 47.219 28.875 1 79.62 314 SER B O 1
ATOM 5932 N N . ILE B 1 315 ? -1.847 46.156 29.047 1 70.94 315 ILE B N 1
ATOM 5933 C CA . ILE B 1 315 ? -1.061 47.156 29.766 1 70.94 315 ILE B CA 1
ATOM 5934 C C . ILE B 1 315 ? 0.262 47.406 29.047 1 70.94 315 ILE B C 1
ATOM 5936 O O . ILE B 1 315 ? 1.001 46.438 28.766 1 70.94 315 ILE B O 1
ATOM 5940 N N . SER B 1 316 ? 0.455 48.656 28.688 1 79.62 316 SER B N 1
ATOM 5941 C CA . SER B 1 316 ? 1.601 48.969 27.828 1 79.62 316 SER B CA 1
ATOM 5942 C C . SER B 1 316 ? 2.432 50.125 28.391 1 79.62 316 SER B C 1
ATOM 5944 O O . SER B 1 316 ? 2.447 51.219 27.828 1 79.62 316 SER B O 1
ATOM 5946 N N . PRO B 1 317 ? 3.174 49.844 29.484 1 69.5 317 PRO B N 1
ATOM 5947 C CA . PRO B 1 317 ? 4.082 50.875 29.953 1 69.5 317 PRO B CA 1
ATOM 5948 C C . PRO B 1 317 ? 5.074 51.344 28.891 1 69.5 317 PRO B C 1
ATOM 5950 O O . PRO B 1 317 ? 5.562 50.531 28.109 1 69.5 317 PRO B O 1
ATOM 5953 N N . SER B 1 318 ? 5.105 52.594 28.781 1 75.62 318 SER B N 1
ATOM 5954 C CA . SER B 1 318 ? 6.051 53.156 27.828 1 75.62 318 SER B CA 1
ATOM 5955 C C . SER B 1 318 ? 6.816 54.344 28.438 1 75.62 318 SER B C 1
ATOM 5957 O O . SER B 1 318 ? 6.387 54.906 29.453 1 75.62 318 SER B O 1
ATOM 5959 N N . GLY B 1 319 ? 8.117 54.531 28.156 1 67.81 319 GLY B N 1
ATOM 5960 C CA . GLY B 1 319 ? 8.953 55.625 28.562 1 67.81 319 GLY B CA 1
ATOM 5961 C C . GLY B 1 319 ? 9.797 56.188 27.438 1 67.81 319 GLY B C 1
ATOM 5962 O O . GLY B 1 319 ? 10.109 55.469 26.484 1 67.81 319 GLY B O 1
ATOM 5963 N N . GLY B 1 320 ? 9.898 57.469 27.438 1 71.94 320 GLY B N 1
ATOM 5964 C CA . GLY B 1 320 ? 10.773 58.125 26.469 1 71.94 320 GLY B CA 1
ATOM 5965 C C . GLY B 1 320 ? 10.484 59.594 26.312 1 71.94 320 GLY B C 1
ATOM 5966 O O . GLY B 1 320 ? 9.984 60.25 27.234 1 71.94 320 GLY B O 1
ATOM 5967 N N . ILE B 1 321 ? 11.117 60.156 25.328 1 66.19 321 ILE B N 1
ATOM 5968 C CA . ILE B 1 321 ? 10.891 61.562 24.984 1 66.19 321 ILE B CA 1
ATOM 5969 C C . ILE B 1 321 ? 9.734 61.688 23.984 1 66.19 321 ILE B C 1
ATOM 5971 O O . ILE B 1 321 ? 9.75 61.031 22.938 1 66.19 321 ILE B O 1
ATOM 5975 N N . ASN B 1 322 ? 8.719 62.312 24.531 1 60.81 322 ASN B N 1
ATOM 5976 C CA . ASN B 1 322 ? 7.547 62.469 23.672 1 60.81 322 ASN B CA 1
ATOM 5977 C C . ASN B 1 322 ? 7.758 63.531 22.609 1 60.81 322 ASN B C 1
ATOM 5979 O O . ASN B 1 322 ? 8.859 64.062 22.469 1 60.81 322 ASN B O 1
ATOM 5983 N N . GLU B 1 323 ? 6.754 63.75 21.844 1 62.31 323 GLU B N 1
ATOM 5984 C CA . GLU B 1 323 ? 6.801 64.688 20.688 1 62.31 323 GLU B CA 1
ATOM 5985 C C . GLU B 1 323 ? 7.086 66.062 21.125 1 62.31 323 GLU B C 1
ATOM 5987 O O . GLU B 1 323 ? 7.5 66.938 20.312 1 62.31 323 GLU B O 1
ATOM 5992 N N . ARG B 1 324 ? 6.945 66.438 22.359 1 68.31 324 ARG B N 1
ATOM 5993 C CA . ARG B 1 324 ? 7.152 67.812 22.906 1 68.31 324 ARG B CA 1
ATOM 5994 C C . ARG B 1 324 ? 8.539 67.938 23.531 1 68.31 324 ARG B C 1
ATOM 5996 O O . ARG B 1 324 ? 8.859 68.938 24.125 1 68.31 324 ARG B O 1
ATOM 6003 N N . GLY B 1 325 ? 9.242 66.812 23.312 1 65.06 325 GLY B N 1
ATOM 6004 C CA . GLY B 1 325 ? 10.57 66.812 23.891 1 65.06 325 GLY B CA 1
ATOM 6005 C C . GLY B 1 325 ? 10.578 66.562 25.391 1 65.06 325 GLY B C 1
ATOM 6006 O O . GLY B 1 325 ? 11.578 66.812 26.062 1 65.06 325 GLY B O 1
ATOM 6007 N N . VAL B 1 326 ? 9.438 66.188 25.938 1 68 326 VAL B N 1
ATOM 6008 C CA . VAL B 1 326 ? 9.328 66 27.375 1 68 326 VAL B CA 1
ATOM 6009 C C . VAL B 1 326 ? 9.641 64.5 27.688 1 68 326 VAL B C 1
ATOM 6011 O O . VAL B 1 326 ? 9.07 63.625 27.078 1 68 326 VAL B O 1
ATOM 6014 N N . TYR B 1 327 ? 10.734 64.312 28.609 1 73.5 327 TYR B N 1
ATOM 6015 C CA . TYR B 1 327 ? 11.047 63 29.078 1 73.5 327 TYR B CA 1
ATOM 6016 C C . TYR B 1 327 ? 10.055 62.531 30.141 1 73.5 327 TYR B C 1
ATOM 6018 O O . TYR B 1 327 ? 9.688 63.312 31.031 1 73.5 327 TYR B O 1
ATOM 6026 N N . GLY B 1 328 ? 9.383 61.438 29.969 1 73.94 328 GLY B N 1
ATOM 6027 C CA . GLY B 1 328 ? 8.453 60.938 30.953 1 73.94 328 GLY B CA 1
ATOM 6028 C C . GLY B 1 328 ? 7.977 59.531 30.656 1 73.94 328 GLY B C 1
ATOM 6029 O O . GLY B 1 328 ? 8.531 58.844 29.781 1 73.94 328 GLY B O 1
ATOM 6030 N N . ASN B 1 329 ? 7.215 58.969 31.672 1 75.81 329 ASN B N 1
ATOM 6031 C CA . ASN B 1 329 ? 6.637 57.625 31.547 1 75.81 329 ASN B CA 1
ATOM 6032 C C . ASN B 1 329 ? 5.125 57.688 31.359 1 75.81 329 ASN B C 1
ATOM 6034 O O . ASN B 1 329 ? 4.484 58.688 31.734 1 75.81 329 ASN B O 1
ATOM 6038 N N . LEU B 1 330 ? 4.641 56.844 30.344 1 69.31 330 LEU B N 1
ATOM 6039 C CA . LEU B 1 330 ? 3.211 56.656 30.125 1 69.31 330 LEU B CA 1
ATOM 6040 C C . LEU B 1 330 ? 2.85 55.188 30.188 1 69.31 330 LEU B C 1
ATOM 6042 O O . LEU B 1 330 ? 3.58 54.344 29.656 1 69.31 330 LEU B O 1
ATOM 6046 N N . THR B 1 331 ? 1.803 54.75 31.047 1 74.75 331 THR B N 1
ATOM 6047 C CA . THR B 1 331 ? 1.334 53.344 31.109 1 74.75 331 THR B CA 1
ATOM 6048 C C . THR B 1 331 ? -0.13 53.25 30.688 1 74.75 331 THR B C 1
ATOM 6050 O O . THR B 1 331 ? -1.019 53.156 31.547 1 74.75 331 THR B O 1
ATOM 6053 N N . PRO B 1 332 ? -0.268 53.375 29.438 1 68.25 332 PRO B N 1
ATOM 6054 C CA . PRO B 1 332 ? -1.65 53.156 29.016 1 68.25 332 PRO B CA 1
ATOM 6055 C C . PRO B 1 332 ? -2.129 51.719 29.312 1 68.25 332 PRO B C 1
ATOM 6057 O O . PRO B 1 332 ? -1.327 50.781 29.312 1 68.25 332 PRO B O 1
ATOM 6060 N N . TRP B 1 333 ? -3.369 51.531 29.797 1 74.19 333 TRP B N 1
ATOM 6061 C CA . TRP B 1 333 ? -4 50.219 29.953 1 74.19 333 TRP B CA 1
ATOM 6062 C C . TRP B 1 333 ? -5.398 50.219 29.344 1 74.19 333 TRP B C 1
ATOM 6064 O O . TRP B 1 333 ? -6.016 51.25 29.188 1 74.19 333 TRP B O 1
ATOM 6074 N N . SER B 1 334 ? -5.746 49.25 28.75 1 74.25 334 SER B N 1
ATOM 6075 C CA . SER B 1 334 ? -7.094 49.094 28.203 1 74.25 334 SER B CA 1
ATOM 6076 C C . SER B 1 334 ? -7.648 47.719 28.516 1 74.25 334 SER B C 1
ATOM 6078 O O . SER B 1 334 ? -6.883 46.75 28.734 1 74.25 334 SER B O 1
ATOM 6080 N N . PHE B 1 335 ? -8.852 47.531 28.797 1 77.25 335 PHE B N 1
ATOM 6081 C CA . PHE B 1 335 ? -9.57 46.281 28.969 1 77.25 335 PHE B CA 1
ATOM 6082 C C . PHE B 1 335 ? -11.008 46.406 28.469 1 77.25 335 PHE B C 1
ATOM 6084 O O . PHE B 1 335 ? -11.664 47.406 28.719 1 77.25 335 PHE B O 1
ATOM 6091 N N . GLY B 1 336 ? -11.492 45.5 27.625 1 76.12 336 GLY B N 1
ATOM 6092 C CA . GLY B 1 336 ? -12.898 45.5 27.25 1 76.12 336 GLY B CA 1
ATOM 6093 C C . GLY B 1 336 ? -13.258 44.438 26.234 1 76.12 336 GLY B C 1
ATOM 6094 O O . GLY B 1 336 ? -12.375 43.781 25.688 1 76.12 336 GLY B O 1
ATOM 6095 N N . PRO B 1 337 ? -14.5 44.125 26.047 1 75.88 337 PRO B N 1
ATOM 6096 C CA . PRO B 1 337 ? -15.016 43.156 25.078 1 75.88 337 PRO B CA 1
ATOM 6097 C C . PRO B 1 337 ? -15.172 43.75 23.672 1 75.88 337 PRO B C 1
ATOM 6099 O O . PRO B 1 337 ? -15.344 44.938 23.516 1 75.88 337 PRO B O 1
ATOM 6102 N N . LYS B 1 338 ? -14.742 43 22.672 1 76.88 338 LYS B N 1
ATOM 6103 C CA . LYS B 1 338 ? -15.047 43.281 21.266 1 76.88 338 LYS B CA 1
ATOM 6104 C C . LYS B 1 338 ? -16.016 42.25 20.688 1 76.88 338 LYS B C 1
ATOM 6106 O O . LYS B 1 338 ? -15.82 41.062 20.859 1 76.88 338 LYS B O 1
ATOM 6111 N N . LEU B 1 339 ? -17.188 42.719 20.141 1 78.31 339 LEU B N 1
ATOM 6112 C CA . LEU B 1 339 ? -18.203 41.844 19.547 1 78.31 339 LEU B CA 1
ATOM 6113 C C . LEU B 1 339 ? -18.125 41.906 18.031 1 78.31 339 LEU B C 1
ATOM 6115 O O . LEU B 1 339 ? -18.047 43 17.438 1 78.31 339 LEU B O 1
ATOM 6119 N N . LYS B 1 340 ? -18 40.812 17.391 1 75.94 340 LYS B N 1
ATOM 6120 C CA . LYS B 1 340 ? -18.031 40.688 15.945 1 75.94 340 LYS B CA 1
ATOM 6121 C C . LYS B 1 340 ? -19.219 39.844 15.492 1 75.94 340 LYS B C 1
ATOM 6123 O O . LYS B 1 340 ? -19.375 38.719 15.922 1 75.94 340 LYS B O 1
ATOM 6128 N N . LEU B 1 341 ? -20.141 40.406 14.703 1 79.94 341 LEU B N 1
ATOM 6129 C CA . LEU B 1 341 ? -21.312 39.719 14.18 1 79.94 341 LEU B CA 1
ATOM 6130 C C . LEU B 1 341 ? -21.422 39.875 12.664 1 79.94 341 LEU B C 1
ATOM 6132 O O . LEU B 1 341 ? -21.625 41 12.18 1 79.94 341 LEU B O 1
ATOM 6136 N N . PRO B 1 342 ? -21.219 38.844 11.922 1 76.5 342 PRO B N 1
ATOM 6137 C CA . PRO B 1 342 ? -21.453 38.969 10.477 1 76.5 342 PRO B CA 1
ATOM 6138 C C . PRO B 1 342 ? -22.906 39.25 10.133 1 76.5 342 PRO B C 1
ATOM 6140 O O . PRO B 1 342 ? -23.812 38.562 10.633 1 76.5 342 PRO B O 1
ATOM 6143 N N . ILE B 1 343 ? -23.062 40.281 9.367 1 81.31 343 ILE B N 1
ATOM 6144 C CA . ILE B 1 343 ? -24.422 40.656 8.977 1 81.31 343 ILE B CA 1
ATOM 6145 C C . ILE B 1 343 ? -24.672 40.219 7.535 1 81.31 343 ILE B C 1
ATOM 6147 O O . ILE B 1 343 ? -25.672 39.562 7.25 1 81.31 343 ILE B O 1
ATOM 6151 N N . LEU B 1 344 ? -23.766 40.656 6.57 1 83.5 344 LEU B N 1
ATOM 6152 C CA . LEU B 1 344 ? -23.844 40.281 5.16 1 83.5 344 LEU B CA 1
ATOM 6153 C C . LEU B 1 344 ? -22.547 39.625 4.707 1 83.5 344 LEU B C 1
ATOM 6155 O O . LEU B 1 344 ? -21.469 40.188 4.855 1 83.5 344 LEU B O 1
ATOM 6159 N N . ASP B 1 345 ? -22.625 38.406 4.297 1 87.12 345 ASP B N 1
ATOM 6160 C CA . ASP B 1 345 ? -21.453 37.656 3.824 1 87.12 345 ASP B CA 1
ATOM 6161 C C . ASP B 1 345 ? -21.734 37.031 2.467 1 87.12 345 ASP B C 1
ATOM 6163 O O . ASP B 1 345 ? -21.031 36.094 2.066 1 87.12 345 ASP B O 1
ATOM 6167 N N . GLY B 1 346 ? -22.859 37.469 1.788 1 87.38 346 GLY B N 1
ATOM 6168 C CA . GLY B 1 346 ? -23.203 36.938 0.478 1 87.38 346 GLY B CA 1
ATOM 6169 C C . GLY B 1 346 ? -23.672 35.469 0.522 1 87.38 346 GLY B C 1
ATOM 6170 O O . GLY B 1 346 ? -23.734 34.812 -0.508 1 87.38 346 GLY B O 1
ATOM 6171 N N . GLY B 1 347 ? -23.953 34.906 1.797 1 88.44 347 GLY B N 1
ATOM 6172 C CA . GLY B 1 347 ? -24.438 33.562 1.955 1 88.44 347 GLY B CA 1
ATOM 6173 C C . GLY B 1 347 ? -23.344 32.562 2.18 1 88.44 347 GLY B C 1
ATOM 6174 O O . GLY B 1 347 ? -23.594 31.344 2.207 1 88.44 347 GLY B O 1
ATOM 6175 N N . GLY B 1 348 ? -22.078 32.969 2.271 1 86.75 348 GLY B N 1
ATOM 6176 C CA . GLY B 1 348 ? -20.922 32.094 2.412 1 86.75 348 GLY B CA 1
ATOM 6177 C C . GLY B 1 348 ? -20.969 31.25 3.678 1 86.75 348 GLY B C 1
ATOM 6178 O O . GLY B 1 348 ? -20.734 30.047 3.637 1 86.75 348 GLY B O 1
ATOM 6179 N N . LEU B 1 349 ? -21.328 31.844 4.883 1 86 349 LEU B N 1
ATOM 6180 C CA . LEU B 1 349 ? -21.359 31.125 6.16 1 86 349 LEU B CA 1
ATOM 6181 C C . LEU B 1 349 ? -22.453 30.078 6.18 1 86 349 LEU B C 1
ATOM 6183 O O . LEU B 1 349 ? -22.266 28.984 6.707 1 86 349 LEU B O 1
ATOM 6187 N N . ARG B 1 350 ? -23.609 30.438 5.613 1 87.5 350 ARG B N 1
ATOM 6188 C CA . ARG B 1 350 ? -24.688 29.469 5.539 1 87.5 350 ARG B CA 1
ATOM 6189 C C . ARG B 1 350 ? -24.312 28.312 4.617 1 87.5 350 ARG B C 1
ATOM 6191 O O . ARG B 1 350 ? -24.656 27.156 4.898 1 87.5 350 ARG B O 1
ATOM 6198 N N . ALA B 1 351 ? -23.641 28.625 3.488 1 90.69 351 ALA B N 1
ATOM 6199 C CA . ALA B 1 351 ? -23.156 27.594 2.58 1 90.69 351 ALA B CA 1
ATOM 6200 C C . ALA B 1 351 ? -22.156 26.672 3.27 1 90.69 351 ALA B C 1
ATOM 6202 O O . ALA B 1 351 ? -22.109 25.469 3.002 1 90.69 351 ALA B O 1
ATOM 6203 N N . ASP B 1 352 ? -21.359 27.188 4.164 1 87.69 352 ASP B N 1
ATOM 6204 C CA . ASP B 1 352 ? -20.406 26.391 4.938 1 87.69 352 ASP B CA 1
ATOM 6205 C C . ASP B 1 352 ? -21.125 25.391 5.844 1 87.69 352 ASP B C 1
ATOM 6207 O O . ASP B 1 352 ? -20.688 24.25 5.992 1 87.69 352 ASP B O 1
ATOM 6211 N N . VAL B 1 353 ? -22.172 25.828 6.512 1 88.69 353 VAL B N 1
ATOM 6212 C CA . VAL B 1 353 ? -22.984 24.953 7.348 1 88.69 353 VAL B CA 1
ATOM 6213 C C . VAL B 1 353 ? -23.562 23.828 6.492 1 88.69 353 VAL B C 1
ATOM 6215 O O . VAL B 1 353 ? -23.531 22.656 6.879 1 88.69 353 VAL B O 1
ATOM 6218 N N . ASP B 1 354 ? -24.031 24.203 5.305 1 91.94 354 ASP B N 1
ATOM 6219 C CA . ASP B 1 354 ? -24.594 23.188 4.41 1 91.94 354 ASP B CA 1
ATOM 6220 C C . ASP B 1 354 ? -23.516 22.188 3.977 1 91.94 354 ASP B C 1
ATOM 6222 O O . ASP B 1 354 ? -23.781 20.984 3.883 1 91.94 354 ASP B O 1
ATOM 6226 N N . SER B 1 355 ? -22.359 22.656 3.656 1 91.12 355 SER B N 1
ATOM 6227 C CA . SER B 1 355 ? -21.234 21.781 3.33 1 91.12 355 SER B CA 1
ATOM 6228 C C . SER B 1 355 ? -20.938 20.812 4.465 1 91.12 355 SER B C 1
ATOM 6230 O O . SER B 1 355 ? -20.734 19.625 4.23 1 91.12 355 SER B O 1
ATOM 6232 N N . ALA B 1 356 ? -20.938 21.297 5.719 1 90.19 356 ALA B N 1
ATOM 6233 C CA . ALA B 1 356 ? -20.672 20.453 6.887 1 90.19 356 ALA B CA 1
ATOM 6234 C C . ALA B 1 356 ? -21.766 19.391 7.055 1 90.19 356 ALA B C 1
ATOM 6236 O O . ALA B 1 356 ? -21.484 18.25 7.383 1 90.19 356 ALA B O 1
ATOM 6237 N N . LYS B 1 357 ? -22.969 19.844 6.844 1 91.81 357 LYS B N 1
ATOM 6238 C CA . LYS B 1 357 ? -24.078 18.906 6.93 1 91.81 357 LYS B CA 1
ATOM 6239 C C . LYS B 1 357 ? -23.938 17.797 5.891 1 91.81 357 LYS B C 1
ATOM 6241 O O . LYS B 1 357 ? -24.188 16.625 6.188 1 91.81 357 LYS B O 1
ATOM 6246 N N . SER B 1 358 ? -23.594 18.188 4.668 1 93.56 358 SER B N 1
ATOM 6247 C CA . SER B 1 358 ? -23.406 17.203 3.609 1 93.56 358 SER B CA 1
ATOM 6248 C C . SER B 1 358 ? -22.281 16.234 3.957 1 93.56 358 SER B C 1
ATOM 6250 O O . SER B 1 358 ? -22.406 15.031 3.723 1 93.56 358 SER B O 1
ATOM 6252 N N . LYS B 1 359 ? -21.219 16.703 4.527 1 91.75 359 LYS B N 1
ATOM 6253 C CA . LYS B 1 359 ? -20.109 15.852 4.945 1 91.75 359 LYS B CA 1
ATOM 6254 C C . LYS B 1 359 ? -20.562 14.859 6.02 1 91.75 359 LYS B C 1
ATOM 6256 O O . LYS B 1 359 ? -20.156 13.703 6.004 1 91.75 359 LYS B O 1
ATOM 6261 N N . ALA B 1 360 ? -21.359 15.312 6.969 1 91.81 360 ALA B N 1
ATOM 6262 C CA . ALA B 1 360 ? -21.875 14.422 7.996 1 91.81 360 ALA B CA 1
ATOM 6263 C C . ALA B 1 360 ? -22.781 13.352 7.387 1 91.81 360 ALA B C 1
ATOM 6265 O O . ALA B 1 360 ? -22.734 12.188 7.789 1 91.81 360 ALA B O 1
ATOM 6266 N N . THR B 1 361 ? -23.562 13.734 6.367 1 93 361 THR B N 1
ATOM 6267 C CA . THR B 1 361 ? -24.422 12.766 5.68 1 93 361 THR B CA 1
ATOM 6268 C C . THR B 1 361 ? -23.578 11.727 4.949 1 93 361 THR B C 1
ATOM 6270 O O . THR B 1 361 ? -23.891 10.539 4.977 1 93 361 THR B O 1
ATOM 6273 N N . VAL B 1 362 ? -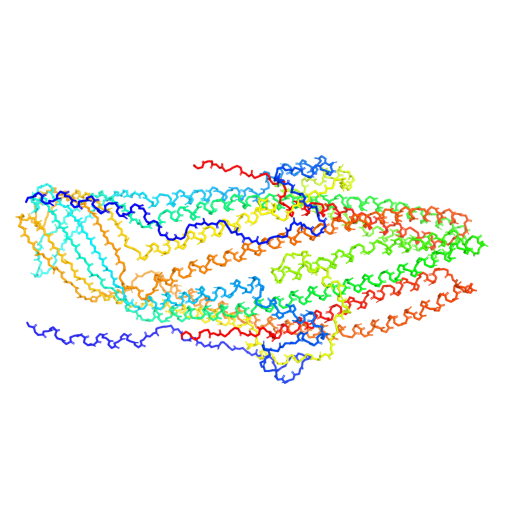22.531 12.164 4.289 1 93.31 362 VAL B N 1
ATOM 6274 C CA . VAL B 1 362 ? -21.609 11.242 3.629 1 93.31 362 VAL B CA 1
ATOM 6275 C C . VAL B 1 362 ? -21.031 10.266 4.648 1 93.31 362 VAL B C 1
ATOM 6277 O O . VAL B 1 362 ? -20.969 9.055 4.395 1 93.31 362 VAL B O 1
ATOM 6280 N N . SER B 1 363 ? -20.656 10.773 5.828 1 93.88 363 SER B N 1
ATOM 6281 C CA . SER B 1 363 ? -20.109 9.914 6.875 1 93.88 363 SER B CA 1
ATOM 6282 C C . SER B 1 363 ? -21.141 8.898 7.348 1 93.88 363 SER B C 1
ATOM 6284 O O . SER B 1 363 ? -20.812 7.746 7.625 1 93.88 363 SER B O 1
ATOM 6286 N N . TYR B 1 364 ? -22.391 9.344 7.457 1 94.06 364 TYR B N 1
ATOM 6287 C CA . TYR B 1 364 ? -23.484 8.445 7.836 1 94.06 364 TYR B CA 1
ATOM 6288 C C . TYR B 1 364 ? -23.641 7.332 6.805 1 94.06 364 TYR B C 1
ATOM 6290 O O . TYR B 1 364 ? -23.75 6.156 7.164 1 94.06 364 TYR B O 1
ATOM 6298 N N . LEU B 1 365 ? -23.625 7.695 5.539 1 93.69 365 LEU B N 1
ATOM 6299 C CA . LEU B 1 365 ? -23.781 6.719 4.465 1 93.69 365 LEU B CA 1
ATOM 6300 C C . LEU B 1 365 ? -22.578 5.773 4.414 1 93.69 365 LEU B C 1
ATOM 6302 O O . LEU B 1 365 ? -22.734 4.586 4.121 1 93.69 365 LEU B O 1
ATOM 6306 N N . LYS B 1 366 ? -21.406 6.273 4.695 1 93 366 LYS B N 1
ATOM 6307 C CA . LYS B 1 366 ? -20.219 5.43 4.781 1 93 366 LYS B CA 1
ATOM 6308 C C . LYS B 1 366 ? -20.359 4.414 5.914 1 93 366 LYS B C 1
ATOM 6310 O O . LYS B 1 366 ? -19.953 3.256 5.77 1 93 366 LYS B O 1
ATOM 6315 N N . TRP B 1 367 ? -20.875 4.863 7.047 1 94.44 367 TRP B N 1
ATOM 6316 C CA . TRP B 1 367 ? -21.094 3.959 8.172 1 94.44 367 TRP B CA 1
ATOM 6317 C C . TRP B 1 367 ? -22.078 2.852 7.793 1 94.44 367 TRP B C 1
ATOM 6319 O O . TRP B 1 367 ? -21.812 1.673 8.039 1 94.44 367 TRP B O 1
ATOM 6329 N N . LYS B 1 368 ? -23.172 3.232 7.137 1 94.19 368 LYS B N 1
ATOM 6330 C CA . LYS B 1 368 ? -24.156 2.254 6.684 1 94.19 368 LYS B CA 1
ATOM 6331 C C . LYS B 1 368 ? -23.531 1.24 5.73 1 94.19 368 LYS B C 1
ATOM 6333 O O . LYS B 1 368 ? -23.75 0.035 5.867 1 94.19 368 LYS B O 1
ATOM 6338 N N . SER B 1 369 ? -22.75 1.768 4.793 1 95.25 369 SER B N 1
ATOM 6339 C CA . SER B 1 369 ? -22.047 0.91 3.838 1 95.25 369 SER B CA 1
ATOM 6340 C C . SER B 1 369 ? -21.109 -0.057 4.547 1 95.25 369 SER B C 1
ATOM 6342 O O . SER B 1 369 ? -21.047 -1.235 4.191 1 95.25 369 SER B O 1
ATOM 6344 N N . ARG B 1 370 ? -20.422 0.411 5.551 1 95.25 370 ARG B N 1
ATOM 6345 C CA . ARG B 1 370 ? -19.484 -0.425 6.293 1 95.25 370 ARG B CA 1
ATOM 6346 C C . ARG B 1 370 ? -20.219 -1.55 7.023 1 95.25 370 ARG B C 1
ATOM 6348 O O . ARG B 1 370 ? -19.734 -2.686 7.055 1 95.25 370 ARG B O 1
ATOM 6355 N N . VAL B 1 371 ? -21.344 -1.222 7.586 1 94.81 371 VAL B N 1
ATOM 6356 C CA . VAL B 1 371 ? -22.141 -2.219 8.297 1 94.81 371 VAL B CA 1
ATOM 6357 C C . VAL B 1 371 ? -22.609 -3.297 7.324 1 94.81 371 VAL B C 1
ATOM 6359 O O . VAL B 1 371 ? -22.438 -4.492 7.582 1 94.81 371 VAL B O 1
ATOM 6362 N N . LEU B 1 372 ? -23.141 -2.916 6.188 1 95.06 372 LEU B N 1
ATOM 6363 C CA . LEU B 1 372 ? -23.656 -3.863 5.199 1 95.06 372 LEU B CA 1
ATOM 6364 C C . LEU B 1 372 ? -22.531 -4.734 4.652 1 95.06 372 LEU B C 1
ATOM 6366 O O . LEU B 1 372 ? -22.703 -5.945 4.484 1 95.06 372 LEU B O 1
ATOM 6370 N N . ASN B 1 373 ? -21.438 -4.125 4.395 1 95.25 373 ASN B N 1
ATOM 6371 C CA . ASN B 1 373 ? -20.281 -4.883 3.914 1 95.25 373 ASN B CA 1
ATOM 6372 C C . ASN B 1 373 ? -19.797 -5.879 4.957 1 95.25 373 ASN B C 1
ATOM 6374 O O . ASN B 1 373 ? -19.375 -6.988 4.617 1 95.25 373 ASN B O 1
ATOM 6378 N N . ALA B 1 374 ? -19.781 -5.445 6.195 1 96.12 374 ALA B N 1
ATOM 6379 C CA . ALA B 1 374 ? -19.359 -6.34 7.27 1 96.12 374 ALA B CA 1
ATOM 6380 C C . ALA B 1 374 ? -20.266 -7.566 7.348 1 96.12 374 ALA B C 1
ATOM 6382 O O . ALA B 1 374 ? -19.797 -8.688 7.512 1 96.12 374 ALA B O 1
ATOM 6383 N N . ILE B 1 375 ? -21.547 -7.387 7.191 1 94.94 375 ILE B N 1
ATOM 6384 C CA . ILE B 1 375 ? -22.5 -8.492 7.203 1 94.94 375 ILE B CA 1
ATOM 6385 C C . ILE B 1 375 ? -22.234 -9.422 6.027 1 94.94 375 ILE B C 1
ATOM 6387 O O . ILE B 1 375 ? -22.219 -10.648 6.184 1 94.94 375 ILE B O 1
ATOM 6391 N N . GLU B 1 376 ? -22.016 -8.836 4.871 1 95.56 376 GLU B N 1
ATOM 6392 C CA . GLU B 1 376 ? -21.688 -9.617 3.688 1 95.56 376 GLU B CA 1
ATOM 6393 C C . GLU B 1 376 ? -20.438 -10.469 3.916 1 95.56 376 GLU B C 1
ATOM 6395 O O . GLU B 1 376 ? -20.406 -11.641 3.553 1 95.56 376 GLU B O 1
ATOM 6400 N N . GLN B 1 377 ? -19.469 -9.898 4.5 1 96.62 377 GLN B N 1
ATOM 6401 C CA . GLN B 1 377 ? -18.203 -10.602 4.75 1 96.62 377 GLN B CA 1
ATOM 6402 C C . GLN B 1 377 ? -18.422 -11.805 5.668 1 96.62 377 GLN B C 1
ATOM 6404 O O . GLN B 1 377 ? -17.875 -12.883 5.434 1 96.62 377 GLN B O 1
ATOM 6409 N N . VAL B 1 378 ? -19.25 -11.641 6.68 1 95.94 378 VAL B N 1
ATOM 6410 C CA . VAL B 1 378 ? -19.516 -12.734 7.598 1 95.94 378 VAL B CA 1
ATOM 6411 C C . VAL B 1 378 ? -20.328 -13.82 6.883 1 95.94 378 VAL B C 1
ATOM 6413 O O . VAL B 1 378 ? -20 -15.008 6.977 1 95.94 378 VAL B O 1
ATOM 6416 N N . GLU B 1 379 ? -21.375 -13.406 6.121 1 95.69 379 GLU B N 1
ATOM 6417 C CA . GLU B 1 379 ? -22.188 -14.352 5.363 1 95.69 379 GLU B CA 1
ATOM 6418 C C . GLU B 1 379 ? -21.328 -15.172 4.402 1 95.69 379 GLU B C 1
ATOM 6420 O O . GLU B 1 379 ? -21.438 -16.391 4.355 1 95.69 379 GLU B O 1
ATOM 6425 N N . ASN B 1 380 ? -20.469 -14.492 3.686 1 96.19 380 ASN B N 1
ATOM 6426 C CA . ASN B 1 380 ? -19.594 -15.156 2.715 1 96.19 380 ASN B CA 1
ATOM 6427 C C . ASN B 1 380 ? -18.625 -16.125 3.393 1 96.19 380 ASN B C 1
ATOM 6429 O O . ASN B 1 380 ? -18.453 -17.25 2.943 1 96.19 380 ASN B O 1
ATOM 6433 N N . ALA B 1 381 ? -18.031 -15.648 4.461 1 96.44 381 ALA B N 1
ATOM 6434 C CA . ALA B 1 381 ? -17.062 -16.484 5.164 1 96.44 381 ALA B CA 1
ATOM 6435 C C . ALA B 1 381 ? -17.734 -17.703 5.777 1 96.44 381 ALA B C 1
ATOM 6437 O O . ALA B 1 381 ? -17.172 -18.797 5.77 1 96.44 381 ALA B O 1
ATOM 6438 N N . LEU B 1 382 ? -18.922 -17.516 6.305 1 94.25 382 LEU B N 1
ATOM 6439 C CA . LEU B 1 382 ? -19.656 -18.594 6.926 1 94.25 382 LEU B CA 1
ATOM 6440 C C . LEU B 1 382 ? -20.016 -19.672 5.906 1 94.25 382 LEU B C 1
ATOM 6442 O O . LEU B 1 382 ? -19.734 -20.859 6.129 1 94.25 382 LEU B O 1
ATOM 6446 N N . VAL B 1 383 ? -20.516 -19.297 4.727 1 95.38 383 VAL B N 1
ATOM 6447 C CA . VAL B 1 383 ? -20.891 -20.234 3.676 1 95.38 383 VAL B CA 1
ATOM 6448 C C . VAL B 1 383 ? -19.641 -20.922 3.133 1 95.38 383 VAL B C 1
ATOM 6450 O O . VAL B 1 383 ? -19.625 -22.141 2.959 1 95.38 383 VAL B O 1
ATOM 6453 N N . ALA B 1 384 ? -18.641 -20.141 2.912 1 96.06 384 ALA B N 1
ATOM 6454 C CA . ALA B 1 384 ? -17.391 -20.688 2.365 1 96.06 384 ALA B CA 1
ATOM 6455 C C . ALA B 1 384 ? -16.766 -21.703 3.328 1 96.06 384 ALA B C 1
ATOM 6457 O O . ALA B 1 384 ? -16.328 -22.781 2.914 1 96.06 384 ALA B O 1
ATOM 6458 N N . MET B 1 385 ? -16.781 -21.406 4.613 1 94 385 MET B N 1
ATOM 6459 C CA . MET B 1 385 ? -16.188 -22.266 5.629 1 94 385 MET B CA 1
ATOM 6460 C C . MET B 1 385 ? -16.938 -23.594 5.719 1 94 385 MET B C 1
ATOM 6462 O O . MET B 1 385 ? -16.328 -24.656 5.73 1 94 385 MET B O 1
ATOM 6466 N N . GLN B 1 386 ? -18.203 -23.547 5.703 1 93.19 386 GLN B N 1
ATOM 6467 C CA . GLN B 1 386 ? -19.016 -24.75 5.824 1 93.19 386 GLN B CA 1
ATOM 6468 C C . GLN B 1 386 ? -18.891 -25.625 4.586 1 93.19 386 GLN B C 1
ATOM 6470 O O . GLN B 1 386 ? -18.734 -26.844 4.703 1 93.19 386 GLN B O 1
ATOM 6475 N N . ARG B 1 387 ? -18.875 -24.984 3.402 1 96 387 ARG B N 1
ATOM 6476 C CA . ARG B 1 387 ? -18.781 -25.75 2.166 1 96 387 ARG B CA 1
ATOM 6477 C C . ARG B 1 387 ? -17.391 -26.344 2.002 1 96 387 ARG B C 1
ATOM 6479 O O . ARG B 1 387 ? -17.234 -27.484 1.546 1 96 387 ARG B O 1
ATOM 6486 N N . GLU B 1 388 ? -16.422 -25.609 2.439 1 95.62 388 GLU B N 1
ATOM 6487 C CA . GLU B 1 388 ? -15.062 -26.109 2.322 1 95.62 388 GLU B CA 1
ATOM 6488 C C . GLU B 1 388 ? -14.836 -27.312 3.248 1 95.62 388 GLU B C 1
ATOM 6490 O O . GLU B 1 388 ? -14.086 -28.219 2.912 1 95.62 388 GLU B O 1
ATOM 6495 N N . GLY B 1 389 ? -15.477 -27.297 4.41 1 94 389 GLY B N 1
ATOM 6496 C CA . GLY B 1 389 ? -15.414 -28.453 5.273 1 94 389 GLY B CA 1
ATOM 6497 C C . GLY B 1 389 ? -15.938 -29.719 4.609 1 94 389 GLY B C 1
ATOM 6498 O O . GLY B 1 389 ? -15.344 -30.797 4.754 1 94 389 GLY B O 1
ATOM 6499 N N . ARG B 1 390 ? -16.953 -29.609 3.818 1 94.69 390 ARG B N 1
ATOM 6500 C CA . ARG B 1 390 ? -17.5 -30.734 3.066 1 94.69 390 ARG B CA 1
ATOM 6501 C C . ARG B 1 390 ? -16.531 -31.188 1.978 1 94.69 390 ARG B C 1
ATOM 6503 O O . ARG B 1 390 ? -16.391 -32.375 1.733 1 94.69 390 ARG B O 1
ATOM 6510 N N . THR B 1 391 ? -15.953 -30.172 1.419 1 96.19 391 THR B N 1
ATOM 6511 C CA . THR B 1 391 ? -14.961 -30.5 0.391 1 96.19 391 THR B CA 1
ATOM 6512 C C . THR B 1 391 ? -13.805 -31.281 0.983 1 96.19 391 THR B C 1
ATOM 6514 O O . THR B 1 391 ? -13.375 -32.281 0.411 1 96.19 391 THR B O 1
ATOM 6517 N N . VAL B 1 392 ? -13.312 -30.906 2.121 1 96.19 392 VAL B N 1
ATOM 6518 C CA . VAL B 1 392 ? -12.203 -31.594 2.777 1 96.19 392 VAL B CA 1
ATOM 6519 C C . VAL B 1 392 ? -12.586 -33.031 3.092 1 96.19 392 VAL B C 1
ATOM 6521 O O . VAL B 1 392 ? -11.812 -33.969 2.848 1 96.19 392 VAL B O 1
ATOM 6524 N N . ARG B 1 393 ? -13.758 -33.281 3.525 1 95.25 393 ARG B N 1
ATOM 6525 C CA . ARG B 1 393 ? -14.219 -34.625 3.859 1 95.25 393 ARG B CA 1
ATOM 6526 C C . ARG B 1 393 ? -14.305 -35.5 2.613 1 95.25 393 ARG B C 1
ATOM 6528 O O . ARG B 1 393 ? -13.875 -36.656 2.631 1 95.25 393 ARG B O 1
ATOM 6535 N N . ALA B 1 394 ? -14.82 -34.906 1.557 1 96.81 394 ALA B N 1
ATOM 6536 C CA . ALA B 1 394 ? -14.93 -35.656 0.308 1 96.81 394 ALA B CA 1
ATOM 6537 C C . ALA B 1 394 ? -13.555 -36 -0.249 1 96.81 394 ALA B C 1
ATOM 6539 O O . ALA B 1 394 ? -13.328 -37.125 -0.717 1 96.81 394 ALA B O 1
ATOM 6540 N N . LEU B 1 395 ? -12.672 -35.062 -0.143 1 96.94 395 LEU B N 1
ATOM 6541 C CA . LEU B 1 395 ? -11.336 -35.281 -0.681 1 96.94 395 LEU B CA 1
ATOM 6542 C C . LEU B 1 395 ? -10.555 -36.281 0.173 1 96.94 395 LEU B C 1
ATOM 6544 O O . LEU B 1 395 ? -9.742 -37.062 -0.346 1 96.94 395 LEU B O 1
ATOM 6548 N N . LYS B 1 396 ? -10.805 -36.281 1.466 1 96.56 396 LYS B N 1
ATOM 6549 C CA . LYS B 1 396 ? -10.18 -37.281 2.32 1 96.56 396 LYS B CA 1
ATOM 6550 C C . LYS B 1 396 ? -10.562 -38.688 1.889 1 96.56 396 LYS B C 1
ATOM 6552 O O . LYS B 1 396 ? -9.703 -39.562 1.787 1 96.56 396 LYS B O 1
ATOM 6557 N N . ARG B 1 397 ? -11.812 -38.875 1.554 1 97.06 397 ARG B N 1
ATOM 6558 C CA . ARG B 1 397 ? -12.289 -40.156 1.072 1 97.06 397 ARG B CA 1
ATOM 6559 C C . ARG B 1 397 ? -11.688 -40.5 -0.291 1 97.06 397 ARG B C 1
ATOM 6561 O O . ARG B 1 397 ? -11.328 -41.656 -0.553 1 97.06 397 ARG B O 1
ATOM 6568 N N . GLU B 1 398 ? -11.602 -39.5 -1.088 1 96.38 398 GLU B N 1
ATOM 6569 C CA . GLU B 1 398 ? -11.023 -39.688 -2.412 1 96.38 398 GLU B CA 1
ATOM 6570 C C . GLU B 1 398 ? -9.562 -40.125 -2.312 1 96.38 398 GLU B C 1
ATOM 6572 O O . GLU B 1 398 ? -9.117 -40.969 -3.09 1 96.38 398 GLU B O 1
ATOM 6577 N N . VAL B 1 399 ? -8.844 -39.562 -1.402 1 97.38 399 VAL B N 1
ATOM 6578 C CA . VAL B 1 399 ? -7.449 -39.938 -1.21 1 97.38 399 VAL B CA 1
ATOM 6579 C C . VAL B 1 399 ? -7.367 -41.406 -0.763 1 97.38 399 VAL B C 1
ATOM 6581 O O . VAL B 1 399 ? -6.52 -42.156 -1.24 1 97.38 399 VAL B O 1
ATOM 6584 N N . GLU B 1 400 ? -8.258 -41.844 0.056 1 96.94 400 GLU B N 1
ATOM 6585 C CA . GLU B 1 400 ? -8.305 -43.25 0.508 1 96.94 400 GLU B CA 1
ATOM 6586 C C . GLU B 1 400 ? -8.539 -44.188 -0.66 1 96.94 400 GLU B C 1
ATOM 6588 O O . GLU B 1 400 ? -7.863 -45.219 -0.774 1 96.94 400 GLU B O 1
ATOM 6593 N N . ILE B 1 401 ? -9.445 -43.844 -1.51 1 96.5 401 ILE B N 1
ATOM 6594 C CA . ILE B 1 401 ? -9.773 -44.656 -2.67 1 96.5 401 ILE B CA 1
ATOM 6595 C C . ILE B 1 401 ? -8.578 -44.688 -3.627 1 96.5 401 ILE B C 1
ATOM 6597 O O . ILE B 1 401 ? -8.234 -45.75 -4.148 1 96.5 401 ILE B O 1
ATOM 6601 N N . ALA B 1 402 ? -7.973 -43.531 -3.809 1 96.5 402 ALA B N 1
ATOM 6602 C CA . ALA B 1 402 ? -6.82 -43.469 -4.703 1 96.5 402 ALA B CA 1
ATOM 6603 C C . ALA B 1 402 ? -5.652 -44.281 -4.164 1 96.5 402 ALA B C 1
ATOM 6605 O O . ALA B 1 402 ? -4.914 -44.906 -4.934 1 96.5 402 ALA B O 1
ATOM 6606 N N . GLN B 1 403 ? -5.484 -44.281 -2.871 1 96.62 403 GLN B N 1
ATOM 6607 C CA . GLN B 1 403 ? -4.438 -45.062 -2.244 1 96.62 403 GLN B CA 1
ATOM 6608 C C . GLN B 1 403 ? -4.691 -46.562 -2.447 1 96.62 403 GLN B C 1
ATOM 6610 O O . GLN B 1 403 ? -3.77 -47.312 -2.764 1 96.62 403 GLN B O 1
ATOM 6615 N N . GLU B 1 404 ? -5.926 -47 -2.318 1 95.69 404 GLU B N 1
ATOM 6616 C CA . GLU B 1 404 ? -6.297 -48.375 -2.547 1 95.69 404 GLU B CA 1
ATOM 6617 C C . GLU B 1 404 ? -6.113 -48.781 -4.012 1 95.69 404 GLU B C 1
ATOM 6619 O O . GLU B 1 404 ? -5.617 -49.844 -4.312 1 95.69 404 GLU B O 1
ATOM 6624 N N . THR B 1 405 ? -6.508 -47.875 -4.836 1 95.06 405 THR B N 1
ATOM 6625 C CA . THR B 1 405 ? -6.352 -48.094 -6.266 1 95.06 405 THR B CA 1
ATOM 6626 C C . THR B 1 405 ? -4.879 -48.281 -6.629 1 95.06 405 THR B C 1
ATOM 6628 O O . THR B 1 405 ? -4.527 -49.156 -7.418 1 95.06 405 THR B O 1
ATOM 6631 N N . LEU B 1 406 ? -4.043 -47.438 -6.078 1 95 406 LEU B N 1
ATOM 6632 C CA . LEU B 1 406 ? -2.613 -47.531 -6.336 1 95 406 LEU B CA 1
ATOM 6633 C C . LEU B 1 406 ? -2.066 -48.875 -5.816 1 95 406 LEU B C 1
ATOM 6635 O O . LEU B 1 406 ? -1.276 -49.531 -6.496 1 95 406 LEU B O 1
ATOM 6639 N N . ARG B 1 407 ? -2.465 -49.312 -4.66 1 94.62 407 ARG B N 1
ATOM 6640 C CA . ARG B 1 407 ? -2.029 -50.594 -4.09 1 94.62 407 ARG B CA 1
ATOM 6641 C C . ARG B 1 407 ? -2.402 -51.75 -5 1 94.62 407 ARG B C 1
ATOM 6643 O O . ARG B 1 407 ? -1.565 -52.625 -5.297 1 94.62 407 ARG B O 1
ATOM 6650 N N . LEU B 1 408 ? -3.613 -51.75 -5.539 1 94 408 LEU B N 1
ATOM 6651 C CA . LEU B 1 408 ? -4.105 -52.812 -6.402 1 94 408 LEU B CA 1
ATOM 6652 C C . LEU B 1 408 ? -3.393 -52.812 -7.75 1 94 408 LEU B C 1
ATOM 6654 O O . LEU B 1 408 ? -3.014 -53.844 -8.273 1 94 408 LEU B O 1
ATOM 6658 N N . SER B 1 409 ? -3.244 -51.594 -8.234 1 93.75 409 SER B N 1
ATOM 6659 C CA . SER B 1 409 ? -2.592 -51.469 -9.531 1 93.75 409 SER B CA 1
ATOM 6660 C C . SER B 1 409 ? -1.128 -51.875 -9.461 1 93.75 409 SER B C 1
ATOM 6662 O O . SER B 1 409 ? -0.597 -52.469 -10.406 1 93.75 409 SER B O 1
ATOM 6664 N N . THR B 1 410 ? -0.438 -51.562 -8.422 1 92.94 410 THR B N 1
ATOM 6665 C CA . THR B 1 410 ? 0.956 -51.938 -8.227 1 92.94 410 THR B CA 1
ATOM 6666 C C . THR B 1 410 ? 1.098 -53.469 -8.172 1 92.94 410 THR B C 1
ATOM 6668 O O . THR B 1 410 ? 1.958 -54.031 -8.844 1 92.94 410 THR B O 1
ATOM 6671 N N . SER B 1 411 ? 0.226 -54.156 -7.465 1 93.19 411 SER B N 1
ATOM 6672 C CA . SER B 1 411 ? 0.247 -55.594 -7.363 1 93.19 411 SER B CA 1
ATOM 6673 C C . SER B 1 411 ? -0.042 -56.25 -8.711 1 93.19 411 SER B C 1
ATOM 6675 O O . SER B 1 411 ? 0.625 -57.219 -9.094 1 93.19 411 SER B O 1
ATOM 6677 N N . SER B 1 412 ? -0.996 -55.719 -9.398 1 92.25 412 SER B N 1
ATOM 6678 C CA . SER B 1 412 ? -1.384 -56.281 -10.688 1 92.25 412 SER B CA 1
ATOM 6679 C C . SER B 1 412 ? -0.267 -56.125 -11.719 1 92.25 412 SER B C 1
ATOM 6681 O O . SER B 1 412 ? -0.046 -57 -12.547 1 92.25 412 SER B O 1
ATOM 6683 N N . TYR B 1 413 ? 0.387 -55.062 -11.672 1 91.69 413 TYR B N 1
ATOM 6684 C CA . TYR B 1 413 ? 1.481 -54.812 -12.602 1 91.69 413 TYR B CA 1
ATOM 6685 C C . TYR B 1 413 ? 2.662 -55.719 -12.305 1 91.69 413 TYR B C 1
ATOM 6687 O O . TYR B 1 413 ? 3.281 -56.281 -13.227 1 91.69 413 TYR B O 1
ATOM 6695 N N . LYS B 1 414 ? 2.963 -55.875 -11.078 1 90.12 414 LYS B N 1
ATOM 6696 C CA . LYS B 1 414 ? 4.043 -56.781 -10.68 1 90.12 414 LYS B CA 1
ATOM 6697 C C . LYS B 1 414 ? 3.771 -58.219 -11.133 1 90.12 414 LYS B C 1
ATOM 6699 O O . LYS B 1 414 ? 4.684 -58.906 -11.562 1 90.12 414 LYS B O 1
ATOM 6704 N N . ASP B 1 415 ? 2.447 -58.594 -11.156 1 89.25 415 ASP B N 1
ATOM 6705 C CA . ASP B 1 415 ? 2.039 -59.938 -11.508 1 89.25 415 ASP B CA 1
ATOM 6706 C C . ASP B 1 415 ? 1.813 -60.094 -13.008 1 89.25 415 ASP B C 1
ATOM 6708 O O . ASP B 1 415 ? 1.532 -61.188 -13.5 1 89.25 415 ASP B O 1
ATOM 6712 N N . GLY B 1 416 ? 1.987 -59 -13.688 1 86.31 416 GLY B N 1
ATOM 6713 C CA . GLY B 1 416 ? 1.809 -59.031 -15.125 1 86.31 416 GLY B CA 1
ATOM 6714 C C . GLY B 1 416 ? 0.352 -59 -15.547 1 86.31 416 GLY B C 1
ATOM 6715 O O . GLY B 1 416 ? 0.033 -59.219 -16.719 1 86.31 416 GLY B O 1
ATOM 6716 N N . ALA B 1 417 ? -0.508 -58.625 -14.633 1 87.5 417 ALA B N 1
ATOM 6717 C CA . ALA B 1 417 ? -1.948 -58.688 -14.867 1 87.5 417 ALA B CA 1
ATOM 6718 C C . ALA B 1 417 ? -2.475 -57.344 -15.367 1 87.5 417 ALA B C 1
ATOM 6720 O O . ALA B 1 417 ? -3.617 -57.25 -15.828 1 87.5 417 ALA B O 1
ATOM 6721 N N . SER B 1 418 ? -1.684 -56.281 -15.281 1 85.44 418 SER B N 1
ATOM 6722 C CA . SER B 1 418 ? -2.135 -54.969 -15.742 1 85.44 418 SER B CA 1
ATOM 6723 C C . SER B 1 418 ? -1.021 -54.25 -16.469 1 85.44 418 SER B C 1
ATOM 6725 O O . SER B 1 418 ? 0.148 -54.625 -16.391 1 85.44 418 SER B O 1
ATOM 6727 N N . SER B 1 419 ? -1.426 -53.219 -17.203 1 87.06 419 SER B N 1
ATOM 6728 C CA . SER B 1 419 ? -0.481 -52.438 -17.984 1 87.06 419 SER B CA 1
ATOM 6729 C C . SER B 1 419 ? 0.204 -51.375 -17.141 1 87.06 419 SER B C 1
ATOM 6731 O O . SER B 1 419 ? -0.294 -51.031 -16.062 1 87.06 419 SER B O 1
ATOM 6733 N N . LEU B 1 420 ? 1.378 -51 -17.594 1 88.12 420 LEU B N 1
ATOM 6734 C CA . LEU B 1 420 ? 2.078 -49.906 -16.938 1 88.12 420 LEU B CA 1
ATOM 6735 C C . LEU B 1 420 ? 1.206 -48.656 -16.891 1 88.12 420 LEU B C 1
ATOM 6737 O O . LEU B 1 420 ? 1.247 -47.906 -15.922 1 88.12 420 LEU B O 1
ATOM 6741 N N . LEU B 1 421 ? 0.444 -48.469 -17.922 1 84.5 421 LEU B N 1
ATOM 6742 C CA . LEU B 1 421 ? -0.399 -47.281 -18.016 1 84.5 421 LEU B CA 1
ATOM 6743 C C . LEU B 1 421 ? -1.393 -47.219 -16.859 1 84.5 421 LEU B C 1
ATOM 6745 O O . LEU B 1 421 ? -1.684 -46.156 -16.344 1 84.5 421 LEU B O 1
ATOM 6749 N N . ASP B 1 422 ? -1.92 -48.344 -16.484 1 87.38 422 ASP B N 1
ATOM 6750 C CA . ASP B 1 422 ? -2.842 -48.406 -15.359 1 87.38 422 ASP B CA 1
ATOM 6751 C C . ASP B 1 422 ? -2.154 -48 -14.062 1 87.38 422 ASP B C 1
ATOM 6753 O O . ASP B 1 422 ? -2.734 -47.25 -13.258 1 87.38 422 ASP B O 1
ATOM 6757 N N . LEU B 1 423 ? -0.931 -48.438 -13.891 1 91.12 423 LEU B N 1
ATOM 6758 C CA . LEU B 1 423 ? -0.17 -48.094 -12.695 1 91.12 423 LEU B CA 1
ATOM 6759 C C . LEU B 1 423 ? 0.185 -46.594 -12.68 1 91.12 423 LEU B C 1
ATOM 6761 O O . LEU B 1 423 ? 0.01 -45.938 -11.664 1 91.12 423 LEU B O 1
ATOM 6765 N N . LEU B 1 424 ? 0.612 -46.094 -13.82 1 90.94 424 LEU B N 1
ATOM 6766 C CA . LEU B 1 424 ? 0.98 -44.688 -13.898 1 90.94 424 LEU B CA 1
ATOM 6767 C C . LEU B 1 424 ? -0.233 -43.812 -13.664 1 90.94 424 LEU B C 1
ATOM 6769 O O . LEU B 1 424 ? -0.123 -42.75 -13.023 1 90.94 424 LEU B O 1
ATOM 6773 N N . GLU B 1 425 ? -1.331 -44.188 -14.133 1 88.38 425 GLU B N 1
ATOM 6774 C CA . GLU B 1 425 ? -2.566 -43.438 -13.922 1 88.38 425 GLU B CA 1
ATOM 6775 C C . GLU B 1 425 ? -2.961 -43.438 -12.445 1 88.38 425 GLU B C 1
ATOM 6777 O O . GLU B 1 425 ? -3.412 -42.406 -11.922 1 88.38 425 GLU B O 1
ATOM 6782 N N . ALA B 1 426 ? -2.828 -44.594 -11.859 1 92.56 426 ALA B N 1
ATOM 6783 C CA . ALA B 1 426 ? -3.113 -44.688 -10.43 1 92.56 426 ALA B CA 1
ATOM 6784 C C . ALA B 1 426 ? -2.186 -43.781 -9.633 1 92.56 426 ALA B C 1
ATOM 6786 O O . ALA B 1 426 ? -2.619 -43.094 -8.688 1 92.56 426 ALA B O 1
ATOM 6787 N N . GLN B 1 427 ? -0.915 -43.75 -10.016 1 93.94 427 GLN B N 1
ATOM 6788 C CA . GLN B 1 427 ? 0.057 -42.875 -9.352 1 93.94 427 GLN B CA 1
ATOM 6789 C C . GLN B 1 427 ? -0.287 -41.406 -9.547 1 93.94 427 GLN B C 1
ATOM 6791 O O . GLN B 1 427 ? -0.232 -40.625 -8.602 1 93.94 427 GLN B O 1
ATOM 6796 N N . ARG B 1 428 ? -0.635 -41.062 -10.703 1 91.94 428 ARG B N 1
ATOM 6797 C CA . ARG B 1 428 ? -1.022 -39.688 -11 1 91.94 428 ARG B CA 1
ATOM 6798 C C . ARG B 1 428 ? -2.271 -39.281 -10.227 1 91.94 428 ARG B C 1
ATOM 6800 O O . ARG B 1 428 ? -2.328 -38.188 -9.648 1 91.94 428 ARG B O 1
ATOM 6807 N N . SER B 1 429 ? -3.211 -40.156 -10.266 1 91.5 429 SER B N 1
ATOM 6808 C CA . SER B 1 429 ? -4.469 -39.875 -9.578 1 91.5 429 SER B CA 1
ATOM 6809 C C . SER B 1 429 ? -4.242 -39.625 -8.094 1 91.5 429 SER B C 1
ATOM 6811 O O . SER B 1 429 ? -4.801 -38.688 -7.523 1 91.5 429 SER B O 1
ATOM 6813 N N . LEU B 1 430 ? -3.434 -40.438 -7.438 1 94.75 430 LEU B N 1
ATOM 6814 C CA . LEU B 1 430 ? -3.139 -40.25 -6.02 1 94.75 430 LEU B CA 1
ATOM 6815 C C . LEU B 1 430 ? -2.443 -38.906 -5.785 1 94.75 430 LEU B C 1
ATOM 6817 O O . LEU B 1 430 ? -2.811 -38.156 -4.871 1 94.75 430 LEU B O 1
ATOM 6821 N N . SER B 1 431 ? -1.479 -38.625 -6.605 1 96.12 431 SER B N 1
ATOM 6822 C CA . SER B 1 431 ? -0.736 -37.375 -6.461 1 96.12 431 SER B CA 1
ATOM 6823 C C . SER B 1 431 ? -1.658 -36.156 -6.57 1 96.12 431 SER B C 1
ATOM 6825 O O . SER B 1 431 ? -1.59 -35.25 -5.75 1 96.12 431 SER B O 1
ATOM 6827 N N . VAL B 1 432 ? -2.539 -36.156 -7.523 1 94.56 432 VAL B N 1
ATOM 6828 C CA . VAL B 1 432 ? -3.449 -35.031 -7.773 1 94.56 432 VAL B CA 1
ATOM 6829 C C . VAL B 1 432 ? -4.441 -34.906 -6.621 1 94.56 432 VAL B C 1
ATOM 6831 O O . VAL B 1 432 ? -4.719 -33.812 -6.148 1 94.56 432 VAL B O 1
ATOM 6834 N N . THR B 1 433 ? -4.934 -36.031 -6.23 1 96 433 THR B N 1
ATOM 6835 C CA . THR B 1 433 ? -5.934 -36.031 -5.168 1 96 433 THR B CA 1
ATOM 6836 C C . THR B 1 433 ? -5.309 -35.594 -3.844 1 96 433 THR B C 1
ATOM 6838 O O . THR B 1 433 ? -5.93 -34.844 -3.068 1 96 433 THR B O 1
ATOM 6841 N N . GLN B 1 434 ? -4.102 -36.031 -3.561 1 96.81 434 GLN B N 1
ATOM 6842 C CA . GLN B 1 434 ? -3.393 -35.625 -2.359 1 96.81 434 GLN B CA 1
ATOM 6843 C C . GLN B 1 434 ? -3.127 -34.094 -2.381 1 96.81 434 GLN B C 1
ATOM 6845 O O . GLN B 1 434 ? -3.277 -33.438 -1.36 1 96.81 434 GLN B O 1
ATOM 6850 N N . ALA B 1 435 ? -2.752 -33.594 -3.467 1 97 435 ALA B N 1
ATOM 6851 C CA . ALA B 1 435 ? -2.52 -32.156 -3.621 1 97 435 ALA B CA 1
ATOM 6852 C C . ALA B 1 435 ? -3.811 -31.375 -3.414 1 97 435 ALA B C 1
ATOM 6854 O O . ALA B 1 435 ? -3.803 -30.312 -2.781 1 97 435 ALA B O 1
ATOM 6855 N N . SER B 1 436 ? -4.855 -31.891 -3.916 1 96.88 436 SER B N 1
ATOM 6856 C CA . SER B 1 436 ? -6.156 -31.25 -3.773 1 96.88 436 SER B CA 1
ATOM 6857 C C . SER B 1 436 ? -6.598 -31.203 -2.314 1 96.88 436 SER B C 1
ATOM 6859 O O . SER B 1 436 ? -7.129 -30.203 -1.849 1 96.88 436 SER B O 1
ATOM 6861 N N . LEU B 1 437 ? -6.367 -32.312 -1.632 1 96.88 437 LEU B N 1
ATOM 6862 C CA . LEU B 1 437 ? -6.715 -32.344 -0.215 1 96.88 437 LEU B CA 1
ATOM 6863 C C . LEU B 1 437 ? -5.883 -31.344 0.569 1 96.88 437 LEU B C 1
ATOM 6865 O O . LEU B 1 437 ? -6.418 -30.594 1.389 1 96.88 437 LEU B O 1
ATOM 6869 N N . ALA B 1 438 ? -4.582 -31.328 0.316 1 97.62 438 ALA B N 1
ATOM 6870 C CA . ALA B 1 438 ? -3.715 -30.375 0.999 1 97.62 438 ALA B CA 1
ATOM 6871 C C . ALA B 1 438 ? -4.184 -28.938 0.756 1 97.62 438 ALA B C 1
ATOM 6873 O O . ALA B 1 438 ? -4.184 -28.125 1.675 1 97.62 438 ALA B O 1
ATOM 6874 N N . ARG B 1 439 ? -4.598 -28.609 -0.431 1 97.56 439 ARG B N 1
ATOM 6875 C CA . ARG B 1 439 ? -5.09 -27.281 -0.787 1 97.56 439 ARG B CA 1
ATOM 6876 C C . ARG B 1 439 ? -6.402 -26.969 -0.071 1 97.56 439 ARG B C 1
ATOM 6878 O O . ARG B 1 439 ? -6.598 -25.859 0.421 1 97.56 439 ARG B O 1
ATOM 6885 N N . ALA B 1 440 ? -7.234 -27.938 -0.063 1 96.69 440 ALA B N 1
ATOM 6886 C CA . ALA B 1 440 ? -8.516 -27.75 0.608 1 96.69 440 ALA B CA 1
ATOM 6887 C C . ALA B 1 440 ? -8.32 -27.484 2.1 1 96.69 440 ALA B C 1
ATOM 6889 O O . ALA B 1 440 ? -9.016 -26.656 2.686 1 96.69 440 ALA B O 1
ATOM 6890 N N . VAL B 1 441 ? -7.434 -28.219 2.67 1 96.62 441 VAL B N 1
ATOM 6891 C CA . VAL B 1 441 ? -7.137 -28.047 4.086 1 96.62 441 VAL B CA 1
ATOM 6892 C C . VAL B 1 441 ? -6.566 -26.641 4.32 1 96.62 441 VAL B C 1
ATOM 6894 O O . VAL B 1 441 ? -6.918 -25.984 5.297 1 96.62 441 VAL B O 1
ATOM 6897 N N . GLN B 1 442 ? -5.676 -26.172 3.477 1 97.12 442 GLN B N 1
ATOM 6898 C CA . GLN B 1 442 ? -5.141 -24.812 3.523 1 97.12 442 GLN B CA 1
ATOM 6899 C C . GLN B 1 442 ? -6.262 -23.781 3.486 1 97.12 442 GLN B C 1
ATOM 6901 O O . GLN B 1 442 ? -6.305 -22.875 4.32 1 97.12 442 GLN B O 1
ATOM 6906 N N . GLU B 1 443 ? -7.141 -23.984 2.52 1 96.69 443 GLU B N 1
ATOM 6907 C CA . GLU B 1 443 ? -8.242 -23.047 2.328 1 96.69 443 GLU B CA 1
ATOM 6908 C C . GLU B 1 443 ? -9.18 -23.031 3.531 1 96.69 443 GLU B C 1
ATOM 6910 O O . GLU B 1 443 ? -9.633 -21.969 3.965 1 96.69 443 GLU B O 1
ATOM 6915 N N . TRP B 1 444 ? -9.422 -24.188 4.004 1 95.94 444 TRP B N 1
ATOM 6916 C CA . TRP B 1 444 ? -10.305 -24.312 5.16 1 95.94 444 TRP B CA 1
ATOM 6917 C C . TRP B 1 444 ? -9.719 -23.594 6.371 1 95.94 444 TRP B C 1
ATOM 6919 O O . TRP B 1 444 ? -10.422 -22.859 7.074 1 95.94 444 TRP B O 1
ATOM 6929 N N . ALA B 1 445 ? -8.477 -23.781 6.637 1 96.38 445 ALA B N 1
ATOM 6930 C CA . ALA B 1 445 ? -7.801 -23.109 7.746 1 96.38 445 ALA B CA 1
ATOM 6931 C C . ALA B 1 445 ? -7.836 -21.594 7.574 1 96.38 445 ALA B C 1
ATOM 6933 O O . ALA B 1 445 ? -8.07 -20.859 8.539 1 96.38 445 ALA B O 1
ATOM 6934 N N . LYS B 1 446 ? -7.602 -21.109 6.375 1 96.94 446 LYS B N 1
ATOM 6935 C CA . LYS B 1 446 ? -7.633 -19.672 6.109 1 96.94 446 LYS B CA 1
ATOM 6936 C C . LYS B 1 446 ? -9.039 -19.109 6.285 1 96.94 446 LYS B C 1
ATOM 6938 O O . LYS B 1 446 ? -9.219 -18 6.793 1 96.94 446 LYS B O 1
ATOM 6943 N N . LEU B 1 447 ? -10 -19.922 5.848 1 96.19 447 LEU B N 1
ATOM 6944 C CA . LEU B 1 447 ? -11.383 -19.484 5.977 1 96.19 447 LEU B CA 1
ATOM 6945 C C . LEU B 1 447 ? -11.789 -19.406 7.445 1 96.19 447 LEU B C 1
ATOM 6947 O O . LEU B 1 447 ? -12.586 -18.547 7.824 1 96.19 447 LEU B O 1
ATOM 6951 N N . TYR B 1 448 ? -11.273 -20.312 8.25 1 96.06 448 TYR B N 1
ATOM 6952 C CA . TYR B 1 448 ? -11.5 -20.219 9.688 1 96.06 448 TYR B CA 1
ATOM 6953 C C . TYR B 1 448 ? -11.031 -18.891 10.234 1 96.06 448 TYR B C 1
ATOM 6955 O O . TYR B 1 448 ? -11.75 -18.234 11 1 96.06 448 TYR B O 1
ATOM 6963 N N . ALA B 1 449 ? -9.852 -18.484 9.883 1 96 449 ALA B N 1
ATOM 6964 C CA . ALA B 1 449 ? -9.32 -17.188 10.312 1 96 449 ALA B CA 1
ATOM 6965 C C . ALA B 1 449 ? -10.156 -16.047 9.758 1 96 449 ALA B C 1
ATOM 6967 O O . ALA B 1 449 ? -10.508 -15.117 10.492 1 96 449 ALA B O 1
ATOM 6968 N N . VAL B 1 450 ? -10.539 -16.094 8.469 1 96.75 450 VAL B N 1
ATOM 6969 C CA . VAL B 1 450 ? -11.297 -15.047 7.801 1 96.75 450 VAL B CA 1
ATOM 6970 C C . VAL B 1 450 ? -12.641 -14.859 8.5 1 96.75 450 VAL B C 1
ATOM 6972 O O . VAL B 1 450 ? -13.086 -13.727 8.703 1 96.75 450 VAL B O 1
ATOM 6975 N N . LEU B 1 451 ? -13.242 -15.938 8.867 1 95.81 451 LEU B N 1
ATOM 6976 C CA . LEU B 1 451 ? -14.531 -15.859 9.539 1 95.81 451 LEU B CA 1
ATOM 6977 C C . LEU B 1 451 ? -14.398 -15.188 10.906 1 95.81 451 LEU B C 1
ATOM 6979 O O . LEU B 1 451 ? -15.18 -14.297 11.242 1 95.81 451 LEU B O 1
ATOM 6983 N N . ASN B 1 452 ? -13.453 -15.609 11.664 1 95.75 452 ASN B N 1
ATOM 6984 C CA . ASN B 1 452 ? -13.25 -15.016 12.984 1 95.75 452 ASN B CA 1
ATOM 6985 C C . ASN B 1 452 ? -12.922 -13.531 12.891 1 95.75 452 ASN B C 1
ATOM 6987 O O . ASN B 1 452 ? -13.375 -12.734 13.703 1 95.75 452 ASN B O 1
ATOM 6991 N N . ILE B 1 453 ? -12.172 -13.188 11.906 1 96.12 453 ILE B N 1
ATOM 6992 C CA . ILE B 1 453 ? -11.828 -11.781 11.695 1 96.12 453 ILE B CA 1
ATOM 6993 C C . ILE B 1 453 ? -13.062 -11.008 11.234 1 96.12 453 ILE B C 1
ATOM 6995 O O . ILE B 1 453 ? -13.281 -9.867 11.656 1 96.12 453 ILE B O 1
ATOM 6999 N N . ALA B 1 454 ? -13.82 -11.648 10.414 1 96.38 454 ALA B N 1
ATOM 7000 C CA . ALA B 1 454 ? -15.031 -11.016 9.898 1 96.38 454 ALA B CA 1
ATOM 7001 C C . ALA B 1 454 ? -15.992 -10.688 11.039 1 96.38 454 ALA B C 1
ATOM 7003 O O . ALA B 1 454 ? -16.719 -9.688 10.977 1 96.38 454 ALA B O 1
ATOM 7004 N N . ILE B 1 455 ? -16.016 -11.461 12.078 1 95.19 455 ILE B N 1
ATOM 7005 C CA . ILE B 1 455 ? -16.938 -11.188 13.172 1 95.19 455 ILE B CA 1
ATOM 7006 C C . ILE B 1 455 ? -16.266 -10.258 14.188 1 95.19 455 ILE B C 1
ATOM 7008 O O . ILE B 1 455 ? -16.859 -9.953 15.227 1 95.19 455 ILE B O 1
ATOM 7012 N N . GLY B 1 456 ? -15.07 -9.781 13.891 1 95.56 456 GLY B N 1
ATOM 7013 C CA . GLY B 1 456 ? -14.375 -8.82 14.742 1 95.56 456 GLY B CA 1
ATOM 7014 C C . GLY B 1 456 ? -13.805 -9.445 16 1 95.56 456 GLY B C 1
ATOM 7015 O O . GLY B 1 456 ? -13.836 -8.836 17.062 1 95.56 456 GLY B O 1
ATOM 7016 N N . SER B 1 457 ? -13.203 -10.633 15.922 1 94.19 457 SER B N 1
ATOM 7017 C CA . SER B 1 457 ? -12.758 -11.352 17.109 1 94.19 457 SER B CA 1
ATOM 7018 C C . SER B 1 457 ? -11.242 -11.336 17.234 1 94.19 457 SER B C 1
ATOM 7020 O O . SER B 1 457 ? -10.523 -11.414 16.234 1 94.19 457 SER B O 1
ATOM 7022 N N . GLY B 1 458 ? -10.82 -11.117 18.562 1 92.94 458 GLY B N 1
ATOM 7023 C CA . GLY B 1 458 ? -9.469 -11.555 18.891 1 92.94 458 GLY B CA 1
ATOM 7024 C C . GLY B 1 458 ? -8.477 -10.414 18.969 1 92.94 458 GLY B C 1
ATOM 7025 O O . GLY B 1 458 ? -7.312 -10.617 19.328 1 92.94 458 GLY B O 1
ATOM 7026 N N . TYR B 1 459 ? -8.742 -9.164 18.688 1 90.06 459 TYR B N 1
ATOM 7027 C CA . TYR B 1 459 ? -7.742 -8.102 18.609 1 90.06 459 TYR B CA 1
ATOM 7028 C C . TYR B 1 459 ? -7.445 -7.535 20 1 90.06 459 TYR B C 1
ATOM 7030 O O . TYR B 1 459 ? -6.426 -6.867 20.188 1 90.06 459 TYR B O 1
ATOM 7038 N N . ASN B 1 460 ? -8.312 -7.738 20.984 1 89.31 460 ASN B N 1
ATOM 7039 C CA . ASN B 1 460 ? -8.109 -7.195 22.312 1 89.31 460 ASN B CA 1
ATOM 7040 C C . ASN B 1 460 ? -7.852 -5.691 22.266 1 89.31 460 ASN B C 1
ATOM 7042 O O . ASN B 1 460 ? -6.703 -5.25 22.203 1 89.31 460 ASN B O 1
ATOM 7046 N N . PRO B 1 461 ? -8.859 -4.926 22.438 1 89.56 461 PRO B N 1
ATOM 7047 C CA . PRO B 1 461 ? -8.742 -3.475 22.281 1 89.56 461 PRO B CA 1
ATOM 7048 C C . PRO B 1 461 ? -7.746 -2.85 23.25 1 89.56 461 PRO B C 1
ATOM 7050 O O . PRO B 1 461 ? -7.59 -3.326 24.375 1 89.56 461 PRO B O 1
ATOM 7053 N N . VAL B 1 462 ? -7 -1.881 22.734 1 85.19 462 VAL B N 1
ATOM 7054 C CA . VAL B 1 462 ? -6.109 -1.109 23.594 1 85.19 462 VAL B CA 1
ATOM 7055 C C . VAL B 1 462 ? -6.93 -0.262 24.562 1 85.19 462 VAL B C 1
ATOM 7057 O O . VAL B 1 462 ? -7.941 0.331 24.172 1 85.19 462 VAL B O 1
ATOM 7060 N N . ALA B 1 463 ? -6.516 -0.309 25.797 1 79.94 463 ALA B N 1
ATOM 7061 C CA . ALA B 1 463 ? -7.215 0.468 26.812 1 79.94 463 ALA B CA 1
ATOM 7062 C C . ALA B 1 463 ? -7.047 1.966 26.578 1 79.94 463 ALA B C 1
ATOM 7064 O O . ALA B 1 463 ? -5.961 2.424 26.203 1 79.94 463 ALA B O 1
ATOM 7065 N N . LYS B 1 464 ? -8.109 2.668 26.609 1 82.12 464 LYS B N 1
ATOM 7066 C CA . LYS B 1 464 ? -8.055 4.121 26.5 1 82.12 464 LYS B CA 1
ATOM 7067 C C . LYS B 1 464 ? -7.391 4.746 27.719 1 82.12 464 LYS B C 1
ATOM 7069 O O . LYS B 1 464 ? -7.668 4.352 28.859 1 82.12 464 LYS B O 1
ATOM 7074 N N . ALA B 1 465 ? -6.238 5.52 27.422 1 63.19 465 ALA B N 1
ATOM 7075 C CA . ALA B 1 465 ? -5.637 6.242 28.531 1 63.19 465 ALA B CA 1
ATOM 7076 C C . ALA B 1 465 ? -6.609 7.27 29.109 1 63.19 465 ALA B C 1
ATOM 7078 O O . ALA B 1 465 ? -7.395 7.871 28.375 1 63.19 465 ALA B O 1
ATOM 7079 N N . GLY B 1 466 ? -7.301 6.977 30.266 1 49.03 466 GLY B N 1
ATOM 7080 C CA . GLY B 1 466 ? -8.164 7.984 30.859 1 49.03 466 GLY B CA 1
ATOM 7081 C C . GLY B 1 466 ? -7.668 9.398 30.656 1 49.03 466 GLY B C 1
ATOM 7082 O O . GLY B 1 466 ? -6.496 9.695 30.891 1 49.03 466 GLY B O 1
ATOM 7083 N N . LEU B 1 467 ? -8.133 10.078 29.688 1 44.5 467 LEU B N 1
ATOM 7084 C CA . LEU B 1 467 ? -7.805 11.5 29.625 1 44.5 467 LEU B CA 1
ATOM 7085 C C . LEU B 1 467 ? -8.234 12.211 30.906 1 44.5 467 LEU B C 1
ATOM 7087 O O . LEU B 1 467 ? -9.203 11.82 31.547 1 44.5 467 LEU B O 1
#

Foldseek 3Di:
DPPPPPPPPPVVVVQPPFQDFDADDFDDDDFDQFFPPADNFAPAAFAAPACVCLLVFVVLSVLLVLLLVQFPLLVVLVVVLVVLVVQLVVLLCLQDKDKDKDKDWDWDDDDDPPGPFHDIWIKIKIKIKIKGKRFNNLSVLSSQLSVLVSQLSLLVSLVSSLVLSLLLLLLLLQLQLLLLLLVLLVVLLVVLVVLLVVVVVCVVVVNDDPVLNVVSVVVNVVSVVVNVVSVVSNLVSQLSSQVSSVHHSNPCSVVSSPDDHRGDGDDDDNLGRLVLLCVQRSVLSSLSSNLSSLSSVLSNLVRLQAKMKMWMKMWMKMFTQDSVRDGDIDIDIDTDIDIDHDDDDPCVSVVSSVVSVVVSVVSVVVSVVVSVVLSVLLSVLVVQLVVLVVVLVVLVVQLVVLVVQLVVQVVCVVVVNDDSVSNVVSSVSNSVSSSSNSVSSSSNSSSVSSNCVSSNRNSPRDDDDPD/DPPPPPPPPPVVVVQPPFQDFDDDDFDDDDFDQFFPPADNFAPAAFAAPACVCLLVDVVLSVLLVLLLPQFVLLVVLVVVLVVLVVQLVVLLCLQDKDKDKDKDWDWDDDDDDPGPFPDTWIKIKIKIKIKGKRFNNLSVLSSQLSVLVSQLSLLVSLVSSLVLSLLLLLLLLQLQLLLLLLVLLVVLLVVLVVLLVVVVVCVVVVNDDPVLNVVSVVVNVVSVVVNVVSVVSNLVSQLSSQVSSVHHSNPCSVVSSPDDHRGDGDDDDNLGRLVLLCVQRSVLVSLSSNLSSLSSVLSNLVRLQAKMKMWMKMWMKMFIQDSVRDGDIDTDIDTDIDIDHDDDDPCVSVVSSVVSVVSSVVSVVVSVVVSVVLSVQLNVLVVQLVVLVVVLVVLVVQLVVLVVQLVVQVVCVVVVNDDSVSNVVSSVSNSVSSSSNSVSSSSNSSSVSSNCVSSNRNSPRDDDPPD

Sequence (934 aa):
MRFTRYTTPFFSLLLSGCVVGPNYAPPEMPLPAKFSEGGVTSNGDVTVVAWWTAFNDPMLTSYVEQGISQNLDVQQAIERIDLAAANVTIAEASALPDLTLSGSHTVSGQKGKLRKQTYTSNTSTGELSLSWLLDFGVYKRNTESAEAALDAAYASVDMAKLAFINDIISSYVDARYYQRRLALSQANLKSRRETFELTKSKFAAGAVARMDVVRAEGLVQSTLAEIPSLDANFRISAHRIATLLGKPAGSMVEEIAKGSNQPAFRADVNVGIPADIIRNRPDIRKAERDLADSTAQIGVAEAKLFPSITLSGSISPSGGINERGVYGNLTPWSFGPKLKLPILDGGGLRADVDSAKSKATVSYLKWKSRVLNAIEQVENALVAMQREGRTVRALKREVEIAQETLRLSTSSYKDGASSLLDLLEAQRSLSVTQASLARAVQEWAKLYAVLNIAIGSGYNPVAKAGLMRFTRYTTPFFSLLLSGCVVGPNYAPPEMPLPAKFSEGGVTSNGDVTVVAWWTAFNDPMLTSYVEQGISQNLDVQQAIERIDLAAANVTIAEASALPDLTLSGSHTVSGQKGKLRKQTYTSNTSTGELSLSWLLDFGVYKRNTESAEAALDAAYASVDMAKLAFINDIISSYVDARYYQRRLALSQANLKSRRETFELTKSKFAAGAVARMDVVRAEGLVQSTLAEIPSLDANFRISAHRIATLLGKPAGSMVEEIAKGSNQPAFRADVNVGIPADIIRNRPDIRKAERDLADSTAQIGVAEAKLFPSITLSGSISPSGGINERGVYGNLTPWSFGPKLKLPILDGGGLRADVDSAKSKATVSYLKWKSRVLNAIEQVENALVAMQREGRTVRALKREVEIAQETLRLSTSSYKDGASSLLDLLEAQRSLSVTQASLARAVQEWAKLYAVLNIAIGSGYNPVAKAGL

Nearest PDB structures (foldseek):
  5iuy-assembly1_A  TM=9.268E-01  e=1.140E-28  Pseudomonas aeruginosa PAO1
  5azs-assembly1_C  TM=9.015E-01  e=1.164E-24  Pseudomonas aeruginosa PAO1
  5azs-assembly1_A  TM=9.140E-01  e=5.182E-24  Pseudomonas aeruginosa PAO1
  5azs-assembly1_B  TM=9.007E-01  e=2.401E-24  Pseudomonas aeruginosa PAO1
  1wp1-assembly1_A  TM=8.804E-01  e=3.150E-24  Pseudomonas aeruginosa